Protein AF-0000000065808837 (afdb_homodimer)

Solvent-accessible surface area (backbone atoms only — not comparable to full-atom values): 42192 Å² total; per-residue (Å²): 141,78,83,76,73,86,73,75,76,75,74,74,76,75,72,71,75,68,71,75,75,70,71,65,64,77,61,82,58,84,58,69,84,48,57,58,63,58,54,53,49,51,38,55,46,37,32,40,35,32,52,49,54,31,52,49,29,46,52,57,53,54,72,67,50,57,92,78,36,42,52,27,46,42,32,34,63,43,32,52,20,70,35,46,73,77,45,43,63,57,41,56,72,68,62,52,52,26,42,27,26,67,46,57,69,50,49,49,46,48,48,73,70,64,57,79,58,50,36,34,30,78,48,58,58,35,68,55,37,52,63,71,32,57,90,71,59,51,28,39,37,40,36,40,52,67,55,44,52,52,46,16,53,49,15,63,74,66,73,42,79,45,42,28,32,41,28,35,29,51,39,34,26,58,68,56,28,29,39,70,90,41,71,66,30,45,52,41,53,46,52,42,66,66,34,72,46,45,41,71,42,23,41,30,39,42,63,34,59,100,40,60,69,60,49,52,56,27,47,53,50,38,53,52,52,52,51,49,48,35,58,76,52,68,53,61,69,91,58,42,40,42,34,44,12,38,38,66,41,32,75,67,32,64,87,43,23,59,46,24,26,42,38,34,39,43,49,50,22,57,35,93,91,49,72,89,29,63,59,25,63,28,37,36,37,33,25,27,40,65,38,70,39,54,58,71,36,32,19,24,51,68,48,66,24,66,38,87,43,75,37,34,34,35,25,28,41,45,9,27,55,45,46,43,49,41,53,30,25,66,64,30,61,32,35,44,90,50,36,80,28,44,25,42,10,38,28,35,61,52,38,32,39,29,49,43,64,89,51,82,88,77,46,66,63,37,61,32,36,67,31,34,74,38,84,91,38,71,46,53,62,71,58,52,20,62,38,56,70,48,62,54,67,63,38,44,21,39,30,34,60,50,35,55,78,37,81,42,116,135,78,76,67,78,78,75,75,73,76,72,76,76,74,71,72,74,66,71,75,74,68,71,64,68,76,61,82,58,85,57,71,82,50,54,60,62,58,55,53,49,51,38,55,44,36,30,42,36,32,53,50,54,32,51,47,28,47,52,57,52,53,73,68,48,57,91,80,35,42,52,27,46,42,33,35,64,44,31,52,20,70,36,46,72,77,46,43,63,57,43,58,73,69,62,54,52,25,40,26,27,68,46,60,69,51,49,49,46,48,46,72,70,65,56,79,58,51,36,32,33,79,46,58,56,35,67,54,38,50,64,71,32,59,91,70,60,52,28,39,38,42,36,38,51,67,56,44,52,53,45,16,53,48,16,63,74,65,73,42,78,44,43,28,31,42,27,35,29,49,37,36,25,56,70,56,27,31,39,70,89,40,72,67,30,45,51,43,52,46,50,41,66,65,34,71,45,46,42,70,42,25,42,30,39,42,63,34,61,99,40,60,69,61,49,52,56,26,47,52,49,37,53,52,51,52,52,49,48,34,60,77,54,68,54,60,69,93,58,40,41,42,33,44,13,40,38,67,40,33,74,67,32,64,87,46,23,60,46,24,25,42,36,35,38,41,50,50,22,57,34,93,90,50,74,89,30,63,58,25,62,30,37,36,38,31,26,28,40,68,39,68,40,54,58,70,37,30,19,23,51,68,50,67,26,65,37,87,42,75,36,34,34,35,26,27,41,44,8,26,55,45,46,43,49,41,54,30,26,65,64,29,63,33,35,44,89,51,35,78,28,44,26,43,10,39,28,35,61,52,37,31,39,30,48,42,63,88,51,82,88,78,48,67,63,38,62,30,36,66,31,33,72,38,84,91,38,73,47,51,62,70,56,53,19,63,38,56,69,47,62,54,69,63,39,44,21,38,30,34,60,49,35,54,77,37,81,42,115

Radius of gyration: 29.67 Å; Cα contacts (8 Å, |Δi|>4): 1874; chains: 2; bounding box: 97×84×114 Å

pLDDT: mean 91.16, std 19.79, range [18.98, 98.94]

Foldseek 3Di:
DDDDDPPPPPPPPPPVPPPPPPPPPPPVPPPDVPPLVVQQVVDQKEKEFEQVLLLVLVVVLVVLADPQAAEAEECELQLLLQHCLVNLVSCVVVVRQHYEYAALSSLVSNVVSVRDHAYEYPDADDLVRVLVNQVSLYEYEAAFLVVLVSQQVSCVVVVHAHEYEAEACLQPPPHGHFDQVDPVSLVGLLSSLQRPSYHYQEYEYEHPDLDQVSNVVSLVVSVVSVVVSCVVNVNDPVRYFYAYAEPSCVNPPVVRSGNYYYYRCSSQCRDPVCNVRHGRMWMKGWFAFKDWDAFQDFDEPPSQFGHHGTFIKTKRQAFVLLLQDQLQAPQHWKDFPQDTWHWHYGGDNGITMTTCRPPPDGDTGTMITPAADDVPDGDYQVRSCVSRVHHSSSRSSSNSVRHYYDYDD/DPPPDPVPPPPPPVVVCPPPPPPPPPQVPPDDVPPLVVQQVVDQKEKEFEQVLLLVLVVVLVVLADPQAAEAEECELQLLLQHCLVNLVSCVVVVRQHYEYAALSSLVSNVVSVRDHAYEYPDADDLVRVLVCQVSLYEYEAAFLVVLVSQQVSCVVVVHAHEYEAEACLQPPPHGHFDQVDPVSLVGLLSSLQRPSYHYQEYEYEHPDLDQVSNVVSLVVSVVSVVVSCVVNVNDPVRYFYAYAEPSCVNPPVVRSGNYYYYRCSSQCRDPVCNVRHGRMWMKGWFAFKDWDAFQDFDEPPSQFGHHGTFIKTKRQAFVLLLQDQLQAPQHWKDFPQDTWHWHYGGDNGITMTTCRPPPDGDTGTMITPAADDVPDGDYQVRSCVSRVHHSSSRSSSNSVRHYYDYDD

Sequence (818 aa):
MRLKKTLLSIAIAAATFTPAMHSIAAPLQLQATLDQESQIQSSNTWLEIDLGQFKQNIEQFKSHMNDQTKICAVMKADAYGNGIAGLMPTIIEQQIPCVAIASNAEAQVVRDSGFKGQLMRVRSAEIGEIEGALDLNVEELIGTLDQAKAIAALSKKANKTVKVHLALNDGGMGRNGIDMTTENGKKEALAIAKQSGVEIVGIMTHFPNYNAEEVRAKLGSFKESSAWLIKEANLKREDILLHVANSYTALNVPEAQLDMVRPGGVLYGDLPTNLEYPSIVSFKTRVASLHHLPKNSTVGYDSSFTTTKESVMANLPVGYSDGYPRKMGNTADVLINGQRAKVVGVTSMNTTMIDVSDIKGVKPGSEVVLFGNQKSQTINAAEIEKNADVIFPELYTIWGTSNPRVYVKMRLKKTLLSIAIAAATFTPAMHSIAAPLQLQATLDQESQIQSSNTWLEIDLGQFKQNIEQFKSHMNDQTKICAVMKADAYGNGIAGLMPTIIEQQIPCVAIASNAEAQVVRDSGFKGQLMRVRSAEIGEIEGALDLNVEELIGTLDQAKAIAALSKKANKTVKVHLALNDGGMGRNGIDMTTENGKKEALAIAKQSGVEIVGIMTHFPNYNAEEVRAKLGSFKESSAWLIKEANLKREDILLHVANSYTALNVPEAQLDMVRPGGVLYGDLPTNLEYPSIVSFKTRVASLHHLPKNSTVGYDSSFTTTKESVMANLPVGYSDGYPRKMGNTADVLINGQRAKVVGVTSMNTTMIDVSDIKGVKPGSEVVLFGNQKSQTINAAEIEKNADVIFPELYTIWGTSNPRVYVK

Nearest PDB structures (foldseek):
  7agz-assembly1_A  TM=9.822E-01  e=7.120E-72  Vibrio cholerae O1 biovar El Tor str. N16961
  4beq-assembly1_A-2  TM=9.962E-01  e=8.441E-71  Vibrio cholerae
  4beu-assembly1_A-2  TM=9.963E-01  e=1.453E-70  Vibrio cholerae
  4fs9-assembly1_A  TM=9.835E-01  e=2.710E-55  Pseudomonas putida
  4dza-assembly1_A-2  TM=9.858E-01  e=1.867E-54  Proteus mirabilis

InterPro domains:
  IPR000821 Alanine racemase [PR00992] (68-84)
  IPR000821 Alanine racemase [PR00992] (104-122)
  IPR000821 Alanine racemase [PR00992] (166-178)
  IPR000821 Alanine racemase [PR00992] (202-213)
  IPR000821 Alanine racemase [PR00992] (245-272)
  IPR000821 Alanine racemase [PR00992] (313-328)
  IPR000821 Alanine racemase [PR00992] (334-351)
  IPR000821 Alanine racemase [PTHR30511] (42-409)
  IPR000821 Alanine racemase [TIGR00492] (45-408)
  IPR001608 Alanine racemase, N-terminal [PF01168] (49-272)
  IPR009006 Alanine racemase/group IV decarboxylase, C-terminal [G3DSA:2.40.37.10] (45-403)
  IPR009006 Alanine racemase/group IV decarboxylase, C-terminal [SSF50621] (272-408)
  IPR011079 Alanine racemase, C-terminal [PF00842] (281-407)
  IPR011079 Alanine racemase, C-terminal [SM01005] (280-408)
  IPR020622 Alanine racemase, pyridoxal-phosphate attachment site [PS00395] (73-83)
  IPR029066 PLP-binding barrel [G3DSA:3.20.20.10] (51-268)
  IPR029066 PLP-binding barrel [SSF51419] (49-283)
  IPR043698 Racemase Bsr/Lyr [MF_02212] (1-409)
  IPR043698 Racemase Bsr/Lyr [NF009879] (1-409)
  IPR043698 Racemase Bsr/Lyr [cd06826] (44-408)

Secondary structure (DSSP, 8-state):
-----------------------------------HHHHHHT-SEEEEEEHHHHHHHHHHHHTTS-TT-EEEEE-HHHHHTT-HHHHHHHHHHTT--EEEESSHHHHHHHHHTT--SEEEE-S---HHHHHHTGGGTEEEEE-SHHHHHHHHHHHHHHT-PEEEEEEBGGG---SSPBPTTSHHHHHHHHHHHT-TTEEEEEEE----S--HHHHHHHHHHHHHHHHHHHHHTT--GGG-EEE-B-HHHHHH-GGG-TTEE---HHHHT--TT-TTS---EEEEEE--EEEEE-TT-EESGGG-EE-SS-EEEEEES--GGGT--GGGTTT-EEEETTEEEEE-S---SS-EEEE-TT-TT--TT-EEEEEEEETTEEE-HHHHHHHHTS-HHHHHHHHHHHS-EEEE-/-----------------------------------HHHHHHT-SEEEEEEHHHHHHHHHHHHTTS-TT-EEEEE-HHHHHTT-HHHHHHHHHHTT--EEEESSHHHHHHHHHTT--SEEEE-S---HHHHHHTGGGTEEEEE-SHHHHHHHHHHHHHHT-PEEEEEEBGGG---SSPBPTTSHHHHHHHHHHHT-TTEEEEEEE----S--HHHHHHHHHHHHHHHHHHHHHTT--GGG-EEE-B-HHHHHH-GGG-TTEE---HHHHT--TT-TTS---EEEEEE--EEEEE-TT-EESGGG-EE-SS-EEEEEES--GGGT--GGGTTT-EEEETTEEEEE-S---SS-EEEE-TT-TT--TT-EEEEEEEETTEEE-HHHHHHHHTS-HHHHHHHHHHHS-EEEE-

Structure (mmCIF, N/CA/C/O backbone):
data_AF-0000000065808837-model_v1
#
loop_
_entity.id
_entity.type
_entity.pdbx_description
1 polymer 'Broad specificity amino-acid racemase'
#
loop_
_atom_site.group_PDB
_atom_site.id
_atom_site.type_symbol
_atom_site.label_atom_id
_atom_site.label_alt_id
_atom_site.label_comp_id
_atom_site.label_asym_id
_atom_site.label_entity_id
_atom_site.label_seq_id
_atom_site.pdbx_PDB_ins_code
_atom_site.Cartn_x
_atom_site.Cartn_y
_atom_site.Cartn_z
_atom_site.occupancy
_atom_site.B_iso_or_equiv
_atom_site.auth_seq_id
_atom_site.auth_comp_id
_atom_site.auth_asym_id
_atom_site.auth_atom_id
_atom_site.pdbx_PDB_model_num
ATOM 1 N N . MET A 1 1 ? -18.859 -5.008 82.938 1 26.66 1 MET A N 1
ATOM 2 C CA . MET A 1 1 ? -19.672 -5.754 81.938 1 26.66 1 MET A CA 1
ATOM 3 C C . MET A 1 1 ? -19.156 -5.578 80.562 1 26.66 1 MET A C 1
ATOM 5 O O . MET A 1 1 ? -19.438 -4.574 79.875 1 26.66 1 MET A O 1
ATOM 9 N N . ARG A 1 2 ? -17.906 -6.016 80.312 1 18.98 2 ARG A N 1
ATOM 10 C CA . ARG A 1 2 ? -16.766 -5.738 79.438 1 18.98 2 ARG A CA 1
ATOM 11 C C . ARG A 1 2 ? -17.047 -6.117 78 1 18.98 2 ARG A C 1
ATOM 13 O O . ARG A 1 2 ? -18 -6.84 77.75 1 18.98 2 ARG A O 1
ATOM 20 N N . LEU A 1 3 ? -15.945 -6.457 77.312 1 19.78 3 LEU A N 1
ATOM 21 C CA . LEU A 1 3 ? -15.156 -6.109 76.125 1 19.78 3 LEU A CA 1
ATOM 22 C C . LEU A 1 3 ? -15.398 -7.098 75 1 19.78 3 LEU A C 1
ATOM 24 O O . LEU A 1 3 ? -14.828 -8.195 74.938 1 19.78 3 LEU A O 1
ATOM 28 N N . LYS A 1 4 ? -16.719 -7.504 74.938 1 21.78 4 LYS A N 1
ATOM 29 C CA . LYS A 1 4 ? -16.906 -8.547 73.875 1 21.78 4 LYS A CA 1
ATOM 30 C C . LYS A 1 4 ? -16.141 -8.234 72.625 1 21.78 4 LYS A C 1
ATOM 32 O O . LYS A 1 4 ? -15.805 -7.074 72.375 1 21.78 4 LYS A O 1
ATOM 37 N N . LYS A 1 5 ? -16.188 -9.102 71.688 1 21.8 5 LYS A N 1
ATOM 38 C CA . LYS A 1 5 ? -15.477 -9.977 70.75 1 21.8 5 LYS A CA 1
ATOM 39 C C . LYS A 1 5 ? -15.281 -9.305 69.375 1 21.8 5 LYS A C 1
ATOM 41 O O . LYS A 1 5 ? -14.492 -9.758 68.562 1 21.8 5 LYS A O 1
ATOM 46 N N . THR A 1 6 ? -16.109 -8.227 68.938 1 24.06 6 THR A N 1
ATOM 47 C CA . THR A 1 6 ? -16.531 -8.438 67.562 1 24.06 6 THR A CA 1
ATOM 48 C C . THR A 1 6 ? -15.375 -8.164 66.625 1 24.06 6 THR A C 1
ATOM 50 O O . THR A 1 6 ? -14.883 -7.035 66.562 1 24.06 6 THR A O 1
ATOM 53 N N . LEU A 1 7 ? -14.438 -9.125 66.438 1 24.12 7 LEU A N 1
ATOM 54 C CA . LEU A 1 7 ? -13.242 -9.07 65.625 1 24.12 7 LEU A CA 1
ATOM 55 C C . LEU A 1 7 ? -13.602 -8.852 64.188 1 24.12 7 LEU A C 1
ATOM 57 O O . LEU A 1 7 ? -14.297 -9.672 63.562 1 24.12 7 LEU A O 1
ATOM 61 N N . LEU A 1 8 ? -14 -7.625 63.812 1 24.2 8 LEU A N 1
ATOM 62 C CA . LEU A 1 8 ? -14.25 -7.184 62.438 1 24.2 8 LEU A CA 1
ATOM 63 C C . LEU A 1 8 ? -13.07 -7.516 61.531 1 24.2 8 LEU A C 1
ATOM 65 O O . LEU A 1 8 ? -11.953 -7.043 61.781 1 24.2 8 LEU A O 1
ATOM 69 N N . SER A 1 9 ? -12.953 -8.82 61.156 1 23.14 9 SER A N 1
ATOM 70 C CA . SER A 1 9 ? -11.922 -9.281 60.219 1 23.14 9 SER A CA 1
ATOM 71 C C . SER A 1 9 ? -11.945 -8.484 58.906 1 23.14 9 SER A C 1
ATOM 73 O O . SER A 1 9 ? -12.992 -8.383 58.281 1 23.14 9 SER A O 1
ATOM 75 N N . ILE A 1 10 ? -11.383 -7.328 58.906 1 22.58 10 ILE A N 1
ATOM 76 C CA . ILE A 1 10 ? -11.164 -6.469 57.75 1 22.58 10 ILE A CA 1
ATOM 77 C C . ILE A 1 10 ? -10.422 -7.246 56.688 1 22.58 10 ILE A C 1
ATOM 79 O O . ILE A 1 10 ? -9.289 -7.68 56.875 1 22.58 10 ILE A O 1
ATOM 83 N N . ALA A 1 11 ? -11.102 -8.266 56.062 1 22.89 11 ALA A N 1
ATOM 84 C CA . ALA A 1 11 ? -10.469 -8.93 54.938 1 22.89 11 ALA A CA 1
ATOM 85 C C . ALA A 1 11 ? -10 -7.922 53.906 1 22.89 11 ALA A C 1
ATOM 87 O O . ALA A 1 11 ? -10.797 -7.137 53.375 1 22.89 11 ALA A O 1
ATOM 88 N N . ILE A 1 12 ? -8.867 -7.398 54.125 1 22.48 12 ILE A N 1
ATOM 89 C CA . ILE A 1 12 ? -8.133 -6.555 53.188 1 22.48 12 ILE A CA 1
ATOM 90 C C . ILE A 1 12 ? -8.078 -7.223 51.812 1 22.48 12 ILE A C 1
ATOM 92 O O . ILE A 1 12 ? -7.582 -8.344 51.688 1 22.48 12 ILE A O 1
ATOM 96 N N . ALA A 1 13 ? -9.219 -7.012 51.031 1 24.61 13 ALA A N 1
ATOM 97 C CA . ALA A 1 13 ? -9.266 -7.375 49.625 1 24.61 13 ALA A CA 1
ATOM 98 C C . ALA A 1 13 ? -7.965 -7.016 48.906 1 24.61 13 ALA A C 1
ATOM 100 O O . ALA A 1 13 ? -7.574 -5.844 48.875 1 24.61 13 ALA A O 1
ATOM 101 N N . ALA A 1 14 ? -6.961 -7.859 49.031 1 23.33 14 ALA A N 1
ATOM 102 C CA . ALA A 1 14 ? -5.742 -7.781 48.219 1 23.33 14 ALA A CA 1
ATOM 103 C C . ALA A 1 14 ? -6.07 -7.586 46.75 1 23.33 14 ALA A C 1
ATOM 105 O O . ALA A 1 14 ? -6.566 -8.5 46.094 1 23.33 14 ALA A O 1
ATOM 106 N N . ALA A 1 15 ? -6.91 -6.492 46.438 1 25.58 15 ALA A N 1
ATOM 107 C CA . ALA A 1 15 ? -7.07 -6.211 45 1 25.58 15 ALA A CA 1
ATOM 108 C C . ALA A 1 15 ? -5.734 -6.312 44.281 1 25.58 15 ALA A C 1
ATOM 110 O O . ALA A 1 15 ? -4.812 -5.531 44.531 1 25.58 15 ALA A O 1
ATOM 111 N N . THR A 1 16 ? -5.324 -7.531 44.031 1 25.06 16 THR A N 1
ATOM 112 C CA . THR A 1 16 ? -4.168 -7.777 43.156 1 25.06 16 THR A CA 1
ATOM 113 C C . THR A 1 16 ? -4.262 -6.957 41.875 1 25.06 16 THR A C 1
ATOM 115 O O . THR A 1 16 ? -5.242 -7.062 41.156 1 25.06 16 THR A O 1
ATOM 118 N N . PHE A 1 17 ? -3.906 -5.68 41.969 1 27.02 17 PHE A N 1
ATOM 119 C CA . PHE A 1 17 ? -3.678 -4.844 40.781 1 27.02 17 PHE A CA 1
ATOM 120 C C . PHE A 1 17 ? -2.965 -5.629 39.688 1 27.02 17 PHE A C 1
ATOM 122 O O . PHE A 1 17 ? -1.796 -5.992 39.844 1 27.02 17 PHE A O 1
ATOM 129 N N . THR A 1 18 ? -3.727 -6.613 39.188 1 28.3 18 THR A N 1
ATOM 130 C CA . THR A 1 18 ? -3.09 -7.18 38 1 28.3 18 THR A CA 1
ATOM 131 C C . THR A 1 18 ? -2.648 -6.074 37.062 1 28.3 18 THR A C 1
ATOM 133 O O . THR A 1 18 ? -3.459 -5.238 36.656 1 28.3 18 THR A O 1
ATOM 136 N N . PRO A 1 19 ? -1.463 -5.648 37.156 1 24.73 19 PRO A N 1
ATOM 137 C CA . PRO A 1 19 ? -0.958 -4.668 36.188 1 24.73 19 PRO A CA 1
ATOM 138 C C . PRO A 1 19 ? -1.416 -4.949 34.781 1 24.73 19 PRO A C 1
ATOM 140 O O . PRO A 1 19 ? -1.574 -6.113 34.375 1 24.73 19 PRO A O 1
ATOM 143 N N . ALA A 1 20 ? -2.338 -4.09 34.375 1 27.25 20 ALA A N 1
ATOM 144 C CA . ALA A 1 20 ? -2.709 -3.998 32.969 1 27.25 20 ALA A CA 1
ATOM 145 C C . ALA A 1 20 ? -1.503 -4.25 32.062 1 27.25 20 ALA A C 1
ATOM 147 O O . ALA A 1 20 ? -0.557 -3.457 32.031 1 27.25 20 ALA A O 1
ATOM 148 N N . MET A 1 21 ? -1.205 -5.516 31.891 1 26.03 21 MET A N 1
ATOM 149 C CA . MET A 1 21 ? -0.226 -5.781 30.844 1 26.03 21 MET A CA 1
ATOM 150 C C . MET A 1 21 ? -0.562 -5 29.578 1 26.03 21 MET A C 1
ATOM 152 O O . MET A 1 21 ? -1.642 -5.168 29 1 26.03 21 MET A O 1
ATOM 156 N N . HIS A 1 22 ? -0.193 -3.742 29.594 1 26.17 22 HIS A N 1
ATOM 157 C CA . HIS A 1 22 ? -0.146 -2.883 28.406 1 26.17 22 HIS A CA 1
ATOM 158 C C . HIS A 1 22 ? 0.193 -3.686 27.156 1 26.17 22 HIS A C 1
ATOM 160 O O . HIS A 1 22 ? 1.233 -4.344 27.109 1 26.17 22 HIS A O 1
ATOM 166 N N . SER A 1 23 ? -0.859 -4.172 26.641 1 26.56 23 SER A N 1
ATOM 167 C CA . SER A 1 23 ? -0.721 -4.785 25.328 1 26.56 23 SER A CA 1
ATOM 168 C C . SER A 1 23 ? 0.137 -3.926 24.406 1 26.56 23 SER A C 1
ATOM 170 O O . SER A 1 23 ? -0.27 -2.83 24.016 1 26.56 23 SER A O 1
ATOM 172 N N . ILE A 1 24 ? 1.352 -3.85 24.609 1 24.42 24 ILE A N 1
ATOM 173 C CA . ILE A 1 24 ? 2.344 -3.225 23.734 1 24.42 24 ILE A CA 1
ATOM 174 C C . ILE A 1 24 ? 2.074 -3.611 22.281 1 24.42 24 ILE A C 1
ATOM 176 O O . ILE A 1 24 ? 1.915 -4.793 21.969 1 24.42 24 ILE A O 1
ATOM 180 N N . ALA A 1 25 ? 1.45 -2.717 21.609 1 26.31 25 ALA A N 1
ATOM 181 C CA . ALA A 1 25 ? 1.568 -2.727 20.156 1 26.31 25 ALA A CA 1
ATOM 182 C C . ALA A 1 25 ? 2.854 -3.422 19.703 1 26.31 25 ALA A C 1
ATOM 184 O O . ALA A 1 25 ? 3.924 -3.174 20.266 1 26.31 25 ALA A O 1
ATOM 185 N N . ALA A 1 26 ? 2.707 -4.574 19.172 1 28.78 26 ALA A N 1
ATOM 186 C CA . ALA A 1 26 ? 3.943 -5.207 18.719 1 28.78 26 ALA A CA 1
ATOM 187 C C . ALA A 1 26 ? 4.93 -4.168 18.188 1 28.78 26 ALA A C 1
ATOM 189 O O . ALA A 1 26 ? 4.617 -3.43 17.25 1 28.78 26 ALA A O 1
ATOM 190 N N . PRO A 1 27 ? 5.637 -3.416 19.156 1 26.22 27 PRO A N 1
ATOM 191 C CA . PRO A 1 27 ? 6.664 -2.541 18.578 1 26.22 27 PRO A CA 1
ATOM 192 C C . PRO A 1 27 ? 7.191 -3.047 17.25 1 26.22 27 PRO A C 1
ATOM 194 O O . PRO A 1 27 ? 7.266 -4.258 17.016 1 26.22 27 PRO A O 1
ATOM 197 N N . LEU A 1 28 ? 6.828 -2.449 16.109 1 29.7 28 LEU A N 1
ATOM 198 C CA . LEU A 1 28 ? 7.832 -2.586 15.062 1 29.7 28 LEU A CA 1
ATOM 199 C C . LEU A 1 28 ? 9.227 -2.766 15.664 1 29.7 28 LEU A C 1
ATOM 201 O O . LEU A 1 28 ? 9.82 -1.806 16.156 1 29.7 28 LEU A O 1
ATOM 205 N N . GLN A 1 29 ? 9.25 -3.582 16.719 1 28.36 29 GLN A N 1
ATOM 206 C CA . GLN A 1 29 ? 10.547 -3.857 17.328 1 28.36 29 GLN A CA 1
ATOM 207 C C . GLN A 1 29 ? 11.68 -3.594 16.344 1 28.36 29 GLN A C 1
ATOM 209 O O . GLN A 1 29 ? 11.641 -4.055 15.195 1 28.36 29 GLN A O 1
ATOM 214 N N . LEU A 1 30 ? 12.328 -2.5 16.516 1 31.33 30 LEU A N 1
ATOM 215 C CA . LEU A 1 30 ? 13.727 -2.346 16.156 1 31.33 30 LEU A CA 1
ATOM 216 C C . LEU A 1 30 ? 14.438 -3.697 16.125 1 31.33 30 LEU A C 1
ATOM 218 O O . LEU A 1 30 ? 14.812 -4.223 17.188 1 31.33 30 LEU A O 1
ATOM 222 N N . GLN A 1 31 ? 13.828 -4.715 15.758 1 32.31 31 GLN A N 1
ATOM 223 C CA . GLN A 1 31 ? 14.492 -6 15.555 1 32.31 31 GLN A CA 1
ATOM 224 C C . GLN A 1 31 ? 15.992 -5.824 15.367 1 32.31 31 GLN A C 1
ATOM 226 O O . GLN A 1 31 ? 16.438 -4.84 14.773 1 32.31 31 GLN A O 1
ATOM 231 N N . ALA A 1 32 ? 16.734 -6.73 15.961 1 34.28 32 ALA A N 1
ATOM 232 C CA . ALA A 1 32 ? 18.156 -7.027 15.828 1 34.28 32 ALA A CA 1
ATOM 233 C C . ALA A 1 32 ? 18.656 -6.699 14.422 1 34.28 32 ALA A C 1
ATOM 235 O O . ALA A 1 32 ? 17.906 -6.797 13.453 1 34.28 32 ALA A O 1
ATOM 236 N N . THR A 1 33 ? 19.453 -5.703 14.219 1 38.28 33 THR A N 1
ATOM 237 C CA . THR A 1 33 ? 20.359 -5.797 13.078 1 38.28 33 THR A CA 1
ATOM 238 C C . THR A 1 33 ? 20.328 -7.195 12.469 1 38.28 33 THR A C 1
ATOM 240 O O . THR A 1 33 ? 21.094 -8.07 12.875 1 38.28 33 THR A O 1
ATOM 243 N N . LEU A 1 34 ? 19.188 -7.805 12.477 1 45.94 34 LEU A N 1
ATOM 244 C CA . LEU A 1 34 ? 19.359 -8.969 11.609 1 45.94 34 LEU A CA 1
ATOM 245 C C . LEU A 1 34 ? 20.281 -8.633 10.438 1 45.94 34 LEU A C 1
ATOM 247 O O . LEU A 1 34 ? 20.281 -7.496 9.953 1 45.94 34 LEU A O 1
ATOM 251 N N . ASP A 1 35 ? 21.062 -9.344 10.219 1 65.44 35 ASP A N 1
ATOM 252 C CA . ASP A 1 35 ? 22.016 -9.219 9.125 1 65.44 35 ASP A CA 1
ATOM 253 C C . ASP A 1 35 ? 21.312 -8.82 7.828 1 65.44 35 ASP A C 1
ATOM 255 O O . ASP A 1 35 ? 20.469 -9.562 7.324 1 65.44 35 ASP A O 1
ATOM 259 N N . GLN A 1 36 ? 21.078 -7.547 7.703 1 75.88 36 GLN A N 1
ATOM 260 C CA . GLN A 1 36 ? 20.516 -6.957 6.492 1 75.88 36 GLN A CA 1
ATOM 261 C C . GLN A 1 36 ? 20.703 -7.883 5.293 1 75.88 36 GLN A C 1
ATOM 263 O O . GLN A 1 36 ? 19.797 -8.031 4.469 1 75.88 36 GLN A O 1
ATOM 268 N N . GLU A 1 37 ? 21.703 -8.555 5.359 1 72.62 37 GLU A N 1
ATOM 269 C CA . GLU A 1 37 ? 21.969 -9.453 4.238 1 72.62 37 GLU A CA 1
ATOM 270 C C . GLU A 1 37 ? 21.031 -10.648 4.246 1 72.62 37 GLU A C 1
ATOM 272 O O . GLU A 1 37 ? 20.547 -11.07 3.195 1 72.62 37 GLU A O 1
ATOM 277 N N . SER A 1 38 ? 20.797 -11.125 5.375 1 75.31 38 SER A N 1
ATOM 278 C CA . SER A 1 38 ? 19.906 -12.273 5.5 1 75.31 38 SER A CA 1
ATOM 279 C C . SER A 1 38 ? 18.469 -11.883 5.168 1 75.31 38 SER A C 1
ATOM 281 O O . SER A 1 38 ? 17.719 -12.672 4.574 1 75.31 38 SER A O 1
ATOM 283 N N . GLN A 1 39 ? 18.125 -10.688 5.457 1 78.06 39 GLN A N 1
ATOM 284 C CA . GLN A 1 39 ? 16.781 -10.203 5.152 1 78.06 39 GLN A CA 1
ATOM 285 C C . GLN A 1 39 ? 16.578 -10.07 3.646 1 78.06 39 GLN A C 1
ATOM 287 O O . GLN A 1 39 ? 15.539 -10.469 3.121 1 78.06 39 GLN A O 1
ATOM 292 N N . ILE A 1 40 ? 17.594 -9.633 3.076 1 79.12 40 ILE A N 1
ATOM 293 C CA . ILE A 1 40 ? 17.5 -9.461 1.629 1 79.12 40 ILE A CA 1
ATOM 294 C C . ILE A 1 40 ? 17.422 -10.828 0.952 1 79.12 40 ILE A C 1
ATOM 296 O O . ILE A 1 40 ? 16.625 -11.023 0.03 1 79.12 40 ILE A O 1
ATOM 300 N N . GLN A 1 41 ? 18.156 -11.758 1.449 1 77.25 41 GLN A N 1
ATOM 301 C CA . GLN A 1 41 ? 18.25 -13.07 0.825 1 77.25 41 GLN A CA 1
ATOM 302 C C . GLN A 1 41 ? 16.922 -13.82 0.948 1 77.25 41 GLN A C 1
ATOM 304 O O . GLN A 1 41 ? 16.547 -14.594 0.057 1 77.25 41 GLN A O 1
ATOM 309 N N . SER A 1 42 ? 16.234 -13.508 1.917 1 81.12 42 SER A N 1
ATOM 310 C CA . SER A 1 42 ? 15.016 -14.273 2.152 1 81.12 42 SER A CA 1
ATOM 311 C C . SER A 1 42 ? 13.781 -13.523 1.657 1 81.12 42 SER A C 1
ATOM 313 O O . SER A 1 42 ? 12.656 -14.016 1.776 1 81.12 42 SER A O 1
ATOM 315 N N . SER A 1 43 ? 14.055 -12.336 1.064 1 88.06 43 SER A N 1
ATOM 316 C CA . SER A 1 43 ? 12.922 -11.539 0.615 1 88.06 43 SER A CA 1
ATOM 317 C C . SER A 1 43 ? 12.82 -11.523 -0.907 1 88.06 43 SER A C 1
ATOM 319 O O . SER A 1 43 ? 13.828 -11.672 -1.601 1 88.06 43 SER A O 1
ATOM 321 N N . ASN A 1 44 ? 11.625 -11.398 -1.374 1 92.44 44 ASN A N 1
ATOM 322 C CA . ASN A 1 44 ? 11.414 -11.312 -2.816 1 92.44 44 ASN A CA 1
ATOM 323 C C . ASN A 1 44 ? 11.75 -9.93 -3.352 1 92.44 44 ASN A C 1
ATOM 325 O O . ASN A 1 44 ? 12.109 -9.773 -4.52 1 92.44 44 ASN A O 1
ATOM 329 N N . THR A 1 45 ? 11.562 -8.922 -2.547 1 95.56 45 THR A N 1
ATOM 330 C CA . THR A 1 45 ? 11.852 -7.527 -2.857 1 95.56 45 THR A CA 1
ATOM 331 C C . THR A 1 45 ? 12.398 -6.801 -1.633 1 95.56 45 THR A C 1
ATOM 333 O O . THR A 1 45 ? 12.273 -7.289 -0.506 1 95.56 45 THR A O 1
ATOM 336 N N . TRP A 1 46 ? 13.07 -5.668 -1.916 1 96.5 46 TRP A N 1
ATOM 337 C CA . TRP A 1 46 ? 13.539 -4.859 -0.797 1 96.5 46 TRP A CA 1
ATOM 338 C C . TRP A 1 46 ? 13.773 -3.416 -1.229 1 96.5 46 TRP A C 1
ATOM 340 O O . TRP A 1 46 ? 13.836 -3.121 -2.426 1 96.5 46 TRP A O 1
ATOM 350 N N . LEU A 1 47 ? 13.828 -2.539 -0.22 1 98.31 47 LEU A N 1
ATOM 351 C CA . LEU A 1 47 ? 14.195 -1.138 -0.396 1 98.31 47 LEU A CA 1
ATOM 352 C C . LEU A 1 47 ? 15.594 -0.868 0.155 1 98.31 47 LEU A C 1
ATOM 354 O O . LEU A 1 47 ? 15.961 -1.386 1.213 1 98.31 47 LEU A O 1
ATOM 358 N N . GLU A 1 48 ? 16.328 -0.171 -0.578 1 98.25 48 GLU A N 1
ATOM 359 C CA . GLU A 1 48 ? 17.578 0.37 -0.046 1 98.25 48 GLU A CA 1
ATOM 360 C C . GLU A 1 48 ? 17.453 1.861 0.252 1 98.25 48 GLU A C 1
ATOM 362 O O . GLU A 1 48 ? 17.141 2.654 -0.64 1 98.25 48 GLU A O 1
ATOM 367 N N . ILE A 1 49 ? 17.641 2.193 1.471 1 98.69 49 ILE A N 1
ATOM 368 C CA . ILE A 1 49 ? 17.562 3.58 1.917 1 98.69 49 ILE A CA 1
ATOM 369 C C . ILE A 1 49 ? 18.969 4.129 2.131 1 98.69 49 ILE A C 1
ATOM 371 O O . ILE A 1 49 ? 19.719 3.615 2.959 1 98.69 49 ILE A O 1
ATOM 375 N N . ASP A 1 50 ? 19.328 5.125 1.471 1 98.62 50 ASP A N 1
ATOM 376 C CA . ASP A 1 50 ? 20.672 5.707 1.496 1 98.62 50 ASP A CA 1
ATOM 377 C C . ASP A 1 50 ? 20.797 6.758 2.594 1 98.62 50 ASP A C 1
ATOM 379 O O . ASP A 1 50 ? 20.391 7.91 2.404 1 98.62 50 ASP A O 1
ATOM 383 N N . LEU A 1 51 ? 21.438 6.402 3.678 1 98.56 51 LEU A N 1
ATOM 384 C CA . LEU A 1 51 ? 21.578 7.281 4.832 1 98.56 51 LEU A CA 1
ATOM 385 C C . LEU A 1 51 ? 22.5 8.445 4.516 1 98.56 51 LEU A C 1
ATOM 387 O O . LEU A 1 51 ? 22.328 9.547 5.043 1 98.56 51 LEU A O 1
ATOM 391 N N . GLY A 1 52 ? 23.516 8.18 3.711 1 98.56 52 GLY A N 1
ATOM 392 C CA . GLY A 1 52 ? 24.391 9.25 3.291 1 98.56 52 GLY A CA 1
ATOM 393 C C . GLY A 1 52 ? 23.688 10.328 2.484 1 98.56 52 GLY A C 1
ATOM 394 O O . GLY A 1 52 ? 23.891 11.523 2.723 1 98.56 52 GLY A O 1
ATOM 395 N N . GLN A 1 53 ? 22.922 9.883 1.557 1 98.5 53 GLN A N 1
ATOM 396 C CA . GLN A 1 53 ? 22.172 10.828 0.739 1 98.5 53 GLN A CA 1
ATOM 397 C C . GLN A 1 53 ? 21.156 11.609 1.584 1 98.5 53 GLN A C 1
ATOM 399 O O . GLN A 1 53 ? 20.953 12.805 1.361 1 98.5 53 GLN A O 1
ATOM 404 N N . PHE A 1 54 ? 20.547 10.945 2.521 1 98.81 54 PHE A N 1
ATOM 405 C CA . PHE A 1 54 ? 19.625 11.602 3.445 1 98.81 54 PHE A CA 1
ATOM 406 C C . PHE A 1 54 ? 20.312 12.742 4.184 1 98.81 54 PHE A C 1
ATOM 408 O O . PHE A 1 54 ? 19.797 13.859 4.23 1 98.81 54 PHE A O 1
ATOM 415 N N . LYS A 1 55 ? 21.438 12.438 4.715 1 98.75 55 LYS A N 1
ATOM 416 C CA . LYS A 1 55 ? 22.25 13.43 5.41 1 98.75 55 LYS A CA 1
ATOM 417 C C . LYS A 1 55 ? 22.609 14.586 4.484 1 98.75 55 LYS A C 1
ATOM 419 O O . LYS A 1 55 ? 22.5 15.758 4.863 1 98.75 55 LYS A O 1
ATOM 424 N N . GLN A 1 56 ? 23 14.273 3.293 1 98.5 56 GLN A N 1
ATOM 425 C CA . GLN A 1 56 ? 23.391 15.297 2.33 1 98.5 56 GLN A CA 1
ATOM 426 C C . GLN A 1 56 ? 22.203 16.188 1.96 1 98.5 56 GLN A C 1
ATOM 428 O O . GLN A 1 56 ? 22.359 17.391 1.802 1 98.5 56 GLN A O 1
ATOM 433 N N . ASN A 1 57 ? 21.016 15.578 1.757 1 98.75 57 ASN A N 1
ATOM 434 C CA . ASN A 1 57 ? 19.812 16.359 1.483 1 98.75 57 ASN A CA 1
ATOM 435 C C . ASN A 1 57 ? 19.516 17.344 2.609 1 98.75 57 ASN A C 1
ATOM 437 O O . ASN A 1 57 ? 19.188 18.5 2.354 1 98.75 57 ASN A O 1
ATOM 441 N N . ILE A 1 58 ? 19.672 16.875 3.863 1 98.75 58 ILE A N 1
ATOM 442 C CA . ILE A 1 58 ? 19.422 17.734 5.023 1 98.75 58 ILE A CA 1
ATOM 443 C C . ILE A 1 58 ? 20.422 18.891 5.035 1 98.75 58 ILE A C 1
ATOM 445 O O . ILE A 1 58 ? 20.031 20.047 5.195 1 98.75 58 ILE A O 1
ATOM 449 N N . GLU A 1 59 ? 21.641 18.594 4.844 1 98.56 59 GLU A N 1
ATOM 450 C CA . GLU A 1 59 ? 22.688 19.609 4.898 1 98.56 59 GLU A CA 1
ATOM 451 C C . GLU A 1 59 ? 22.516 20.641 3.779 1 98.56 59 GLU A C 1
ATOM 453 O O . GLU A 1 59 ? 22.672 21.844 4.004 1 98.56 59 GLU A O 1
ATOM 458 N N . GLN A 1 60 ? 22.234 20.109 2.611 1 98.12 60 GLN A N 1
ATOM 459 C CA . GLN A 1 60 ? 21.984 21.031 1.501 1 98.12 60 GLN A CA 1
ATOM 460 C C . GLN A 1 60 ? 20.781 21.922 1.788 1 98.12 60 GLN A C 1
ATOM 462 O O . GLN A 1 60 ? 20.812 23.125 1.502 1 98.12 60 GLN A O 1
ATOM 467 N N . PHE A 1 61 ? 19.734 21.391 2.332 1 98.56 61 PHE A N 1
ATOM 468 C CA . PHE A 1 61 ? 18.547 22.156 2.68 1 98.56 61 PHE A CA 1
ATOM 469 C C . PHE A 1 61 ? 18.875 23.219 3.721 1 98.56 61 PHE A C 1
ATOM 471 O O . PHE A 1 61 ? 18.469 24.375 3.58 1 98.56 61 PHE A O 1
ATOM 478 N N . LYS A 1 62 ? 19.656 22.891 4.727 1 98.19 62 LYS A N 1
ATOM 479 C CA . LYS A 1 62 ? 20.062 23.812 5.785 1 98.19 62 LYS A CA 1
ATOM 480 C C . LYS A 1 62 ? 20.797 25.016 5.215 1 98.19 62 LYS A C 1
ATOM 482 O O . LYS A 1 62 ? 20.656 26.125 5.715 1 98.19 62 LYS A O 1
ATOM 487 N N . SER A 1 63 ? 21.516 24.75 4.207 1 97.62 63 SER A N 1
ATOM 488 C CA . SER A 1 63 ? 22.344 25.812 3.645 1 97.62 63 SER A CA 1
ATOM 489 C C . SER A 1 63 ? 21.484 26.906 3.025 1 97.62 63 SER A C 1
ATOM 491 O O . SER A 1 63 ? 21.953 28.016 2.793 1 97.62 63 SER A O 1
ATOM 493 N N . HIS A 1 64 ? 20.203 26.609 2.801 1 97.5 64 HIS A N 1
ATOM 494 C CA . HIS A 1 64 ? 19.297 27.578 2.186 1 97.5 64 HIS A CA 1
ATOM 495 C C . HIS A 1 64 ? 18.391 28.234 3.229 1 97.5 64 HIS A C 1
ATOM 497 O O . HIS A 1 64 ? 17.578 29.094 2.896 1 97.5 64 HIS A O 1
ATOM 503 N N . MET A 1 65 ? 18.516 27.828 4.426 1 97.81 65 MET A N 1
ATOM 504 C CA . MET A 1 65 ? 17.641 28.328 5.488 1 97.81 65 MET A CA 1
ATOM 505 C C . MET A 1 65 ? 18.297 29.516 6.203 1 97.81 65 MET A C 1
ATOM 507 O O . MET A 1 65 ? 19.516 29.562 6.348 1 97.81 65 MET A O 1
ATOM 511 N N . ASN A 1 66 ? 17.438 30.391 6.621 1 96.69 66 ASN A N 1
ATOM 512 C CA . ASN A 1 66 ? 17.906 31.438 7.527 1 96.69 66 ASN A CA 1
ATOM 513 C C . ASN A 1 66 ? 18.359 30.859 8.867 1 96.69 66 ASN A C 1
ATOM 515 O O . ASN A 1 66 ? 17.766 29.906 9.367 1 96.69 66 ASN A O 1
ATOM 519 N N . ASP A 1 67 ? 19.297 31.5 9.508 1 94.56 67 ASP A N 1
ATOM 520 C CA . ASP A 1 67 ? 19.922 31 10.734 1 94.56 67 ASP A CA 1
ATOM 521 C C . ASP A 1 67 ? 18.906 30.906 11.867 1 94.56 67 ASP A C 1
ATOM 523 O O . ASP A 1 67 ? 19.031 30.062 12.758 1 94.56 67 ASP A O 1
ATOM 527 N N . GLN A 1 68 ? 17.984 31.75 11.82 1 95.56 68 GLN A N 1
ATOM 528 C CA . GLN A 1 68 ? 17.031 31.812 12.938 1 95.56 68 GLN A CA 1
ATOM 529 C C . GLN A 1 68 ? 15.828 30.906 12.68 1 95.56 68 GLN A C 1
ATOM 531 O O . GLN A 1 68 ? 14.992 30.719 13.57 1 95.56 68 GLN A O 1
ATOM 536 N N . THR A 1 69 ? 15.734 30.359 11.477 1 98.44 69 THR A N 1
ATOM 537 C CA . THR A 1 69 ? 14.594 29.531 11.117 1 98.44 69 THR A CA 1
ATOM 538 C C . THR A 1 69 ? 14.82 28.094 11.555 1 98.44 69 THR A C 1
ATOM 540 O O . THR A 1 69 ? 15.805 27.469 11.164 1 98.44 69 THR A O 1
ATOM 543 N N . LYS A 1 70 ? 13.945 27.562 12.375 1 98.44 70 LYS A N 1
ATOM 544 C CA . LYS A 1 70 ? 14.008 26.172 12.812 1 98.44 70 LYS A CA 1
ATOM 545 C C . LYS A 1 70 ? 13.531 25.219 11.711 1 98.44 70 LYS A C 1
ATOM 547 O O . LYS A 1 70 ? 12.789 25.641 10.812 1 98.44 70 LYS A O 1
ATOM 552 N N . ILE A 1 71 ? 14.039 24.016 11.781 1 98.81 71 ILE A N 1
ATOM 553 C CA . ILE A 1 71 ? 13.586 22.969 10.852 1 98.81 71 ILE A CA 1
ATOM 554 C C . ILE A 1 71 ? 12.781 21.922 11.609 1 98.81 71 ILE A C 1
ATOM 556 O O . ILE A 1 71 ? 13.227 21.406 12.633 1 98.81 71 ILE A O 1
ATOM 560 N N . CYS A 1 72 ? 11.578 21.719 11.18 1 98.94 72 CYS A N 1
ATOM 561 C CA . CYS A 1 72 ? 10.766 20.578 11.617 1 98.94 72 CYS A CA 1
ATOM 562 C C . CYS A 1 72 ? 10.719 19.5 10.539 1 98.94 72 CYS A C 1
ATOM 564 O O . CYS A 1 72 ? 10.047 19.656 9.523 1 98.94 72 CYS A O 1
ATOM 566 N N . ALA A 1 73 ? 11.43 18.422 10.75 1 98.94 73 ALA A N 1
ATOM 567 C CA . ALA A 1 73 ? 11.484 17.328 9.766 1 98.94 73 ALA A CA 1
ATOM 568 C C . ALA A 1 73 ? 10.156 16.578 9.711 1 98.94 73 ALA A C 1
ATOM 570 O O . ALA A 1 73 ? 9.742 15.969 10.695 1 98.94 73 ALA A O 1
ATOM 571 N N . VAL A 1 74 ? 9.531 16.625 8.578 1 98.94 74 VAL A N 1
ATOM 572 C CA . VAL A 1 74 ? 8.258 15.938 8.43 1 98.94 74 VAL 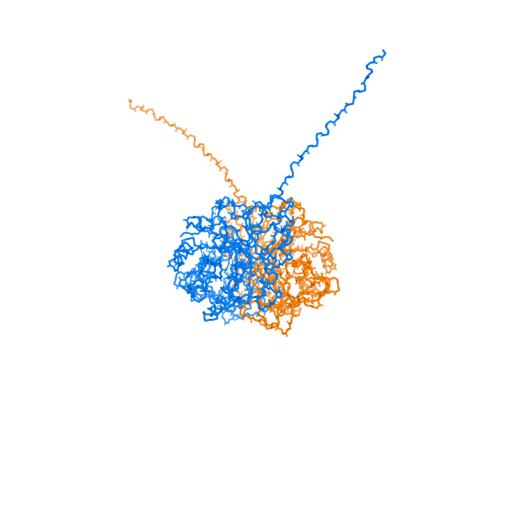A CA 1
ATOM 573 C C . VAL A 1 74 ? 8.508 14.461 8.102 1 98.94 74 VAL A C 1
ATOM 575 O O . VAL A 1 74 ? 9.023 14.141 7.031 1 98.94 74 VAL A O 1
ATOM 578 N N . MET A 1 75 ? 8.062 13.594 9.008 1 98.81 75 MET A N 1
ATOM 579 C CA . MET A 1 75 ? 8.32 12.164 8.859 1 98.81 75 MET A CA 1
ATOM 580 C C . MET A 1 75 ? 7.02 11.367 8.883 1 98.81 75 MET A C 1
ATOM 582 O O . MET A 1 75 ? 7.02 10.188 9.219 1 98.81 75 MET A O 1
ATOM 586 N N . LYS A 1 76 ? 5.934 12.047 8.562 1 98.38 76 LYS A N 1
ATOM 587 C CA . LYS A 1 76 ? 4.656 11.344 8.5 1 98.38 76 LYS A CA 1
ATOM 588 C C . LYS A 1 76 ? 4.703 10.203 7.496 1 98.38 76 LYS A C 1
ATOM 590 O O . LYS A 1 76 ? 5.602 10.148 6.652 1 98.38 76 LYS A O 1
ATOM 595 N N . ALA A 1 77 ? 3.73 9.195 7.613 1 98 77 ALA A N 1
ATOM 596 C CA . ALA A 1 77 ? 3.693 7.984 6.797 1 98 77 ALA A CA 1
ATOM 597 C C . ALA A 1 77 ? 4.996 7.199 6.922 1 98 77 ALA A C 1
ATOM 599 O O . ALA A 1 77 ? 5.559 6.754 5.918 1 98 77 ALA A O 1
ATOM 600 N N . ASP A 1 78 ? 5.52 7.141 8.156 1 98.19 78 ASP A N 1
ATOM 601 C CA . ASP A 1 78 ? 6.766 6.449 8.469 1 98.19 78 ASP A CA 1
ATOM 602 C C . ASP A 1 78 ? 7.914 6.969 7.609 1 98.19 78 ASP A C 1
ATOM 604 O O . ASP A 1 78 ? 8.602 6.191 6.941 1 98.19 78 ASP A O 1
ATOM 608 N N . ALA A 1 79 ? 8.094 8.242 7.641 1 98.69 79 ALA A N 1
ATOM 609 C CA . ALA A 1 79 ? 9.086 8.961 6.84 1 98.69 79 ALA A CA 1
ATOM 610 C C . ALA A 1 79 ? 8.875 8.695 5.352 1 98.69 79 ALA A C 1
ATOM 612 O O . ALA A 1 79 ? 9.812 8.32 4.645 1 98.69 79 ALA A O 1
ATOM 613 N N . TYR A 1 80 ? 7.637 8.883 4.949 1 98.31 80 TYR A N 1
ATOM 614 C CA . TYR A 1 80 ? 7.211 8.695 3.566 1 98.31 80 TYR A CA 1
ATOM 615 C C . TYR A 1 80 ? 7.582 7.301 3.068 1 98.31 80 TYR A C 1
ATOM 617 O O . TYR A 1 80 ? 7.934 7.129 1.899 1 98.31 80 TYR A O 1
ATOM 625 N N . GLY A 1 81 ? 7.613 6.352 3.963 1 98.06 81 GLY A N 1
ATOM 626 C CA . GLY A 1 81 ? 7.91 4.98 3.588 1 98.06 81 GLY A CA 1
ATOM 627 C C . GLY A 1 81 ? 9.367 4.605 3.793 1 98.06 81 GLY A C 1
ATOM 628 O O . GLY A 1 81 ? 9.734 3.434 3.695 1 98.06 81 GLY A O 1
ATOM 629 N N . ASN A 1 82 ? 10.234 5.57 4.164 1 98.69 82 ASN A N 1
ATOM 630 C CA . ASN A 1 82 ? 11.664 5.316 4.297 1 98.69 82 ASN A CA 1
ATOM 631 C C . ASN A 1 82 ? 12.016 4.809 5.691 1 98.69 82 ASN A C 1
ATOM 633 O O . ASN A 1 82 ? 13.117 4.309 5.918 1 98.69 82 ASN A O 1
ATOM 637 N N . GLY A 1 83 ? 11.125 4.91 6.652 1 98.5 83 GLY A N 1
ATOM 638 C CA . GLY A 1 83 ? 11.305 4.367 7.984 1 98.5 83 GLY A CA 1
ATOM 639 C C . GLY A 1 83 ? 11.805 5.387 8.984 1 98.5 83 GLY A C 1
ATOM 640 O O . GLY A 1 83 ? 12.953 5.84 8.898 1 98.5 83 GLY A O 1
ATOM 641 N N . ILE A 1 84 ? 10.961 5.73 9.953 1 98.75 84 ILE A N 1
ATOM 642 C CA . ILE A 1 84 ? 11.344 6.672 11 1 98.75 84 ILE A CA 1
ATOM 643 C C . ILE A 1 84 ? 12.484 6.078 11.828 1 98.75 84 ILE A C 1
ATOM 645 O O . ILE A 1 84 ? 13.5 6.734 12.055 1 98.75 84 ILE A O 1
ATOM 649 N N . ALA A 1 85 ? 12.367 4.883 12.211 1 97.94 85 ALA A N 1
ATOM 650 C CA . ALA A 1 85 ? 13.328 4.234 13.094 1 97.94 85 ALA A CA 1
ATOM 651 C C . ALA A 1 85 ? 14.734 4.301 12.523 1 97.94 85 ALA A C 1
ATOM 653 O O . ALA A 1 85 ? 15.695 4.598 13.242 1 97.94 85 ALA A O 1
ATOM 654 N N . GLY A 1 86 ? 14.844 4.027 11.266 1 97.94 86 GLY A N 1
ATOM 655 C CA . GLY A 1 86 ? 16.156 3.98 10.625 1 97.94 86 GLY A CA 1
ATOM 656 C C . GLY A 1 86 ? 16.719 5.355 10.336 1 97.94 86 GLY A C 1
ATOM 657 O O . GLY A 1 86 ? 17.938 5.52 10.227 1 97.94 86 GLY A O 1
ATOM 658 N N . LEU A 1 87 ? 15.898 6.391 10.273 1 98.75 87 LEU A N 1
ATOM 659 C CA . LEU A 1 87 ? 16.359 7.707 9.852 1 98.75 87 LEU A CA 1
ATOM 660 C C . LEU A 1 87 ? 16.578 8.617 11.055 1 98.75 87 LEU A C 1
ATOM 662 O O . LEU A 1 87 ? 17.266 9.633 10.953 1 98.75 87 LEU A O 1
ATOM 666 N N . MET A 1 88 ? 16.047 8.32 12.227 1 98.75 88 MET A N 1
ATOM 667 C CA . MET A 1 88 ? 16.078 9.188 13.406 1 98.75 88 MET A CA 1
ATOM 668 C C . MET A 1 88 ? 17.516 9.438 13.859 1 98.75 88 MET A C 1
ATOM 670 O O . MET A 1 88 ? 17.844 10.539 14.289 1 98.75 88 MET A O 1
ATOM 674 N N . PRO A 1 89 ? 18.406 8.391 13.781 1 98.44 89 PRO A N 1
ATOM 675 C CA . PRO A 1 89 ? 19.781 8.688 14.18 1 98.44 89 PRO A CA 1
ATOM 676 C C . PRO A 1 89 ? 20.391 9.859 13.406 1 98.44 89 PRO A C 1
ATOM 678 O O . PRO A 1 89 ? 21.078 10.695 13.984 1 98.44 89 PRO A O 1
ATOM 681 N N . THR A 1 90 ? 20.078 9.953 12.125 1 98.69 90 THR A N 1
ATOM 682 C CA . THR A 1 90 ? 20.578 11.062 11.32 1 98.69 90 THR A CA 1
ATOM 683 C C . THR A 1 90 ? 19.922 12.367 11.742 1 98.69 90 THR A C 1
ATOM 685 O O . THR A 1 90 ? 20.578 13.406 11.82 1 98.69 90 THR A O 1
ATOM 688 N N . ILE A 1 91 ? 18.672 12.32 12.031 1 98.81 91 ILE A N 1
ATOM 689 C CA . ILE A 1 91 ? 17.922 13.484 12.484 1 98.81 91 ILE A CA 1
ATOM 690 C C . ILE A 1 91 ? 18.547 14.023 13.773 1 98.81 91 ILE A C 1
ATOM 692 O O . ILE A 1 91 ? 18.766 15.234 13.898 1 98.81 91 ILE A O 1
ATOM 696 N N . ILE A 1 92 ? 18.812 13.141 14.672 1 98.62 92 ILE A N 1
ATOM 697 C CA . ILE A 1 92 ? 19.391 13.5 15.969 1 98.62 92 ILE A CA 1
ATOM 698 C C . ILE A 1 92 ? 20.812 14.039 15.773 1 98.62 92 ILE A C 1
ATOM 700 O O . ILE A 1 92 ? 21.172 15.07 16.344 1 98.62 92 ILE A O 1
ATOM 704 N N . GLU A 1 93 ? 21.547 13.352 14.93 1 98.25 93 GLU A N 1
ATOM 705 C CA . GLU A 1 93 ? 22.922 13.781 14.633 1 98.25 93 GLU A CA 1
ATOM 706 C C . GLU A 1 93 ? 22.938 15.18 14.039 1 98.25 93 GLU A C 1
ATOM 708 O O . GLU A 1 93 ? 23.844 15.977 14.336 1 98.25 93 GLU A O 1
ATOM 713 N N . GLN A 1 94 ? 21.984 15.484 13.242 1 98.19 94 GLN A N 1
ATOM 714 C CA . GLN A 1 94 ? 21.906 16.766 12.562 1 98.19 94 GLN A CA 1
ATOM 715 C C . GLN A 1 94 ? 21.297 17.844 13.461 1 98.19 94 GLN A C 1
ATOM 717 O O . GLN A 1 94 ? 21.109 18.984 13.039 1 98.19 94 GLN A O 1
ATOM 722 N N . GLN A 1 95 ? 20.875 17.484 14.648 1 97.94 95 GLN A N 1
ATOM 723 C CA . GLN A 1 95 ? 20.344 18.375 15.68 1 97.94 95 GLN A CA 1
ATOM 724 C C . GLN A 1 95 ? 19.078 19.078 15.195 1 97.94 95 GLN A C 1
ATOM 726 O O . GLN A 1 95 ? 18.906 20.281 15.422 1 97.94 95 GLN A O 1
ATOM 731 N N . ILE A 1 96 ? 18.312 18.406 14.469 1 98.62 96 ILE A N 1
ATOM 732 C CA . ILE A 1 96 ? 17 18.906 14.086 1 98.62 96 ILE A CA 1
ATOM 733 C C . ILE A 1 96 ? 16.109 18.984 15.32 1 98.62 96 ILE A C 1
ATOM 735 O O . ILE A 1 96 ? 15.906 17.984 16.016 1 98.62 96 ILE A O 1
ATOM 739 N N . PRO A 1 97 ? 15.539 20.078 15.578 1 98.5 97 PRO A N 1
ATOM 740 C CA . PRO A 1 97 ? 14.883 20.281 16.875 1 98.5 97 PRO A CA 1
ATOM 741 C C . PRO A 1 97 ? 13.438 19.781 16.891 1 98.5 97 PRO A C 1
ATOM 743 O O . PRO A 1 97 ? 12.828 19.672 17.953 1 98.5 97 PRO A O 1
ATOM 746 N N . CYS A 1 98 ? 12.867 19.547 15.727 1 98.81 98 CYS A N 1
ATOM 747 C CA . CYS A 1 98 ? 11.445 19.25 15.633 1 98.81 98 CYS A CA 1
ATOM 748 C C . CYS A 1 98 ? 11.195 18.156 14.594 1 98.81 98 CYS A C 1
ATOM 750 O O . CYS A 1 98 ? 11.805 18.156 13.531 1 98.81 98 CYS A O 1
ATOM 752 N N . VAL A 1 99 ? 10.297 17.188 14.945 1 98.94 99 VAL A N 1
ATOM 753 C CA . VAL A 1 99 ? 9.836 16.141 14.039 1 98.94 99 VAL A CA 1
ATOM 754 C C . VAL A 1 99 ? 8.312 16.172 13.945 1 98.94 99 VAL A C 1
ATOM 756 O O . VAL A 1 99 ? 7.625 16.359 14.945 1 98.94 99 VAL A O 1
ATOM 759 N N . ALA A 1 100 ? 7.852 16.047 12.75 1 98.88 100 ALA A N 1
ATOM 760 C CA . ALA A 1 100 ? 6.41 16.016 12.523 1 98.88 100 ALA A CA 1
ATOM 761 C C . ALA A 1 100 ? 5.949 14.625 12.086 1 98.88 100 ALA A C 1
ATOM 763 O O . ALA A 1 100 ? 6.602 13.977 11.266 1 98.88 100 ALA A O 1
ATOM 764 N N . ILE A 1 101 ? 4.832 14.156 12.648 1 98.56 101 ILE A N 1
ATOM 765 C CA . ILE A 1 101 ? 4.262 12.844 12.383 1 98.56 101 ILE A CA 1
ATOM 766 C C . ILE A 1 101 ? 2.764 12.969 12.133 1 98.56 101 ILE A C 1
ATOM 768 O O . ILE A 1 101 ? 2.223 14.078 12.102 1 98.56 101 ILE A O 1
ATOM 772 N N . ALA A 1 102 ? 2.109 11.766 11.836 1 97.44 102 ALA A N 1
ATOM 773 C CA . ALA A 1 102 ? 0.668 11.789 11.602 1 97.44 102 ALA A CA 1
ATOM 774 C C . ALA A 1 102 ? -0.056 10.828 12.539 1 97.44 102 ALA A C 1
ATOM 776 O O . ALA A 1 102 ? -1.265 10.953 12.75 1 97.44 102 ALA A O 1
ATOM 777 N N . SER A 1 103 ? 0.681 9.891 13.156 1 95 103 SER A N 1
ATOM 778 C CA . SER A 1 103 ? -0.008 8.852 13.914 1 95 103 SER A CA 1
ATOM 779 C C . SER A 1 103 ? 0.667 8.609 15.266 1 95 103 SER A C 1
ATOM 781 O O . SER A 1 103 ? 1.822 8.992 15.461 1 95 103 SER A O 1
ATOM 783 N N . ASN A 1 104 ? -0.076 8 16.188 1 94.31 104 ASN A N 1
ATOM 784 C CA . ASN A 1 104 ? 0.482 7.652 17.484 1 94.31 104 ASN A CA 1
ATOM 785 C C . ASN A 1 104 ? 1.619 6.641 17.359 1 94.31 104 ASN A C 1
ATOM 787 O O . ASN A 1 104 ? 2.6 6.707 18.109 1 94.31 104 ASN A O 1
ATOM 791 N N . ALA A 1 105 ? 1.47 5.766 16.453 1 93.56 105 ALA A N 1
ATOM 792 C CA . ALA A 1 105 ? 2.531 4.789 16.219 1 93.56 105 ALA A CA 1
ATOM 793 C C . ALA A 1 105 ? 3.832 5.473 15.812 1 93.56 105 ALA A C 1
ATOM 795 O O . ALA A 1 105 ? 4.91 5.121 16.297 1 93.56 105 ALA A O 1
ATOM 796 N N . GLU A 1 106 ? 3.736 6.426 14.977 1 97.31 106 GLU A N 1
ATOM 797 C CA . GLU A 1 106 ? 4.906 7.188 14.547 1 97.31 106 GLU A CA 1
ATOM 798 C C . GLU A 1 106 ? 5.504 7.98 15.703 1 97.31 106 GLU A C 1
ATOM 800 O O . GLU A 1 106 ? 6.727 8.047 15.852 1 97.31 106 GLU A O 1
ATOM 805 N N . ALA A 1 107 ? 4.625 8.547 16.469 1 97.88 107 ALA A N 1
ATOM 806 C CA . ALA A 1 107 ? 5.078 9.297 17.641 1 97.88 107 ALA A CA 1
ATOM 807 C C . ALA A 1 107 ? 5.895 8.406 18.578 1 97.88 107 ALA A C 1
ATOM 809 O O . ALA A 1 107 ? 6.953 8.812 19.062 1 97.88 107 ALA A O 1
ATOM 810 N N . GLN A 1 108 ? 5.414 7.25 18.781 1 97.44 108 GLN A N 1
ATOM 811 C CA . GLN A 1 108 ? 6.09 6.305 19.656 1 97.44 108 GLN A CA 1
ATOM 812 C C . GLN A 1 108 ? 7.477 5.953 19.125 1 97.44 108 GLN A C 1
ATOM 814 O O . GLN A 1 108 ? 8.453 5.922 19.875 1 97.44 108 GLN A O 1
ATOM 819 N N . VAL A 1 109 ? 7.539 5.707 17.844 1 98.12 109 VAL A N 1
ATOM 820 C CA . VAL A 1 109 ? 8.812 5.34 17.234 1 98.12 109 VAL A CA 1
ATOM 821 C C . VAL A 1 109 ? 9.812 6.484 17.391 1 98.12 109 VAL A C 1
ATOM 823 O O . VAL A 1 109 ? 10.992 6.254 17.672 1 98.12 109 VAL A O 1
ATOM 826 N N . VAL A 1 110 ? 9.375 7.703 17.203 1 98.75 110 VAL A N 1
ATOM 827 C CA . VAL A 1 110 ? 10.242 8.867 17.359 1 98.75 110 VAL A CA 1
ATOM 828 C C . VAL A 1 110 ? 10.766 8.938 18.797 1 98.75 110 VAL A C 1
ATOM 830 O O . VAL A 1 110 ? 11.969 9.102 19.016 1 98.75 110 VAL A O 1
ATOM 833 N N . ARG A 1 111 ? 9.891 8.789 19.766 1 98.75 111 ARG A N 1
ATOM 834 C CA . ARG A 1 111 ? 10.312 8.852 21.172 1 98.75 111 ARG A CA 1
ATOM 835 C C . ARG A 1 111 ? 11.211 7.676 21.531 1 98.75 111 ARG A C 1
ATOM 837 O O . ARG A 1 111 ? 12.188 7.832 22.266 1 98.75 111 ARG A O 1
ATOM 844 N N . ASP A 1 112 ? 10.93 6.504 20.984 1 98.19 112 ASP A N 1
ATOM 845 C CA . ASP A 1 112 ? 11.734 5.316 21.219 1 98.19 112 ASP A CA 1
ATOM 846 C C . ASP A 1 112 ? 13.164 5.504 20.719 1 98.19 112 ASP A C 1
ATOM 848 O O . ASP A 1 112 ? 14.086 4.836 21.172 1 98.19 112 ASP A O 1
ATOM 852 N N . SER A 1 113 ? 13.32 6.379 19.812 1 98.12 113 SER A N 1
ATOM 853 C CA . SER A 1 113 ? 14.641 6.617 19.25 1 98.12 113 SER A CA 1
ATOM 854 C C . SER A 1 113 ? 15.508 7.449 20.188 1 98.12 113 SER A C 1
ATOM 856 O O . SER A 1 113 ? 16.703 7.602 19.969 1 98.12 113 SER A O 1
ATOM 858 N N . GLY A 1 114 ? 14.891 8.047 21.188 1 98.12 114 GLY A N 1
ATOM 859 C CA . GLY A 1 114 ? 15.602 8.898 22.125 1 98.12 114 GLY A CA 1
ATOM 860 C C . GLY A 1 114 ? 15.422 10.375 21.844 1 98.12 114 GLY A C 1
ATOM 861 O O . GLY A 1 114 ? 15.961 11.219 22.562 1 98.12 114 GLY A O 1
ATOM 862 N N . PHE A 1 115 ? 14.68 10.672 20.859 1 98.62 115 PHE A N 1
ATOM 863 C CA . PHE A 1 115 ? 14.445 12.062 20.5 1 98.62 115 PHE A CA 1
ATOM 864 C C . PHE A 1 115 ? 13.609 12.766 21.562 1 98.62 115 PHE A C 1
ATOM 866 O O . PHE A 1 115 ? 12.508 12.32 21.891 1 98.62 115 PHE A O 1
ATOM 873 N N . LYS A 1 116 ? 14.062 13.891 22.016 1 97.25 116 LYS A N 1
ATOM 874 C CA . LYS A 1 116 ? 13.391 14.617 23.094 1 97.25 116 LYS A CA 1
ATOM 875 C C . LYS A 1 116 ? 12.836 15.953 22.594 1 97.25 116 LYS A C 1
ATOM 877 O O . LYS A 1 116 ? 12.18 16.672 23.344 1 97.25 116 LYS A O 1
ATOM 882 N N . GLY A 1 117 ? 13.102 16.25 21.359 1 98.06 117 GLY A N 1
ATOM 883 C CA . GLY A 1 117 ? 12.703 17.531 20.812 1 98.06 117 GLY A CA 1
ATOM 884 C C . GLY A 1 117 ? 11.203 17.656 20.609 1 98.06 117 GLY A C 1
ATOM 885 O O . GLY A 1 117 ? 10.43 16.859 21.141 1 98.06 117 GLY A O 1
ATOM 886 N N . GLN A 1 118 ? 10.883 18.703 19.938 1 98.5 118 GLN A N 1
ATOM 887 C CA . GLN A 1 118 ? 9.484 18.984 19.641 1 98.5 118 GLN A CA 1
ATOM 888 C C . GLN A 1 118 ? 8.891 17.938 18.703 1 98.5 118 GLN A C 1
ATOM 890 O O . GLN A 1 118 ? 9.523 17.547 17.719 1 98.5 118 GLN A O 1
ATOM 895 N N . LEU A 1 119 ? 7.715 17.422 19.094 1 98.69 119 LEU A N 1
ATOM 896 C CA . LEU A 1 119 ? 6.98 16.438 18.312 1 98.69 119 LEU A CA 1
ATOM 897 C C . LEU A 1 119 ? 5.578 16.938 17.984 1 98.69 119 LEU A C 1
ATOM 899 O O . LEU A 1 119 ? 4.789 17.234 18.875 1 98.69 119 LEU A O 1
ATOM 903 N N . MET A 1 120 ? 5.316 17 16.672 1 98.5 120 MET A N 1
ATOM 904 C CA . MET A 1 120 ? 4.078 17.641 16.234 1 98.5 120 MET A CA 1
ATOM 905 C C . MET A 1 120 ? 3.291 16.703 15.305 1 98.5 120 MET A C 1
ATOM 907 O O . MET A 1 120 ? 3.857 16.109 14.391 1 98.5 120 MET A O 1
ATOM 911 N N . ARG A 1 121 ? 2.006 16.594 15.562 1 98.19 121 ARG A N 1
ATOM 912 C CA . ARG A 1 121 ? 1.137 15.922 14.602 1 98.19 121 ARG A CA 1
ATOM 913 C C . ARG A 1 121 ? 0.609 16.906 13.562 1 98.19 121 ARG A C 1
ATOM 915 O O . ARG A 1 121 ? -0.05 17.891 13.914 1 98.19 121 ARG A O 1
ATOM 922 N N . VAL A 1 122 ? 0.851 16.641 12.305 1 98 122 VAL A N 1
ATOM 923 C CA . VAL A 1 122 ? 0.562 17.625 11.266 1 98 122 VAL A CA 1
ATOM 924 C C . VAL A 1 122 ? -0.698 17.219 10.508 1 98 122 VAL A C 1
ATOM 926 O O . VAL A 1 122 ? -0.763 17.359 9.281 1 98 122 VAL A O 1
ATOM 929 N N . ARG A 1 123 ? -1.607 16.672 11.109 1 95.81 123 ARG A N 1
ATOM 930 C CA . ARG A 1 123 ? -2.982 16.469 10.664 1 95.81 123 ARG A CA 1
ATOM 931 C C . ARG A 1 123 ? -3.951 16.5 11.836 1 95.81 123 ARG A C 1
ATOM 933 O O . ARG A 1 123 ? -3.543 16.344 12.992 1 95.81 123 ARG A O 1
ATOM 940 N N . SER A 1 124 ? -5.207 16.719 11.531 1 96.56 124 SER A N 1
ATOM 941 C CA . SER A 1 124 ? -6.238 16.672 12.562 1 96.56 124 SER A CA 1
ATOM 942 C C . SER A 1 124 ? -6.375 15.273 13.156 1 96.56 124 SER A C 1
ATOM 944 O O . SER A 1 124 ? -6.211 14.273 12.445 1 96.56 124 SER A O 1
ATOM 946 N N . ALA A 1 125 ? -6.637 15.273 14.453 1 95.31 125 ALA A N 1
ATOM 947 C CA . ALA A 1 125 ? -6.812 14.008 15.148 1 95.31 125 ALA A CA 1
ATOM 948 C C . ALA A 1 125 ? -8.117 13.984 15.938 1 95.31 125 ALA A C 1
ATOM 950 O O . ALA A 1 125 ? -8.531 15.008 16.5 1 95.31 125 ALA A O 1
ATOM 951 N N . GLU A 1 126 ? -8.68 12.859 15.938 1 93.06 126 GLU A N 1
ATOM 952 C CA . GLU A 1 126 ? -9.797 12.664 16.859 1 93.06 126 GLU A CA 1
ATOM 953 C C . GLU A 1 126 ? -9.32 12.664 18.312 1 93.06 126 GLU A C 1
ATOM 955 O O . GLU A 1 126 ? -8.164 12.344 18.594 1 93.06 126 GLU A O 1
ATOM 960 N N . ILE A 1 127 ? -10.227 12.984 19.203 1 93.94 127 ILE A N 1
ATOM 961 C CA . ILE A 1 127 ? -9.867 13.219 20.594 1 93.94 127 ILE A CA 1
ATOM 962 C C . ILE A 1 127 ? -9.312 11.938 21.203 1 93.94 127 ILE A C 1
ATOM 964 O O . ILE A 1 127 ? -8.414 11.984 22.047 1 93.94 127 ILE A O 1
ATOM 968 N N . GLY A 1 128 ? -9.828 10.805 20.812 1 91.94 128 GLY A N 1
ATOM 969 C CA . GLY A 1 128 ? -9.289 9.539 21.297 1 91.94 128 GLY A CA 1
ATOM 970 C C . GLY A 1 128 ? -7.84 9.328 20.906 1 91.94 128 GLY A C 1
ATOM 971 O O . GLY A 1 128 ? -7.055 8.789 21.688 1 91.94 128 GLY A O 1
ATOM 972 N N . GLU A 1 129 ? -7.52 9.711 19.734 1 92.56 129 GLU A N 1
ATOM 973 C CA . GLU A 1 129 ? -6.133 9.648 19.297 1 92.56 129 GLU A CA 1
ATOM 974 C C . GLU A 1 129 ? -5.238 10.555 20.141 1 92.56 129 GLU A C 1
ATOM 976 O O . GLU A 1 129 ? -4.133 10.164 20.516 1 92.56 129 GLU A O 1
ATOM 981 N N . ILE A 1 130 ? -5.734 11.734 20.391 1 95 130 ILE A N 1
ATOM 982 C CA . ILE A 1 130 ? -4.973 12.688 21.188 1 95 130 ILE A CA 1
ATOM 983 C C . ILE A 1 130 ? -4.77 12.125 22.594 1 95 130 ILE A C 1
ATOM 985 O O . ILE A 1 130 ? -3.662 12.172 23.141 1 95 130 ILE A O 1
ATOM 989 N N . GLU A 1 131 ? -5.801 11.609 23.141 1 94.25 131 GLU A N 1
ATOM 990 C CA . GLU A 1 131 ? -5.734 11.023 24.484 1 94.25 131 GLU A CA 1
ATOM 991 C C . GLU A 1 131 ? -4.707 9.891 24.531 1 94.25 131 GLU A C 1
ATOM 993 O O . GLU A 1 131 ? -3.953 9.781 25.5 1 94.25 131 GLU A O 1
ATOM 998 N N . GLY A 1 132 ? -4.641 9.156 23.484 1 91.94 132 GLY A N 1
ATOM 999 C CA . GLY A 1 132 ? -3.754 8.008 23.422 1 91.94 132 GLY A CA 1
ATOM 1000 C C . GLY A 1 132 ? -2.289 8.391 23.344 1 91.94 132 GLY A C 1
ATOM 1001 O O . GLY A 1 132 ? -1.41 7.555 23.562 1 91.94 132 GLY A O 1
ATOM 1002 N N . ALA A 1 133 ? -2.006 9.648 23.109 1 93.12 133 ALA A N 1
ATOM 1003 C CA . ALA A 1 133 ? -0.62 10.07 22.906 1 93.12 133 ALA A CA 1
ATOM 1004 C C . ALA A 1 133 ? -0.221 11.125 23.938 1 93.12 133 ALA A C 1
ATOM 1006 O O . ALA A 1 133 ? 0.803 11.797 23.781 1 93.12 133 ALA A O 1
ATOM 1007 N N . LEU A 1 134 ? -0.991 11.328 24.969 1 93.62 134 LEU A N 1
ATOM 1008 C CA . LEU A 1 134 ? -0.765 12.391 25.938 1 93.62 134 LEU A CA 1
ATOM 1009 C C . LEU A 1 134 ? 0.621 12.273 26.562 1 93.62 134 LEU A C 1
ATOM 1011 O O . LEU A 1 134 ? 1.296 13.281 26.797 1 93.62 134 LEU A O 1
ATOM 1015 N N . ASP A 1 135 ? 1.03 11.062 26.75 1 94.56 135 ASP A N 1
ATOM 1016 C CA . ASP A 1 135 ? 2.285 10.836 27.453 1 94.56 135 ASP A CA 1
ATOM 1017 C C . ASP A 1 135 ? 3.482 11.031 26.531 1 94.56 135 ASP A C 1
ATOM 1019 O O . ASP A 1 135 ? 4.625 11.117 26.984 1 94.56 135 ASP A O 1
ATOM 1023 N N . LEU A 1 136 ? 3.238 11.203 25.266 1 96.31 136 LEU A N 1
ATOM 1024 C CA . LEU A 1 136 ? 4.32 11.367 24.297 1 96.31 136 LEU A CA 1
ATOM 1025 C C . LEU A 1 136 ? 4.598 12.844 24.031 1 96.31 136 LEU A C 1
ATOM 1027 O O . LEU A 1 136 ? 5.5 13.18 23.281 1 96.31 136 LEU A O 1
ATOM 1031 N N . ASN A 1 137 ? 3.789 13.742 24.609 1 96.31 137 ASN A N 1
ATOM 1032 C CA . ASN A 1 137 ? 3.938 15.188 24.484 1 96.31 137 ASN A CA 1
ATOM 1033 C C . ASN A 1 137 ? 3.865 15.633 23.031 1 96.31 137 ASN A C 1
ATOM 1035 O O . ASN A 1 137 ? 4.73 16.359 22.562 1 96.31 137 ASN A O 1
ATOM 1039 N N . VAL A 1 138 ? 2.908 15.07 22.359 1 97.75 138 VAL A N 1
ATOM 1040 C CA . VAL A 1 138 ? 2.646 15.453 20.969 1 97.75 138 VAL A CA 1
ATOM 1041 C C . VAL A 1 138 ? 1.91 16.781 20.938 1 97.75 138 VAL A C 1
ATOM 1043 O O . VAL A 1 138 ? 0.938 16.984 21.672 1 97.75 138 VAL A O 1
ATOM 1046 N N . GLU A 1 139 ? 2.434 17.734 20.188 1 98.44 139 GLU A N 1
ATOM 1047 C CA . GLU A 1 139 ? 1.707 18.969 19.922 1 98.44 139 GLU A CA 1
ATOM 1048 C C . GLU A 1 139 ? 0.701 18.781 18.781 1 98.44 139 GLU A C 1
ATOM 1050 O O . GLU A 1 139 ? 1.02 18.172 17.766 1 98.44 139 GLU A O 1
ATOM 1055 N N . GLU A 1 140 ? -0.495 19.281 18.984 1 98.25 140 GLU A N 1
ATOM 1056 C CA . GLU A 1 140 ? -1.596 18.922 18.094 1 98.25 140 GLU A CA 1
ATOM 1057 C C . GLU A 1 140 ? -1.921 20.062 17.141 1 98.25 140 GLU A C 1
ATOM 1059 O O . GLU A 1 140 ? -1.718 21.234 17.469 1 98.25 140 GLU A O 1
ATOM 1064 N N . LEU A 1 141 ? -2.404 19.766 15.992 1 98.5 141 LEU A N 1
ATOM 1065 C CA . LEU A 1 141 ? -2.896 20.719 15 1 98.5 141 LEU A CA 1
ATOM 1066 C C . LEU A 1 141 ? -4.406 20.891 15.109 1 98.5 141 LEU A C 1
ATOM 1068 O O . LEU A 1 141 ? -5.156 19.922 15.008 1 98.5 141 LEU A O 1
ATOM 1072 N N . ILE A 1 142 ? -4.863 22.109 15.328 1 98.06 142 ILE A N 1
ATOM 1073 C CA . ILE A 1 142 ? -6.301 22.328 15.414 1 98.06 142 ILE A CA 1
ATOM 1074 C C . ILE A 1 142 ? -6.699 23.531 14.57 1 98.06 142 ILE A C 1
ATOM 1076 O O . ILE A 1 142 ? -5.852 24.344 14.203 1 98.06 142 ILE A O 1
ATOM 1080 N N . GLY A 1 143 ? -7.973 23.594 14.234 1 97.88 143 GLY A N 1
ATOM 1081 C CA . GLY A 1 143 ? -8.523 24.688 13.445 1 97.88 143 GLY A CA 1
ATOM 1082 C C . GLY A 1 143 ? -10.008 24.891 13.672 1 97.88 143 GLY A C 1
ATOM 1083 O O . GLY A 1 143 ? -10.703 25.438 12.812 1 97.88 143 GLY A O 1
ATOM 1084 N N . THR A 1 144 ? -10.531 24.359 14.852 1 97.75 144 THR A N 1
ATOM 1085 C CA . THR A 1 144 ? -11.93 24.562 15.211 1 97.75 144 THR A CA 1
ATOM 1086 C C . THR A 1 144 ? -12.078 24.75 16.719 1 97.75 144 THR A C 1
ATOM 1088 O O . THR A 1 144 ? -11.289 24.203 17.5 1 97.75 144 THR A O 1
ATOM 1091 N N . LEU A 1 145 ? -13.078 25.5 17.047 1 97.44 145 LEU A N 1
ATOM 1092 C CA . LEU A 1 145 ? -13.367 25.703 18.469 1 97.44 145 LEU A CA 1
ATOM 1093 C C . LEU A 1 145 ? -13.758 24.391 19.125 1 97.44 145 LEU A C 1
ATOM 1095 O O . LEU A 1 145 ? -13.43 24.156 20.297 1 97.44 145 LEU A O 1
ATOM 1099 N N . ASP A 1 146 ? -14.438 23.516 18.422 1 96.81 146 ASP A N 1
ATOM 1100 C CA . ASP A 1 146 ? -14.812 22.219 18.953 1 96.81 146 ASP A CA 1
ATOM 1101 C C . ASP A 1 146 ? -13.578 21.406 19.344 1 96.81 146 ASP A C 1
ATOM 1103 O O . ASP A 1 146 ? -13.57 20.75 20.391 1 96.81 146 ASP A O 1
ATOM 1107 N N . GLN A 1 147 ? -12.602 21.406 18.531 1 97.5 147 GLN A N 1
ATOM 1108 C CA . GLN A 1 147 ? -11.352 20.734 18.875 1 97.5 147 GLN A CA 1
ATOM 1109 C C . GLN A 1 147 ? -10.742 21.312 20.156 1 97.5 147 GLN A C 1
ATOM 1111 O O . GLN A 1 147 ? -10.305 20.562 21.031 1 97.5 147 GLN A O 1
ATOM 1116 N N . ALA A 1 148 ? -10.727 22.641 20.219 1 97.88 148 ALA A N 1
ATOM 1117 C CA . ALA A 1 148 ? -10.141 23.312 21.375 1 97.88 148 ALA A CA 1
ATOM 1118 C C . ALA A 1 148 ? -10.883 22.938 22.656 1 97.88 148 ALA A C 1
ATOM 1120 O O . ALA A 1 148 ? -10.25 22.641 23.688 1 97.88 148 ALA A O 1
ATOM 1121 N N . LYS A 1 149 ? -12.164 22.938 22.594 1 97.5 149 LYS A N 1
ATOM 1122 C CA . LYS A 1 149 ? -12.977 22.594 23.766 1 97.5 149 LYS A CA 1
ATOM 1123 C C . LYS A 1 149 ? -12.742 21.156 24.188 1 97.5 149 LYS A C 1
ATOM 1125 O O . LYS A 1 149 ? -12.641 20.859 25.375 1 97.5 149 LYS A O 1
ATOM 1130 N N . ALA A 1 150 ? -12.703 20.266 23.203 1 96.94 150 ALA A N 1
ATOM 1131 C CA . ALA A 1 150 ? -12.445 18.844 23.5 1 96.94 150 ALA A CA 1
ATOM 1132 C C . ALA A 1 150 ? -11.078 18.656 24.156 1 96.94 150 ALA A C 1
ATOM 1134 O O . ALA A 1 150 ? -10.945 17.906 25.125 1 96.94 150 ALA A O 1
ATOM 1135 N N . ILE A 1 151 ? -10.109 19.312 23.656 1 97.19 151 ILE A N 1
ATOM 1136 C CA . ILE A 1 151 ? -8.758 19.234 24.188 1 97.19 151 ILE A CA 1
ATOM 1137 C C . ILE A 1 151 ? -8.719 19.828 25.594 1 97.19 151 ILE A C 1
ATOM 1139 O O . ILE A 1 151 ? -8.062 19.281 26.484 1 97.19 151 ILE A O 1
ATOM 1143 N N . ALA A 1 152 ? -9.391 20.953 25.766 1 97.12 152 ALA A N 1
ATOM 1144 C CA . ALA A 1 152 ? -9.461 21.578 27.094 1 97.12 152 ALA A CA 1
ATOM 1145 C C . ALA A 1 152 ? -10.047 20.625 28.125 1 97.12 152 ALA A C 1
ATOM 1147 O O . ALA A 1 152 ? -9.539 20.516 29.234 1 97.12 152 ALA A O 1
ATOM 1148 N N . ALA A 1 153 ? -11.086 19.953 27.719 1 96.94 153 ALA A N 1
ATOM 1149 C CA . ALA A 1 153 ? -11.719 18.984 28.609 1 96.94 153 ALA A CA 1
ATOM 1150 C C . ALA A 1 153 ? -10.758 17.844 28.938 1 96.94 153 ALA A C 1
ATOM 1152 O O . ALA A 1 153 ? -10.68 17.406 30.094 1 96.94 153 ALA A O 1
ATOM 1153 N N . LEU A 1 154 ? -10.102 17.391 27.938 1 95.69 154 LEU A N 1
ATOM 1154 C CA . LEU A 1 154 ? -9.117 16.328 28.125 1 95.69 154 LEU A CA 1
ATOM 1155 C C . LEU A 1 154 ? -7.988 16.781 29.031 1 95.69 154 LEU A C 1
ATOM 1157 O O . LEU A 1 154 ? -7.535 16.031 29.891 1 95.69 154 LEU A O 1
ATOM 1161 N N . SER A 1 155 ? -7.523 17.953 28.797 1 94.94 155 SER A N 1
ATOM 1162 C CA . SER A 1 155 ? -6.457 18.531 29.609 1 94.94 155 SER A CA 1
ATOM 1163 C C . SER A 1 155 ? -6.848 18.594 31.078 1 94.94 155 SER A C 1
ATOM 1165 O O . SER A 1 155 ? -6.043 18.266 31.953 1 94.94 155 SER A O 1
ATOM 1167 N N . LYS A 1 156 ? -8.016 19.016 31.359 1 95 156 LYS A N 1
ATOM 1168 C CA . LYS A 1 156 ? -8.523 19.078 32.719 1 95 156 LYS A CA 1
ATOM 1169 C C . LYS A 1 156 ? -8.586 17.703 33.344 1 95 156 LYS A C 1
ATOM 1171 O O . LYS A 1 156 ? -8.148 17.5 34.5 1 95 156 LYS A O 1
ATOM 1176 N N . LYS A 1 157 ? -9.078 16.812 32.594 1 95.69 157 LYS A N 1
ATOM 1177 C CA . LYS A 1 157 ? -9.227 15.438 33.094 1 95.69 157 LYS A CA 1
ATOM 1178 C C . LYS A 1 157 ? -7.867 14.812 33.406 1 95.69 157 LYS A C 1
ATOM 1180 O O . LYS A 1 157 ? -7.711 14.102 34.375 1 95.69 157 LYS A O 1
ATOM 1185 N N . ALA A 1 158 ? -6.973 15.078 32.531 1 93.88 158 ALA A N 1
ATOM 1186 C CA . ALA A 1 158 ? -5.668 14.43 32.656 1 93.88 158 ALA A CA 1
ATOM 1187 C C . ALA A 1 158 ? -4.699 15.281 33.469 1 93.88 158 ALA A C 1
ATOM 1189 O O . ALA A 1 158 ? -3.6 14.836 33.812 1 93.88 158 ALA A O 1
ATOM 1190 N N . ASN A 1 159 ? -4.996 16.469 33.781 1 93.44 159 ASN A N 1
ATOM 1191 C CA . ASN A 1 159 ? -4.129 17.422 34.438 1 93.44 159 ASN A CA 1
ATOM 1192 C C . ASN A 1 159 ? -2.824 17.625 33.688 1 93.44 159 ASN A C 1
ATOM 1194 O O . ASN A 1 159 ? -1.739 17.531 34.25 1 93.44 159 ASN A O 1
ATOM 1198 N N . LYS A 1 160 ? -2.996 17.734 32.406 1 91.94 160 LYS A N 1
ATOM 1199 C CA . LYS A 1 160 ? -1.896 18 31.484 1 91.94 160 LYS A CA 1
ATOM 1200 C C . LYS A 1 160 ? -2.287 19.062 30.453 1 91.94 160 LYS A C 1
ATOM 1202 O O . LYS A 1 160 ? -3.422 19.078 29.969 1 91.94 160 LYS A O 1
ATOM 1207 N N . THR A 1 161 ? -1.381 19.922 30.234 1 90.38 161 THR A N 1
ATOM 1208 C CA . THR A 1 161 ? -1.638 20.922 29.203 1 90.38 161 THR A CA 1
ATOM 1209 C C . THR A 1 161 ? -1.256 20.375 27.828 1 90.38 161 THR A C 1
ATOM 1211 O O . THR A 1 161 ? -0.181 19.797 27.656 1 90.38 161 THR A O 1
ATOM 1214 N N . VAL A 1 162 ? -2.127 20.562 26.906 1 94.62 162 VAL A N 1
ATOM 1215 C CA . VAL A 1 162 ? -1.858 20.141 25.531 1 94.62 162 VAL A CA 1
ATOM 1216 C C . VAL A 1 162 ? -1.473 21.359 24.688 1 94.62 162 VAL A C 1
ATOM 1218 O O . VAL A 1 162 ? -2.199 22.359 24.656 1 94.62 162 VAL A O 1
ATOM 1221 N N . LYS A 1 163 ? -0.308 21.328 24.141 1 97.5 163 LYS A N 1
ATOM 1222 C CA . LYS A 1 163 ? 0.148 22.375 23.219 1 97.5 163 LYS A CA 1
ATOM 1223 C C . LYS A 1 163 ? -0.455 22.188 21.828 1 97.5 163 LYS A C 1
ATOM 1225 O O . LYS A 1 163 ? -0.604 21.062 21.359 1 97.5 163 LYS A O 1
ATOM 1230 N N . VAL A 1 164 ? -0.824 23.312 21.219 1 98.25 164 VAL A N 1
ATOM 1231 C CA . VAL A 1 164 ? -1.484 23.188 19.922 1 98.25 164 VAL A CA 1
ATOM 1232 C C . VAL A 1 164 ? -0.882 24.188 18.938 1 98.25 164 VAL A C 1
ATOM 1234 O O . VAL A 1 164 ? -0.332 25.219 19.359 1 98.25 164 VAL A O 1
ATOM 1237 N N . HIS A 1 165 ? -0.866 23.875 17.688 1 98.75 165 HIS A N 1
ATOM 1238 C CA . HIS A 1 165 ? -0.651 24.766 16.562 1 98.75 165 HIS A CA 1
ATOM 1239 C C . HIS A 1 165 ? -1.968 25.125 15.875 1 98.75 165 HIS A C 1
ATOM 1241 O O . HIS A 1 165 ? -2.676 24.234 15.391 1 98.75 165 HIS A O 1
ATOM 1247 N N . LEU A 1 166 ? -2.283 26.391 15.828 1 98.75 166 LEU A N 1
ATOM 1248 C CA . LEU A 1 166 ? -3.533 26.859 15.234 1 98.75 166 LEU A CA 1
ATOM 1249 C C . LEU A 1 166 ? -3.377 27.062 13.734 1 98.75 166 LEU A C 1
ATOM 1251 O O . LEU A 1 166 ? -2.502 27.812 13.297 1 98.75 166 LEU A O 1
ATOM 1255 N N . ALA A 1 167 ? -4.203 26.406 13 1 98.75 167 ALA A N 1
ATOM 1256 C CA . ALA A 1 167 ? -4.172 26.547 11.547 1 98.75 167 ALA A CA 1
ATOM 1257 C C . ALA A 1 167 ? -5.121 27.641 11.078 1 98.75 167 ALA A C 1
ATOM 1259 O O . ALA A 1 167 ? -6.285 27.672 11.484 1 98.75 167 ALA A O 1
ATOM 1260 N N . LEU A 1 168 ? -4.613 28.516 10.281 1 98.75 168 LEU A N 1
ATOM 1261 C CA . LEU A 1 168 ? -5.41 29.5 9.562 1 98.75 168 LEU A CA 1
ATOM 1262 C C . LEU A 1 168 ? -5.477 29.172 8.078 1 98.75 168 LEU A C 1
ATOM 1264 O O . LEU A 1 168 ? -4.5 28.672 7.504 1 98.75 168 LEU A O 1
ATOM 1268 N N . ASN A 1 169 ? -6.551 29.406 7.441 1 98.31 169 ASN A N 1
ATOM 1269 C CA . ASN A 1 169 ? -6.758 28.969 6.07 1 98.31 169 ASN A CA 1
ATOM 1270 C C . ASN A 1 169 ? -6.285 30 5.062 1 98.31 169 ASN A C 1
ATOM 1272 O O . ASN A 1 169 ? -6.738 30.016 3.916 1 98.31 169 ASN A O 1
ATOM 1276 N N . ASP A 1 170 ? -5.438 30.875 5.434 1 98.31 170 ASP A N 1
ATOM 1277 C CA . ASP A 1 170 ? -4.883 31.906 4.559 1 98.31 170 ASP A CA 1
ATOM 1278 C C . ASP A 1 170 ? -4.176 31.281 3.359 1 98.31 170 ASP A C 1
ATOM 1280 O O . ASP A 1 170 ? -4.172 31.859 2.268 1 98.31 170 ASP A O 1
ATOM 1284 N N . GLY A 1 171 ? -3.635 30.141 3.564 1 97.75 171 GLY A N 1
ATOM 1285 C CA . GLY A 1 171 ? -2.926 29.469 2.484 1 97.75 171 GLY A CA 1
ATOM 1286 C C . GLY A 1 171 ? -3.852 28.906 1.419 1 97.75 171 GLY A C 1
ATOM 1287 O O . GLY A 1 171 ? -3.432 28.688 0.282 1 97.75 171 GLY A O 1
ATOM 1288 N N . GLY A 1 172 ? -5.074 28.578 1.826 1 97.62 172 GLY A N 1
ATOM 1289 C CA . GLY A 1 172 ? -6.07 28.156 0.85 1 97.62 172 GLY A CA 1
ATOM 1290 C C . GLY A 1 172 ? -6.168 26.656 0.698 1 97.62 172 GLY A C 1
ATOM 1291 O O . GLY A 1 172 ? -6.762 26.156 -0.261 1 97.62 172 GLY A O 1
ATOM 1292 N N . MET A 1 173 ? -5.586 25.859 1.575 1 97.31 173 MET A N 1
ATOM 1293 C CA . MET A 1 173 ? -5.672 24.406 1.521 1 97.31 173 MET A CA 1
ATOM 1294 C C . MET A 1 173 ? -7.098 23.938 1.778 1 97.31 173 MET A C 1
ATOM 1296 O O . MET A 1 173 ? -7.523 22.906 1.245 1 97.31 173 MET A O 1
ATOM 1300 N N . GLY A 1 174 ? -7.812 24.641 2.693 1 96.94 174 GLY A N 1
ATOM 1301 C CA . GLY A 1 174 ? -9.211 24.359 2.973 1 96.94 174 GLY A CA 1
ATOM 1302 C C . GLY A 1 174 ? -9.414 23.031 3.686 1 96.94 174 GLY A C 1
ATOM 1303 O O . GLY A 1 174 ? -10.391 22.328 3.43 1 96.94 174 GLY A O 1
ATOM 1304 N N . ARG A 1 175 ? -8.539 22.625 4.602 1 95.94 175 ARG A N 1
ATOM 1305 C CA . ARG A 1 175 ? -8.711 21.297 5.176 1 95.94 175 ARG A CA 1
ATOM 1306 C C . ARG A 1 175 ? -8.586 21.344 6.695 1 95.94 175 ARG A C 1
ATOM 1308 O O . ARG A 1 175 ? -9.188 20.531 7.395 1 95.94 175 ARG A O 1
ATOM 1315 N N . ASN A 1 176 ? -7.828 22.297 7.242 1 94.62 176 ASN A N 1
ATOM 1316 C CA . ASN A 1 176 ? -7.582 22.297 8.68 1 94.62 176 ASN A CA 1
ATOM 1317 C C . ASN A 1 176 ? -7.871 23.672 9.289 1 94.62 176 ASN A C 1
ATOM 1319 O O . ASN A 1 176 ? -8.133 23.781 10.492 1 94.62 176 ASN A O 1
ATOM 1323 N N . GLY A 1 177 ? -7.816 24.688 8.555 1 96.06 177 GLY A N 1
ATOM 1324 C CA . GLY A 1 177 ? -7.652 26.031 9.102 1 96.06 177 GLY A CA 1
ATOM 1325 C C . GLY A 1 177 ? -8.961 26.797 9.203 1 96.06 177 GLY A C 1
ATOM 1326 O O . GLY A 1 177 ? -9.938 26.469 8.531 1 96.06 177 GLY A O 1
ATOM 1327 N N . ILE A 1 178 ? -8.898 27.844 9.984 1 97.81 178 ILE A N 1
ATOM 1328 C CA . ILE A 1 178 ? -10.016 28.766 10.164 1 97.81 178 ILE A CA 1
ATOM 1329 C C . ILE A 1 178 ? -9.992 29.828 9.055 1 97.81 178 ILE A C 1
ATOM 1331 O O . ILE A 1 178 ? -8.93 30.359 8.727 1 97.81 178 ILE A O 1
ATOM 1335 N N . ASP A 1 179 ? -11.156 30.078 8.539 1 97.06 179 ASP A N 1
ATOM 1336 C CA . ASP A 1 179 ? -11.25 31.141 7.547 1 97.06 179 ASP A CA 1
ATOM 1337 C C . ASP A 1 179 ? -11.211 32.5 8.211 1 97.06 179 ASP A C 1
ATOM 1339 O O . ASP A 1 179 ? -12.148 32.875 8.93 1 97.06 179 ASP A O 1
ATOM 1343 N N . MET A 1 180 ? -10.25 33.344 7.902 1 97.69 180 MET A N 1
ATOM 1344 C CA . MET A 1 180 ? -10.039 34.625 8.578 1 97.69 180 MET A CA 1
ATOM 1345 C C . MET A 1 180 ? -10.656 35.75 7.785 1 97.69 180 MET A C 1
ATOM 1347 O O . MET A 1 180 ? -10.57 36.906 8.188 1 97.69 180 MET A O 1
ATOM 1351 N N . THR A 1 181 ? -11.258 35.406 6.656 1 95.88 181 THR A N 1
ATOM 1352 C CA . THR A 1 181 ? -11.852 36.469 5.832 1 95.88 181 THR A CA 1
ATOM 1353 C C . THR A 1 181 ? -13.25 36.812 6.34 1 95.88 181 THR A C 1
ATOM 1355 O O . THR A 1 181 ? -13.812 37.844 5.934 1 95.88 181 THR A O 1
ATOM 1358 N N . THR A 1 182 ? -13.789 36.031 7.227 1 96.06 182 THR A N 1
ATOM 1359 C CA . THR A 1 182 ? -15.125 36.281 7.762 1 96.06 182 THR A CA 1
ATOM 1360 C C . THR A 1 182 ? -15.047 36.719 9.227 1 96.06 182 THR A C 1
ATOM 1362 O O . THR A 1 182 ? -14.125 36.344 9.945 1 96.06 182 THR A O 1
ATOM 1365 N N . GLU A 1 183 ? -16.094 37.438 9.656 1 97.25 183 GLU A N 1
ATOM 1366 C CA . GLU A 1 183 ? -16.188 37.812 11.062 1 97.25 183 GLU A CA 1
ATOM 1367 C C . GLU A 1 183 ? -16.328 36.594 11.969 1 97.25 183 GLU A C 1
ATOM 1369 O O . GLU A 1 183 ? -15.742 36.562 13.055 1 97.25 183 GLU A O 1
ATOM 1374 N N . ASN A 1 184 ? -17.078 35.688 11.531 1 96.62 184 ASN A N 1
ATOM 1375 C CA . ASN A 1 184 ? -17.266 34.469 12.305 1 96.62 184 ASN A CA 1
ATOM 1376 C C . ASN A 1 184 ? -15.945 33.719 12.484 1 96.62 184 ASN A C 1
ATOM 1378 O O . ASN A 1 184 ? -15.68 33.188 13.562 1 96.62 184 ASN A O 1
ATOM 1382 N N . GLY A 1 185 ? -15.18 33.656 11.453 1 97.5 185 GLY A N 1
ATOM 1383 C CA . GLY A 1 185 ? -13.875 33.031 11.547 1 97.5 185 GLY A CA 1
ATOM 1384 C C . GLY A 1 185 ? -12.945 33.719 12.531 1 97.5 185 GLY A C 1
ATOM 1385 O O . GLY A 1 185 ? -12.273 33.062 13.32 1 97.5 185 GLY A O 1
ATOM 1386 N N . LYS A 1 186 ? -12.938 35 12.484 1 98.12 186 LYS A N 1
ATOM 1387 C CA . LYS A 1 186 ? -12.109 35.75 13.406 1 98.12 186 LYS A CA 1
ATOM 1388 C C . LYS A 1 186 ? -12.531 35.531 14.852 1 98.12 186 LYS A C 1
ATOM 1390 O O . LYS A 1 186 ? -11.688 35.375 15.734 1 98.12 186 LYS A O 1
ATOM 1395 N N . LYS A 1 187 ? -13.805 35.531 15.055 1 98.19 187 LYS A N 1
ATOM 1396 C CA . LYS A 1 187 ? -14.328 35.281 16.391 1 98.19 187 LYS A CA 1
ATOM 1397 C C . LYS A 1 187 ? -13.945 33.906 16.891 1 98.19 187 LYS A C 1
ATOM 1399 O O . LYS A 1 187 ? -13.617 33.719 18.062 1 98.19 187 LYS A O 1
ATOM 1404 N N . GLU A 1 188 ? -14.039 32.969 16.031 1 98.06 188 GLU A N 1
ATOM 1405 C CA . GLU A 1 188 ? -13.688 31.594 16.375 1 98.06 188 GLU A CA 1
ATOM 1406 C C . GLU A 1 188 ? -12.203 31.484 16.734 1 98.06 188 GLU A C 1
ATOM 1408 O O . GLU A 1 188 ? -11.836 30.844 17.719 1 98.06 188 GLU A O 1
ATOM 1413 N N . ALA A 1 189 ? -11.391 32.062 15.898 1 98.44 189 ALA A N 1
ATOM 1414 C CA . ALA A 1 189 ? -9.953 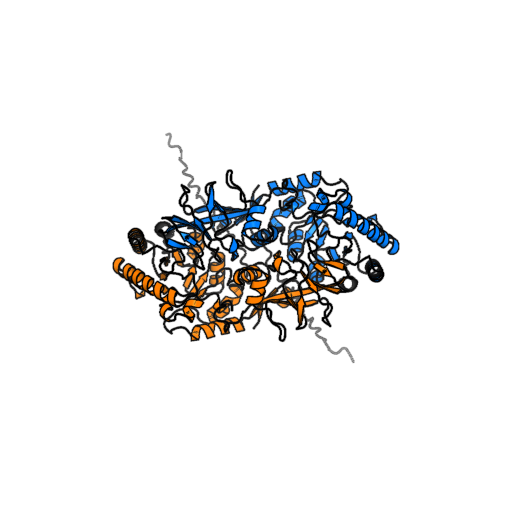32.062 16.156 1 98.44 189 ALA A CA 1
ATOM 1415 C C . ALA A 1 189 ? -9.633 32.656 17.516 1 98.44 189 ALA A C 1
ATOM 1417 O O . ALA A 1 189 ? -8.828 32.125 18.281 1 98.44 189 ALA A O 1
ATOM 1418 N N . LEU A 1 190 ? -10.281 33.75 17.797 1 98.31 190 LEU A N 1
ATOM 1419 C CA . LEU A 1 190 ? -10.078 34.438 19.078 1 98.31 190 LEU A CA 1
ATOM 1420 C C . LEU A 1 190 ? -10.539 33.562 20.234 1 98.31 190 LEU A C 1
ATOM 1422 O O . LEU A 1 190 ? -9.883 33.5 21.281 1 98.31 190 LEU A O 1
ATOM 1426 N N . ALA A 1 191 ? -11.664 32.938 20.062 1 98.06 191 ALA A N 1
ATOM 1427 C CA . ALA A 1 191 ? -12.195 32.062 21.094 1 98.06 191 ALA A CA 1
ATOM 1428 C C . ALA A 1 191 ? -11.227 30.906 21.391 1 98.06 191 ALA A C 1
ATOM 1430 O O . ALA A 1 191 ? -11.047 30.516 22.547 1 98.06 191 ALA A O 1
ATOM 1431 N N . ILE A 1 192 ? -10.625 30.328 20.375 1 97.88 192 ILE A N 1
ATOM 1432 C CA . ILE A 1 192 ? -9.656 29.25 20.547 1 97.88 192 ILE A CA 1
ATOM 1433 C C . ILE A 1 192 ? -8.445 29.766 21.312 1 97.88 192 ILE A C 1
ATOM 1435 O O . ILE A 1 192 ? -7.984 29.125 22.266 1 97.88 192 ILE A O 1
ATOM 1439 N N . ALA A 1 193 ? -7.965 30.922 20.922 1 96.75 193 ALA A N 1
ATOM 1440 C CA . ALA A 1 193 ? -6.758 31.5 21.516 1 96.75 193 ALA A CA 1
ATOM 1441 C C . ALA A 1 193 ? -6.965 31.797 23 1 96.75 193 ALA A C 1
ATOM 1443 O O . ALA A 1 193 ? -6.004 31.828 23.766 1 96.75 193 ALA A O 1
ATOM 1444 N N . LYS A 1 194 ? -8.18 31.969 23.406 1 94.44 194 LYS A N 1
ATOM 1445 C CA . LYS A 1 194 ? -8.492 32.344 24.781 1 94.44 194 LYS A CA 1
ATOM 1446 C C . LYS A 1 194 ? -8.992 31.141 25.578 1 94.44 194 LYS A C 1
ATOM 1448 O O . LYS A 1 194 ? -9.32 31.266 26.75 1 94.44 194 LYS A O 1
ATOM 1453 N N . GLN A 1 195 ? -9.086 30.047 24.938 1 92.56 195 GLN A N 1
ATOM 1454 C CA . GLN A 1 195 ? -9.625 28.844 25.578 1 92.56 195 GLN A CA 1
ATOM 1455 C C . GLN A 1 195 ? -8.672 28.328 26.656 1 92.56 195 GLN A C 1
ATOM 1457 O O . GLN A 1 195 ? -7.539 27.953 26.344 1 92.56 195 GLN A O 1
ATOM 1462 N N . SER A 1 196 ? -9.148 28.188 27.875 1 90.56 196 SER A N 1
ATOM 1463 C CA . SER A 1 196 ? -8.344 27.625 28.953 1 90.56 196 SER A CA 1
ATOM 1464 C C . SER A 1 196 ? -8.055 26.141 28.719 1 90.56 196 SER A C 1
ATOM 1466 O O . SER A 1 196 ? -8.93 25.406 28.266 1 90.56 196 SER A O 1
ATOM 1468 N N . GLY A 1 197 ? -6.844 25.75 29.016 1 90.12 197 GLY A N 1
ATOM 1469 C CA . GLY A 1 197 ? -6.465 24.344 28.859 1 90.12 197 GLY A CA 1
ATOM 1470 C C . GLY A 1 197 ? -5.789 24.078 27.516 1 90.12 197 GLY A C 1
ATOM 1471 O O . GLY A 1 197 ? -5.285 22.969 27.297 1 90.12 197 GLY A O 1
ATOM 1472 N N . VAL A 1 198 ? -5.855 25.016 26.703 1 93.25 198 VAL A N 1
ATOM 1473 C CA . VAL A 1 198 ? -5.188 24.938 25.422 1 93.25 198 VAL A CA 1
ATOM 1474 C C . VAL A 1 198 ? -4.062 25.969 25.344 1 93.25 198 VAL A C 1
ATOM 1476 O O . VAL A 1 198 ? -4.281 27.156 25.594 1 93.25 198 VAL A O 1
ATOM 1479 N N . GLU A 1 199 ? -2.875 25.5 25.094 1 96.12 199 GLU A N 1
ATOM 1480 C CA . GLU A 1 199 ? -1.744 26.406 24.953 1 96.12 199 GLU A CA 1
ATOM 1481 C C . GLU A 1 199 ? -1.325 26.531 23.484 1 96.12 199 GLU A C 1
ATOM 1483 O O . GLU A 1 199 ? -0.756 25.609 22.906 1 96.12 199 GLU A O 1
ATOM 1488 N N . ILE A 1 200 ? -1.529 27.625 22.906 1 97.81 200 ILE A N 1
ATOM 1489 C CA . ILE A 1 200 ? -1.11 27.844 21.531 1 97.81 200 ILE A CA 1
ATOM 1490 C C . ILE A 1 200 ? 0.392 28.109 21.484 1 97.81 200 ILE A C 1
ATOM 1492 O O . ILE A 1 200 ? 0.874 29.094 22.062 1 97.81 200 ILE A O 1
ATOM 1496 N N . VAL A 1 201 ? 1.076 27.281 20.766 1 98.38 201 VAL A N 1
ATOM 1497 C CA . VAL A 1 201 ? 2.523 27.438 20.703 1 98.38 201 VAL A CA 1
ATOM 1498 C C . VAL A 1 201 ? 2.941 27.734 19.25 1 98.38 201 VAL A C 1
ATOM 1500 O O . VAL A 1 201 ? 4.105 28.031 18.984 1 98.38 201 VAL A O 1
ATOM 1503 N N . GLY A 1 202 ? 2.012 27.672 18.375 1 98.75 202 GLY A N 1
ATOM 1504 C CA . GLY A 1 202 ? 2.275 27.969 16.969 1 98.75 202 GLY A CA 1
ATOM 1505 C C . GLY A 1 202 ? 1.032 28.375 16.203 1 98.75 202 GLY A C 1
ATOM 1506 O O . GLY A 1 202 ? -0.084 28.016 16.578 1 98.75 202 GLY A O 1
ATOM 1507 N N . ILE A 1 203 ? 1.176 29.156 15.188 1 98.88 203 ILE A N 1
ATOM 1508 C CA . ILE A 1 203 ? 0.178 29.484 14.18 1 98.88 203 ILE A CA 1
ATOM 1509 C C . ILE A 1 203 ? 0.709 29.141 12.789 1 98.88 203 ILE A C 1
ATOM 1511 O O . ILE A 1 203 ? 1.858 29.438 12.469 1 98.88 203 ILE A O 1
ATOM 1515 N N . MET A 1 204 ? -0.141 28.484 12.023 1 98.81 204 MET A N 1
ATOM 1516 C CA . MET A 1 204 ? 0.388 27.953 10.766 1 98.81 204 MET A CA 1
ATOM 1517 C C . MET A 1 204 ? -0.655 28.031 9.656 1 98.81 204 MET A C 1
ATOM 1519 O O . MET A 1 204 ? -1.826 28.312 9.922 1 98.81 204 MET A O 1
ATOM 1523 N N . THR A 1 205 ? -0.255 27.922 8.469 1 98.69 205 THR A N 1
ATOM 1524 C CA . THR A 1 205 ? -1.054 27.656 7.281 1 98.69 205 THR A CA 1
ATOM 1525 C C . THR A 1 205 ? -0.29 26.75 6.316 1 98.69 205 THR A C 1
ATOM 1527 O O . THR A 1 205 ? 0.752 26.188 6.668 1 98.69 205 THR A O 1
ATOM 1530 N N . HIS A 1 206 ? -0.874 26.359 5.234 1 98.38 206 HIS A N 1
ATOM 1531 C CA . HIS A 1 206 ? -0.278 25.5 4.219 1 98.38 206 HIS A CA 1
ATOM 1532 C C . HIS A 1 206 ? -0.746 25.891 2.82 1 98.38 206 HIS A C 1
ATOM 1534 O O . HIS A 1 206 ? -1.921 26.219 2.621 1 98.38 206 HIS A O 1
ATOM 1540 N N . PHE A 1 207 ? 0.209 25.906 1.896 1 98.25 207 PHE A N 1
ATOM 1541 C CA . PHE A 1 207 ? -0.083 26.359 0.539 1 98.25 207 PHE A CA 1
ATOM 1542 C C . PHE A 1 207 ? -0.321 25.156 -0.382 1 98.25 207 PHE A C 1
ATOM 1544 O O . PHE A 1 207 ? 0.481 24.234 -0.414 1 98.25 207 PHE A O 1
ATOM 1551 N N . PRO A 1 208 ? -1.349 25.156 -1.222 1 97.56 208 PRO A N 1
ATOM 1552 C CA . PRO A 1 208 ? -1.703 24 -2.043 1 97.56 208 PRO A CA 1
ATOM 1553 C C . PRO A 1 208 ? -0.977 23.984 -3.385 1 97.56 208 PRO A C 1
ATOM 1555 O O . PRO A 1 208 ? -0.998 22.969 -4.09 1 97.56 208 PRO A O 1
ATOM 1558 N N . ASN A 1 209 ? -0.32 25.125 -3.797 1 97.25 209 ASN A N 1
ATOM 1559 C CA . ASN A 1 209 ? 0.214 25.234 -5.152 1 97.25 209 ASN A CA 1
ATOM 1560 C C . ASN A 1 209 ? 1.685 25.641 -5.141 1 97.25 209 ASN A C 1
ATOM 1562 O O . ASN A 1 209 ? 2.115 26.422 -4.281 1 97.25 209 ASN A O 1
ATOM 1566 N N . TYR A 1 210 ? 2.389 25.156 -6.164 1 95.5 210 TYR A N 1
ATOM 1567 C CA . TYR A 1 210 ? 3.779 25.547 -6.367 1 95.5 210 TYR A CA 1
ATOM 1568 C C . TYR A 1 210 ? 3.871 26.781 -7.27 1 95.5 210 TYR A C 1
ATOM 1570 O O . TYR A 1 210 ? 4.285 26.672 -8.43 1 95.5 210 TYR A O 1
ATOM 1578 N N . ASN A 1 211 ? 3.52 27.844 -6.777 1 97.69 211 ASN A N 1
ATOM 1579 C CA . ASN A 1 211 ? 3.564 29.141 -7.43 1 97.69 211 ASN A CA 1
ATOM 1580 C C . ASN A 1 211 ? 4.055 30.234 -6.48 1 97.69 211 ASN A C 1
ATOM 1582 O O . ASN A 1 211 ? 3.316 30.672 -5.594 1 97.69 211 ASN A O 1
ATOM 1586 N N . ALA A 1 212 ? 5.23 30.672 -6.707 1 98 212 ALA A N 1
ATOM 1587 C CA . ALA A 1 212 ? 5.914 31.562 -5.77 1 98 212 ALA A CA 1
ATOM 1588 C C . ALA A 1 212 ? 5.129 32.844 -5.574 1 98 212 ALA A C 1
ATOM 1590 O O . ALA A 1 212 ? 5.039 33.375 -4.457 1 98 212 ALA A O 1
ATOM 1591 N N . GLU A 1 213 ? 4.609 33.375 -6.66 1 98.38 213 GLU A N 1
ATOM 1592 C CA . GLU A 1 213 ? 3.855 34.625 -6.562 1 98.38 213 GLU A CA 1
ATOM 1593 C C . GLU A 1 213 ? 2.58 34.438 -5.746 1 98.38 213 GLU A C 1
ATOM 1595 O O . GLU A 1 213 ? 2.234 35.281 -4.926 1 98.38 213 GLU A O 1
ATOM 1600 N N . GLU A 1 214 ? 1.926 33.375 -5.973 1 98.12 214 GLU A N 1
ATOM 1601 C CA . GLU A 1 214 ? 0.73 33.062 -5.199 1 98.12 214 GLU A CA 1
ATOM 1602 C C . GLU A 1 214 ? 1.063 32.875 -3.721 1 98.12 214 GLU A C 1
ATOM 1604 O O . GLU A 1 214 ? 0.335 33.344 -2.848 1 98.12 214 GLU A O 1
ATOM 1609 N N . VAL A 1 215 ? 2.156 32.219 -3.461 1 98.5 215 VAL A N 1
ATOM 1610 C CA . VAL A 1 215 ? 2.6 31.969 -2.092 1 98.5 215 VAL A CA 1
ATOM 1611 C C . VAL A 1 215 ? 2.881 33.312 -1.396 1 98.5 215 VAL A C 1
ATOM 1613 O O . VAL A 1 215 ? 2.475 33.5 -0.25 1 98.5 215 VAL A O 1
ATOM 1616 N N . ARG A 1 216 ? 3.484 34.25 -2.078 1 98.56 216 ARG A N 1
ATOM 1617 C CA . ARG A 1 216 ? 3.807 35.531 -1.502 1 98.56 216 ARG A CA 1
ATOM 1618 C C . ARG A 1 216 ? 2.539 36.312 -1.145 1 98.56 216 ARG A C 1
ATOM 1620 O O . ARG A 1 216 ? 2.459 36.938 -0.078 1 98.56 216 ARG A O 1
ATOM 1627 N N . ALA A 1 217 ? 1.647 36.281 -2.041 1 98.25 217 ALA A N 1
ATOM 1628 C CA . ALA A 1 217 ? 0.388 36.969 -1.787 1 98.25 217 ALA A CA 1
ATOM 1629 C C . ALA A 1 217 ? -0.323 36.375 -0.568 1 98.25 217 ALA A C 1
ATOM 1631 O O . ALA A 1 217 ? -0.784 37.125 0.302 1 98.25 217 ALA A O 1
ATOM 1632 N N . LYS A 1 218 ? -0.395 35.156 -0.446 1 98.5 218 LYS A N 1
ATOM 1633 C CA . LYS A 1 218 ? -1.077 34.469 0.647 1 98.5 218 LYS A CA 1
ATOM 1634 C C . LYS A 1 218 ? -0.296 34.594 1.952 1 98.5 218 LYS A C 1
ATOM 1636 O O . LYS A 1 218 ? -0.886 34.656 3.033 1 98.5 218 LYS A O 1
ATOM 1641 N N . LEU A 1 219 ? 1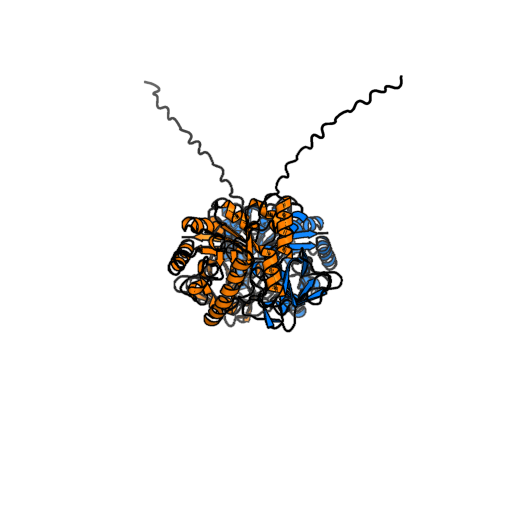.004 34.594 1.789 1 98.81 219 LEU A N 1
ATOM 1642 C CA . LEU A 1 219 ? 1.846 34.875 2.947 1 98.81 219 LEU A CA 1
ATOM 1643 C C . LEU A 1 219 ? 1.481 36.219 3.572 1 98.81 219 LEU A C 1
ATOM 1645 O O . LEU A 1 219 ? 1.442 36.344 4.797 1 98.81 219 LEU A O 1
ATOM 1649 N N . GLY A 1 220 ? 1.272 37.25 2.711 1 98.75 220 GLY A N 1
ATOM 1650 C CA . GLY A 1 220 ? 0.831 38.531 3.213 1 98.75 220 GLY A CA 1
ATOM 1651 C C . GLY A 1 220 ? -0.434 38.438 4.047 1 98.75 220 GLY A C 1
ATOM 1652 O O . GLY A 1 220 ? -0.506 39.031 5.133 1 98.75 220 GLY A O 1
ATOM 1653 N N . SER A 1 221 ? -1.375 37.719 3.541 1 98.38 221 SER A N 1
ATOM 1654 C CA . SER A 1 221 ? -2.629 37.531 4.258 1 98.38 221 SER A CA 1
ATOM 1655 C C . SER A 1 221 ? -2.395 36.812 5.59 1 98.38 221 SER A C 1
ATOM 1657 O O . SER A 1 221 ? -2.965 37.219 6.609 1 98.38 221 SER A O 1
ATOM 1659 N N . PHE A 1 222 ? -1.565 35.844 5.629 1 98.81 222 PHE A N 1
ATOM 1660 C CA . PHE A 1 222 ? -1.256 35.062 6.836 1 98.81 222 PHE A CA 1
ATOM 1661 C C . PHE A 1 222 ? -0.612 35.969 7.887 1 98.81 222 PHE A C 1
ATOM 1663 O O . PHE A 1 222 ? -0.963 35.906 9.062 1 98.81 222 PHE A O 1
ATOM 1670 N N . LYS A 1 223 ? 0.312 36.75 7.438 1 98.81 223 LYS A N 1
ATOM 1671 C CA . LYS A 1 223 ? 0.995 37.656 8.359 1 98.81 223 LYS A CA 1
ATOM 1672 C C . LYS A 1 223 ? 0.012 38.656 9 1 98.81 223 LYS A C 1
ATOM 1674 O O . LYS A 1 223 ? 0.087 38.906 10.203 1 98.81 223 LYS A O 1
ATOM 1679 N N . GLU A 1 224 ? -0.867 39.125 8.242 1 98.75 224 GLU A N 1
ATOM 1680 C CA . GLU A 1 224 ? -1.879 40.031 8.766 1 98.75 224 GLU A CA 1
ATOM 1681 C C . GLU A 1 224 ? -2.779 39.344 9.781 1 98.75 224 GLU A C 1
ATOM 1683 O O . GLU A 1 224 ? -3.016 39.875 10.867 1 98.75 224 GLU A O 1
ATOM 1688 N N . SER A 1 225 ? -3.268 38.188 9.43 1 98.75 225 SER A N 1
ATOM 1689 C CA . SER A 1 225 ? -4.18 37.438 10.289 1 98.75 225 SER A CA 1
ATOM 1690 C C . SER A 1 225 ? -3.502 37.031 11.586 1 98.75 225 SER A C 1
ATOM 1692 O O . SER A 1 225 ? -4.094 37.125 12.664 1 98.75 225 SER A O 1
ATOM 1694 N N . SER A 1 226 ? -2.311 36.469 11.477 1 98.81 226 SER A N 1
ATOM 1695 C CA . SER A 1 226 ? -1.603 36.031 12.672 1 98.81 226 SER A CA 1
ATOM 1696 C C . SER A 1 226 ? -1.267 37.188 13.594 1 98.81 226 SER A C 1
ATOM 1698 O O . SER A 1 226 ? -1.388 37.094 14.812 1 98.81 226 SER A O 1
ATOM 1700 N N . ALA A 1 227 ? -0.853 38.344 13.008 1 98.69 227 ALA A N 1
ATOM 1701 C CA . ALA A 1 227 ? -0.564 39.531 13.805 1 98.69 227 ALA A CA 1
ATOM 1702 C C . ALA A 1 227 ? -1.812 40 14.547 1 98.69 227 ALA A C 1
ATOM 1704 O O . ALA A 1 227 ? -1.745 40.375 15.719 1 98.69 227 ALA A O 1
ATOM 1705 N N . TRP A 1 228 ? -2.873 40.062 13.828 1 98.62 228 TRP A N 1
ATOM 1706 C CA . TRP A 1 228 ? -4.145 40.438 14.43 1 98.62 228 TRP A CA 1
ATOM 1707 C C . TRP A 1 228 ? -4.496 39.531 15.602 1 98.62 228 TRP A C 1
ATOM 1709 O O . TRP A 1 228 ? -4.871 40.031 16.672 1 98.62 228 TRP A O 1
ATOM 1719 N N . LEU A 1 229 ? -4.395 38.25 15.414 1 98.62 229 LEU A N 1
ATOM 1720 C CA . LEU A 1 229 ? -4.777 37.281 16.422 1 98.62 229 LEU A CA 1
ATOM 1721 C C . LEU A 1 229 ? -3.883 37.406 17.656 1 98.62 229 LEU A C 1
ATOM 1723 O O . LEU A 1 229 ? -4.371 37.375 18.797 1 98.62 229 LEU A O 1
ATOM 1727 N N . ILE A 1 230 ? -2.596 37.531 17.438 1 98.56 230 ILE A N 1
ATOM 1728 C CA . ILE A 1 230 ? -1.64 37.656 18.531 1 98.56 230 ILE A CA 1
ATOM 1729 C C . ILE A 1 230 ? -1.969 38.906 19.359 1 98.56 230 ILE A C 1
ATOM 1731 O O . ILE A 1 230 ? -1.98 38.844 20.594 1 98.56 230 ILE A O 1
ATOM 1735 N N . LYS A 1 231 ? -2.271 39.938 18.703 1 98.38 231 LYS A N 1
ATOM 1736 C CA . LYS A 1 231 ? -2.602 41.188 19.375 1 98.38 231 LYS A CA 1
ATOM 1737 C C . LYS A 1 231 ? -3.924 41.094 20.125 1 98.38 231 LYS A C 1
ATOM 1739 O O . LYS A 1 231 ? -3.982 41.344 21.328 1 98.38 231 LYS A O 1
ATOM 1744 N N . GLU A 1 232 ? -4.941 40.688 19.406 1 98 232 GLU A N 1
ATOM 1745 C CA . GLU A 1 232 ? -6.293 40.688 19.953 1 98 232 GLU A CA 1
ATOM 1746 C C . GLU A 1 232 ? -6.422 39.656 21.078 1 98 232 GLU A C 1
ATOM 1748 O O . GLU A 1 232 ? -7.215 39.844 22.016 1 98 232 GLU A O 1
ATOM 1753 N N . ALA A 1 233 ? -5.707 38.625 21.047 1 97.62 233 ALA A N 1
ATOM 1754 C CA . ALA A 1 233 ? -5.77 37.562 22.062 1 97.62 233 ALA A CA 1
ATOM 1755 C C . ALA A 1 233 ? -4.719 37.812 23.141 1 97.62 233 ALA A C 1
ATOM 1757 O O . ALA A 1 233 ? -4.629 37.031 24.109 1 97.62 233 ALA A O 1
ATOM 1758 N N . ASN A 1 234 ? -3.889 38.812 23.047 1 97 234 ASN A N 1
ATOM 1759 C CA . ASN A 1 234 ? -2.826 39.156 23.984 1 97 234 ASN A CA 1
ATOM 1760 C C . ASN A 1 234 ? -1.842 38 24.156 1 97 234 ASN A C 1
ATOM 1762 O O . ASN A 1 234 ? -1.529 37.625 25.297 1 97 234 ASN A O 1
ATOM 1766 N N . LEU A 1 235 ? -1.497 37.375 23.062 1 97.25 235 LEU A N 1
ATOM 1767 C CA . LEU A 1 235 ? -0.457 36.344 23.062 1 97.25 235 LEU A CA 1
ATOM 1768 C C . LEU A 1 235 ? 0.929 36.969 23.016 1 97.25 235 LEU A C 1
ATOM 1770 O O . LEU A 1 235 ? 1.092 38.094 22.5 1 97.25 235 LEU A O 1
ATOM 1774 N N . LYS A 1 236 ? 1.918 36.281 23.562 1 97.62 236 LYS A N 1
ATOM 1775 C CA . LYS A 1 236 ? 3.307 36.719 23.453 1 97.62 236 LYS A CA 1
ATOM 1776 C C . LYS A 1 236 ? 3.928 36.219 22.141 1 97.62 236 LYS A C 1
ATOM 1778 O O . LYS A 1 236 ? 4.121 35.031 21.969 1 97.62 236 LYS A O 1
ATOM 1783 N N . ARG A 1 237 ? 4.32 37.125 21.328 1 97.75 237 ARG A N 1
ATOM 1784 C CA . ARG A 1 237 ? 4.828 36.781 20 1 97.75 237 ARG A CA 1
ATOM 1785 C C . ARG A 1 237 ? 6.012 35.812 20.094 1 97.75 237 ARG A C 1
ATOM 1787 O O . ARG A 1 237 ? 6.156 34.906 19.266 1 97.75 237 ARG A O 1
ATOM 1794 N N . GLU A 1 238 ? 6.84 35.969 21.094 1 96.75 238 GLU A N 1
ATOM 1795 C CA . GLU A 1 238 ? 8.062 35.188 21.25 1 96.75 238 GLU A CA 1
ATOM 1796 C C . GLU A 1 238 ? 7.754 33.75 21.609 1 96.75 238 GLU A C 1
ATOM 1798 O O . GLU A 1 238 ? 8.602 32.875 21.453 1 96.75 238 GLU A O 1
ATOM 1803 N N . ASP A 1 239 ? 6.535 33.5 22.016 1 97.06 239 ASP A N 1
ATOM 1804 C CA . ASP A 1 239 ? 6.137 32.156 22.422 1 97.06 239 ASP A CA 1
ATOM 1805 C C . ASP A 1 239 ? 5.391 31.453 21.297 1 97.06 239 ASP A C 1
ATOM 1807 O O . ASP A 1 239 ? 5.016 30.281 21.438 1 97.06 239 ASP A O 1
ATOM 1811 N N . ILE A 1 240 ? 5.219 32.125 20.188 1 98.31 240 ILE A N 1
ATOM 1812 C CA . ILE A 1 240 ? 4.402 31.609 19.109 1 98.31 240 ILE A CA 1
ATOM 1813 C C . ILE A 1 240 ? 5.281 31.359 17.875 1 98.31 240 ILE A C 1
ATOM 1815 O O . ILE A 1 240 ? 5.887 32.281 17.344 1 98.31 240 ILE A O 1
ATOM 1819 N N . LEU A 1 241 ? 5.363 30.125 17.438 1 98.69 241 LEU A N 1
ATOM 1820 C CA . LEU A 1 241 ? 6.012 29.781 16.188 1 98.69 241 LEU A CA 1
ATOM 1821 C C . LEU A 1 241 ? 5.102 30.094 15 1 98.69 241 LEU A C 1
ATOM 1823 O O . LEU A 1 241 ? 3.986 29.578 14.922 1 98.69 241 LEU A O 1
ATOM 1827 N N . LEU A 1 242 ? 5.52 30.953 14.141 1 98.88 242 LEU A N 1
ATOM 1828 C CA . LEU A 1 242 ? 4.844 31.141 12.859 1 98.88 242 LEU A CA 1
ATOM 1829 C C . LEU A 1 242 ? 5.492 30.266 11.781 1 98.88 242 LEU A C 1
ATOM 1831 O O . LEU A 1 242 ? 6.684 30.406 11.508 1 98.88 242 LEU A O 1
ATOM 1835 N N . HIS A 1 243 ? 4.727 29.344 11.164 1 98.88 243 HIS A N 1
ATOM 1836 C CA . HIS A 1 243 ? 5.312 28.438 10.172 1 98.88 243 HIS A CA 1
ATOM 1837 C C . HIS A 1 243 ? 4.316 28.125 9.062 1 98.88 243 HIS A C 1
ATOM 1839 O O . HIS A 1 243 ? 3.162 27.781 9.336 1 98.88 243 HIS A O 1
ATOM 1845 N N . VAL A 1 244 ? 4.797 28.281 7.789 1 98.81 244 VAL A N 1
ATOM 1846 C CA . VAL A 1 244 ? 3.902 28.172 6.641 1 98.81 244 VAL A CA 1
ATOM 1847 C C . VAL A 1 244 ? 4.574 27.344 5.539 1 98.81 244 VAL A C 1
ATOM 1849 O O . VAL A 1 244 ? 3.922 26.938 4.578 1 98.81 244 VAL A O 1
ATOM 1852 N N . ALA A 1 245 ? 5.859 27.031 5.645 1 98.81 245 ALA A N 1
ATOM 1853 C CA . ALA A 1 245 ? 6.641 26.609 4.484 1 98.81 245 ALA A CA 1
ATOM 1854 C C . ALA A 1 245 ? 6.859 25.109 4.484 1 98.81 245 ALA A C 1
ATOM 1856 O O . ALA A 1 245 ? 7.469 24.562 5.406 1 98.81 245 ALA A O 1
ATOM 1857 N N . ASN A 1 246 ? 6.328 24.5 3.445 1 98.19 246 ASN A N 1
ATOM 1858 C CA . ASN A 1 246 ? 6.781 23.156 3.107 1 98.19 246 ASN A CA 1
ATOM 1859 C C . ASN A 1 246 ? 8.094 23.172 2.326 1 98.19 246 ASN A C 1
ATOM 1861 O O . ASN A 1 246 ? 8.742 24.219 2.238 1 98.19 246 ASN A O 1
ATOM 1865 N N . SER A 1 247 ? 8.508 22.047 1.778 1 98.44 247 SER A N 1
ATOM 1866 C CA . SER A 1 247 ? 9.781 21.969 1.061 1 98.44 247 SER A CA 1
ATOM 1867 C C . SER A 1 247 ? 9.867 23.016 -0.036 1 98.44 247 SER A C 1
ATOM 1869 O O . SER A 1 247 ? 10.828 23.781 -0.084 1 98.44 247 SER A O 1
ATOM 1871 N N . TYR A 1 248 ? 8.883 23.078 -0.911 1 98.12 248 TYR A N 1
ATOM 1872 C CA . TYR A 1 248 ? 8.891 24 -2.041 1 98.12 248 TYR A CA 1
ATOM 1873 C C . TYR A 1 248 ? 8.977 25.453 -1.566 1 98.12 248 TYR A C 1
ATOM 1875 O O . TYR A 1 248 ? 9.82 26.219 -2.037 1 98.12 248 TYR A O 1
ATOM 1883 N N . THR A 1 249 ? 8.117 25.797 -0.647 1 98.62 249 THR A N 1
ATOM 1884 C CA . THR A 1 249 ? 8.023 27.172 -0.173 1 98.62 249 THR A CA 1
ATOM 1885 C C . THR A 1 249 ? 9.32 27.594 0.522 1 98.62 249 THR A C 1
ATOM 1887 O O . THR A 1 249 ? 9.812 28.703 0.306 1 98.62 249 THR A O 1
ATOM 1890 N N . ALA A 1 250 ? 9.859 26.719 1.29 1 98.69 250 ALA A N 1
ATOM 1891 C CA . ALA A 1 250 ? 11.086 27.031 2.023 1 98.69 250 ALA A CA 1
ATOM 1892 C C . ALA A 1 250 ? 12.227 27.359 1.067 1 98.69 250 ALA A C 1
ATOM 1894 O O . ALA A 1 250 ? 13.031 28.25 1.338 1 98.69 250 ALA A O 1
ATOM 1895 N N . LEU A 1 251 ? 12.25 26.656 -0.017 1 98.19 251 LEU A N 1
ATOM 1896 C CA . LEU A 1 251 ? 13.375 26.797 -0.936 1 98.19 251 LEU A CA 1
ATOM 1897 C C . LEU A 1 251 ? 13.125 27.922 -1.939 1 98.19 251 LEU A C 1
ATOM 1899 O O . LEU A 1 251 ? 14.062 28.562 -2.402 1 98.19 251 LEU A O 1
ATOM 1903 N N . ASN A 1 252 ? 11.867 28.203 -2.26 1 97.88 252 ASN A N 1
ATOM 1904 C CA . ASN A 1 252 ? 11.57 29.062 -3.406 1 97.88 252 ASN A CA 1
ATOM 1905 C C . ASN A 1 252 ? 10.969 30.391 -2.973 1 97.88 252 ASN A C 1
ATOM 1907 O O . ASN A 1 252 ? 10.859 31.328 -3.777 1 97.88 252 ASN A O 1
ATOM 1911 N N . VAL A 1 253 ? 10.57 30.531 -1.749 1 98.38 253 VAL A N 1
ATOM 1912 C CA . VAL A 1 253 ? 10.031 31.766 -1.187 1 98.38 253 VAL A CA 1
ATOM 1913 C C . VAL A 1 253 ? 10.664 32.031 0.175 1 98.38 253 VAL A C 1
ATOM 1915 O O . VAL A 1 253 ? 10.008 31.922 1.21 1 98.38 253 VAL A O 1
ATOM 1918 N N . PRO A 1 254 ? 11.844 32.5 0.178 1 97.75 254 PRO A N 1
ATOM 1919 C CA . PRO A 1 254 ? 12.602 32.656 1.421 1 97.75 254 PRO A CA 1
ATOM 1920 C C . PRO A 1 254 ? 11.875 33.5 2.461 1 97.75 254 PRO A C 1
ATOM 1922 O O . PRO A 1 254 ? 12.023 33.281 3.664 1 97.75 254 PRO A O 1
ATOM 1925 N N . GLU A 1 255 ? 11.07 34.438 2.029 1 97.62 255 GLU A N 1
ATOM 1926 C CA . GLU A 1 255 ? 10.336 35.312 2.957 1 97.62 255 GLU A CA 1
ATOM 1927 C C . GLU A 1 255 ? 9.32 34.5 3.758 1 97.62 255 GLU A C 1
ATOM 1929 O O . GLU A 1 255 ? 8.82 34.969 4.785 1 97.62 255 GLU A O 1
ATOM 1934 N N . ALA A 1 256 ? 9.07 33.312 3.295 1 98.69 256 ALA A N 1
ATOM 1935 C CA . ALA A 1 256 ? 8.055 32.469 3.928 1 98.69 256 ALA A CA 1
ATOM 1936 C C . ALA A 1 256 ? 8.68 31.5 4.926 1 98.69 256 ALA A C 1
ATOM 1938 O O . ALA A 1 256 ? 7.977 30.734 5.574 1 98.69 256 ALA A O 1
ATOM 1939 N N . GLN A 1 257 ? 9.945 31.484 5.145 1 98.75 257 GLN A N 1
ATOM 1940 C CA . GLN A 1 257 ? 10.609 30.562 6.062 1 98.75 257 GLN A CA 1
ATOM 1941 C C . GLN A 1 257 ? 10.18 30.812 7.504 1 98.75 257 GLN A C 1
ATOM 1943 O O . GLN A 1 257 ? 10.023 29.875 8.281 1 98.75 257 GLN A O 1
ATOM 1948 N N . LEU A 1 258 ? 10.039 32.188 7.852 1 98.69 258 LEU A N 1
ATOM 1949 C CA . LEU A 1 258 ? 9.539 32.625 9.148 1 98.69 258 LEU A CA 1
ATOM 1950 C C . LEU A 1 258 ? 10.273 31.922 10.281 1 98.69 258 LEU A C 1
ATOM 1952 O O . LEU A 1 258 ? 11.5 31.844 10.281 1 98.69 258 LEU A O 1
ATOM 1956 N N . ASP A 1 259 ? 9.555 31.469 11.359 1 98.81 259 ASP A N 1
ATOM 1957 C CA . ASP A 1 259 ? 10.211 30.938 12.555 1 98.81 259 ASP A CA 1
ATOM 1958 C C . ASP A 1 259 ? 10.602 29.469 12.359 1 98.81 259 ASP A C 1
ATOM 1960 O O . ASP A 1 259 ? 11.523 28.984 13.016 1 98.81 259 ASP A O 1
ATOM 1964 N N . MET A 1 260 ? 9.93 28.781 11.469 1 98.81 260 MET A N 1
ATOM 1965 C CA . MET A 1 260 ? 10.148 27.344 11.281 1 98.81 260 MET A CA 1
ATOM 1966 C C . MET A 1 260 ? 9.656 26.906 9.914 1 98.81 260 MET A C 1
ATOM 1968 O O . MET A 1 260 ? 8.656 27.406 9.406 1 98.81 260 MET A O 1
ATOM 1972 N N . VAL A 1 261 ? 10.391 26.016 9.312 1 98.88 261 VAL A N 1
ATOM 1973 C CA . VAL A 1 261 ? 9.969 25.375 8.062 1 98.88 261 VAL A CA 1
ATOM 1974 C C . VAL A 1 261 ? 9.68 23.906 8.305 1 98.88 261 VAL A C 1
ATOM 1976 O O . VAL A 1 261 ? 10.18 23.312 9.266 1 98.88 261 VAL A O 1
ATOM 1979 N N . ARG A 1 262 ? 8.836 23.312 7.461 1 98.88 262 ARG A N 1
ATOM 1980 C CA . ARG A 1 262 ? 8.383 21.938 7.605 1 98.88 262 ARG A CA 1
ATOM 1981 C C . ARG A 1 262 ? 8.727 21.109 6.363 1 98.88 262 ARG A C 1
ATOM 1983 O O . ARG A 1 262 ? 7.828 20.641 5.66 1 98.88 262 ARG A O 1
ATOM 1990 N N . PRO A 1 263 ? 9.992 20.844 6.113 1 98.81 263 PRO A N 1
ATOM 1991 C CA . PRO A 1 263 ? 10.367 20.062 4.926 1 98.81 263 PRO A CA 1
ATOM 1992 C C . PRO A 1 263 ? 10.023 18.594 5.059 1 98.81 263 PRO A C 1
ATOM 1994 O O . PRO A 1 263 ? 10.289 17.984 6.098 1 98.81 263 PRO A O 1
ATOM 1997 N N . GLY A 1 264 ? 9.398 18 4.027 1 98.38 264 GLY A N 1
ATOM 1998 C CA . GLY A 1 264 ? 9.195 16.578 3.822 1 98.38 264 GLY A CA 1
ATOM 1999 C C . GLY A 1 264 ? 9.852 16.047 2.557 1 98.38 264 GLY A C 1
ATOM 2000 O O . GLY A 1 264 ? 10.969 15.531 2.594 1 98.38 264 GLY A O 1
ATOM 2001 N N . GLY A 1 265 ? 9.305 16.422 1.398 1 97.44 265 GLY A N 1
ATOM 2002 C CA . GLY A 1 265 ? 9.727 15.953 0.088 1 97.44 265 GLY A CA 1
ATOM 2003 C C . GLY A 1 265 ? 11.219 16.109 -0.156 1 97.44 265 GLY A C 1
ATOM 2004 O O . GLY A 1 265 ? 11.875 15.188 -0.637 1 97.44 265 GLY A O 1
ATOM 2005 N N . VAL A 1 266 ? 11.781 17.188 0.239 1 97.88 266 VAL A N 1
ATOM 2006 C CA . VAL A 1 266 ? 13.164 17.5 -0.081 1 97.88 266 VAL A CA 1
ATOM 2007 C C . VAL A 1 266 ? 14.102 16.578 0.697 1 97.88 266 VAL A C 1
ATOM 2009 O O . VAL A 1 266 ? 15.172 16.219 0.207 1 97.88 266 VAL A O 1
ATOM 2012 N N . LEU A 1 267 ? 13.688 16.156 1.865 1 98.62 267 LEU A N 1
ATOM 2013 C CA . LEU A 1 267 ? 14.523 15.305 2.695 1 98.62 267 LEU A CA 1
ATOM 2014 C C . LEU A 1 267 ? 14.695 13.93 2.057 1 98.62 267 LEU A C 1
ATOM 2016 O O . LEU A 1 267 ? 15.727 13.281 2.242 1 98.62 267 LEU A O 1
ATOM 2020 N N . TYR A 1 268 ? 13.68 13.516 1.27 1 98.56 268 TYR A N 1
ATOM 2021 C CA . TYR A 1 268 ? 13.648 12.164 0.725 1 98.56 268 TYR A CA 1
ATOM 2022 C C . TYR A 1 268 ? 13.93 12.172 -0.774 1 98.56 268 TYR A C 1
ATOM 2024 O O . TYR A 1 268 ? 13.859 11.133 -1.432 1 98.56 268 TYR A O 1
ATOM 2032 N N . GLY A 1 269 ? 14.234 13.328 -1.308 1 97.38 269 GLY A N 1
ATOM 2033 C CA . GLY A 1 269 ? 14.516 13.461 -2.727 1 97.38 269 GLY A CA 1
ATOM 2034 C C . GLY A 1 269 ? 13.273 13.414 -3.592 1 97.38 269 GLY A C 1
ATOM 2035 O O . GLY A 1 269 ? 13.289 12.844 -4.688 1 97.38 269 GLY A O 1
ATOM 2036 N N . ASP A 1 270 ? 12.164 13.906 -3.082 1 94.69 270 ASP A N 1
ATOM 2037 C CA . ASP A 1 270 ? 10.875 13.953 -3.76 1 94.69 270 ASP A CA 1
ATOM 2038 C C . ASP A 1 270 ? 10.375 15.391 -3.898 1 94.69 270 ASP A C 1
ATOM 2040 O O . ASP A 1 270 ? 9.359 15.766 -3.309 1 94.69 270 ASP A O 1
ATOM 2044 N N . LEU A 1 271 ? 11.086 16.172 -4.598 1 93.06 271 LEU A N 1
ATOM 2045 C CA . LEU A 1 271 ? 10.688 17.531 -4.926 1 93.06 271 LEU A CA 1
ATOM 2046 C C . LEU A 1 271 ? 10.906 17.812 -6.406 1 93.06 271 LEU A C 1
ATOM 2048 O O . LEU A 1 271 ? 11.992 18.234 -6.812 1 93.06 271 LEU A O 1
ATOM 2052 N N . PRO A 1 272 ? 9.875 17.703 -7.184 1 90.56 272 PRO A N 1
ATOM 2053 C CA . PRO A 1 272 ? 10.016 17.766 -8.641 1 90.56 272 PRO A CA 1
ATOM 2054 C C . PRO A 1 272 ? 10.508 19.125 -9.125 1 90.56 272 PRO A C 1
ATOM 2056 O O . PRO A 1 272 ? 11.031 19.234 -10.234 1 90.56 272 PRO A O 1
ATOM 2059 N N . THR A 1 273 ? 10.383 20.156 -8.367 1 92.31 273 THR A N 1
ATOM 2060 C CA . THR A 1 273 ? 10.773 21.5 -8.773 1 92.31 273 THR A CA 1
ATOM 2061 C C . THR A 1 273 ? 12.242 21.766 -8.453 1 92.31 273 THR A C 1
ATOM 2063 O O . THR A 1 273 ? 12.82 22.75 -8.922 1 92.31 273 THR A O 1
ATOM 2066 N N . ASN A 1 274 ? 12.836 20.984 -7.617 1 93.25 274 ASN A N 1
ATOM 2067 C CA . ASN A 1 274 ? 14.219 21.109 -7.16 1 93.25 274 ASN A CA 1
ATOM 2068 C C . ASN A 1 274 ? 14.969 19.781 -7.297 1 93.25 274 ASN A C 1
ATOM 2070 O O . ASN A 1 274 ? 15.242 19.109 -6.301 1 93.25 274 ASN A O 1
ATOM 2074 N N . LEU A 1 275 ? 15.461 19.469 -8.453 1 92.38 275 LEU A N 1
ATOM 2075 C CA . LEU A 1 275 ? 15.992 18.156 -8.805 1 92.38 275 LEU A CA 1
ATOM 2076 C C . LEU A 1 275 ? 17.375 17.953 -8.203 1 92.38 275 LEU A C 1
ATOM 2078 O O . LEU A 1 275 ? 17.938 16.859 -8.289 1 92.38 275 LEU A O 1
ATOM 2082 N N . GLU A 1 276 ? 17.891 18.969 -7.551 1 95.25 276 GLU A N 1
ATOM 2083 C CA . GLU A 1 276 ? 19.219 18.859 -6.941 1 95.25 276 GLU A CA 1
ATOM 2084 C C . GLU A 1 276 ? 19.156 18.047 -5.656 1 95.25 276 GLU A C 1
ATOM 2086 O O . GLU A 1 276 ? 20.203 17.766 -5.043 1 95.25 276 GLU A O 1
ATOM 2091 N N . TYR A 1 277 ? 18.047 17.594 -5.273 1 97.06 277 TYR A N 1
ATOM 2092 C CA . TYR A 1 277 ? 17.875 16.688 -4.145 1 97.06 277 TYR A CA 1
ATOM 2093 C C . TYR A 1 277 ? 17.531 15.281 -4.625 1 97.06 277 TYR A C 1
ATOM 2095 O O . TYR A 1 277 ? 16.375 14.984 -4.918 1 97.06 277 TYR A O 1
ATOM 2103 N N . PRO A 1 278 ? 18.453 14.383 -4.648 1 96.06 278 PRO A N 1
ATOM 2104 C CA . PRO A 1 278 ? 18.219 13.039 -5.16 1 96.06 278 PRO A CA 1
ATOM 2105 C C . PRO A 1 278 ? 17.391 12.18 -4.195 1 96.06 278 PRO A C 1
ATOM 2107 O O . PRO A 1 278 ? 17.438 12.398 -2.982 1 96.06 278 PRO A O 1
ATOM 2110 N N . SER A 1 279 ? 16.734 11.211 -4.754 1 97.94 279 SER A N 1
ATOM 2111 C CA . SER A 1 279 ? 15.984 10.258 -3.941 1 97.94 279 SER A CA 1
ATOM 2112 C C . SER A 1 279 ? 16.922 9.43 -3.064 1 97.94 279 SER A C 1
ATOM 2114 O O . SER A 1 279 ? 18.016 9.055 -3.494 1 97.94 279 SER A O 1
ATOM 2116 N N . ILE A 1 280 ? 16.422 9.117 -1.896 1 98.69 280 ILE A N 1
ATOM 2117 C CA . ILE A 1 280 ? 17.25 8.336 -0.984 1 98.69 280 ILE A CA 1
ATOM 2118 C C . ILE A 1 280 ? 16.859 6.867 -1.041 1 98.69 280 ILE A C 1
ATOM 2120 O O . ILE A 1 280 ? 17.484 6.02 -0.404 1 98.69 280 ILE A O 1
ATOM 2124 N N . VAL A 1 281 ? 15.82 6.496 -1.801 1 98.75 281 VAL A N 1
ATOM 2125 C CA . VAL A 1 281 ? 15.305 5.133 -1.796 1 98.75 281 VAL A CA 1
ATOM 2126 C C . VAL A 1 281 ? 15.523 4.492 -3.164 1 98.75 281 VAL A C 1
ATOM 2128 O O . VAL A 1 281 ? 15.406 5.16 -4.195 1 98.75 281 VAL A O 1
ATOM 2131 N N . SER A 1 282 ? 15.891 3.232 -3.205 1 98.56 282 SER A N 1
ATOM 2132 C CA . SER A 1 282 ? 15.859 2.344 -4.359 1 98.56 282 SER A CA 1
ATOM 2133 C C . SER A 1 282 ? 14.953 1.143 -4.109 1 98.56 282 SER A C 1
ATOM 2135 O O . SER A 1 282 ? 14.875 0.641 -2.986 1 98.56 282 SER A O 1
ATOM 2137 N N . PHE A 1 283 ? 14.234 0.759 -5.066 1 98.81 283 PHE A N 1
ATOM 2138 C CA . PHE A 1 283 ? 13.359 -0.406 -5.008 1 98.81 283 PHE A CA 1
ATOM 2139 C C . PHE A 1 283 ? 13.891 -1.527 -5.891 1 98.81 283 PHE A C 1
ATOM 2141 O O . PHE A 1 283 ? 14.055 -1.349 -7.102 1 98.81 283 PHE A O 1
ATOM 2148 N N . LYS A 1 284 ? 14.094 -2.75 -5.27 1 98.56 284 LYS A N 1
ATOM 2149 C CA . LYS A 1 284 ? 14.82 -3.799 -5.984 1 98.56 284 LYS A CA 1
ATOM 2150 C C . LYS A 1 284 ? 14.156 -5.16 -5.777 1 98.56 284 LYS A C 1
ATOM 2152 O O . LYS A 1 284 ? 13.391 -5.348 -4.832 1 98.56 284 LYS A O 1
ATOM 2157 N N . THR A 1 285 ? 14.414 -6.008 -6.703 1 97.81 285 THR A N 1
ATOM 2158 C CA . THR A 1 285 ? 14.055 -7.418 -6.664 1 97.81 285 THR A CA 1
ATOM 2159 C C . THR A 1 285 ? 15.117 -8.266 -7.359 1 97.81 285 THR A C 1
ATOM 2161 O O . THR A 1 285 ? 16.25 -7.832 -7.523 1 97.81 285 THR A O 1
ATOM 2164 N N . ARG A 1 286 ? 14.812 -9.547 -7.648 1 97 286 ARG A N 1
ATOM 2165 C CA . ARG A 1 286 ? 15.711 -10.453 -8.359 1 97 286 ARG A CA 1
ATOM 2166 C C . ARG A 1 286 ? 14.945 -11.328 -9.344 1 97 286 ARG A C 1
ATOM 2168 O O . ARG A 1 286 ? 13.734 -11.516 -9.203 1 97 286 ARG A O 1
ATOM 2175 N N . VAL A 1 287 ? 15.703 -11.805 -10.258 1 97.94 287 VAL A N 1
ATOM 2176 C CA . VAL A 1 287 ? 15.125 -12.773 -11.172 1 97.94 287 VAL A CA 1
ATOM 2177 C C . VAL A 1 287 ? 14.891 -14.094 -10.445 1 97.94 287 VAL A C 1
ATOM 2179 O O . VAL A 1 287 ? 15.812 -14.656 -9.852 1 97.94 287 VAL A O 1
ATOM 2182 N N . ALA A 1 288 ? 13.68 -14.539 -10.492 1 97.19 288 ALA A N 1
ATOM 2183 C CA . ALA A 1 288 ? 13.367 -15.828 -9.875 1 97.19 288 ALA A CA 1
ATOM 2184 C C . ALA A 1 288 ? 13.617 -16.969 -10.844 1 97.19 288 ALA A C 1
ATOM 2186 O O . ALA A 1 288 ? 14.094 -18.047 -10.445 1 97.19 288 ALA A O 1
ATOM 2187 N N . SER A 1 289 ? 13.289 -16.781 -12.109 1 97.81 289 SER A N 1
ATOM 2188 C CA . SER A 1 289 ? 13.453 -17.812 -13.133 1 97.81 289 SER A CA 1
ATOM 2189 C C . SER A 1 289 ? 13.438 -17.203 -14.531 1 97.81 289 SER A C 1
ATOM 2191 O O . SER A 1 289 ? 13.055 -16.047 -14.711 1 97.81 289 SER A O 1
ATOM 2193 N N . LEU A 1 290 ? 13.938 -17.938 -15.508 1 97.88 290 LEU A N 1
ATOM 2194 C CA . LEU A 1 290 ? 13.938 -17.547 -16.922 1 97.88 290 LEU A CA 1
ATOM 2195 C C . LEU A 1 290 ? 13.109 -18.516 -17.75 1 97.88 290 LEU A C 1
ATOM 2197 O O . LEU A 1 290 ? 13.219 -19.734 -17.578 1 97.88 290 LEU A O 1
ATOM 2201 N N . HIS A 1 291 ? 12.281 -17.969 -18.656 1 97.81 291 HIS A N 1
ATOM 2202 C CA . HIS A 1 291 ? 11.375 -18.781 -19.453 1 97.81 291 HIS A CA 1
ATOM 2203 C C . HIS A 1 291 ? 11.531 -18.484 -20.938 1 97.81 291 HIS A C 1
ATOM 2205 O O . HIS A 1 291 ? 11.625 -17.312 -21.344 1 97.81 291 HIS A O 1
ATOM 2211 N N . HIS A 1 292 ? 11.594 -19.531 -21.734 1 96.94 292 HIS A N 1
ATOM 2212 C CA . HIS A 1 292 ? 11.594 -19.391 -23.188 1 96.94 292 HIS A CA 1
ATOM 2213 C C . HIS A 1 292 ? 10.18 -19.438 -23.75 1 96.94 292 HIS A C 1
ATOM 2215 O O . HIS A 1 292 ? 9.438 -20.391 -23.484 1 96.94 292 HIS A O 1
ATOM 2221 N N . LEU A 1 293 ? 9.828 -18.406 -24.469 1 97.75 293 LEU A N 1
ATOM 2222 C CA . LEU A 1 293 ? 8.516 -18.344 -25.109 1 97.75 293 LEU A CA 1
ATOM 2223 C C . LEU A 1 293 ? 8.648 -18.234 -26.625 1 97.75 293 LEU A C 1
ATOM 2225 O O . LEU A 1 293 ? 9.391 -17.375 -27.125 1 97.75 293 LEU A O 1
ATOM 2229 N N . PRO A 1 294 ? 7.996 -19.109 -27.344 1 97.56 294 PRO A N 1
ATOM 2230 C CA . PRO A 1 294 ? 8.016 -18.984 -28.812 1 97.56 294 PRO A CA 1
ATOM 2231 C C . PRO A 1 294 ? 7.242 -17.766 -29.297 1 97.56 294 PRO A C 1
ATOM 2233 O O . PRO A 1 294 ? 6.613 -17.062 -28.5 1 97.56 294 PRO A O 1
ATOM 2236 N N . LYS A 1 295 ? 7.383 -17.516 -30.609 1 97.5 295 LYS A N 1
ATOM 2237 C CA . LYS A 1 295 ? 6.57 -16.484 -31.25 1 97.5 295 LYS A CA 1
ATOM 2238 C C . LYS A 1 295 ? 5.082 -16.75 -31.062 1 97.5 295 LYS A C 1
ATOM 2240 O O . LYS A 1 295 ? 4.656 -17.906 -31.047 1 97.5 295 LYS A O 1
ATOM 2245 N N . ASN A 1 296 ? 4.32 -15.664 -30.766 1 97.56 296 ASN A N 1
ATOM 2246 C CA . ASN A 1 296 ? 2.867 -15.672 -30.672 1 97.56 296 ASN A CA 1
ATOM 2247 C C . ASN A 1 296 ? 2.406 -16.203 -29.312 1 97.56 296 ASN A C 1
ATOM 2249 O O . ASN A 1 296 ? 1.278 -16.688 -29.188 1 97.56 296 ASN A O 1
ATOM 2253 N N . SER A 1 297 ? 3.238 -16.156 -28.344 1 97.75 297 SER A N 1
ATOM 2254 C CA . SER A 1 297 ? 2.867 -16.5 -26.969 1 97.75 297 SER A CA 1
ATOM 2255 C C . SER A 1 297 ? 2.34 -15.281 -26.219 1 97.75 297 SER A C 1
ATOM 2257 O O . SER A 1 297 ? 2.863 -14.172 -26.375 1 97.75 297 SER A O 1
ATOM 2259 N N . THR A 1 298 ? 1.301 -15.469 -25.406 1 98.31 298 THR A N 1
ATOM 2260 C CA . THR A 1 298 ? 0.755 -14.375 -24.625 1 98.31 298 THR A CA 1
ATOM 2261 C C . THR A 1 298 ? 1.404 -14.32 -23.234 1 98.31 298 THR A C 1
ATOM 2263 O O . THR A 1 298 ? 1.927 -15.328 -22.75 1 98.31 298 THR A O 1
ATOM 2266 N N . VAL A 1 299 ? 1.47 -13.148 -22.672 1 98.5 299 VAL A N 1
ATOM 2267 C CA . VAL A 1 299 ? 2.072 -12.938 -21.359 1 98.5 299 VAL A CA 1
ATOM 2268 C C . VAL A 1 299 ? 1.137 -12.102 -20.484 1 98.5 299 VAL A C 1
ATOM 2270 O O . VAL A 1 299 ? 0.683 -11.031 -20.906 1 98.5 299 VAL A O 1
ATOM 2273 N N . GLY A 1 300 ? 0.826 -12.633 -19.297 1 97.62 300 GLY A N 1
ATOM 2274 C CA . GLY A 1 300 ? 0.094 -11.875 -18.312 1 97.62 300 GLY A CA 1
ATOM 2275 C C . GLY A 1 300 ? -1.411 -11.945 -18.484 1 97.62 300 GLY A C 1
ATOM 2276 O O . GLY A 1 300 ? -1.896 -12.398 -19.531 1 97.62 300 GLY A O 1
ATOM 2277 N N . TYR A 1 301 ? -2.141 -11.461 -17.469 1 97.81 301 TYR A N 1
ATOM 2278 C CA . TYR A 1 301 ? -3.596 -11.383 -17.516 1 97.81 301 TYR A CA 1
ATOM 2279 C C . TYR A 1 301 ? -4.059 -10.578 -18.719 1 97.81 301 TYR A C 1
ATOM 2281 O O . TYR A 1 301 ? -3.34 -9.703 -19.203 1 97.81 301 TYR A O 1
ATOM 2289 N N . ASP A 1 302 ? -5.223 -10.938 -19.188 1 97.12 302 ASP A N 1
ATOM 2290 C CA . ASP A 1 302 ? -5.867 -10.312 -20.344 1 97.12 302 ASP A CA 1
ATOM 2291 C C . ASP A 1 302 ? -5.055 -10.531 -21.609 1 97.12 302 ASP A C 1
ATOM 2293 O O . ASP A 1 302 ? -5.344 -9.938 -22.656 1 97.12 302 ASP A O 1
ATOM 2297 N N . SER A 1 303 ? -4.055 -11.391 -21.469 1 98.25 303 SER A N 1
ATOM 2298 C CA . SER A 1 303 ? -3.186 -11.617 -22.625 1 98.25 303 SER A CA 1
ATOM 2299 C C . SER A 1 303 ? -2.764 -10.297 -23.266 1 98.25 303 SER A C 1
ATOM 2301 O O . SER A 1 303 ? -2.842 -10.141 -24.484 1 98.25 303 SER A O 1
ATOM 2303 N N . SER A 1 304 ? -2.33 -9.375 -22.422 1 98.12 304 SER A N 1
ATOM 2304 C CA . SER A 1 304 ? -2.164 -7.992 -22.844 1 98.12 304 SER A CA 1
ATOM 2305 C C . SER A 1 304 ? -0.883 -7.809 -23.656 1 98.12 304 SER A C 1
ATOM 2307 O O . SER A 1 304 ? -0.628 -6.727 -24.188 1 98.12 304 SER A O 1
ATOM 2309 N N . PHE A 1 305 ? -0.043 -8.789 -23.703 1 98.62 305 PHE A N 1
ATOM 2310 C CA . PHE A 1 305 ? 1.17 -8.789 -24.516 1 98.62 305 PHE A CA 1
ATOM 2311 C C . PHE A 1 305 ? 1.294 -10.086 -25.297 1 98.62 305 PHE A C 1
ATOM 2313 O O . PHE A 1 305 ? 0.978 -11.164 -24.797 1 98.62 305 PHE A O 1
ATOM 2320 N N . THR A 1 306 ? 1.783 -10.055 -26.516 1 98.75 306 THR A N 1
ATOM 2321 C CA . THR A 1 306 ? 2.062 -11.211 -27.359 1 98.75 306 THR A CA 1
ATOM 2322 C C . THR A 1 306 ? 3.465 -11.117 -27.969 1 98.75 306 THR A C 1
ATOM 2324 O O . THR A 1 306 ? 3.836 -10.086 -28.531 1 98.75 306 THR A O 1
ATOM 2327 N N . THR A 1 307 ? 4.215 -12.18 -27.797 1 98.38 307 THR A N 1
ATOM 2328 C CA . THR A 1 307 ? 5.566 -12.188 -28.359 1 98.38 307 THR A CA 1
ATOM 2329 C C . THR A 1 307 ? 5.523 -12.125 -29.891 1 98.38 307 THR A C 1
ATOM 2331 O O . THR A 1 307 ? 4.648 -12.727 -30.516 1 98.38 307 THR A O 1
ATOM 2334 N N . THR A 1 308 ? 6.508 -11.453 -30.453 1 98.12 308 THR A N 1
ATOM 2335 C CA . THR A 1 308 ? 6.582 -11.344 -31.906 1 98.12 308 THR A CA 1
ATOM 2336 C C . THR A 1 308 ? 7.734 -12.18 -32.469 1 98.12 308 THR A C 1
ATOM 2338 O O . THR A 1 308 ? 7.879 -12.328 -33.656 1 98.12 308 THR A O 1
ATOM 2341 N N . LYS A 1 309 ? 8.547 -12.703 -31.656 1 98 309 LYS A N 1
ATOM 2342 C CA . LYS A 1 309 ? 9.68 -13.586 -31.938 1 98 309 LYS A CA 1
ATOM 2343 C C . LYS A 1 309 ? 9.953 -14.516 -30.75 1 98 309 LYS A C 1
ATOM 2345 O O . LYS A 1 309 ? 9.336 -14.391 -29.703 1 98 309 LYS A O 1
ATOM 2350 N N . GLU A 1 310 ? 10.82 -15.461 -31 1 97.25 310 GLU A N 1
ATOM 2351 C CA . GLU A 1 310 ? 11.312 -16.25 -29.875 1 97.25 310 GLU A CA 1
ATOM 2352 C C . GLU A 1 310 ? 11.914 -15.344 -28.797 1 97.25 310 GLU A C 1
ATOM 2354 O O . GLU A 1 310 ? 12.742 -14.484 -29.094 1 97.25 310 GLU A O 1
ATOM 2359 N N . SER A 1 311 ? 11.445 -15.562 -27.562 1 98.06 311 SER A N 1
ATOM 2360 C CA . SER A 1 311 ? 11.805 -14.609 -26.516 1 98.06 311 SER A CA 1
ATOM 2361 C C . SER A 1 311 ? 12.234 -15.336 -25.234 1 98.06 311 SER A C 1
ATOM 2363 O O . SER A 1 311 ? 11.828 -16.469 -25 1 98.06 311 SER A O 1
ATOM 2365 N N . VAL A 1 312 ? 13.109 -14.648 -24.5 1 98.19 312 VAL A N 1
ATOM 2366 C CA . VAL A 1 312 ? 13.461 -15.062 -23.156 1 98.19 312 VAL A CA 1
ATOM 2367 C C . VAL A 1 312 ? 12.875 -14.078 -22.141 1 98.19 312 VAL A C 1
ATOM 2369 O O . VAL A 1 312 ? 13.195 -12.883 -22.172 1 98.19 312 VAL A O 1
ATOM 2372 N N . MET A 1 313 ? 12.039 -14.617 -21.297 1 98.38 313 MET A N 1
ATOM 2373 C CA . MET A 1 313 ? 11.359 -13.797 -20.297 1 98.38 313 MET A CA 1
ATOM 2374 C C . MET A 1 313 ? 11.898 -14.078 -18.906 1 98.38 313 MET A C 1
ATOM 2376 O O . MET A 1 313 ? 12.109 -15.234 -18.531 1 98.38 313 MET A O 1
ATOM 2380 N N . ALA A 1 314 ? 12.172 -12.992 -18.188 1 98.75 314 ALA A N 1
ATOM 2381 C CA . ALA A 1 314 ? 12.539 -13.125 -16.781 1 98.75 314 ALA A CA 1
ATOM 2382 C C . ALA A 1 314 ? 11.328 -12.914 -15.875 1 98.75 314 ALA A C 1
ATOM 2384 O O . ALA A 1 314 ? 10.547 -11.984 -16.078 1 98.75 314 ALA A O 1
ATOM 2385 N N . ASN A 1 315 ? 11.195 -13.828 -14.961 1 98.69 315 ASN A N 1
ATOM 2386 C CA . ASN A 1 315 ? 10.172 -13.789 -13.93 1 98.69 315 ASN A CA 1
ATOM 2387 C C . ASN A 1 315 ? 10.648 -13.047 -12.688 1 98.69 315 ASN A C 1
ATOM 2389 O O . ASN A 1 315 ? 11.633 -13.453 -12.055 1 98.69 315 ASN A O 1
ATOM 2393 N N . LEU A 1 316 ? 9.984 -11.961 -12.375 1 98.56 316 LEU A N 1
ATOM 2394 C CA . LEU A 1 316 ? 10.281 -11.203 -11.164 1 98.56 316 LEU A CA 1
ATOM 2395 C C . LEU A 1 316 ? 9.219 -11.438 -10.094 1 98.56 316 LEU A C 1
ATOM 2397 O O . LEU A 1 316 ? 8.023 -11.234 -10.352 1 98.56 316 LEU A O 1
ATOM 2401 N N . PRO A 1 317 ? 9.633 -11.867 -8.891 1 97.69 317 PRO A N 1
ATOM 2402 C CA . PRO A 1 317 ? 8.664 -12.117 -7.816 1 97.69 317 PRO A CA 1
ATOM 2403 C C . PRO A 1 317 ? 8.211 -10.836 -7.129 1 97.69 317 PRO A C 1
ATOM 2405 O O . PRO A 1 317 ? 8.344 -10.703 -5.91 1 97.69 317 PRO A O 1
ATOM 2408 N N . VAL A 1 318 ? 7.652 -9.898 -7.883 1 97.88 318 VAL A N 1
ATOM 2409 C CA . VAL A 1 318 ? 7.137 -8.617 -7.41 1 97.88 318 VAL A CA 1
ATOM 2410 C C . VAL A 1 318 ? 5.863 -8.258 -8.172 1 97.88 318 VAL A C 1
ATOM 2412 O O . VAL A 1 318 ? 5.75 -8.547 -9.367 1 97.88 318 VAL A O 1
ATOM 2415 N N . GLY A 1 319 ? 4.902 -7.695 -7.492 1 98.31 319 GLY A N 1
ATOM 2416 C CA . GLY A 1 319 ? 3.658 -7.262 -8.109 1 98.31 319 GLY A CA 1
ATOM 2417 C C . GLY A 1 319 ? 2.986 -6.125 -7.371 1 98.31 319 GLY A C 1
ATOM 2418 O O . GLY A 1 319 ? 3.637 -5.398 -6.613 1 98.31 319 GLY A O 1
ATOM 2419 N N . TYR A 1 320 ? 1.712 -5.973 -7.676 1 98.19 320 TYR A N 1
ATOM 2420 C CA . TYR A 1 320 ? 1.056 -4.777 -7.16 1 98.19 320 TYR A CA 1
ATOM 2421 C C . TYR A 1 320 ? 0.828 -4.887 -5.656 1 98.19 320 TYR A C 1
ATOM 2423 O O . TYR A 1 320 ? 0.657 -3.873 -4.973 1 98.19 320 TYR A O 1
ATOM 2431 N N . SER A 1 321 ? 0.833 -6.074 -5.031 1 97.62 321 SER A N 1
ATOM 2432 C CA . SER A 1 321 ? 0.727 -6.191 -3.582 1 97.62 321 SER A CA 1
ATOM 2433 C C . SER A 1 321 ? 2.008 -5.73 -2.895 1 97.62 321 SER A C 1
ATOM 2435 O O . SER A 1 321 ? 2.021 -5.5 -1.685 1 97.62 321 SER A O 1
ATOM 2437 N N . ASP A 1 322 ? 3.076 -5.605 -3.703 1 97.25 322 ASP A N 1
ATOM 2438 C CA . ASP A 1 322 ? 4.352 -5.102 -3.199 1 97.25 322 ASP A CA 1
ATOM 2439 C C . ASP A 1 322 ? 4.531 -3.623 -3.531 1 97.25 322 ASP A C 1
ATOM 2441 O O . ASP A 1 322 ? 5.59 -3.047 -3.271 1 97.25 322 ASP A O 1
ATOM 2445 N N . GLY A 1 323 ? 3.572 -3.1 -4.129 1 97.69 323 GLY A N 1
ATOM 2446 C CA . GLY A 1 323 ? 3.633 -1.684 -4.453 1 97.69 323 GLY A CA 1
ATOM 2447 C C . GLY A 1 323 ? 4.07 -1.413 -5.879 1 97.69 323 GLY A C 1
ATOM 2448 O O . GLY A 1 323 ? 4.379 -0.274 -6.234 1 97.69 323 GLY A O 1
ATOM 2449 N N . TYR A 1 324 ? 4.195 -2.42 -6.793 1 98.69 324 TYR A N 1
ATOM 2450 C CA . TYR A 1 324 ? 4.504 -2.244 -8.203 1 98.69 324 TYR A CA 1
ATOM 2451 C C . TYR A 1 324 ? 3.244 -2.373 -9.055 1 98.69 324 TYR A C 1
ATOM 2453 O O . TYR A 1 324 ? 2.873 -3.475 -9.469 1 98.69 324 TYR A O 1
ATOM 2461 N N . PRO A 1 325 ? 2.609 -1.281 -9.438 1 98.38 325 PRO A N 1
ATOM 2462 C CA . PRO A 1 325 ? 1.241 -1.234 -9.961 1 98.38 325 PRO A CA 1
ATOM 2463 C C . PRO A 1 325 ? 1.066 -2.064 -11.234 1 98.38 325 PRO A C 1
ATOM 2465 O O . PRO A 1 325 ? 2.02 -2.24 -11.992 1 98.38 325 PRO A O 1
ATOM 2468 N N . ARG A 1 326 ? -0.137 -2.477 -11.43 1 98.44 326 ARG A N 1
ATOM 2469 C CA . ARG A 1 326 ? -0.531 -3.254 -12.602 1 98.44 326 ARG A CA 1
ATOM 2470 C C . ARG A 1 326 ? -0.225 -2.496 -13.891 1 98.44 326 ARG A C 1
ATOM 2472 O O . ARG A 1 326 ? 0.207 -3.09 -14.875 1 98.44 326 ARG A O 1
ATOM 2479 N N . LYS A 1 327 ? -0.327 -1.18 -13.898 1 98.06 327 LYS A N 1
ATOM 2480 C CA . LYS A 1 327 ? -0.184 -0.299 -15.055 1 98.06 327 LYS A CA 1
ATOM 2481 C C . LYS A 1 327 ? 1.264 -0.25 -15.531 1 98.06 327 LYS A C 1
ATOM 2483 O O . LYS A 1 327 ? 1.543 0.223 -16.641 1 98.06 327 LYS A O 1
ATOM 2488 N N . MET A 1 328 ? 2.188 -0.702 -14.758 1 98.62 328 MET A N 1
ATOM 2489 C CA . MET A 1 328 ? 3.588 -0.721 -15.172 1 98.62 328 MET A CA 1
ATOM 2490 C C . MET A 1 328 ? 3.791 -1.679 -16.344 1 98.62 328 MET A C 1
ATOM 2492 O O . MET A 1 328 ? 4.758 -1.547 -17.094 1 98.62 328 MET A O 1
ATOM 2496 N N . GLY A 1 329 ? 2.871 -2.629 -16.484 1 98.5 329 GLY A N 1
ATOM 2497 C CA . GLY A 1 329 ? 2.943 -3.604 -17.562 1 98.5 329 GLY A CA 1
ATOM 2498 C C . GLY A 1 329 ? 2.848 -2.977 -18.938 1 98.5 329 GLY A C 1
ATOM 2499 O O . GLY A 1 329 ? 1.978 -2.139 -19.188 1 98.5 329 GLY A O 1
ATOM 2500 N N . ASN A 1 330 ? 3.707 -3.357 -19.781 1 98.5 330 ASN A N 1
ATOM 2501 C CA . ASN A 1 330 ? 3.734 -2.982 -21.188 1 98.5 330 ASN A CA 1
ATOM 2502 C C . ASN A 1 330 ? 4.148 -1.526 -21.375 1 98.5 330 ASN A C 1
ATOM 2504 O O . ASN A 1 330 ? 4.121 -1.005 -22.484 1 98.5 330 ASN A O 1
ATOM 2508 N N . THR A 1 331 ? 4.469 -0.756 -20.281 1 98.06 331 THR A N 1
ATOM 2509 C CA . THR A 1 331 ? 4.836 0.65 -20.422 1 98.06 331 THR A CA 1
ATOM 2510 C C . THR A 1 331 ? 6.188 0.92 -19.766 1 98.06 331 THR A C 1
ATOM 2512 O O . THR A 1 331 ? 6.961 1.753 -20.234 1 98.06 331 THR A O 1
ATOM 2515 N N . ALA A 1 332 ? 6.531 0.197 -18.797 1 98.75 332 ALA A N 1
ATOM 2516 C CA . ALA A 1 332 ? 7.676 0.522 -17.953 1 98.75 332 ALA A CA 1
ATOM 2517 C C . ALA A 1 332 ? 8.914 -0.265 -18.375 1 98.75 332 ALA A C 1
ATOM 2519 O O . ALA A 1 332 ? 8.805 -1.26 -19.094 1 98.75 332 ALA A O 1
ATOM 2520 N N . ASP A 1 333 ? 10.023 0.216 -17.969 1 98.75 333 ASP A N 1
ATOM 2521 C CA . ASP A 1 333 ? 11.305 -0.482 -18 1 98.75 333 ASP A CA 1
ATOM 2522 C C . ASP A 1 333 ? 11.797 -0.782 -16.578 1 98.75 333 ASP A C 1
ATOM 2524 O O . ASP A 1 333 ? 11.375 -0.14 -15.617 1 98.75 333 ASP A O 1
ATOM 2528 N N . VAL A 1 334 ? 12.633 -1.761 -16.516 1 98.94 334 VAL A N 1
ATOM 2529 C CA . VAL A 1 334 ? 13.453 -2.012 -15.328 1 98.94 334 VAL A CA 1
ATOM 2530 C C . VAL A 1 334 ? 14.93 -2.061 -15.719 1 98.94 334 VAL A C 1
ATOM 2532 O O . VAL A 1 334 ? 15.266 -2.021 -16.906 1 98.94 334 VAL A O 1
ATOM 2535 N N . LEU A 1 335 ? 15.789 -2.057 -14.656 1 98.94 335 LEU A N 1
ATOM 2536 C CA . LEU A 1 335 ? 17.219 -2.154 -14.938 1 98.94 335 LEU A CA 1
ATOM 2537 C C . LEU A 1 335 ? 17.75 -3.518 -14.531 1 98.94 335 LEU A C 1
ATOM 2539 O O . LEU A 1 335 ? 17.5 -3.98 -13.414 1 98.94 335 LEU A O 1
ATOM 2543 N N . ILE A 1 336 ? 18.5 -4.133 -15.414 1 98.88 336 ILE A N 1
ATOM 2544 C CA . ILE A 1 336 ? 19.156 -5.41 -15.164 1 98.88 336 ILE A CA 1
ATOM 2545 C C . ILE A 1 336 ? 20.469 -5.48 -15.945 1 98.88 336 ILE A C 1
ATOM 2547 O O . ILE A 1 336 ? 20.484 -5.203 -17.156 1 98.88 336 ILE A O 1
ATOM 2551 N N . ASN A 1 337 ? 21.516 -5.766 -15.258 1 98.31 337 ASN A N 1
ATOM 2552 C CA . ASN A 1 337 ? 22.859 -5.793 -15.836 1 98.31 337 ASN A CA 1
ATOM 2553 C C . ASN A 1 337 ? 23.219 -4.457 -16.484 1 98.31 337 ASN A C 1
ATOM 2555 O O . ASN A 1 337 ? 23.844 -4.418 -17.547 1 98.31 337 ASN A O 1
ATOM 2559 N N . GLY A 1 338 ? 22.734 -3.459 -15.914 1 98.19 338 GLY A N 1
ATOM 2560 C CA . GLY A 1 338 ? 23.078 -2.119 -16.375 1 98.19 338 GLY A CA 1
ATOM 2561 C C . GLY A 1 338 ? 22.312 -1.719 -17.625 1 98.19 338 GLY A C 1
ATOM 2562 O O . GLY A 1 338 ? 22.656 -0.723 -18.266 1 98.19 338 GLY A O 1
ATOM 2563 N N . GLN A 1 339 ? 21.312 -2.459 -18 1 98.56 339 GLN A N 1
ATOM 2564 C CA . GLN A 1 339 ? 20.516 -2.191 -19.203 1 98.56 339 GLN A CA 1
ATOM 2565 C C . GLN A 1 339 ? 19.031 -2.119 -18.875 1 98.56 339 GLN A C 1
ATOM 2567 O O . GLN A 1 339 ? 18.594 -2.584 -17.812 1 98.56 339 GLN A O 1
ATOM 2572 N N . ARG A 1 340 ? 18.297 -1.503 -19.766 1 98.69 340 ARG A N 1
ATOM 2573 C CA . ARG A 1 340 ? 16.859 -1.423 -19.609 1 98.69 340 ARG A CA 1
ATOM 2574 C C . ARG A 1 340 ? 16.172 -2.637 -20.234 1 98.69 340 ARG A C 1
ATOM 2576 O O . ARG A 1 340 ? 16.547 -3.08 -21.312 1 98.69 340 ARG A O 1
ATOM 2583 N N . ALA A 1 341 ? 15.289 -3.205 -19.531 1 98.88 341 ALA A N 1
ATOM 2584 C CA . ALA A 1 341 ? 14.422 -4.281 -20 1 98.88 341 ALA A CA 1
ATOM 2585 C C . ALA A 1 341 ? 12.953 -3.895 -19.891 1 98.88 341 ALA A C 1
ATOM 2587 O O . ALA A 1 341 ? 12.523 -3.355 -18.875 1 98.88 341 ALA A O 1
ATOM 2588 N N . LYS A 1 342 ? 12.156 -4.227 -20.906 1 98.81 342 LYS A N 1
ATOM 2589 C CA . LYS A 1 342 ? 10.742 -3.852 -20.938 1 98.81 342 LYS A CA 1
ATOM 2590 C C . LYS A 1 342 ? 9.906 -4.766 -20.047 1 98.81 342 LYS A C 1
ATOM 2592 O O . LYS A 1 342 ? 10.102 -5.984 -20.047 1 98.81 342 LYS A O 1
ATOM 2597 N N . VAL A 1 343 ? 9.055 -4.172 -19.266 1 98.94 343 VAL A N 1
ATOM 2598 C CA . VAL A 1 343 ? 8.008 -4.945 -18.609 1 98.94 343 VAL A CA 1
ATOM 2599 C C . VAL A 1 343 ? 6.949 -5.363 -19.625 1 98.94 343 VAL A C 1
ATOM 2601 O O . VAL A 1 343 ? 6.41 -4.527 -20.344 1 98.94 343 VAL A O 1
ATOM 2604 N N . VAL A 1 344 ? 6.609 -6.66 -19.672 1 98.75 344 VAL A N 1
ATOM 2605 C CA . VAL A 1 344 ? 5.668 -7.156 -20.672 1 98.75 344 VAL A CA 1
ATOM 2606 C C . VAL A 1 344 ? 4.52 -7.895 -19.984 1 98.75 344 VAL A C 1
ATOM 2608 O O . VAL A 1 344 ? 4.746 -8.656 -19.047 1 98.75 344 VAL A O 1
ATOM 2611 N N . GLY A 1 345 ? 3.277 -7.695 -20.516 1 98.69 345 GLY A N 1
ATOM 2612 C CA . GLY A 1 345 ? 2.105 -8.133 -19.781 1 98.69 345 GLY A CA 1
ATOM 2613 C C . GLY A 1 345 ? 1.821 -7.281 -18.562 1 98.69 345 GLY A C 1
ATOM 2614 O O . GLY A 1 345 ? 2.744 -6.754 -17.938 1 98.69 345 GLY A O 1
ATOM 2615 N N . VAL A 1 346 ? 0.579 -7.176 -18.172 1 98.5 346 VAL A N 1
ATOM 2616 C CA . VAL A 1 346 ? 0.254 -6.371 -17 1 98.5 346 VAL A CA 1
ATOM 2617 C C . VAL A 1 346 ? 0.817 -7.039 -15.75 1 98.5 346 VAL A C 1
ATOM 2619 O O . VAL A 1 346 ? 0.874 -8.266 -15.664 1 98.5 346 VAL A O 1
ATOM 2622 N N . THR A 1 347 ? 1.246 -6.219 -14.828 1 98.25 347 THR A N 1
ATOM 2623 C CA . THR A 1 347 ? 1.763 -6.719 -13.562 1 98.25 347 THR A CA 1
ATOM 2624 C C . THR A 1 347 ? 0.68 -7.477 -12.797 1 98.25 347 THR A C 1
ATOM 2626 O O . THR A 1 347 ? -0.465 -7.023 -12.727 1 98.25 347 THR A O 1
ATOM 2629 N N . SER A 1 348 ? 1.037 -8.656 -12.289 1 97.94 348 SER A N 1
ATOM 2630 C CA . SER A 1 348 ? 0.134 -9.43 -11.445 1 97.94 348 SER A CA 1
ATOM 2631 C C . SER A 1 348 ? 0.318 -9.086 -9.977 1 97.94 348 SER A C 1
ATOM 2633 O O . SER A 1 348 ? 0.985 -8.102 -9.641 1 97.94 348 SER A O 1
ATOM 2635 N N . MET A 1 349 ? -0.344 -9.82 -9.094 1 98.06 349 MET A N 1
ATOM 2636 C CA . MET A 1 349 ? -0.34 -9.523 -7.664 1 98.06 349 MET A CA 1
ATOM 2637 C C . MET A 1 349 ? 1.063 -9.664 -7.086 1 98.06 349 MET A C 1
ATOM 2639 O O . MET A 1 349 ? 1.494 -8.828 -6.285 1 98.06 349 MET A O 1
ATOM 2643 N N . ASN A 1 350 ? 1.798 -10.703 -7.625 1 97.69 350 ASN A N 1
ATOM 2644 C CA . ASN A 1 350 ? 3.105 -10.969 -7.035 1 97.69 350 ASN A CA 1
ATOM 2645 C C . ASN A 1 350 ? 4.145 -11.305 -8.102 1 97.69 350 ASN A C 1
ATOM 2647 O O . ASN A 1 350 ? 5.219 -11.82 -7.789 1 97.69 350 ASN A O 1
ATOM 2651 N N . THR A 1 351 ? 3.832 -11.07 -9.344 1 98.31 351 THR A N 1
ATOM 2652 C CA . THR A 1 351 ? 4.75 -11.445 -10.414 1 98.31 351 THR A CA 1
ATOM 2653 C C . THR A 1 351 ? 4.754 -10.391 -11.516 1 98.31 351 THR A C 1
ATOM 2655 O O . THR A 1 351 ? 3.699 -9.898 -11.914 1 98.31 351 THR A O 1
ATOM 2658 N N . THR A 1 352 ? 5.914 -10.055 -11.938 1 98.69 352 THR A N 1
ATOM 2659 C CA . THR A 1 352 ? 6.148 -9.195 -13.094 1 98.69 352 THR A CA 1
ATOM 2660 C C . THR A 1 352 ? 7.074 -9.883 -14.094 1 98.69 352 THR A C 1
ATOM 2662 O O . THR A 1 352 ? 8.062 -10.508 -13.711 1 98.69 352 THR A O 1
ATOM 2665 N N . MET A 1 353 ? 6.719 -9.781 -15.375 1 98.88 353 MET A N 1
ATOM 2666 C CA . MET A 1 353 ? 7.559 -10.359 -16.422 1 98.88 353 MET A CA 1
ATOM 2667 C C . MET A 1 353 ? 8.305 -9.266 -17.188 1 98.88 353 MET A C 1
ATOM 2669 O O . MET A 1 353 ? 7.738 -8.219 -17.484 1 98.88 353 MET A O 1
ATOM 2673 N N . ILE A 1 354 ? 9.562 -9.531 -17.469 1 98.94 354 ILE A N 1
ATOM 2674 C CA . ILE A 1 354 ? 10.328 -8.602 -18.297 1 98.94 354 ILE A CA 1
ATOM 2675 C C . ILE A 1 354 ? 10.984 -9.359 -19.453 1 98.94 354 ILE A C 1
ATOM 2677 O O . ILE A 1 354 ? 11.289 -10.547 -19.328 1 98.94 354 ILE A O 1
ATOM 2681 N N . ASP A 1 355 ? 11.172 -8.695 -20.562 1 98.88 355 ASP A N 1
ATOM 2682 C CA . ASP A 1 355 ? 11.82 -9.258 -21.734 1 98.88 355 ASP A CA 1
ATOM 2683 C C . ASP A 1 355 ? 13.328 -9.039 -21.688 1 98.88 355 ASP A C 1
ATOM 2685 O O . ASP A 1 355 ? 13.805 -7.906 -21.766 1 98.88 355 ASP A O 1
ATOM 2689 N N . VAL A 1 356 ? 14.055 -10.125 -21.625 1 98.81 356 VAL A N 1
ATOM 2690 C CA . VAL A 1 356 ? 15.508 -10 -21.531 1 98.81 356 VAL A CA 1
ATOM 2691 C C . VAL A 1 356 ? 16.156 -10.68 -22.734 1 98.81 356 VAL A C 1
ATOM 2693 O O . VAL A 1 356 ? 17.312 -11.086 -22.672 1 98.81 356 VAL A O 1
ATOM 2696 N N . SER A 1 357 ? 15.469 -10.859 -23.797 1 98.56 357 SER A N 1
ATOM 2697 C CA . SER A 1 357 ? 15.914 -11.578 -24.984 1 98.56 357 SER A CA 1
ATOM 2698 C C . SER A 1 357 ? 17.25 -11.039 -25.484 1 98.56 357 SER A C 1
ATOM 2700 O O . SER A 1 357 ? 18.078 -11.789 -26 1 98.56 357 SER A O 1
ATOM 2702 N N . ASP A 1 358 ? 17.453 -9.75 -25.328 1 97.94 358 ASP A N 1
ATOM 2703 C CA . ASP A 1 358 ? 18.625 -9.117 -25.938 1 97.94 358 ASP A CA 1
ATOM 2704 C C . ASP A 1 358 ? 19.625 -8.672 -24.859 1 97.94 358 ASP A C 1
ATOM 2706 O O . ASP A 1 358 ? 20.484 -7.836 -25.125 1 97.94 358 ASP A O 1
ATOM 2710 N N . ILE A 1 359 ? 19.453 -9.148 -23.703 1 98.31 359 ILE A N 1
ATOM 2711 C CA . ILE A 1 359 ? 20.359 -8.789 -22.609 1 98.31 359 ILE A CA 1
ATOM 2712 C C . ILE A 1 359 ? 21.188 -10 -22.203 1 98.31 359 ILE A C 1
ATOM 2714 O O . ILE A 1 359 ? 20.641 -11.023 -21.781 1 98.31 359 ILE A O 1
ATOM 2718 N N . LYS A 1 360 ? 22.469 -9.977 -22.25 1 97.31 360 LYS A N 1
ATOM 2719 C CA . LYS A 1 360 ? 23.375 -11.094 -21.984 1 97.31 360 LYS A CA 1
ATOM 2720 C C . LYS A 1 360 ? 23.625 -11.25 -20.484 1 97.31 360 LYS A C 1
ATOM 2722 O O . LYS A 1 360 ? 23.609 -10.266 -19.734 1 97.31 360 LYS A O 1
ATOM 2727 N N . GLY A 1 361 ? 23.766 -12.414 -20.078 1 97.75 361 GLY A N 1
ATOM 2728 C CA . GLY A 1 361 ? 24.266 -12.695 -18.75 1 97.75 361 GLY A CA 1
ATOM 2729 C C . GLY A 1 361 ? 23.188 -12.695 -17.672 1 97.75 361 GLY A C 1
ATOM 2730 O O . GLY A 1 361 ? 23.5 -12.734 -16.484 1 97.75 361 GLY A O 1
ATOM 2731 N N . VAL A 1 362 ? 21.953 -12.625 -18.078 1 98.38 362 VAL A N 1
ATOM 2732 C CA . VAL A 1 362 ? 20.859 -12.664 -17.094 1 98.38 362 VAL A CA 1
ATOM 2733 C C . VAL A 1 362 ? 20.703 -14.086 -16.562 1 98.38 362 VAL A C 1
ATOM 2735 O O . VAL A 1 362 ? 20.719 -15.055 -17.328 1 98.38 362 VAL A O 1
ATOM 2738 N N . LYS A 1 363 ? 20.656 -14.258 -15.25 1 97 363 LYS A N 1
ATOM 2739 C CA . LYS A 1 363 ? 20.469 -15.555 -14.602 1 97 363 LYS A CA 1
ATOM 2740 C C . LYS A 1 363 ? 19.547 -15.422 -13.391 1 97 363 LYS A C 1
ATOM 2742 O O . LYS A 1 363 ? 19.344 -14.328 -12.867 1 97 363 LYS A O 1
ATOM 2747 N N . PRO A 1 364 ? 18.938 -16.547 -12.984 1 96.38 364 PRO A N 1
ATOM 2748 C CA . PRO A 1 364 ? 18.25 -16.484 -11.688 1 96.38 364 PRO A CA 1
ATOM 2749 C C . PRO A 1 364 ? 19.125 -15.898 -10.586 1 96.38 364 PRO A C 1
ATOM 2751 O O . PRO A 1 364 ? 20.312 -16.188 -10.516 1 96.38 364 PRO A O 1
ATOM 2754 N N . GLY A 1 365 ? 18.531 -15.016 -9.836 1 95.25 365 GLY A N 1
ATOM 2755 C CA . GLY A 1 365 ? 19.281 -14.359 -8.781 1 95.25 365 GLY A CA 1
ATOM 2756 C C . GLY A 1 365 ? 19.797 -12.992 -9.18 1 95.25 365 GLY A C 1
ATOM 2757 O O . GLY A 1 365 ? 20.188 -12.188 -8.32 1 95.25 365 GLY A O 1
ATOM 2758 N N . SER A 1 366 ? 19.797 -12.695 -10.469 1 97.25 366 SER A N 1
ATOM 2759 C CA . SER A 1 366 ? 20.234 -11.383 -10.922 1 97.25 366 SER A CA 1
ATOM 2760 C C . SER A 1 366 ? 19.406 -10.273 -10.289 1 97.25 366 SER A C 1
ATOM 2762 O O . SER A 1 366 ? 18.172 -10.375 -10.219 1 97.25 366 SER A O 1
ATOM 2764 N N . GLU A 1 367 ? 20.109 -9.242 -9.836 1 97.31 367 GLU A N 1
ATOM 2765 C CA . GLU A 1 367 ? 19.438 -8.078 -9.258 1 97.31 367 GLU A CA 1
ATOM 2766 C C . GLU A 1 367 ? 18.703 -7.277 -10.32 1 97.31 367 GLU A C 1
ATOM 2768 O O . GLU A 1 367 ? 19.234 -7.066 -11.414 1 97.31 367 GLU A O 1
ATOM 2773 N N . VAL A 1 368 ? 17.578 -6.895 -10.008 1 98.81 368 VAL A N 1
ATOM 2774 C CA . VAL A 1 368 ? 16.766 -6.031 -10.867 1 98.81 368 VAL A CA 1
ATOM 2775 C C . VAL A 1 368 ? 16.359 -4.773 -10.109 1 98.81 368 VAL A C 1
ATOM 2777 O O . VAL A 1 368 ? 15.859 -4.855 -8.984 1 98.81 368 VAL A O 1
ATOM 2780 N N . VAL A 1 369 ? 16.578 -3.6 -10.688 1 98.88 369 VAL A N 1
ATOM 2781 C CA . VAL A 1 369 ? 16.188 -2.324 -10.086 1 98.88 369 VAL A CA 1
ATOM 2782 C C . VAL A 1 369 ? 14.883 -1.839 -10.695 1 98.88 369 VAL A C 1
ATOM 2784 O O . VAL A 1 369 ? 14.797 -1.603 -11.906 1 98.88 369 VAL A O 1
ATOM 2787 N N . LEU A 1 370 ? 13.898 -1.714 -9.859 1 98.94 370 LEU A N 1
ATOM 2788 C CA . LEU A 1 370 ? 12.586 -1.234 -10.273 1 98.94 370 LEU A CA 1
ATOM 2789 C C . LEU A 1 370 ? 12.523 0.289 -10.234 1 98.94 370 LEU A C 1
ATOM 2791 O O . LEU A 1 370 ? 11.789 0.906 -11 1 98.94 370 LEU A O 1
ATOM 2795 N N . PHE A 1 371 ? 13.234 0.89 -9.336 1 98.88 371 PHE A N 1
ATOM 2796 C CA . PHE A 1 371 ? 13.414 2.324 -9.148 1 98.88 371 PHE A CA 1
ATOM 2797 C C . PHE A 1 371 ? 14.805 2.629 -8.602 1 98.88 371 PHE A C 1
ATOM 2799 O O . PHE A 1 371 ? 15.234 2.016 -7.621 1 98.88 371 PHE A O 1
ATOM 2806 N N . GLY A 1 372 ? 15.461 3.502 -9.211 1 98.5 372 GLY A N 1
ATOM 2807 C CA . GLY A 1 372 ? 16.812 3.844 -8.797 1 98.5 372 GLY A CA 1
ATOM 2808 C C . GLY A 1 372 ? 17.828 3.732 -9.922 1 98.5 372 GLY A C 1
ATOM 2809 O O . GLY A 1 372 ? 17.516 4.008 -11.078 1 98.5 372 GLY A O 1
ATOM 2810 N N . ASN A 1 373 ? 19.094 3.365 -9.492 1 97.94 373 ASN A N 1
ATOM 2811 C CA . ASN A 1 373 ? 20.203 3.361 -10.438 1 97.94 373 ASN A CA 1
ATOM 2812 C C . ASN A 1 373 ? 20.859 1.98 -10.539 1 97.94 373 ASN A C 1
ATOM 2814 O O . ASN A 1 373 ? 20.844 1.216 -9.57 1 97.94 373 ASN A O 1
ATOM 2818 N N . GLN A 1 374 ? 21.312 1.705 -11.641 1 98.06 374 GLN A N 1
ATOM 2819 C CA . GLN A 1 374 ? 22.203 0.571 -11.898 1 98.06 374 GLN A CA 1
ATOM 2820 C C . GLN A 1 374 ? 23.203 0.893 -13 1 98.06 374 GLN A C 1
ATOM 2822 O O . GLN A 1 374 ? 22.812 1.107 -14.148 1 98.06 374 GLN A O 1
ATOM 2827 N N . LYS A 1 375 ? 24.453 0.959 -12.609 1 96.5 375 LYS A N 1
ATOM 2828 C CA . LYS A 1 375 ? 25.5 1.454 -13.5 1 96.5 375 LYS A CA 1
ATOM 2829 C C . LYS A 1 375 ? 25.141 2.832 -14.055 1 96.5 375 LYS A C 1
ATOM 2831 O O . LYS A 1 375 ? 24.859 3.758 -13.289 1 96.5 375 LYS A O 1
ATOM 2836 N N . SER A 1 376 ? 25 2.988 -15.359 1 97.19 376 SER A N 1
ATOM 2837 C CA . SER A 1 376 ? 24.797 4.316 -15.922 1 97.19 376 SER A CA 1
ATOM 2838 C C . SER A 1 376 ? 23.312 4.574 -16.203 1 97.19 376 SER A C 1
ATOM 2840 O O . SER A 1 376 ? 22.953 5.645 -16.672 1 97.19 376 SER A O 1
ATOM 2842 N N . GLN A 1 377 ? 22.5 3.621 -15.883 1 98.25 377 GLN A N 1
ATOM 2843 C CA . GLN A 1 377 ? 21.062 3.754 -16.156 1 98.25 377 GLN A CA 1
ATOM 2844 C C . GLN A 1 377 ? 20.297 4.145 -14.891 1 98.25 377 GLN A C 1
ATOM 2846 O O . GLN A 1 377 ? 20.734 3.842 -13.781 1 98.25 377 GLN A O 1
ATOM 2851 N N . THR A 1 378 ? 19.188 4.895 -15.117 1 98 378 THR A N 1
ATOM 2852 C CA . THR A 1 378 ? 18.359 5.348 -14 1 98 378 THR A CA 1
ATOM 2853 C C . THR A 1 378 ? 16.875 5.234 -14.328 1 98 378 THR A C 1
ATOM 2855 O O . THR A 1 378 ? 16.469 5.543 -15.445 1 98 378 THR A O 1
ATOM 2858 N N . ILE A 1 379 ? 16.125 4.664 -13.453 1 98.5 379 ILE A N 1
ATOM 2859 C CA . ILE A 1 379 ? 14.68 4.867 -13.414 1 98.5 379 ILE A CA 1
ATOM 2860 C C . ILE A 1 379 ? 14.336 5.938 -12.383 1 98.5 379 ILE A C 1
ATOM 2862 O O . ILE A 1 379 ? 14.453 5.703 -11.172 1 98.5 379 ILE A O 1
ATOM 2866 N N . ASN A 1 380 ? 13.867 7.109 -12.812 1 96.81 380 ASN A N 1
ATOM 2867 C CA . ASN A 1 380 ? 13.672 8.234 -11.898 1 96.81 380 ASN A CA 1
ATOM 2868 C C . ASN A 1 380 ? 12.203 8.445 -11.57 1 96.81 380 ASN A C 1
ATOM 2870 O O . ASN A 1 380 ? 11.344 7.703 -12.047 1 96.81 380 ASN A O 1
ATOM 2874 N N . ALA A 1 381 ? 11.938 9.414 -10.773 1 97 381 ALA A N 1
ATOM 2875 C CA . ALA A 1 381 ? 10.602 9.664 -10.25 1 97 381 ALA A CA 1
ATOM 2876 C C . ALA A 1 381 ? 9.641 10.047 -11.367 1 97 381 ALA A C 1
ATOM 2878 O O . ALA A 1 381 ? 8.508 9.562 -11.414 1 97 381 ALA A O 1
ATOM 2879 N N . ALA A 1 382 ? 10.047 10.898 -12.227 1 96.75 382 ALA A N 1
ATOM 2880 C CA . ALA A 1 382 ? 9.188 11.344 -13.32 1 96.75 382 ALA A CA 1
ATOM 2881 C C . ALA A 1 382 ? 8.742 10.164 -14.18 1 96.75 382 ALA A C 1
ATOM 2883 O O . ALA A 1 382 ? 7.578 10.094 -14.586 1 96.75 382 ALA A O 1
ATOM 2884 N N . GLU A 1 383 ? 9.641 9.258 -14.469 1 97.06 383 GLU A N 1
ATOM 2885 C CA . GLU A 1 383 ? 9.375 8.094 -15.312 1 97.06 383 GLU A CA 1
ATOM 2886 C C . GLU A 1 383 ? 8.375 7.148 -14.641 1 97.06 383 GLU A C 1
ATOM 2888 O O . GLU A 1 383 ? 7.414 6.711 -15.266 1 97.06 383 GLU A O 1
ATOM 2893 N N . ILE A 1 384 ? 8.602 6.848 -13.422 1 98 384 ILE A N 1
ATOM 2894 C CA . ILE A 1 384 ? 7.734 5.883 -12.75 1 98 384 ILE A CA 1
ATOM 2895 C C . ILE A 1 384 ? 6.352 6.496 -12.531 1 98 384 ILE A C 1
ATOM 2897 O O . ILE A 1 384 ? 5.34 5.793 -12.594 1 98 384 ILE A O 1
ATOM 2901 N N . GLU A 1 385 ? 6.27 7.809 -12.25 1 97.75 385 GLU A N 1
ATOM 2902 C CA . GLU A 1 385 ? 4.988 8.5 -12.141 1 97.75 385 GLU A CA 1
ATOM 2903 C C . GLU A 1 385 ? 4.188 8.391 -13.43 1 97.75 385 GLU A C 1
ATOM 2905 O O . GLU A 1 385 ? 2.988 8.109 -13.406 1 97.75 385 GLU A O 1
ATOM 2910 N N . LYS A 1 386 ? 4.871 8.617 -14.516 1 97.94 386 LYS A N 1
ATOM 2911 C CA . LYS A 1 386 ? 4.215 8.562 -15.812 1 97.94 386 LYS A CA 1
ATOM 2912 C C . LYS A 1 386 ? 3.643 7.172 -16.078 1 97.94 386 LYS A C 1
ATOM 2914 O O . LYS A 1 386 ? 2.479 7.039 -16.469 1 97.94 386 LYS A O 1
ATOM 2919 N N . ASN A 1 387 ? 4.402 6.145 -15.844 1 98.38 387 ASN A N 1
ATOM 2920 C CA . ASN A 1 387 ? 3.998 4.777 -16.141 1 98.38 387 ASN A CA 1
ATOM 2921 C C . ASN A 1 387 ? 2.902 4.293 -15.195 1 98.38 387 ASN A C 1
ATOM 2923 O O . ASN A 1 387 ? 1.992 3.574 -15.609 1 98.38 387 ASN A O 1
ATOM 2927 N N . ALA A 1 388 ? 2.986 4.707 -13.961 1 97.88 388 ALA A N 1
ATOM 2928 C CA . ALA A 1 388 ? 2.014 4.289 -12.961 1 97.88 388 ALA A CA 1
ATOM 2929 C C . ALA A 1 388 ? 0.763 5.164 -13.008 1 97.88 388 ALA A C 1
ATOM 2931 O O . ALA A 1 388 ? -0.296 4.77 -12.508 1 97.88 388 ALA A O 1
ATOM 2932 N N . ASP A 1 389 ? 0.911 6.371 -13.484 1 97.25 389 ASP A N 1
ATOM 2933 C CA . ASP A 1 389 ? -0.146 7.375 -13.562 1 97.25 389 ASP A CA 1
ATOM 2934 C C . ASP A 1 389 ? -0.578 7.832 -12.172 1 97.25 389 ASP A C 1
ATOM 2936 O O . ASP A 1 389 ? -1.772 7.895 -11.875 1 97.25 389 ASP A O 1
ATOM 2940 N N . VAL A 1 390 ? 0.341 8.016 -11.273 1 97.38 390 VAL A N 1
ATOM 2941 C CA . VAL A 1 390 ? 0.175 8.594 -9.945 1 97.38 390 VAL A CA 1
ATOM 2942 C C . VAL A 1 390 ? 1.414 9.414 -9.578 1 97.38 390 VAL A C 1
ATOM 2944 O O . VAL A 1 390 ? 2.438 9.336 -10.266 1 97.38 390 VAL A O 1
ATOM 2947 N N . ILE A 1 391 ? 1.338 10.234 -8.508 1 96.94 391 ILE A N 1
ATOM 2948 C CA . ILE A 1 391 ? 2.504 10.984 -8.055 1 96.94 391 ILE A CA 1
ATOM 2949 C C . ILE A 1 391 ? 3.439 10.062 -7.273 1 96.94 391 ILE A C 1
ATOM 2951 O O . ILE A 1 391 ? 3.006 9.047 -6.727 1 96.94 391 ILE A O 1
ATOM 2955 N N . PHE A 1 392 ? 4.707 10.383 -7.18 1 97.81 392 PHE A N 1
ATOM 2956 C CA . PHE A 1 392 ? 5.766 9.547 -6.633 1 97.81 392 PHE A CA 1
ATOM 2957 C C . PHE A 1 392 ? 5.492 9.203 -5.172 1 97.81 392 PHE A C 1
ATOM 2959 O O . PHE A 1 392 ? 5.652 8.055 -4.758 1 97.81 392 PHE A O 1
ATOM 2966 N N . PRO A 1 393 ? 4.969 10.086 -4.32 1 97.62 393 PRO A N 1
ATOM 2967 C CA . PRO A 1 393 ? 4.73 9.734 -2.916 1 97.62 393 PRO A CA 1
ATOM 2968 C C . PRO A 1 393 ? 3.664 8.656 -2.748 1 97.62 393 PRO A C 1
ATOM 2970 O O . PRO A 1 393 ? 3.691 7.906 -1.77 1 97.62 393 PRO A O 1
ATOM 2973 N N . GLU A 1 394 ? 2.725 8.547 -3.701 1 97.88 394 GLU A N 1
ATOM 2974 C CA . GLU A 1 394 ? 1.739 7.469 -3.639 1 97.88 394 GLU A CA 1
ATOM 2975 C C . GLU A 1 394 ? 2.4 6.105 -3.791 1 97.88 394 GLU A C 1
ATOM 2977 O O . GLU A 1 394 ? 1.835 5.086 -3.385 1 97.88 394 GLU A O 1
ATOM 2982 N N . LEU A 1 395 ? 3.562 6.121 -4.426 1 98.19 395 LEU A N 1
ATOM 2983 C CA . LEU A 1 395 ? 4.262 4.871 -4.688 1 98.19 395 LEU A CA 1
ATOM 2984 C C . LEU A 1 395 ? 5.18 4.508 -3.523 1 98.19 395 LEU A C 1
ATOM 2986 O O . LEU A 1 395 ? 5 3.463 -2.891 1 98.19 395 LEU A O 1
ATOM 2990 N N . TYR A 1 396 ? 6.066 5.434 -3.133 1 97.5 396 TYR A N 1
ATOM 2991 C CA . TYR A 1 396 ? 7.133 4.973 -2.25 1 97.5 396 TYR A CA 1
ATOM 2992 C C . TYR A 1 396 ? 6.672 4.949 -0.799 1 97.5 396 TYR A C 1
ATOM 2994 O O . TYR A 1 396 ? 7.289 4.297 0.046 1 97.5 396 TYR A O 1
ATOM 3002 N N . THR A 1 397 ? 5.531 5.605 -0.42 1 97.94 397 THR A N 1
ATOM 3003 C CA . THR A 1 397 ? 4.945 5.363 0.894 1 97.94 397 THR A CA 1
ATOM 3004 C C . THR A 1 397 ? 4.434 3.928 1.001 1 97.94 397 THR A C 1
ATOM 3006 O O . THR A 1 397 ? 4.605 3.277 2.035 1 97.94 397 THR A O 1
ATOM 3009 N N . ILE A 1 398 ? 3.902 3.441 -0.093 1 97.81 398 ILE A N 1
ATOM 3010 C CA . ILE A 1 398 ? 3.379 2.08 -0.13 1 97.81 398 ILE A CA 1
ATOM 3011 C C . ILE A 1 398 ? 4.535 1.084 -0.197 1 97.81 398 ILE A C 1
ATOM 3013 O O . ILE A 1 398 ? 4.473 0.012 0.411 1 97.81 398 ILE A O 1
ATOM 3017 N N . TRP A 1 399 ? 5.629 1.439 -0.956 1 98.25 399 TRP A N 1
ATOM 3018 C CA . TRP A 1 399 ? 6.809 0.579 -0.954 1 98.25 399 TRP A CA 1
ATOM 3019 C C . TRP A 1 399 ? 7.281 0.308 0.47 1 98.25 399 TRP A C 1
ATOM 3021 O O . TRP A 1 399 ? 7.617 -0.828 0.814 1 98.25 399 TRP A O 1
ATOM 3031 N N . GLY A 1 400 ? 7.262 1.334 1.265 1 96.94 400 GLY A N 1
ATOM 3032 C CA . GLY A 1 400 ? 7.785 1.243 2.619 1 96.94 400 GLY A CA 1
ATOM 3033 C C . GLY A 1 400 ? 6.965 0.33 3.514 1 96.94 400 GLY A C 1
ATOM 3034 O O . GLY A 1 400 ? 7.512 -0.32 4.406 1 96.94 400 GLY A O 1
ATOM 3035 N N . THR A 1 401 ? 5.688 0.293 3.275 1 94.06 401 THR A N 1
ATOM 3036 C CA . THR A 1 401 ? 4.812 -0.512 4.121 1 94.06 401 THR A CA 1
ATOM 3037 C C . THR A 1 401 ? 4.773 -1.959 3.635 1 94.06 401 THR A C 1
ATOM 3039 O O . THR A 1 401 ? 4.465 -2.869 4.406 1 94.06 401 THR A O 1
ATOM 3042 N N . SER A 1 402 ? 5.188 -2.191 2.398 1 95.31 402 SER A N 1
ATOM 3043 C CA . SER A 1 402 ? 4.957 -3.496 1.782 1 95.31 402 SER A CA 1
ATOM 3044 C C . SER A 1 402 ? 6.254 -4.297 1.694 1 95.31 402 SER A C 1
ATOM 3046 O O . SER A 1 402 ? 6.223 -5.508 1.46 1 95.31 402 SER A O 1
ATOM 3048 N N . ASN A 1 403 ? 7.418 -3.615 1.891 1 95.94 403 ASN A N 1
ATOM 3049 C CA . ASN A 1 403 ? 8.703 -4.27 1.653 1 95.94 403 ASN A CA 1
ATOM 3050 C C . ASN A 1 403 ? 9.688 -3.996 2.783 1 95.94 403 ASN A C 1
ATOM 3052 O O . ASN A 1 403 ? 9.625 -2.949 3.428 1 95.94 403 ASN A O 1
ATOM 3056 N N . PRO A 1 404 ? 10.602 -4.953 3.016 1 94.62 404 PRO A N 1
ATOM 3057 C CA . PRO A 1 404 ? 11.648 -4.676 4 1 94.62 404 PRO A CA 1
ATOM 3058 C C . PRO A 1 404 ? 12.625 -3.596 3.537 1 94.62 404 PRO A C 1
ATOM 3060 O O . PRO A 1 404 ? 12.836 -3.426 2.332 1 94.62 404 PRO A O 1
ATOM 3063 N N . ARG A 1 405 ? 13.172 -2.9 4.508 1 96.62 405 ARG A N 1
ATOM 3064 C CA . ARG A 1 405 ? 14.133 -1.833 4.254 1 96.62 405 ARG A CA 1
ATOM 3065 C C . ARG A 1 405 ? 15.539 -2.242 4.695 1 96.62 405 ARG A C 1
ATOM 3067 O O . ARG A 1 405 ? 15.703 -2.873 5.738 1 96.62 405 ARG A O 1
ATOM 3074 N N . VAL A 1 406 ? 16.422 -1.943 3.85 1 96.19 406 VAL A N 1
ATOM 3075 C CA . VAL A 1 406 ? 17.828 -2.035 4.195 1 96.19 406 VAL A CA 1
ATOM 3076 C C . VAL A 1 406 ? 18.469 -0.649 4.137 1 96.19 406 VAL A C 1
ATOM 3078 O O . VAL A 1 406 ? 18.297 0.076 3.152 1 96.19 406 VAL A O 1
ATOM 3081 N N . TYR A 1 407 ? 19.188 -0.308 5.199 1 97.25 407 TYR A N 1
ATOM 3082 C CA . TYR A 1 407 ? 19.828 1.004 5.254 1 97.25 407 TYR A CA 1
ATOM 3083 C C . TYR A 1 407 ? 21.281 0.917 4.848 1 97.25 407 TYR A C 1
ATOM 3085 O O . TYR A 1 407 ? 22.031 0.079 5.363 1 97.25 407 TYR A O 1
ATOM 3093 N N . VAL A 1 408 ? 21.609 1.725 3.926 1 95.56 408 VAL A N 1
ATOM 3094 C CA . VAL A 1 408 ? 22.969 1.693 3.396 1 95.56 408 VAL A CA 1
ATOM 3095 C C . VAL A 1 408 ? 23.625 3.066 3.559 1 95.56 408 VAL A C 1
ATOM 3097 O O . VAL A 1 408 ? 22.922 4.066 3.764 1 95.56 408 VAL A O 1
ATOM 3100 N N . LYS A 1 409 ? 25.016 3.158 3.531 1 91.44 409 LYS A N 1
ATOM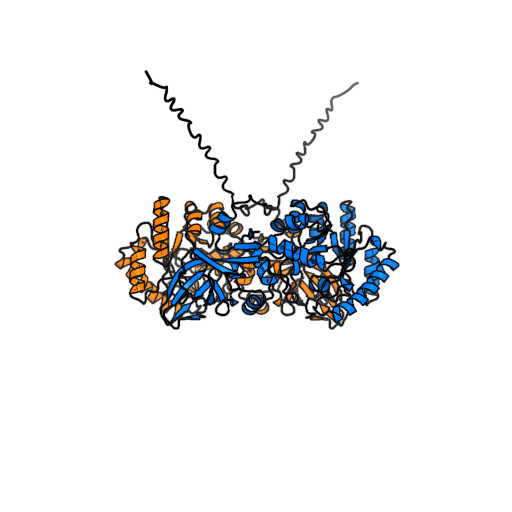 3101 C CA . LYS A 1 409 ? 25.75 4.406 3.674 1 91.44 409 LYS A CA 1
ATOM 3102 C C . LYS A 1 409 ? 26.406 4.809 2.359 1 91.44 409 LYS A C 1
ATOM 3104 O O . LYS A 1 409 ? 26.797 3.949 1.563 1 91.44 409 LYS A O 1
ATOM 3109 N N . MET B 1 1 ? 68.5 -37.594 22.703 1 24.92 1 MET B N 1
ATOM 3110 C CA . MET B 1 1 ? 68.375 -36.719 23.875 1 24.92 1 MET B CA 1
ATOM 3111 C C . MET B 1 1 ? 67.312 -35.656 23.672 1 24.92 1 MET B C 1
ATOM 3113 O O . MET B 1 1 ? 66.875 -35 24.625 1 24.92 1 MET B O 1
ATOM 3117 N N . ARG B 1 2 ? 67.188 -35.219 22.531 1 21.97 2 ARG B N 1
ATOM 3118 C CA . ARG B 1 2 ? 66.375 -34.125 21.953 1 21.97 2 ARG B CA 1
ATOM 3119 C C . ARG B 1 2 ? 64.875 -34.312 22.156 1 21.97 2 ARG B C 1
ATOM 3121 O O . ARG B 1 2 ? 64.062 -33.625 21.562 1 21.97 2 ARG B O 1
ATOM 3128 N N . LEU B 1 3 ? 64.5 -35.25 23.031 1 20.59 3 LEU B N 1
ATOM 3129 C CA . LEU B 1 3 ? 63.125 -35.781 22.984 1 20.59 3 LEU B CA 1
ATOM 3130 C C . LEU B 1 3 ? 62.125 -34.75 23.469 1 20.59 3 LEU B C 1
ATOM 3132 O O . LEU B 1 3 ? 61.969 -34.531 24.672 1 20.59 3 LEU B O 1
ATOM 3136 N N . LYS B 1 4 ? 62.438 -33.469 23.016 1 24.89 4 LYS B N 1
ATOM 3137 C CA . LYS B 1 4 ? 61.562 -32.438 23.531 1 24.89 4 LYS B CA 1
ATOM 3138 C C . LYS B 1 4 ? 60.094 -32.812 23.359 1 24.89 4 LYS B C 1
ATOM 3140 O O . LYS B 1 4 ? 59.719 -33.438 22.375 1 24.89 4 LYS B O 1
ATOM 3145 N N . LYS B 1 5 ? 59.344 -32.625 24.469 1 23.95 5 LYS B N 1
ATOM 3146 C CA . LYS B 1 5 ? 58.031 -32.875 25.031 1 23.95 5 LYS B CA 1
ATOM 3147 C C . LYS B 1 5 ? 56.938 -32.25 24.172 1 23.95 5 LYS B C 1
ATOM 3149 O O . LYS B 1 5 ? 56.875 -31.031 24 1 23.95 5 LYS B O 1
ATOM 3154 N N . THR B 1 6 ? 56.688 -32.75 22.984 1 23.3 6 THR B N 1
ATOM 3155 C CA . THR B 1 6 ? 55.719 -32.188 22.031 1 23.3 6 THR B CA 1
ATOM 3156 C C . THR B 1 6 ? 54.344 -32.156 22.641 1 23.3 6 THR B C 1
ATOM 3158 O O . THR B 1 6 ? 53.75 -33.219 22.922 1 23.3 6 THR B O 1
ATOM 3161 N N . LEU B 1 7 ? 54.188 -31.438 23.859 1 23.47 7 LEU B N 1
ATOM 3162 C CA . LEU B 1 7 ? 52.938 -31.312 24.562 1 23.47 7 LEU B CA 1
ATOM 3163 C C . LEU B 1 7 ? 51.812 -30.906 23.609 1 23.47 7 LEU B C 1
ATOM 3165 O O . LEU B 1 7 ? 51.875 -29.859 22.969 1 23.47 7 LEU B O 1
ATOM 3169 N N . LEU B 1 8 ? 51.25 -31.828 22.891 1 23.39 8 LEU B N 1
ATOM 3170 C CA . LEU B 1 8 ? 50.094 -31.781 22 1 23.39 8 LEU B CA 1
ATOM 3171 C C . LEU B 1 8 ? 48.875 -31.234 22.719 1 23.39 8 LEU B C 1
ATOM 3173 O O . LEU B 1 8 ? 48.344 -31.859 23.656 1 23.39 8 LEU B O 1
ATOM 3177 N N . SER B 1 9 ? 49.031 -29.984 23.328 1 23.41 9 SER B N 1
ATOM 3178 C CA . SER B 1 9 ? 47.844 -29.438 24 1 23.41 9 SER B CA 1
ATOM 3179 C C . SER B 1 9 ? 46.625 -29.422 23.078 1 23.41 9 SER B C 1
ATOM 3181 O O . SER B 1 9 ? 46.719 -28.922 21.953 1 23.41 9 SER B O 1
ATOM 3183 N N . ILE B 1 10 ? 45.844 -30.484 23.062 1 22.05 10 ILE B N 1
ATOM 3184 C CA . ILE B 1 10 ? 44.562 -30.672 22.406 1 22.05 10 ILE B CA 1
ATOM 3185 C C . ILE B 1 10 ? 43.594 -29.562 22.859 1 22.05 10 ILE B C 1
ATOM 3187 O O . ILE B 1 10 ? 43.25 -29.484 24.031 1 22.05 10 ILE B O 1
ATOM 3191 N N . ALA B 1 11 ? 43.938 -28.297 22.641 1 23.62 11 ALA B N 1
ATOM 3192 C CA . ALA B 1 11 ? 42.938 -27.297 22.969 1 23.62 11 ALA B CA 1
ATOM 3193 C C . ALA B 1 11 ? 41.594 -27.625 22.328 1 23.62 11 ALA B C 1
ATOM 3195 O O . ALA B 1 11 ? 41.531 -27.797 21.109 1 23.62 11 ALA B O 1
ATOM 3196 N N . ILE B 1 12 ? 40.844 -28.359 23.031 1 23.86 12 ILE B N 1
ATOM 3197 C CA . ILE B 1 12 ? 39.438 -28.656 22.75 1 23.86 12 ILE B CA 1
ATOM 3198 C C . ILE B 1 12 ? 38.688 -27.359 22.406 1 23.86 12 ILE B C 1
ATOM 3200 O O . ILE B 1 12 ? 38.719 -26.406 23.172 1 23.86 12 ILE B O 1
ATOM 3204 N N . ALA B 1 13 ? 38.656 -27.047 21.078 1 24.69 13 ALA B N 1
ATOM 3205 C CA . ALA B 1 13 ? 37.875 -26 20.438 1 24.69 13 ALA B CA 1
ATOM 3206 C C . ALA B 1 13 ? 36.438 -26 20.984 1 24.69 13 ALA B C 1
ATOM 3208 O O . ALA B 1 13 ? 35.688 -26.953 20.766 1 24.69 13 ALA B O 1
ATOM 3209 N N . ALA B 1 14 ? 36.281 -25.672 22.25 1 24.25 14 ALA B N 1
ATOM 3210 C CA . ALA B 1 14 ? 34.906 -25.438 22.703 1 24.25 14 ALA B CA 1
ATOM 3211 C C . ALA B 1 14 ? 34.156 -24.516 21.734 1 24.25 14 ALA B C 1
ATOM 3213 O O . ALA B 1 14 ? 34.438 -23.328 21.656 1 24.25 14 ALA B O 1
ATOM 3214 N N . ALA B 1 15 ? 34.125 -24.953 20.406 1 25.69 15 ALA B N 1
ATOM 3215 C CA . ALA B 1 15 ? 33.219 -24.203 19.531 1 25.69 15 ALA B CA 1
ATOM 3216 C C . ALA B 1 15 ? 31.906 -23.906 20.219 1 25.69 15 ALA B C 1
ATOM 3218 O O . ALA B 1 15 ? 31.156 -24.812 20.562 1 25.69 15 ALA B O 1
ATOM 3219 N N . THR B 1 16 ? 31.953 -22.922 21.125 1 25.11 16 THR B N 1
ATOM 3220 C CA . THR B 1 16 ? 30.719 -22.359 21.672 1 25.11 16 THR B CA 1
ATOM 3221 C C . THR B 1 16 ? 29.703 -22.141 20.547 1 25.11 16 THR B C 1
ATOM 3223 O O . THR B 1 16 ? 29.984 -21.422 19.594 1 25.11 16 THR B O 1
ATOM 3226 N N . PHE B 1 17 ? 29.016 -23.234 20.156 1 26.81 17 PHE B N 1
ATOM 3227 C CA . PHE B 1 17 ? 27.812 -23.125 19.344 1 26.81 17 PHE B CA 1
ATOM 3228 C C . PHE B 1 17 ? 26.953 -21.953 19.797 1 26.81 17 PHE B C 1
ATOM 3230 O O . PHE B 1 17 ? 26.359 -22 20.891 1 26.81 17 PHE B O 1
ATOM 3237 N N . THR B 1 18 ? 27.562 -20.75 19.719 1 28.72 18 THR B N 1
ATOM 3238 C CA . THR B 1 18 ? 26.594 -19.703 19.938 1 28.72 18 THR B CA 1
ATOM 3239 C C . THR B 1 18 ? 25.328 -19.953 19.109 1 28.72 18 THR B C 1
ATOM 3241 O O . THR B 1 18 ? 25.406 -20.094 17.891 1 28.72 18 THR B O 1
ATOM 3244 N N . PRO B 1 19 ? 24.391 -20.625 19.688 1 25.2 19 PRO B N 1
ATOM 3245 C CA . PRO B 1 19 ? 23.125 -20.766 18.969 1 25.2 19 PRO B CA 1
ATOM 3246 C C . PRO B 1 19 ? 22.719 -19.484 18.234 1 25.2 19 PRO B C 1
ATOM 3248 O O . PRO B 1 19 ? 23 -18.375 18.719 1 25.2 19 PRO B O 1
ATOM 3251 N N . ALA B 1 20 ? 22.906 -19.625 16.953 1 28.44 20 ALA B N 1
ATOM 3252 C CA . ALA B 1 20 ? 22.297 -18.641 16.062 1 28.44 20 ALA B CA 1
ATOM 3253 C C . ALA B 1 20 ? 20.953 -18.156 16.609 1 28.44 20 ALA B C 1
ATOM 3255 O O . ALA B 1 20 ? 20 -18.922 16.703 1 28.44 20 ALA B O 1
ATOM 3256 N N . MET B 1 21 ? 21.062 -17.281 17.578 1 26.67 21 MET B N 1
ATOM 3257 C CA . MET B 1 21 ? 19.797 -16.609 17.891 1 26.67 21 MET B CA 1
ATOM 3258 C C . MET B 1 21 ? 19.062 -16.219 16.609 1 26.67 21 MET B C 1
ATOM 3260 O O . MET B 1 21 ? 19.578 -15.461 15.797 1 26.67 21 MET B O 1
ATOM 3264 N N . HIS B 1 22 ? 18.375 -17.188 16.062 1 25.39 22 HIS B N 1
ATOM 3265 C CA . HIS B 1 22 ? 17.359 -16.984 15.023 1 25.39 22 HIS B CA 1
ATOM 3266 C C . HIS B 1 22 ? 16.641 -15.656 15.219 1 25.39 22 HIS B C 1
ATOM 3268 O O . HIS B 1 22 ? 16.031 -15.422 16.266 1 25.39 22 HIS B O 1
ATOM 3274 N N . SER B 1 23 ? 17.312 -14.719 14.688 1 26.86 23 SER B N 1
ATOM 3275 C CA . SER B 1 23 ? 16.609 -13.445 14.586 1 26.86 23 SER B CA 1
ATOM 3276 C C . SER B 1 23 ? 15.164 -13.641 14.133 1 26.86 23 SER B C 1
ATOM 3278 O O . SER B 1 23 ? 14.914 -14.031 12.984 1 26.86 23 SER B O 1
ATOM 3280 N N . ILE B 1 24 ? 14.359 -14.125 14.938 1 26.11 24 ILE B N 1
ATOM 3281 C CA . ILE B 1 24 ? 12.922 -14.281 14.734 1 26.11 24 ILE B CA 1
ATOM 3282 C C . ILE B 1 24 ? 12.344 -13.023 14.102 1 26.11 24 ILE B C 1
ATOM 3284 O O . ILE B 1 24 ? 12.586 -11.914 14.586 1 26.11 24 ILE B O 1
ATOM 3288 N N . ALA B 1 25 ? 12.133 -13.086 12.781 1 25.88 25 ALA B N 1
ATOM 3289 C CA . ALA B 1 25 ? 11.133 -12.211 12.172 1 25.88 25 ALA B CA 1
ATOM 3290 C C . ALA B 1 25 ? 10.07 -11.797 13.188 1 25.88 25 ALA B C 1
ATOM 3292 O O . ALA B 1 25 ? 9.469 -12.648 13.844 1 25.88 25 ALA B O 1
ATOM 3293 N N . ALA B 1 26 ? 10.227 -10.641 13.734 1 28.42 26 ALA B N 1
ATOM 3294 C CA . ALA B 1 26 ? 9.195 -10.227 14.68 1 28.42 26 ALA B CA 1
ATOM 3295 C C . ALA B 1 26 ? 7.812 -10.664 14.219 1 28.42 26 ALA B C 1
ATOM 3297 O O . ALA B 1 26 ? 7.363 -10.289 13.133 1 28.42 26 ALA B O 1
ATOM 3298 N N . PRO B 1 27 ? 7.527 -12.055 14.43 1 25.72 27 PRO B N 1
ATOM 3299 C CA . PRO B 1 27 ? 6.141 -12.391 14.102 1 25.72 27 PRO B CA 1
ATOM 3300 C C . PRO B 1 27 ? 5.188 -11.211 14.297 1 25.72 27 PRO B C 1
ATOM 3302 O O . PRO B 1 27 ? 5.359 -10.43 15.234 1 25.72 27 PRO B O 1
ATOM 3305 N N . LEU B 1 28 ? 4.762 -10.531 13.273 1 29.2 28 LEU B N 1
ATOM 3306 C CA . LEU B 1 28 ? 3.488 -9.875 13.562 1 29.2 28 LEU B CA 1
ATOM 3307 C C . LEU B 1 28 ? 2.691 -10.664 14.594 1 29.2 28 LEU B C 1
ATOM 3309 O O . LEU B 1 28 ? 2.154 -11.727 14.289 1 29.2 28 LEU B O 1
ATOM 3313 N N . GLN B 1 29 ? 3.402 -11.164 15.625 1 27.81 29 GLN B N 1
ATOM 3314 C CA . GLN B 1 29 ? 2.717 -11.883 16.703 1 27.81 29 GLN B CA 1
ATOM 3315 C C . GLN B 1 29 ? 1.22 -11.586 16.688 1 27.81 29 GLN B C 1
ATOM 3317 O O . GLN B 1 29 ? 0.808 -10.438 16.547 1 27.81 29 GLN B O 1
ATOM 3322 N N . LEU B 1 30 ? 0.461 -12.539 16.453 1 31.81 30 LEU B N 1
ATOM 3323 C CA . LEU B 1 30 ? -0.899 -12.766 16.922 1 31.81 30 LEU B CA 1
ATOM 3324 C C . LEU B 1 30 ? -1.115 -12.109 18.281 1 31.81 30 LEU B C 1
ATOM 3326 O O . LEU B 1 30 ? -0.837 -12.711 19.312 1 31.81 30 LEU B O 1
ATOM 3330 N N . GLN B 1 31 ? -0.344 -11.156 18.625 1 31.02 31 GLN B N 1
ATOM 3331 C CA . GLN B 1 31 ? -0.493 -10.461 19.906 1 31.02 31 GLN B CA 1
ATOM 3332 C C . GLN B 1 31 ? -1.909 -10.609 20.453 1 31.02 31 GLN B C 1
ATOM 3334 O O . GLN B 1 31 ? -2.85 -10.859 19.688 1 31.02 31 GLN B O 1
ATOM 3339 N N . ALA B 1 32 ? -2.033 -10.219 21.75 1 33.78 32 ALA B N 1
ATOM 3340 C CA . ALA B 1 32 ? -3.166 -10.109 22.672 1 33.78 32 ALA B CA 1
ATOM 3341 C C . ALA B 1 32 ? -4.406 -9.586 21.953 1 33.78 32 ALA B C 1
ATOM 3343 O O . ALA B 1 32 ? -4.301 -8.766 21.031 1 33.78 32 ALA B O 1
ATOM 3344 N N . THR B 1 33 ? -5.359 -10.336 21.594 1 37.62 33 THR B N 1
ATOM 3345 C CA . THR B 1 33 ? -6.684 -9.719 21.578 1 37.62 33 THR B CA 1
ATOM 3346 C C . THR B 1 33 ? -6.629 -8.305 22.141 1 37.62 33 THR B C 1
ATOM 3348 O O . THR B 1 33 ? -6.777 -8.109 23.359 1 37.62 33 THR B O 1
ATOM 3351 N N . LEU B 1 34 ? -5.547 -7.629 21.938 1 45.31 34 LEU B N 1
ATOM 3352 C CA . LEU B 1 34 ? -5.867 -6.266 22.359 1 45.31 34 LEU B CA 1
ATOM 3353 C C . LEU B 1 34 ? -7.324 -5.938 22.062 1 45.31 34 LEU B C 1
ATOM 3355 O O . LEU B 1 34 ? -7.891 -6.438 21.078 1 45.31 34 LEU B O 1
ATOM 3359 N N . ASP B 1 35 ? -7.902 -5.457 22.875 1 65.25 35 ASP B N 1
ATOM 3360 C CA . ASP B 1 35 ? -9.297 -5.043 22.797 1 65.25 35 ASP B CA 1
ATOM 3361 C C . ASP B 1 35 ? -9.57 -4.301 21.484 1 65.25 35 ASP B C 1
ATOM 3363 O O . ASP B 1 35 ? -9 -3.236 21.234 1 65.25 35 ASP B O 1
ATOM 3367 N N . GLN B 1 36 ? -9.742 -5.074 20.453 1 75.56 36 GLN B N 1
ATOM 3368 C CA . GLN B 1 36 ? -10.125 -4.547 19.141 1 75.56 36 GLN B CA 1
ATOM 3369 C C . GLN B 1 36 ? -10.719 -3.148 19.266 1 75.56 36 GLN B C 1
ATOM 3371 O O . GLN B 1 36 ? -10.445 -2.275 18.438 1 75.56 36 GLN B O 1
ATOM 3376 N N . GLU B 1 37 ? -11.297 -2.969 20.312 1 72 37 GLU B N 1
ATOM 3377 C CA . GLU B 1 37 ? -11.914 -1.66 20.5 1 72 37 GLU B CA 1
ATOM 3378 C C . GLU B 1 37 ? -10.859 -0.585 20.766 1 72 37 GLU B C 1
ATOM 3380 O O . GLU B 1 37 ? -10.969 0.532 20.25 1 72 37 GLU B O 1
ATOM 3385 N N . SER B 1 38 ? -9.93 -0.941 21.516 1 75.12 38 SER B N 1
ATOM 3386 C CA . SER B 1 38 ? -8.867 0.009 21.828 1 75.12 38 SER B CA 1
ATOM 3387 C C . SER B 1 38 ? -8.016 0.315 20.609 1 75.12 38 SER B C 1
ATOM 3389 O O . SER B 1 38 ? -7.574 1.45 20.406 1 75.12 38 SER B O 1
ATOM 3391 N N . GLN B 1 39 ? -7.891 -0.645 19.766 1 77.94 39 GLN B N 1
ATOM 3392 C CA . GLN B 1 39 ? -7.125 -0.453 18.531 1 77.94 39 GLN B CA 1
ATOM 3393 C C . GLN B 1 39 ? -7.844 0.5 17.594 1 77.94 39 GLN B C 1
ATOM 3395 O O . GLN B 1 39 ? -7.223 1.387 17 1 77.94 39 GLN B O 1
ATOM 3400 N N . ILE B 1 40 ? -9.078 0.316 17.578 1 79.5 40 ILE B N 1
ATOM 3401 C CA . ILE B 1 40 ? -9.875 1.169 16.703 1 79.5 40 ILE B CA 1
ATOM 3402 C C . ILE B 1 40 ? -9.852 2.604 17.219 1 79.5 40 ILE B C 1
ATOM 3404 O O . ILE B 1 40 ? -9.703 3.551 16.453 1 79.5 40 ILE B O 1
ATOM 3408 N N . GLN B 1 41 ? -9.906 2.75 18.5 1 77.31 41 GLN B N 1
ATOM 3409 C CA . GLN B 1 41 ? -9.992 4.074 19.109 1 77.31 41 GLN B CA 1
ATOM 3410 C C . GLN B 1 41 ? -8.695 4.852 18.906 1 77.31 41 GLN B C 1
ATOM 3412 O O . GLN B 1 41 ? -8.711 6.074 18.766 1 77.31 41 GLN B O 1
ATOM 3417 N N . SER B 1 42 ? -7.688 4.164 18.797 1 81.25 42 SER B N 1
ATOM 3418 C CA . SER B 1 42 ? -6.402 4.855 18.734 1 81.25 42 SER B CA 1
ATOM 3419 C C . SER B 1 42 ? -5.91 4.961 17.297 1 81.25 42 SER B C 1
ATOM 3421 O O . SER B 1 42 ? -4.844 5.523 17.031 1 81.25 42 SER B O 1
ATOM 3423 N N . SER B 1 43 ? -6.754 4.441 16.375 1 88.06 43 SER B N 1
ATOM 3424 C CA . SER B 1 43 ? -6.324 4.449 14.977 1 88.06 43 SER B CA 1
ATOM 3425 C C . SER B 1 43 ? -7.113 5.473 14.164 1 88.06 43 SER B C 1
ATOM 3427 O O . SER B 1 43 ? -8.258 5.785 14.492 1 88.06 43 SER B O 1
ATOM 3429 N N . ASN B 1 44 ? -6.461 5.996 13.18 1 92.5 44 ASN B N 1
ATOM 3430 C CA . ASN B 1 44 ? -7.133 6.941 12.289 1 92.5 44 ASN B CA 1
ATOM 3431 C C . ASN B 1 44 ? -8.047 6.227 11.305 1 92.5 44 ASN B C 1
ATOM 3433 O O . ASN B 1 44 ? -9.023 6.805 10.828 1 92.5 44 ASN B O 1
ATOM 3437 N N . THR B 1 45 ? -7.707 5.023 10.93 1 95.69 45 THR B N 1
ATOM 3438 C CA . THR B 1 45 ? -8.461 4.168 10.016 1 95.69 45 THR B CA 1
ATOM 3439 C C . THR B 1 45 ? -8.383 2.709 10.453 1 95.69 45 THR B C 1
ATOM 3441 O O . THR B 1 45 ? -7.527 2.34 11.258 1 95.69 45 THR B O 1
ATOM 3444 N N . TRP B 1 46 ? -9.359 1.93 9.945 1 96.5 46 TRP B N 1
ATOM 3445 C CA . TRP B 1 46 ? -9.305 0.5 10.234 1 96.5 46 TRP B CA 1
ATOM 3446 C C . TRP B 1 46 ? -10.094 -0.296 9.203 1 96.5 46 TRP B C 1
ATOM 3448 O O . TRP B 1 46 ? -10.891 0.27 8.453 1 96.5 46 TRP B O 1
ATOM 3458 N N . LEU B 1 47 ? -9.789 -1.6 9.148 1 98.31 47 LEU B N 1
ATOM 3459 C CA . LEU B 1 47 ? -10.523 -2.568 8.344 1 98.31 47 LEU B CA 1
ATOM 3460 C C . LEU B 1 47 ? -11.375 -3.473 9.227 1 98.31 47 LEU B C 1
ATOM 3462 O O . LEU B 1 47 ? -10.93 -3.898 10.297 1 98.31 47 LEU B O 1
ATOM 3466 N N . GLU B 1 48 ? -12.539 -3.66 8.828 1 98.25 48 GLU B N 1
ATOM 3467 C CA . GLU B 1 48 ? -13.359 -4.707 9.438 1 98.25 48 GLU B CA 1
ATOM 3468 C C . GLU B 1 48 ? -13.461 -5.926 8.531 1 98.25 48 GLU B C 1
ATOM 3470 O O . GLU B 1 48 ? -13.922 -5.82 7.391 1 98.25 48 GLU B O 1
ATOM 3475 N N . ILE B 1 49 ? -13 -7.016 9.008 1 98.69 49 ILE B N 1
ATOM 3476 C CA . ILE B 1 49 ? -13.031 -8.273 8.266 1 98.69 49 ILE B CA 1
ATOM 3477 C C . ILE B 1 49 ? -14.156 -9.156 8.805 1 98.69 49 ILE B C 1
ATOM 3479 O O . ILE B 1 49 ? -14.156 -9.531 9.984 1 98.69 49 ILE B O 1
ATOM 3483 N N . ASP B 1 50 ? -15.062 -9.523 8.023 1 98.62 50 ASP B N 1
ATOM 3484 C CA . ASP B 1 50 ? -16.25 -10.281 8.414 1 98.62 50 ASP B CA 1
ATOM 3485 C C . ASP B 1 50 ? -15.992 -11.781 8.328 1 98.62 50 ASP B C 1
ATOM 3487 O O . ASP B 1 50 ? -16.078 -12.375 7.25 1 98.62 50 ASP B O 1
ATOM 3491 N N . LEU B 1 51 ? -15.789 -12.406 9.461 1 98.56 51 LEU B N 1
ATOM 3492 C CA . LEU B 1 51 ? -15.469 -13.82 9.531 1 98.56 51 LEU B CA 1
ATOM 3493 C C . LEU B 1 51 ? -16.672 -14.672 9.125 1 98.56 51 LEU B C 1
ATOM 3495 O O . LEU B 1 51 ? -16.5 -15.758 8.562 1 98.56 51 LEU B O 1
ATOM 3499 N N . GLY B 1 52 ? -17.859 -14.203 9.484 1 98.56 52 GLY B N 1
ATOM 3500 C CA . GLY B 1 52 ? -19.062 -14.906 9.062 1 98.56 52 GLY B CA 1
ATOM 3501 C C . GLY B 1 52 ? -19.234 -14.961 7.559 1 98.56 52 GLY B C 1
ATOM 3502 O O . GLY B 1 52 ? -19.547 -16.016 6.996 1 98.56 52 GLY B O 1
ATOM 3503 N N . GLN B 1 53 ? -19.047 -13.844 6.953 1 98.5 53 GLN B N 1
ATOM 3504 C CA . GLN B 1 53 ? -19.156 -13.781 5.5 1 98.5 53 GLN B CA 1
ATOM 3505 C C . GLN B 1 53 ? -18.078 -14.641 4.836 1 98.5 53 GLN B C 1
ATOM 3507 O O . GLN B 1 53 ? -18.328 -15.289 3.816 1 98.5 53 GLN B O 1
ATOM 3512 N N . PHE B 1 54 ? -16.875 -14.633 5.379 1 98.81 54 PHE B N 1
ATOM 3513 C CA . PHE B 1 54 ? -15.797 -15.477 4.883 1 98.81 54 PHE B CA 1
ATOM 3514 C C . PHE B 1 54 ? -16.203 -16.938 4.883 1 98.81 54 PHE B C 1
ATOM 3516 O O . PHE B 1 54 ? -16.062 -17.641 3.877 1 98.81 54 PHE B O 1
ATOM 3523 N N . LYS B 1 55 ? -16.734 -17.359 5.988 1 98.75 55 LYS B N 1
ATOM 3524 C CA . LYS B 1 55 ? -17.219 -18.734 6.129 1 98.75 55 LYS B CA 1
ATOM 3525 C C . LYS B 1 55 ? -18.312 -19.031 5.113 1 98.75 55 LYS B C 1
ATOM 3527 O O . LYS B 1 55 ? -18.297 -20.078 4.465 1 98.75 55 LYS B O 1
ATOM 3532 N N . GLN B 1 56 ? -19.219 -18.109 4.953 1 98.5 56 GLN B N 1
ATOM 3533 C CA . GLN B 1 56 ? -20.312 -18.297 4.02 1 98.5 56 GLN B CA 1
ATOM 3534 C C . GLN B 1 56 ? -19.812 -18.391 2.582 1 98.5 56 GLN B C 1
ATOM 3536 O O . GLN B 1 56 ? -20.328 -19.172 1.786 1 98.5 56 GLN B O 1
ATOM 3541 N N . ASN B 1 57 ? -18.859 -17.516 2.209 1 98.75 57 ASN B N 1
ATOM 3542 C CA . ASN B 1 57 ? -18.25 -17.594 0.878 1 98.75 57 ASN B CA 1
ATOM 3543 C C . ASN B 1 57 ? -17.641 -18.953 0.612 1 98.75 57 ASN B C 1
ATOM 3545 O O . ASN B 1 57 ? -17.797 -19.516 -0.47 1 98.75 57 ASN B O 1
ATOM 3549 N N . ILE B 1 58 ? -16.922 -19.5 1.622 1 98.75 58 ILE B N 1
ATOM 3550 C CA . ILE B 1 58 ? -16.297 -20.797 1.497 1 98.75 58 ILE B CA 1
ATOM 3551 C C . ILE B 1 58 ? -17.359 -21.875 1.299 1 98.75 58 ILE B C 1
ATOM 3553 O O . ILE B 1 58 ? -17.25 -22.703 0.388 1 98.75 58 ILE B O 1
ATOM 3557 N N . GLU B 1 59 ? -18.359 -21.844 2.09 1 98.5 59 GLU B N 1
ATOM 3558 C CA . GLU B 1 59 ? -19.406 -22.859 2.033 1 98.5 59 GLU B CA 1
ATOM 3559 C C . GLU B 1 59 ? -20.156 -22.797 0.71 1 98.5 59 GLU B C 1
ATOM 3561 O O . GLU B 1 59 ? -20.453 -23.844 0.109 1 98.5 59 GLU B O 1
ATOM 3566 N N . GLN B 1 60 ? -20.469 -21.594 0.315 1 98.12 60 GLN B N 1
ATOM 3567 C CA . GLN B 1 60 ? -21.125 -21.438 -0.979 1 98.12 60 GLN B CA 1
ATOM 3568 C C . GLN B 1 60 ? -20.234 -21.953 -2.109 1 98.12 60 GLN B C 1
ATOM 3570 O O . GLN B 1 60 ? -20.719 -22.625 -3.029 1 98.12 60 GLN B O 1
ATOM 3575 N N . PHE B 1 61 ? -18.969 -21.672 -2.08 1 98.56 61 PHE B N 1
ATOM 3576 C CA . PHE B 1 61 ? -18.031 -22.156 -3.09 1 98.56 61 PHE B CA 1
ATOM 3577 C C . PHE B 1 61 ? -17.969 -23.672 -3.102 1 98.56 61 PHE B C 1
ATOM 3579 O O . PHE B 1 61 ? -18.016 -24.297 -4.164 1 98.56 61 PHE B O 1
ATOM 3586 N N . LYS B 1 62 ? -17.938 -24.297 -1.947 1 98.19 62 LYS B N 1
ATOM 3587 C CA . LYS B 1 62 ? -17.891 -25.75 -1.795 1 98.19 62 LYS B CA 1
ATOM 3588 C C . LYS B 1 62 ? -19.094 -26.406 -2.467 1 98.19 62 LYS B C 1
ATOM 3590 O O . LYS B 1 62 ? -18.969 -27.5 -3.041 1 98.19 62 LYS B O 1
ATOM 3595 N N . SER B 1 63 ? -20.156 -25.734 -2.385 1 97.62 63 SER B N 1
ATOM 3596 C CA . SER B 1 63 ? -21.391 -26.328 -2.898 1 97.62 63 SER B CA 1
ATOM 3597 C C . SER B 1 63 ? -21.328 -26.469 -4.414 1 97.62 63 SER B C 1
ATOM 3599 O O . SER B 1 63 ? -22.125 -27.219 -4.996 1 97.62 63 SER B O 1
ATOM 3601 N N . HIS B 1 64 ? -20.375 -25.797 -5.051 1 97.5 64 HIS B N 1
ATOM 3602 C CA . HIS B 1 64 ? -20.266 -25.859 -6.504 1 97.5 64 HIS B CA 1
ATOM 3603 C C . HIS B 1 64 ? -19.125 -26.781 -6.926 1 97.5 64 HIS B C 1
ATOM 3605 O O . HIS B 1 64 ? -18.875 -26.953 -8.125 1 97.5 64 HIS B O 1
ATOM 3611 N N . MET B 1 65 ? -18.438 -27.312 -5.996 1 97.81 65 MET B N 1
ATOM 3612 C CA . MET B 1 65 ? -17.281 -28.156 -6.293 1 97.81 65 MET B CA 1
ATOM 3613 C C . MET B 1 65 ? -17.688 -29.625 -6.359 1 97.81 65 MET B C 1
ATOM 3615 O O . MET B 1 65 ? -18.578 -30.062 -5.633 1 97.81 65 MET B O 1
ATOM 3619 N N . ASN B 1 66 ? -17 -30.312 -7.223 1 96.69 66 ASN B N 1
ATOM 3620 C CA . ASN B 1 66 ? -17.109 -31.766 -7.199 1 96.69 66 ASN B CA 1
ATOM 3621 C C . ASN B 1 66 ? -16.578 -32.344 -5.902 1 96.69 66 ASN B C 1
ATOM 3623 O O . ASN B 1 66 ? -15.586 -31.859 -5.355 1 96.69 66 ASN B O 1
ATOM 3627 N N . ASP B 1 67 ? -17.109 -33.469 -5.477 1 94.5 67 ASP B N 1
ATOM 3628 C CA . ASP B 1 67 ? -16.781 -34.062 -4.191 1 94.5 67 ASP B CA 1
ATOM 3629 C C . ASP B 1 67 ? -15.312 -34.5 -4.145 1 94.5 67 ASP B C 1
ATOM 3631 O O . ASP B 1 67 ? -14.703 -34.531 -3.074 1 94.5 67 ASP B O 1
ATOM 3635 N N . GLN B 1 68 ? -14.82 -34.844 -5.246 1 95.56 68 GLN B N 1
ATOM 3636 C CA . GLN B 1 68 ? -13.469 -35.406 -5.266 1 95.56 68 GLN B CA 1
ATOM 3637 C C . GLN B 1 68 ? -12.43 -34.281 -5.465 1 95.56 68 GLN B C 1
ATOM 3639 O O . GLN B 1 68 ? -11.227 -34.531 -5.383 1 95.56 68 GLN B O 1
ATOM 3644 N N . THR B 1 69 ? -12.906 -33.062 -5.77 1 98.44 69 THR B N 1
ATOM 3645 C CA . THR B 1 69 ? -12 -31.969 -6.039 1 98.44 69 THR B CA 1
ATOM 3646 C C . THR B 1 69 ? -11.57 -31.281 -4.738 1 98.44 69 THR B C 1
ATOM 3648 O O . THR B 1 69 ? -12.414 -30.844 -3.953 1 98.44 69 THR B O 1
ATOM 3651 N N . LYS B 1 70 ? -10.281 -31.234 -4.48 1 98.44 70 LYS B N 1
ATOM 3652 C CA . LYS B 1 70 ? -9.742 -30.562 -3.311 1 98.44 70 LYS B CA 1
ATOM 3653 C C . LYS B 1 70 ? -9.75 -29.047 -3.5 1 98.44 70 LYS B C 1
ATOM 3655 O O . LYS B 1 70 ? -9.781 -28.547 -4.633 1 98.44 70 LYS B O 1
ATOM 3660 N N . ILE B 1 71 ? -9.805 -28.359 -2.377 1 98.81 71 ILE B N 1
ATOM 3661 C CA . ILE B 1 71 ? -9.711 -26.891 -2.402 1 98.81 71 ILE B CA 1
ATOM 3662 C C . ILE B 1 71 ? -8.383 -26.453 -1.793 1 98.81 71 ILE B C 1
ATOM 3664 O O . ILE B 1 71 ? -8.031 -26.875 -0.688 1 98.81 71 ILE B O 1
ATOM 3668 N N . CYS B 1 72 ? -7.633 -25.719 -2.547 1 98.94 72 CYS B N 1
ATOM 3669 C CA . CYS B 1 72 ? -6.465 -25 -2.049 1 98.94 72 CYS B CA 1
ATOM 3670 C C . CYS B 1 72 ? -6.77 -23.516 -1.889 1 98.94 72 CYS B C 1
ATOM 3672 O O . CYS B 1 72 ? -6.867 -22.797 -2.877 1 98.94 72 CYS B O 1
ATOM 3674 N N . ALA B 1 73 ? -6.934 -23.062 -0.663 1 98.94 73 ALA B N 1
ATOM 3675 C CA . ALA B 1 73 ? -7.262 -21.672 -0.406 1 98.94 73 ALA B CA 1
ATOM 3676 C C . ALA B 1 73 ? -6.062 -20.766 -0.68 1 98.94 73 ALA B C 1
ATOM 3678 O O . ALA B 1 73 ? -5.027 -20.875 -0.019 1 98.94 73 ALA B O 1
ATOM 3679 N N . VAL B 1 74 ? -6.223 -19.891 -1.621 1 98.94 74 VAL B N 1
ATOM 3680 C CA . VAL B 1 74 ? -5.137 -18.984 -1.958 1 98.94 74 VAL B CA 1
ATOM 3681 C C . VAL B 1 74 ? -5.148 -17.781 -1.002 1 98.94 74 VAL B C 1
ATOM 3683 O O . VAL B 1 74 ? -6.078 -16.984 -1.018 1 98.94 74 VAL B O 1
ATOM 3686 N N . MET B 1 75 ? -4.062 -17.656 -0.232 1 98.81 75 MET B N 1
ATOM 3687 C CA . MET B 1 75 ? -3.994 -16.625 0.791 1 98.81 75 MET B CA 1
ATOM 3688 C C . MET B 1 75 ? -2.76 -15.742 0.596 1 98.81 75 MET B C 1
ATOM 3690 O O . MET B 1 75 ? -2.275 -15.125 1.545 1 98.81 75 MET B O 1
ATOM 3694 N N . LYS B 1 76 ? -2.252 -15.742 -0.629 1 98.38 76 LYS B N 1
ATOM 3695 C CA . LYS B 1 76 ? -1.107 -14.883 -0.918 1 98.38 76 LYS B CA 1
ATOM 3696 C C . LYS B 1 76 ? -1.431 -13.422 -0.634 1 98.38 76 LYS B C 1
ATOM 3698 O O . LYS B 1 76 ? -2.6 -13.047 -0.505 1 98.38 76 LYS B O 1
ATOM 3703 N N . ALA B 1 77 ? -0.34 -12.547 -0.461 1 98 77 ALA B N 1
ATOM 3704 C CA . ALA B 1 77 ? -0.467 -11.141 -0.08 1 98 77 ALA B CA 1
ATOM 3705 C C . ALA B 1 77 ? -1.225 -10.992 1.236 1 98 77 ALA B C 1
ATOM 3707 O O . ALA B 1 77 ? -2.119 -10.156 1.354 1 98 77 ALA B O 1
ATOM 3708 N N . ASP B 1 78 ? -0.925 -11.898 2.178 1 98.19 78 ASP B N 1
ATOM 3709 C CA . ASP B 1 78 ? -1.553 -11.93 3.496 1 98.19 78 ASP B CA 1
ATOM 3710 C C . ASP B 1 78 ? -3.072 -12.023 3.377 1 98.19 78 ASP B C 1
ATOM 3712 O O . ASP B 1 78 ? -3.795 -11.203 3.951 1 98.19 78 ASP B O 1
ATOM 3716 N N . ALA B 1 79 ? -3.514 -12.984 2.648 1 98.69 79 ALA B N 1
ATOM 3717 C CA . ALA B 1 79 ? -4.926 -13.211 2.342 1 98.69 79 ALA B CA 1
ATOM 3718 C C . ALA B 1 79 ? -5.535 -11.984 1.661 1 98.69 79 ALA B C 1
ATOM 3720 O O . ALA B 1 79 ? -6.578 -11.484 2.094 1 98.69 79 ALA B O 1
ATOM 3721 N N . TYR B 1 80 ? -4.844 -11.539 0.644 1 98.31 80 TYR B N 1
ATOM 3722 C CA . TYR B 1 80 ? -5.238 -10.383 -0.153 1 98.31 80 TYR B CA 1
ATOM 3723 C C . TYR B 1 80 ? -5.469 -9.164 0.731 1 98.31 80 TYR B C 1
ATOM 3725 O O . TYR B 1 80 ? -6.359 -8.352 0.465 1 98.31 80 TYR B O 1
ATOM 3733 N N . GLY B 1 81 ? -4.742 -9.086 1.817 1 98.06 81 GLY B N 1
ATOM 3734 C CA . GLY B 1 81 ? -4.844 -7.941 2.705 1 98.06 81 GLY B CA 1
ATOM 3735 C C . GLY B 1 81 ? -5.777 -8.18 3.879 1 98.06 81 GLY B C 1
ATOM 3736 O O . GLY B 1 81 ? -5.824 -7.375 4.812 1 98.06 81 GLY B O 1
ATOM 3737 N N . ASN B 1 82 ? -6.488 -9.32 3.914 1 98.69 82 ASN B N 1
ATOM 3738 C CA . ASN B 1 82 ? -7.473 -9.586 4.957 1 98.69 82 ASN B CA 1
ATOM 3739 C C . ASN B 1 82 ? -6.836 -10.242 6.18 1 98.69 82 ASN B C 1
ATOM 3741 O O . ASN B 1 82 ? -7.449 -10.305 7.246 1 98.69 82 ASN B O 1
ATOM 3745 N N . GLY B 1 83 ? -5.633 -10.727 6.078 1 98.5 83 GLY B N 1
ATOM 3746 C CA . GLY B 1 83 ? -4.883 -11.273 7.199 1 98.5 83 GLY B CA 1
ATOM 3747 C C . GLY B 1 83 ? -4.969 -12.781 7.297 1 98.5 83 GLY B C 1
ATOM 3748 O O . GLY B 1 83 ? -6.031 -13.328 7.602 1 98.5 83 GLY B O 1
ATOM 3749 N N . ILE B 1 84 ? -3.834 -13.453 7.07 1 98.75 84 ILE B N 1
ATOM 3750 C CA . ILE B 1 84 ? -3.781 -14.906 7.184 1 98.75 84 ILE B CA 1
ATOM 3751 C C . ILE B 1 84 ? -4.059 -15.328 8.625 1 98.75 84 ILE B C 1
ATOM 3753 O O . ILE B 1 84 ? -4.898 -16.188 8.875 1 98.75 84 ILE B O 1
ATOM 3757 N N . ALA B 1 85 ? -3.453 -14.695 9.539 1 97.94 85 ALA B N 1
ATOM 3758 C CA . ALA B 1 85 ? -3.543 -15.062 10.953 1 97.94 85 ALA B CA 1
ATOM 3759 C C . ALA B 1 85 ? -4.996 -15.086 11.422 1 97.94 85 ALA B C 1
ATOM 3761 O O . ALA B 1 85 ? -5.418 -16.016 12.117 1 97.94 85 ALA B O 1
ATOM 3762 N N . GLY B 1 86 ? -5.727 -14.086 11.047 1 97.94 86 GLY B N 1
ATOM 3763 C CA . GLY B 1 86 ? -7.102 -13.961 11.5 1 97.94 86 GLY B CA 1
ATOM 3764 C C . GLY B 1 86 ? -8.055 -14.883 10.773 1 97.94 86 GLY B C 1
ATOM 3765 O O . GLY B 1 86 ? -9.109 -15.242 11.305 1 97.94 86 GLY B O 1
ATOM 3766 N N . LEU B 1 87 ? -7.711 -15.359 9.586 1 98.75 87 LEU B N 1
ATOM 3767 C CA . LEU B 1 87 ? -8.641 -16.125 8.758 1 98.75 87 LEU B CA 1
ATOM 3768 C C . LEU B 1 87 ? -8.359 -17.625 8.867 1 98.75 87 LEU B C 1
ATOM 3770 O O . LEU B 1 87 ? -9.211 -18.453 8.547 1 98.75 87 LEU B O 1
ATOM 3774 N N . MET B 1 88 ? -7.203 -18.062 9.352 1 98.75 88 MET B N 1
ATOM 3775 C CA . MET B 1 88 ? -6.773 -19.453 9.375 1 98.75 88 MET B CA 1
ATOM 3776 C C . MET B 1 88 ? -7.703 -20.297 10.242 1 98.75 88 MET B C 1
ATOM 3778 O O . MET B 1 88 ? -8.008 -21.438 9.906 1 98.75 88 MET B O 1
ATOM 3782 N N . PRO B 1 89 ? -8.195 -19.719 11.406 1 98.44 89 PRO B N 1
ATOM 3783 C CA . PRO B 1 89 ? -9.125 -20.531 12.188 1 98.44 89 PRO B CA 1
ATOM 3784 C C . PRO B 1 89 ? -10.328 -21 11.367 1 98.44 89 PRO B C 1
ATOM 3786 O O . PRO B 1 89 ? -10.75 -22.156 11.492 1 98.44 89 PRO B O 1
ATOM 3789 N N . THR B 1 90 ? -10.836 -20.156 10.5 1 98.69 90 THR B N 1
ATOM 3790 C CA . THR B 1 90 ? -11.961 -20.531 9.656 1 98.69 90 THR B CA 1
ATOM 3791 C C . THR B 1 90 ? -11.531 -21.578 8.625 1 98.69 90 THR B C 1
ATOM 3793 O O . THR B 1 90 ? -12.266 -22.531 8.352 1 98.69 90 THR B O 1
ATOM 3796 N N . ILE B 1 91 ? -10.367 -21.422 8.094 1 98.81 91 ILE B N 1
ATOM 3797 C CA . ILE B 1 91 ? -9.82 -22.359 7.121 1 98.81 91 ILE B CA 1
ATOM 3798 C C . ILE B 1 91 ? -9.719 -23.75 7.75 1 98.81 91 ILE B C 1
ATOM 3800 O O . ILE B 1 91 ? -10.125 -24.734 7.145 1 98.81 91 ILE B O 1
ATOM 3804 N N . ILE B 1 92 ? -9.203 -23.781 8.945 1 98.62 92 ILE B N 1
ATOM 3805 C CA . ILE B 1 92 ? -9.008 -25.047 9.664 1 98.62 92 ILE B CA 1
ATOM 3806 C C . ILE B 1 92 ? -10.367 -25.641 10.008 1 98.62 92 ILE B C 1
ATOM 3808 O O . ILE B 1 92 ? -10.594 -26.844 9.805 1 98.62 92 ILE B O 1
ATOM 3812 N N . GLU B 1 93 ? -11.266 -24.781 10.477 1 98.25 93 GLU B N 1
ATOM 3813 C CA . GLU B 1 93 ? -12.609 -25.234 10.82 1 98.25 93 GLU B CA 1
ATOM 3814 C C . GLU B 1 93 ? -13.32 -25.844 9.617 1 98.25 93 GLU B C 1
ATOM 3816 O O . GLU B 1 93 ? -14.047 -26.828 9.75 1 98.25 93 GLU B O 1
ATOM 3821 N N . GLN B 1 94 ? -13.094 -25.297 8.477 1 98.19 94 GLN B N 1
ATOM 3822 C CA . GLN B 1 94 ? -13.734 -25.734 7.242 1 98.19 94 GLN B CA 1
ATOM 3823 C C . GLN B 1 94 ? -13.008 -26.922 6.633 1 98.19 94 GLN B C 1
ATOM 3825 O O . GLN B 1 94 ? -13.391 -27.406 5.566 1 98.19 94 GLN B O 1
ATOM 3830 N N . GLN B 1 95 ? -11.914 -27.359 7.219 1 97.94 95 GLN B N 1
ATOM 3831 C CA . GLN B 1 95 ? -11.148 -28.531 6.836 1 97.94 95 GLN B CA 1
ATOM 3832 C C . GLN B 1 95 ? -10.594 -28.406 5.418 1 97.94 95 GLN B C 1
ATOM 3834 O O . GLN B 1 95 ? -10.633 -29.359 4.637 1 97.94 95 GLN B O 1
ATOM 3839 N N . ILE B 1 96 ? -10.242 -27.25 5.07 1 98.62 96 ILE B N 1
ATOM 3840 C CA . ILE B 1 96 ? -9.547 -27.031 3.807 1 98.62 96 ILE B CA 1
ATOM 3841 C C . ILE B 1 96 ? -8.164 -27.672 3.854 1 98.62 96 ILE B C 1
ATOM 3843 O O . ILE B 1 96 ? -7.363 -27.375 4.746 1 98.62 96 ILE B O 1
ATOM 3847 N N . PRO B 1 97 ? -7.848 -28.469 2.932 1 98.5 97 PRO B N 1
ATOM 3848 C CA . PRO B 1 97 ? -6.652 -29.297 3.074 1 98.5 97 PRO B CA 1
ATOM 3849 C C . PRO B 1 97 ? -5.387 -28.594 2.586 1 98.5 97 PRO B C 1
ATOM 3851 O O . PRO B 1 97 ? -4.277 -29.078 2.836 1 98.5 97 PRO B O 1
ATOM 3854 N N . CYS B 1 98 ? -5.523 -27.531 1.852 1 98.81 98 CYS B N 1
ATOM 3855 C CA . CYS B 1 98 ? -4.383 -26.891 1.203 1 98.81 98 CYS B CA 1
ATOM 3856 C C . CYS B 1 98 ? -4.496 -25.375 1.268 1 98.81 98 CYS B C 1
ATOM 3858 O O . CYS B 1 98 ? -5.582 -24.812 1.089 1 98.81 98 CYS B O 1
ATOM 3860 N N . VAL B 1 99 ? -3.363 -24.688 1.577 1 98.94 99 VAL B N 1
ATOM 3861 C CA . VAL B 1 99 ? -3.252 -23.234 1.564 1 98.94 99 VAL B CA 1
ATOM 3862 C C . VAL B 1 99 ? -2.119 -22.812 0.635 1 98.94 99 VAL B C 1
ATOM 3864 O O . VAL B 1 99 ? -1.055 -23.438 0.618 1 98.94 99 VAL B O 1
ATOM 3867 N N . ALA B 1 100 ? -2.391 -21.812 -0.129 1 98.88 100 ALA B N 1
ATOM 3868 C CA . ALA B 1 100 ? -1.376 -21.281 -1.037 1 98.88 100 ALA B CA 1
ATOM 3869 C C . ALA B 1 100 ? -0.914 -19.906 -0.594 1 98.88 100 ALA B C 1
ATOM 3871 O O . ALA B 1 100 ? -1.729 -19.062 -0.199 1 98.88 100 ALA B O 1
ATOM 3872 N N . ILE B 1 101 ? 0.394 -19.656 -0.637 1 98.56 101 ILE B N 1
ATOM 3873 C CA . ILE B 1 101 ? 1.019 -18.406 -0.219 1 98.56 101 ILE B CA 1
ATOM 3874 C C . ILE B 1 101 ? 2.025 -17.953 -1.275 1 98.56 101 ILE B C 1
ATOM 3876 O O . ILE B 1 101 ? 2.158 -18.594 -2.324 1 98.56 101 ILE B O 1
ATOM 3880 N N . ALA B 1 102 ? 2.68 -16.75 -0.999 1 97.44 102 ALA B N 1
ATOM 3881 C CA . ALA B 1 102 ? 3.676 -16.25 -1.944 1 97.44 102 ALA B CA 1
ATOM 3882 C C . ALA B 1 102 ? 5.016 -16.016 -1.256 1 97.44 102 ALA B C 1
ATOM 3884 O O . ALA B 1 102 ? 6.055 -15.945 -1.916 1 97.44 102 ALA B O 1
ATOM 3885 N N . SER B 1 103 ? 5.02 -15.938 0.088 1 94.94 103 SER B N 1
ATOM 3886 C CA . SER B 1 103 ? 6.25 -15.539 0.76 1 94.94 103 SER B CA 1
ATOM 3887 C C . SER B 1 103 ? 6.539 -16.422 1.964 1 94.94 103 SER B C 1
ATOM 3889 O O . SER B 1 103 ? 5.648 -17.125 2.459 1 94.94 103 SER B O 1
ATOM 3891 N N . ASN B 1 104 ? 7.793 -16.422 2.406 1 94.19 104 ASN B N 1
ATOM 3892 C CA . ASN B 1 104 ? 8.18 -17.172 3.596 1 94.19 104 ASN B CA 1
ATOM 3893 C C . ASN B 1 104 ? 7.465 -16.656 4.84 1 94.19 104 ASN B C 1
ATOM 3895 O O . ASN B 1 104 ? 7.094 -17.453 5.719 1 94.19 104 ASN B O 1
ATOM 3899 N N . ALA B 1 105 ? 7.289 -15.391 4.887 1 93.5 105 ALA B N 1
ATOM 3900 C CA . ALA B 1 105 ? 6.578 -14.82 6.027 1 93.5 105 ALA B CA 1
ATOM 3901 C C . ALA B 1 105 ? 5.152 -15.359 6.105 1 93.5 105 ALA B C 1
ATOM 3903 O O . ALA B 1 105 ? 4.668 -15.703 7.188 1 93.5 105 ALA B O 1
ATOM 3904 N N . GLU B 1 106 ? 4.516 -15.461 5.008 1 97.25 106 GLU B N 1
ATOM 3905 C CA . GLU B 1 106 ? 3.162 -16 4.957 1 97.25 106 GLU B CA 1
ATOM 3906 C C . GLU B 1 106 ? 3.148 -17.484 5.34 1 97.25 106 GLU B C 1
ATOM 3908 O O . GLU B 1 106 ? 2.256 -17.938 6.062 1 97.25 106 GLU B O 1
ATOM 3913 N N . ALA B 1 107 ? 4.133 -18.172 4.836 1 97.81 107 ALA B N 1
ATOM 3914 C CA . ALA B 1 107 ? 4.246 -19.594 5.172 1 97.81 107 ALA B CA 1
ATOM 3915 C C . ALA B 1 107 ? 4.355 -19.781 6.684 1 97.81 107 ALA B C 1
ATOM 3917 O O . ALA B 1 107 ? 3.693 -20.656 7.25 1 97.81 107 ALA B O 1
ATOM 3918 N N . GLN B 1 108 ? 5.133 -18.969 7.281 1 97.44 108 GLN B N 1
ATOM 3919 C CA . GLN B 1 108 ? 5.332 -19.062 8.727 1 97.44 108 GLN B CA 1
ATOM 3920 C C . GLN B 1 108 ? 4.031 -18.812 9.477 1 97.44 108 GLN B C 1
ATOM 3922 O O . GLN B 1 108 ? 3.699 -19.531 10.422 1 97.44 108 GLN B O 1
ATOM 3927 N N . VAL B 1 109 ? 3.316 -17.812 9.047 1 98.19 109 VAL B N 1
ATOM 3928 C CA . VAL B 1 109 ? 2.062 -17.469 9.711 1 98.19 109 VAL B CA 1
ATOM 3929 C C . VAL B 1 109 ? 1.08 -18.625 9.594 1 98.19 109 VAL B C 1
ATOM 3931 O O . VAL B 1 109 ? 0.367 -18.953 10.547 1 98.19 109 VAL B O 1
ATOM 3934 N N . VAL B 1 110 ? 1.021 -19.25 8.445 1 98.75 110 VAL B N 1
ATOM 3935 C CA . VAL B 1 110 ? 0.132 -20.391 8.234 1 98.75 110 VAL B CA 1
ATOM 3936 C C . VAL B 1 110 ? 0.506 -21.531 9.188 1 98.75 110 VAL B C 1
ATOM 3938 O O . VAL B 1 110 ? -0.358 -22.078 9.867 1 98.75 110 VAL B O 1
ATOM 3941 N N . ARG B 1 111 ? 1.788 -21.844 9.281 1 98.75 111 ARG B N 1
ATOM 3942 C CA . ARG B 1 111 ? 2.229 -22.922 10.164 1 98.75 111 ARG B CA 1
ATOM 3943 C C . ARG B 1 111 ? 2.016 -22.547 11.633 1 98.75 111 ARG B C 1
ATOM 3945 O O . ARG B 1 111 ? 1.624 -23.391 12.438 1 98.75 111 ARG B O 1
ATOM 3952 N N . ASP B 1 112 ? 2.213 -21.297 11.969 1 98.19 112 ASP B N 1
ATOM 3953 C CA . ASP B 1 112 ? 2.016 -20.812 13.336 1 98.19 112 ASP B CA 1
ATOM 3954 C C . ASP B 1 112 ? 0.558 -20.969 13.766 1 98.19 112 ASP B C 1
ATOM 3956 O O . ASP B 1 112 ? 0.26 -21.031 14.961 1 98.19 112 ASP B O 1
ATOM 3960 N N . SER B 1 113 ? -0.287 -21.031 12.836 1 98.12 113 SER B N 1
ATOM 3961 C CA . SER B 1 113 ? -1.708 -21.156 13.141 1 98.12 113 SER B CA 1
ATOM 3962 C C . SER B 1 113 ? -2.064 -22.594 13.547 1 98.12 113 SER B C 1
ATOM 3964 O O . SER B 1 113 ? -3.174 -22.844 14.016 1 98.12 113 SER B O 1
ATOM 3966 N N . GLY B 1 114 ? -1.155 -23.516 13.305 1 98.12 114 GLY B N 1
ATOM 3967 C CA . GLY B 1 114 ? -1.395 -24.906 13.602 1 98.12 114 GLY B CA 1
ATOM 3968 C C . GLY B 1 114 ? -1.784 -25.719 12.383 1 98.12 114 GLY B C 1
ATOM 3969 O O . GLY B 1 114 ? -2.008 -26.938 12.484 1 98.12 114 GLY B O 1
ATOM 3970 N N . PHE B 1 115 ? -1.833 -25.094 11.281 1 98.62 115 PHE B N 1
ATOM 3971 C CA . PHE B 1 115 ? -2.201 -25.781 10.047 1 98.62 115 PHE B CA 1
ATOM 3972 C C . PHE B 1 115 ? -1.121 -26.781 9.633 1 98.62 115 PHE B C 1
ATOM 3974 O O . PHE B 1 115 ? 0.043 -26.406 9.477 1 98.62 115 PHE B O 1
ATOM 3981 N N . LYS B 1 116 ? -1.5 -27.984 9.367 1 97.25 116 LYS B N 1
ATOM 3982 C CA . LYS B 1 116 ? -0.544 -29.047 9.039 1 97.25 116 LYS B CA 1
ATOM 3983 C C . LYS B 1 116 ? -0.728 -29.516 7.598 1 97.25 116 LYS B C 1
ATOM 3985 O O . LYS B 1 116 ? 0.034 -30.359 7.117 1 97.25 116 LYS B O 1
ATOM 3990 N N . GLY B 1 117 ? -1.707 -28.984 6.941 1 98.06 117 GLY B N 1
ATOM 3991 C CA . GLY B 1 117 ? -2.023 -29.422 5.598 1 98.06 117 GLY B CA 1
ATOM 3992 C C . GLY B 1 117 ? -0.991 -29.016 4.566 1 98.06 117 GLY B C 1
ATOM 3993 O O . GLY B 1 117 ? 0.117 -28.609 4.926 1 98.06 117 GLY B O 1
ATOM 3994 N N . GLN B 1 118 ? -1.385 -29.203 3.355 1 98.5 118 GLN B N 1
ATOM 3995 C CA . GLN B 1 118 ? -0.524 -28.859 2.229 1 98.5 118 GLN B CA 1
ATOM 3996 C C . GLN B 1 118 ? -0.32 -27.359 2.133 1 98.5 118 GLN B C 1
ATOM 3998 O O . GLN B 1 118 ? -1.269 -26.578 2.285 1 98.5 118 GLN B O 1
ATOM 4003 N N . LEU B 1 119 ? 0.949 -26.953 2.004 1 98.69 119 LEU B N 1
ATOM 4004 C CA . LEU B 1 119 ? 1.336 -25.547 1.862 1 98.69 119 LEU B CA 1
ATOM 4005 C C . LEU B 1 119 ? 2.121 -25.328 0.573 1 98.69 119 LEU B C 1
ATOM 4007 O O . LEU B 1 119 ? 3.18 -25.938 0.376 1 98.69 119 LEU B O 1
ATOM 4011 N N . MET B 1 120 ? 1.564 -24.453 -0.271 1 98.56 120 MET B N 1
ATOM 4012 C CA . MET B 1 120 ? 2.131 -24.297 -1.607 1 98.56 120 MET B CA 1
ATOM 4013 C C . MET B 1 120 ? 2.459 -22.844 -1.895 1 98.56 120 MET B C 1
ATOM 4015 O O . MET B 1 120 ? 1.646 -21.953 -1.63 1 98.56 120 MET B O 1
ATOM 4019 N N . ARG B 1 121 ? 3.646 -22.609 -2.408 1 98.19 121 ARG B N 1
ATOM 4020 C CA . ARG B 1 121 ? 3.951 -21.281 -2.936 1 98.19 121 ARG B CA 1
ATOM 4021 C C . ARG B 1 121 ? 3.533 -21.156 -4.398 1 98.19 121 ARG B C 1
ATOM 4023 O O . ARG B 1 121 ? 3.994 -21.922 -5.246 1 98.19 121 ARG B O 1
ATOM 4030 N N . VAL B 1 122 ? 2.705 -20.203 -4.711 1 98 122 VAL B N 1
ATOM 4031 C CA . VAL B 1 122 ? 2.10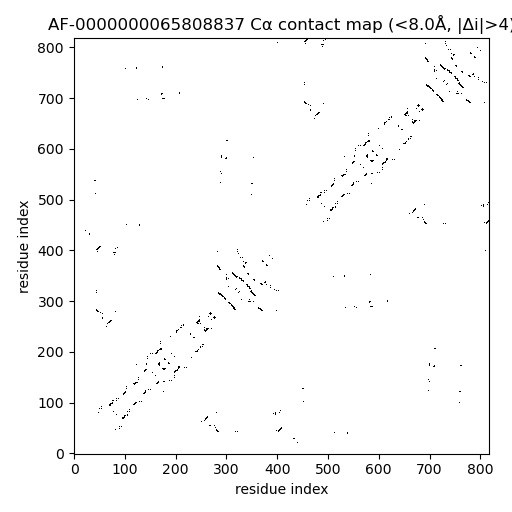2 -20.141 -6.039 1 98 122 VAL B CA 1
ATOM 4032 C C . VAL B 1 122 ? 2.762 -19.031 -6.852 1 98 122 VAL B C 1
ATOM 4034 O O . VAL B 1 122 ? 2.086 -18.297 -7.586 1 98 122 VAL B O 1
ATOM 4037 N N . ARG B 1 123 ? 3.957 -18.797 -6.688 1 95.62 123 ARG B N 1
ATOM 4038 C CA . ARG B 1 123 ? 4.836 -18 -7.539 1 95.62 123 ARG B CA 1
ATOM 4039 C C . ARG B 1 123 ? 6.254 -18.562 -7.543 1 95.62 123 ARG B C 1
ATOM 4041 O O . ARG B 1 123 ? 6.625 -19.328 -6.648 1 95.62 123 ARG B O 1
ATOM 4048 N N . SER B 1 124 ? 7.008 -18.188 -8.547 1 96.56 124 SER B N 1
ATOM 4049 C CA . SER B 1 124 ? 8.414 -18.594 -8.602 1 96.56 124 SER B CA 1
ATOM 4050 C C . SER B 1 124 ? 9.203 -17.969 -7.461 1 96.56 124 SER B C 1
ATOM 4052 O O . SER B 1 124 ? 8.93 -16.828 -7.055 1 96.56 124 SER B O 1
ATOM 4054 N N . ALA B 1 125 ? 10.133 -18.766 -6.98 1 95.44 125 ALA B N 1
ATOM 4055 C CA . ALA B 1 125 ? 10.984 -18.297 -5.891 1 95.44 125 ALA B CA 1
ATOM 4056 C C . ALA B 1 125 ? 12.461 -18.469 -6.234 1 95.44 125 ALA B C 1
ATOM 4058 O O . ALA B 1 125 ? 12.844 -19.438 -6.871 1 95.44 125 ALA B O 1
ATOM 4059 N N . GLU B 1 126 ? 13.188 -17.531 -5.797 1 93.12 126 GLU B N 1
ATOM 4060 C CA . GLU B 1 126 ? 14.633 -17.719 -5.844 1 93.12 126 GLU B CA 1
ATOM 4061 C C . GLU B 1 126 ? 15.078 -18.797 -4.863 1 93.12 126 GLU B C 1
ATOM 4063 O O . GLU B 1 126 ? 14.406 -19.047 -3.865 1 93.12 126 GLU B O 1
ATOM 4068 N N . ILE B 1 127 ? 16.219 -19.391 -5.152 1 93.88 127 ILE B N 1
ATOM 4069 C CA . ILE B 1 127 ? 16.656 -20.562 -4.418 1 93.88 127 ILE B CA 1
ATOM 4070 C C . ILE B 1 127 ? 16.891 -20.203 -2.953 1 93.88 127 ILE B C 1
ATOM 4072 O O . ILE B 1 127 ? 16.656 -21.016 -2.059 1 93.88 127 ILE B O 1
ATOM 4076 N N . GLY B 1 128 ? 17.359 -19.016 -2.686 1 91.88 128 GLY B N 1
ATOM 4077 C CA . GLY B 1 128 ? 17.516 -18.578 -1.309 1 91.88 128 GLY B CA 1
ATOM 4078 C C . GLY B 1 128 ? 16.219 -18.531 -0.541 1 91.88 128 GLY B C 1
ATOM 4079 O O . GLY B 1 128 ? 16.172 -18.875 0.646 1 91.88 128 GLY B O 1
ATOM 4080 N N . GLU B 1 129 ? 15.203 -18.109 -1.177 1 92.5 129 GLU B N 1
ATOM 4081 C CA . GLU B 1 129 ? 13.867 -18.141 -0.574 1 92.5 129 GLU B CA 1
ATOM 4082 C C . GLU B 1 129 ? 13.43 -19.562 -0.253 1 92.5 129 GLU B C 1
ATOM 4084 O O . GLU B 1 129 ? 12.883 -19.812 0.819 1 92.5 129 GLU B O 1
ATOM 4089 N N . ILE B 1 130 ? 13.68 -20.422 -1.195 1 95 130 ILE B N 1
ATOM 4090 C CA . ILE B 1 130 ? 13.297 -21.812 -1.005 1 95 130 ILE B CA 1
ATOM 4091 C C . ILE B 1 130 ? 14.07 -22.406 0.171 1 95 130 ILE B C 1
ATOM 4093 O O . ILE B 1 130 ? 13.492 -23.062 1.034 1 95 130 ILE B O 1
ATOM 4097 N N . GLU B 1 131 ? 15.32 -22.156 0.197 1 94.25 131 GLU B N 1
ATOM 4098 C CA . GLU B 1 131 ? 16.172 -22.641 1.282 1 94.25 131 GLU B CA 1
ATOM 4099 C C . GLU B 1 131 ? 15.68 -22.125 2.635 1 94.25 131 GLU B C 1
ATOM 4101 O O . GLU B 1 131 ? 15.664 -22.875 3.613 1 94.25 131 GLU B O 1
ATOM 4106 N N . GLY B 1 132 ? 15.211 -20.938 2.637 1 92 132 GLY B N 1
ATOM 4107 C CA . GLY B 1 132 ? 14.773 -20.312 3.875 1 92 132 GLY B CA 1
ATOM 4108 C C . GLY B 1 132 ? 13.477 -20.891 4.41 1 92 132 GLY B C 1
ATOM 4109 O O . GLY B 1 132 ? 13.125 -20.672 5.566 1 92 132 GLY B O 1
ATOM 4110 N N . ALA B 1 133 ? 12.805 -21.688 3.619 1 93.19 133 ALA B N 1
ATOM 4111 C CA . ALA B 1 133 ? 11.508 -22.203 4.031 1 93.19 133 ALA B CA 1
ATOM 4112 C C . ALA B 1 133 ? 11.5 -23.719 4.059 1 93.19 133 ALA B C 1
ATOM 4114 O O . ALA B 1 133 ? 10.445 -24.344 4.125 1 93.19 133 ALA B O 1
ATOM 4115 N N . LEU B 1 134 ? 12.641 -24.359 3.992 1 93.69 134 LEU B N 1
ATOM 4116 C CA . LEU B 1 134 ? 12.75 -25.812 3.896 1 93.69 134 LEU B CA 1
ATOM 4117 C C . LEU B 1 134 ? 12.039 -26.484 5.07 1 93.69 134 LEU B C 1
ATOM 4119 O O . LEU B 1 134 ? 11.383 -27.516 4.895 1 93.69 134 LEU B O 1
ATOM 4123 N N . ASP B 1 135 ? 12.133 -25.844 6.199 1 94.56 135 ASP B N 1
ATOM 4124 C CA . ASP B 1 135 ? 11.602 -26.469 7.41 1 94.56 135 ASP B CA 1
ATOM 4125 C C . ASP B 1 135 ? 10.086 -26.297 7.504 1 94.56 135 ASP B C 1
ATOM 4127 O O . ASP B 1 135 ? 9.438 -26.938 8.328 1 94.56 135 ASP B O 1
ATOM 4131 N N . LEU B 1 136 ? 9.516 -25.516 6.629 1 96.31 136 LEU B N 1
ATOM 4132 C CA . LEU B 1 136 ? 8.078 -25.266 6.656 1 96.31 136 LEU B CA 1
ATOM 4133 C C . LEU B 1 136 ? 7.344 -26.203 5.707 1 96.31 136 LEU B C 1
ATOM 4135 O O . LEU B 1 136 ? 6.117 -26.172 5.613 1 96.31 136 LEU B O 1
ATOM 4139 N N . ASN B 1 137 ? 8.078 -27.016 4.941 1 96.31 137 ASN B N 1
ATOM 4140 C CA . ASN B 1 137 ? 7.531 -28 4.004 1 96.31 137 ASN B CA 1
ATOM 4141 C C . ASN B 1 137 ? 6.652 -27.328 2.949 1 96.31 137 ASN B C 1
ATOM 4143 O O . ASN B 1 137 ? 5.523 -27.766 2.713 1 96.31 137 ASN B O 1
ATOM 4147 N N . VAL B 1 138 ? 7.168 -26.25 2.449 1 97.75 138 VAL B N 1
ATOM 4148 C CA . VAL B 1 138 ? 6.496 -25.547 1.367 1 97.75 138 VAL B CA 1
ATOM 4149 C C . VAL B 1 138 ? 6.719 -26.281 0.048 1 97.75 138 VAL B C 1
ATOM 4151 O O . VAL B 1 138 ? 7.844 -26.672 -0.272 1 97.75 138 VAL B O 1
ATOM 4154 N N . GLU B 1 139 ? 5.648 -26.594 -0.657 1 98.44 139 GLU B N 1
ATOM 4155 C CA . GLU B 1 139 ? 5.754 -27.094 -2.021 1 98.44 139 GLU B CA 1
ATOM 4156 C C . GLU B 1 139 ? 5.949 -25.953 -3.02 1 98.44 139 GLU B C 1
ATOM 4158 O O . GLU B 1 139 ? 5.27 -24.938 -2.947 1 98.44 139 GLU B O 1
ATOM 4163 N N . GLU B 1 140 ? 6.883 -26.141 -3.926 1 98.25 140 GLU B N 1
ATOM 4164 C CA . GLU B 1 140 ? 7.332 -25.031 -4.754 1 98.25 140 GLU B CA 1
ATOM 4165 C C . GLU B 1 140 ? 6.762 -25.125 -6.164 1 98.25 140 GLU B C 1
ATOM 4167 O O . GLU B 1 140 ? 6.508 -26.219 -6.668 1 98.25 140 GLU B O 1
ATOM 4172 N N . LEU B 1 141 ? 6.566 -24.031 -6.797 1 98.56 141 LEU B N 1
ATOM 4173 C CA . LEU B 1 141 ? 6.152 -23.922 -8.188 1 98.56 141 LEU B CA 1
ATOM 4174 C C . LEU B 1 141 ? 7.359 -23.734 -9.102 1 98.56 141 LEU B C 1
ATOM 4176 O O . LEU B 1 141 ? 8.133 -22.797 -8.93 1 98.56 141 LEU B O 1
ATOM 4180 N N . ILE B 1 142 ? 7.527 -24.625 -10.062 1 98.12 142 ILE B N 1
ATOM 4181 C CA . ILE B 1 142 ? 8.656 -24.469 -10.977 1 98.12 142 ILE B CA 1
ATOM 4182 C C . ILE B 1 142 ? 8.188 -24.672 -12.414 1 98.12 142 ILE B C 1
ATOM 4184 O O . ILE B 1 142 ? 7.105 -25.203 -12.656 1 98.12 142 ILE B O 1
ATOM 4188 N N . GLY B 1 143 ? 8.984 -24.172 -13.352 1 97.94 143 GLY B N 1
ATOM 4189 C CA . GLY B 1 143 ? 8.695 -24.281 -14.766 1 97.94 143 GLY B CA 1
ATOM 4190 C C . GLY B 1 143 ? 9.938 -24.219 -15.641 1 97.94 143 GLY B C 1
ATOM 4191 O O . GLY B 1 143 ? 9.859 -23.859 -16.812 1 97.94 143 GLY B O 1
ATOM 4192 N N . THR B 1 144 ? 11.148 -24.484 -14.992 1 97.81 144 THR B N 1
ATOM 4193 C CA . THR B 1 144 ? 12.398 -24.516 -15.75 1 97.81 144 THR B CA 1
ATOM 4194 C C . THR B 1 144 ? 13.32 -25.609 -15.211 1 97.81 144 THR B C 1
ATOM 4196 O O . THR B 1 144 ? 13.281 -25.938 -14.023 1 97.81 144 THR B O 1
ATOM 4199 N N . LEU B 1 145 ? 14.102 -26.109 -16.109 1 97.5 145 LEU B N 1
ATOM 4200 C CA . LEU B 1 145 ? 15.086 -27.109 -15.711 1 97.5 145 LEU B CA 1
ATOM 4201 C C . LEU B 1 145 ? 16.094 -26.531 -14.734 1 97.5 145 LEU B C 1
ATOM 4203 O O . LEU B 1 145 ? 16.547 -27.219 -13.82 1 97.5 145 LEU B O 1
ATOM 4207 N N . ASP B 1 146 ? 16.453 -25.266 -14.898 1 96.88 146 ASP B N 1
ATOM 4208 C CA . ASP B 1 146 ? 17.375 -24.609 -13.984 1 96.88 146 ASP B CA 1
ATOM 4209 C C . ASP B 1 146 ? 16.828 -24.594 -12.555 1 96.88 146 ASP B C 1
ATOM 4211 O O . ASP B 1 146 ? 17.578 -24.828 -11.602 1 96.88 146 ASP B O 1
ATOM 4215 N N . GLN B 1 147 ? 15.594 -24.312 -12.398 1 97.5 147 GLN B N 1
ATOM 4216 C CA . GLN B 1 147 ? 14.977 -24.375 -11.078 1 97.5 147 GLN B CA 1
ATOM 4217 C C . GLN B 1 147 ? 15.07 -25.766 -10.484 1 97.5 147 GLN B C 1
ATOM 4219 O O . GLN B 1 147 ? 15.414 -25.938 -9.312 1 97.5 147 GLN B O 1
ATOM 4224 N N . ALA B 1 148 ? 14.773 -26.75 -11.32 1 97.88 148 ALA B N 1
ATOM 4225 C CA . ALA B 1 148 ? 14.797 -28.141 -10.867 1 97.88 148 ALA B CA 1
ATOM 4226 C C . ALA B 1 148 ? 16.203 -28.547 -10.406 1 97.88 148 ALA B C 1
ATOM 4228 O O . ALA B 1 148 ? 16.359 -29.172 -9.359 1 97.88 148 ALA B O 1
ATOM 4229 N N . LYS B 1 149 ? 17.172 -28.188 -11.172 1 97.56 149 LYS B N 1
ATOM 4230 C CA . LYS B 1 149 ? 18.562 -28.5 -10.828 1 97.56 149 LYS B CA 1
ATOM 4231 C C . LYS B 1 149 ? 18.969 -27.828 -9.531 1 97.56 149 LYS B C 1
ATOM 4233 O O . LYS B 1 149 ? 19.641 -28.422 -8.688 1 97.56 149 LYS B O 1
ATOM 4238 N N . ALA B 1 150 ? 18.609 -26.562 -9.398 1 97 150 ALA B N 1
ATOM 4239 C CA . ALA B 1 150 ? 18.922 -25.828 -8.18 1 97 150 ALA B CA 1
ATOM 4240 C C . ALA B 1 150 ? 18.266 -26.469 -6.961 1 97 150 ALA B C 1
ATOM 4242 O O . ALA B 1 150 ? 18.891 -26.609 -5.91 1 97 150 ALA B O 1
ATOM 4243 N N . ILE B 1 151 ? 17.062 -26.844 -7.086 1 97.25 151 ILE B N 1
ATOM 4244 C CA . ILE B 1 151 ? 16.328 -27.484 -6.004 1 97.25 151 ILE B CA 1
ATOM 4245 C C . ILE B 1 151 ? 16.938 -28.844 -5.684 1 97.25 151 ILE B C 1
ATOM 4247 O O . ILE B 1 151 ? 17.062 -29.203 -4.512 1 97.25 151 ILE B O 1
ATOM 4251 N N . ALA B 1 152 ? 17.281 -29.578 -6.727 1 97.12 152 ALA B N 1
ATOM 4252 C CA . ALA B 1 152 ? 17.938 -30.875 -6.531 1 97.12 152 ALA B CA 1
ATOM 4253 C C . ALA B 1 152 ? 19.219 -30.719 -5.719 1 97.12 152 ALA B C 1
ATOM 4255 O O . ALA B 1 152 ? 19.484 -31.516 -4.812 1 97.12 152 ALA B O 1
ATOM 4256 N N . ALA B 1 153 ? 19.969 -29.75 -6.066 1 96.94 153 ALA B N 1
ATOM 4257 C CA . ALA B 1 153 ? 21.203 -29.484 -5.336 1 96.94 153 ALA B CA 1
ATOM 4258 C C . ALA B 1 153 ? 20.922 -29.141 -3.877 1 96.94 153 ALA B C 1
ATOM 4260 O O . ALA B 1 153 ? 21.625 -29.609 -2.977 1 96.94 153 ALA B O 1
ATOM 4261 N N . LEU B 1 154 ? 19.953 -28.312 -3.707 1 95.62 154 LEU B N 1
ATOM 4262 C CA . LEU B 1 154 ? 19.562 -27.938 -2.357 1 95.62 154 LEU B CA 1
ATOM 4263 C C . LEU B 1 154 ? 19.062 -29.141 -1.573 1 95.62 154 LEU B C 1
ATOM 4265 O O . LEU B 1 154 ? 19.391 -29.297 -0.394 1 95.62 154 LEU B O 1
ATOM 4269 N N . SER B 1 155 ? 18.281 -29.938 -2.188 1 94.94 155 SER B N 1
ATOM 4270 C CA . SER B 1 155 ? 17.75 -31.156 -1.572 1 94.94 155 SER B CA 1
ATOM 4271 C C . SER B 1 155 ? 18.875 -32.062 -1.111 1 94.94 155 SER B C 1
ATOM 4273 O O . SER B 1 155 ? 18.828 -32.625 -0.011 1 94.94 155 SER B O 1
ATOM 4275 N N . LYS B 1 156 ? 19.844 -32.25 -1.921 1 95 156 LYS B N 1
ATOM 4276 C CA . LYS B 1 156 ? 21 -33.094 -1.579 1 95 156 LYS B CA 1
ATOM 4277 C C . LYS B 1 156 ? 21.75 -32.5 -0.383 1 95 156 LYS B C 1
ATOM 4279 O O . LYS B 1 156 ? 22.094 -33.219 0.55 1 95 156 LYS B O 1
ATOM 4284 N N . LYS B 1 157 ? 21.953 -31.25 -0.443 1 95.69 157 LYS B N 1
ATOM 4285 C CA . LYS B 1 157 ? 22.688 -30.562 0.618 1 95.69 157 LYS B CA 1
ATOM 4286 C C . LYS B 1 157 ? 21.953 -30.656 1.949 1 95.69 157 LYS B C 1
ATOM 4288 O O . LYS B 1 157 ? 22.562 -30.859 2.994 1 95.69 157 LYS B O 1
ATOM 4293 N N . ALA B 1 158 ? 20.688 -30.5 1.852 1 93.81 158 ALA B N 1
ATOM 4294 C CA . ALA B 1 158 ? 19.891 -30.453 3.07 1 93.81 158 ALA B CA 1
ATOM 4295 C C . ALA B 1 158 ? 19.375 -31.828 3.457 1 93.81 158 ALA B C 1
ATOM 4297 O O . ALA B 1 158 ? 18.812 -32 4.539 1 93.81 158 ALA B O 1
ATOM 4298 N N . ASN B 1 159 ? 19.484 -32.812 2.674 1 93.44 159 ASN B N 1
ATOM 4299 C CA . ASN B 1 159 ? 18.938 -34.156 2.855 1 93.44 159 ASN B CA 1
ATOM 4300 C C . ASN B 1 159 ? 17.422 -34.125 3.076 1 93.44 159 ASN B C 1
ATOM 4302 O O . ASN B 1 159 ? 16.922 -34.688 4.039 1 93.44 159 ASN B O 1
ATOM 4306 N N . LYS B 1 160 ? 16.812 -33.281 2.289 1 91.88 160 LYS B N 1
ATOM 4307 C CA . LYS B 1 160 ? 15.359 -33.156 2.281 1 91.88 160 LYS B CA 1
ATOM 4308 C C . LYS B 1 160 ? 14.82 -33.125 0.854 1 91.88 160 LYS B C 1
ATOM 4310 O O . LYS B 1 160 ? 15.43 -32.531 -0.036 1 91.88 160 LYS B O 1
ATOM 4315 N N . THR B 1 161 ? 13.766 -33.812 0.683 1 90.25 161 THR B N 1
ATOM 4316 C CA . THR B 1 161 ? 13.133 -33.781 -0.63 1 90.25 161 THR B CA 1
ATOM 4317 C C . THR B 1 161 ? 12.195 -32.562 -0.732 1 90.25 161 THR B C 1
ATOM 4319 O O . THR B 1 161 ? 11.398 -32.312 0.175 1 90.25 161 THR B O 1
ATOM 4322 N N . VAL B 1 162 ? 12.312 -31.875 -1.786 1 94.56 162 VAL B N 1
ATOM 4323 C CA . VAL B 1 162 ? 11.43 -30.75 -2.033 1 94.56 162 VAL B CA 1
ATOM 4324 C C . VAL B 1 162 ? 10.352 -31.141 -3.033 1 94.56 162 VAL B C 1
ATOM 4326 O O . VAL B 1 162 ? 10.648 -31.641 -4.121 1 94.56 162 VAL B O 1
ATOM 4329 N N . LYS B 1 163 ? 9.125 -31.047 -2.627 1 97.44 163 LYS B N 1
ATOM 4330 C CA . LYS B 1 163 ? 7.988 -31.281 -3.51 1 97.44 163 LYS B CA 1
ATOM 4331 C C . LYS B 1 163 ? 7.727 -30.078 -4.414 1 97.44 163 LYS B C 1
ATOM 4333 O O . LYS B 1 163 ? 7.855 -28.938 -3.984 1 97.44 163 LYS B O 1
ATOM 4338 N N . VAL B 1 164 ? 7.391 -30.391 -5.672 1 98.25 164 VAL B N 1
ATOM 4339 C CA . VAL B 1 164 ? 7.207 -29.281 -6.602 1 98.25 164 VAL B CA 1
ATOM 4340 C C . VAL B 1 164 ? 5.926 -29.484 -7.41 1 98.25 164 VAL B C 1
ATOM 4342 O O . VAL B 1 164 ? 5.465 -30.625 -7.57 1 98.25 164 VAL B O 1
ATOM 4345 N N . HIS B 1 165 ? 5.297 -28.438 -7.809 1 98.75 165 HIS B N 1
ATOM 4346 C CA . HIS B 1 165 ? 4.262 -28.375 -8.836 1 98.75 165 HIS B CA 1
ATOM 4347 C C . HIS B 1 165 ? 4.82 -27.844 -10.148 1 98.75 165 HIS B C 1
ATOM 4349 O O . HIS B 1 165 ? 5.324 -26.719 -10.203 1 98.75 165 HIS B O 1
ATOM 4355 N N . LEU B 1 166 ? 4.719 -28.625 -11.195 1 98.75 166 LEU B N 1
ATOM 4356 C CA . LEU B 1 166 ? 5.25 -28.25 -12.5 1 98.75 166 LEU B CA 1
ATOM 4357 C C . LEU B 1 166 ? 4.223 -27.438 -13.289 1 98.75 166 LEU B C 1
ATOM 4359 O O . LEU B 1 166 ? 3.098 -27.891 -13.5 1 98.75 166 LEU B O 1
ATOM 4363 N N . ALA B 1 167 ? 4.625 -26.297 -13.68 1 98.75 167 ALA B N 1
ATOM 4364 C CA . ALA B 1 167 ? 3.746 -25.438 -14.469 1 98.75 167 ALA B CA 1
ATOM 4365 C C . ALA B 1 167 ? 3.951 -25.656 -15.961 1 98.75 167 ALA B C 1
ATOM 4367 O O . ALA B 1 167 ? 5.086 -25.656 -16.453 1 98.75 167 ALA B O 1
ATOM 4368 N N . LEU B 1 168 ? 2.881 -25.875 -16.641 1 98.75 168 LEU B N 1
ATOM 4369 C CA . LEU B 1 168 ? 2.85 -25.906 -18.109 1 98.75 168 LEU B CA 1
ATOM 4370 C C . LEU B 1 168 ? 2.145 -24.672 -18.656 1 98.75 168 LEU B C 1
ATOM 4372 O O . LEU B 1 168 ? 1.185 -24.172 -18.047 1 98.75 168 LEU B O 1
ATOM 4376 N N . ASN B 1 169 ? 2.555 -24.156 -19.734 1 98.31 169 ASN B N 1
ATOM 4377 C CA . ASN B 1 169 ? 2.051 -22.875 -20.234 1 98.31 169 ASN B CA 1
ATOM 4378 C C . ASN B 1 169 ? 0.849 -23.062 -21.156 1 98.31 169 ASN B C 1
ATOM 4380 O O . ASN B 1 169 ? 0.552 -22.203 -21.984 1 98.31 169 ASN B O 1
ATOM 4384 N N . ASP B 1 170 ? 0.183 -24.141 -21.078 1 98.31 170 ASP B N 1
ATOM 4385 C CA . ASP B 1 170 ? -1.008 -24.422 -21.859 1 98.31 170 ASP B CA 1
ATOM 4386 C C . ASP B 1 170 ? -2.088 -23.375 -21.641 1 98.31 170 ASP B C 1
ATOM 4388 O O . ASP B 1 170 ? -2.855 -23.062 -22.547 1 98.31 170 ASP B O 1
ATOM 4392 N N . GLY B 1 171 ? -2.105 -22.828 -20.469 1 97.81 171 GLY B N 1
ATOM 4393 C CA . GLY B 1 171 ? -3.105 -21.828 -20.156 1 97.81 171 GLY B CA 1
ATOM 4394 C C . GLY B 1 171 ? -2.844 -20.5 -20.828 1 97.81 171 GLY B C 1
ATOM 4395 O O . GLY B 1 171 ? -3.758 -19.688 -21 1 97.81 171 GLY B O 1
ATOM 4396 N N . GLY B 1 172 ? -1.57 -20.219 -21.125 1 97.69 172 GLY B N 1
ATOM 4397 C CA . GLY B 1 172 ? -1.238 -19.031 -21.891 1 97.69 172 GLY B CA 1
ATOM 4398 C C . GLY B 1 172 ? -0.871 -17.844 -21.016 1 97.69 172 GLY B C 1
ATOM 4399 O O . GLY B 1 172 ? -0.829 -16.703 -21.5 1 97.69 172 GLY B O 1
ATOM 4400 N N . MET B 1 173 ? -0.63 -18.016 -19.734 1 97.31 173 MET B N 1
ATOM 4401 C CA . MET B 1 173 ? -0.227 -16.938 -18.859 1 97.31 173 MET B CA 1
ATOM 4402 C C . MET B 1 173 ? 1.157 -16.406 -19.219 1 97.31 173 MET B C 1
ATOM 4404 O O . MET B 1 173 ? 1.446 -15.227 -19.047 1 97.31 173 MET B O 1
ATOM 4408 N N . GLY B 1 174 ? 2.064 -17.344 -19.641 1 97 174 GLY B N 1
ATOM 4409 C CA . GLY B 1 174 ? 3.391 -16.969 -20.109 1 97 174 GLY B CA 1
ATOM 4410 C C . GLY B 1 174 ? 4.289 -16.453 -19 1 97 174 GLY B C 1
ATOM 4411 O O . GLY B 1 174 ? 5.09 -15.539 -19.219 1 97 174 GLY B O 1
ATOM 4412 N N . ARG B 1 175 ? 4.219 -16.984 -17.781 1 96 175 ARG B N 1
ATOM 4413 C CA . ARG B 1 175 ? 5.012 -16.375 -16.719 1 96 175 ARG B CA 1
ATOM 4414 C C . ARG B 1 175 ? 5.77 -17.438 -15.922 1 96 175 ARG B C 1
ATOM 4416 O O . ARG B 1 175 ? 6.84 -17.172 -15.383 1 96 175 ARG B O 1
ATOM 4423 N N . ASN B 1 176 ? 5.242 -18.656 -15.852 1 94.88 176 ASN B N 1
ATOM 4424 C CA . ASN B 1 176 ? 5.863 -19.672 -15.016 1 94.88 176 ASN B CA 1
ATOM 4425 C C . ASN B 1 176 ? 6.094 -20.984 -15.781 1 94.88 176 ASN B C 1
ATOM 4427 O O . ASN B 1 176 ? 6.957 -21.781 -15.414 1 94.88 176 ASN B O 1
ATOM 4431 N N . GLY B 1 177 ? 5.371 -21.234 -16.781 1 96.19 177 GLY B N 1
ATOM 4432 C CA . GLY B 1 177 ? 5.215 -22.578 -17.297 1 96.19 177 GLY B CA 1
ATOM 4433 C C . GLY B 1 177 ? 6.109 -22.859 -18.5 1 96.19 177 GLY B C 1
ATOM 4434 O O . GLY B 1 177 ? 6.586 -21.938 -19.156 1 96.19 177 GLY B O 1
ATOM 4435 N N . ILE B 1 178 ? 6.238 -24.141 -18.781 1 97.88 178 ILE B N 1
ATOM 4436 C CA . ILE B 1 178 ? 6.98 -24.641 -19.938 1 97.88 178 ILE B CA 1
ATOM 4437 C C . ILE B 1 178 ? 6.074 -24.656 -21.156 1 97.88 178 ILE B C 1
ATOM 4439 O O . ILE B 1 178 ? 4.918 -25.062 -21.078 1 97.88 178 ILE B O 1
ATOM 4443 N N . ASP B 1 179 ? 6.633 -24.188 -22.234 1 97.12 179 ASP B N 1
ATOM 4444 C CA . ASP B 1 179 ? 5.875 -24.266 -23.484 1 97.12 179 ASP B CA 1
ATOM 4445 C C . ASP B 1 179 ? 5.883 -25.688 -24.047 1 97.12 179 ASP B C 1
ATOM 4447 O O . ASP B 1 179 ? 6.93 -26.188 -24.469 1 97.12 179 ASP B O 1
ATOM 4451 N N . MET B 1 180 ? 4.75 -26.312 -24.188 1 97.69 180 MET B N 1
ATOM 4452 C CA . MET B 1 180 ? 4.645 -27.719 -24.594 1 97.69 180 MET B CA 1
ATOM 4453 C C . MET B 1 180 ? 4.402 -27.844 -26.094 1 97.69 180 MET B C 1
ATOM 4455 O O . MET B 1 180 ? 4.273 -28.953 -26.609 1 97.69 180 MET B O 1
ATOM 4459 N N . THR B 1 181 ? 4.32 -26.703 -26.75 1 95.88 181 THR B N 1
ATOM 4460 C CA . THR B 1 181 ? 4.059 -26.734 -28.188 1 95.88 181 THR B CA 1
ATOM 4461 C C . THR B 1 181 ? 5.348 -26.984 -28.969 1 95.88 181 THR B C 1
ATOM 4463 O O . THR B 1 181 ? 5.312 -27.297 -30.156 1 95.88 181 THR B O 1
ATOM 4466 N N . THR B 1 182 ? 6.465 -26.891 -28.328 1 96.12 182 THR B N 1
ATOM 4467 C CA . THR B 1 182 ? 7.758 -27.078 -28.969 1 96.12 182 THR B CA 1
ATOM 4468 C C . THR B 1 182 ? 8.414 -28.375 -28.5 1 96.12 182 THR B C 1
ATOM 4470 O O . THR B 1 182 ? 8.203 -28.812 -27.375 1 96.12 182 THR B O 1
ATOM 4473 N N . GLU B 1 183 ? 9.289 -28.906 -29.344 1 97.25 183 GLU B N 1
ATOM 4474 C CA . GLU B 1 183 ? 10.055 -30.094 -28.969 1 97.25 183 GLU B CA 1
ATOM 4475 C C . GLU B 1 183 ? 10.992 -29.797 -27.797 1 97.25 183 GLU B C 1
ATOM 4477 O O . GLU B 1 183 ? 11.156 -30.625 -26.906 1 97.25 183 GLU B O 1
ATOM 4482 N N . ASN B 1 184 ? 11.555 -28.672 -27.859 1 96.75 184 ASN B N 1
ATOM 4483 C CA . ASN B 1 184 ? 12.445 -28.266 -26.766 1 96.75 184 ASN B CA 1
ATOM 4484 C C . ASN B 1 184 ? 11.703 -28.188 -25.438 1 96.75 184 ASN B C 1
ATOM 4486 O O . ASN B 1 184 ? 12.242 -28.578 -24.406 1 96.75 184 ASN B O 1
ATOM 4490 N N . GLY B 1 185 ? 10.531 -27.656 -25.469 1 97.56 185 GLY B N 1
ATOM 4491 C CA . GLY B 1 185 ? 9.727 -27.594 -24.25 1 97.56 185 GLY B CA 1
ATOM 4492 C C . GLY B 1 185 ? 9.375 -28.969 -23.703 1 97.56 185 GLY B C 1
ATOM 4493 O O . GLY B 1 185 ? 9.461 -29.188 -22.484 1 97.56 185 GLY B O 1
ATOM 4494 N N . LYS B 1 186 ? 9.031 -29.844 -24.562 1 98.12 186 LYS B N 1
ATOM 4495 C CA . LYS B 1 186 ? 8.703 -31.203 -24.141 1 98.12 186 LYS B CA 1
ATOM 4496 C C . LYS B 1 186 ? 9.914 -31.891 -23.531 1 98.12 186 LYS B C 1
ATOM 4498 O O . LYS B 1 186 ? 9.797 -32.562 -22.5 1 98.12 186 LYS B O 1
ATOM 4503 N N . LYS B 1 187 ? 11.023 -31.703 -24.156 1 98.19 187 LYS B N 1
ATOM 4504 C CA . LYS B 1 187 ? 12.258 -32.281 -23.625 1 98.19 187 LYS B CA 1
ATOM 4505 C C . LYS B 1 187 ? 12.594 -31.719 -22.25 1 98.19 187 LYS B C 1
ATOM 4507 O O . LYS B 1 187 ? 13.031 -32.469 -21.359 1 98.19 187 LYS B O 1
ATOM 4512 N N . GLU B 1 188 ? 12.406 -30.469 -22.109 1 98.12 188 GLU B N 1
ATOM 4513 C CA . GLU B 1 188 ? 12.672 -29.828 -20.828 1 98.12 188 GLU B CA 1
ATOM 4514 C C . GLU B 1 188 ? 11.734 -30.344 -19.734 1 98.12 188 GLU B C 1
ATOM 4516 O O . GLU B 1 188 ? 12.172 -30.641 -18.625 1 98.12 188 GLU B O 1
ATOM 4521 N N . ALA B 1 189 ? 10.484 -30.406 -20.062 1 98.44 189 ALA B N 1
ATOM 4522 C CA . ALA B 1 189 ? 9.508 -30.938 -19.125 1 98.44 189 ALA B CA 1
ATOM 4523 C C . ALA B 1 189 ? 9.875 -32.344 -18.672 1 98.44 189 ALA B C 1
ATOM 4525 O O . ALA B 1 189 ? 9.805 -32.656 -17.484 1 98.44 189 ALA B O 1
ATOM 4526 N N . LEU B 1 190 ? 10.266 -33.156 -19.609 1 98.31 190 LEU B N 1
ATOM 4527 C CA . LEU B 1 190 ? 10.664 -34.5 -19.312 1 98.31 190 LEU B CA 1
ATOM 4528 C C . LEU B 1 190 ? 11.906 -34.531 -18.438 1 98.31 190 LEU B C 1
ATOM 4530 O O . LEU B 1 190 ? 11.992 -35.344 -17.5 1 98.31 190 LEU B O 1
ATOM 4534 N N . ALA B 1 191 ? 12.836 -33.719 -18.75 1 98.06 191 ALA B N 1
ATOM 4535 C CA . ALA B 1 191 ? 14.055 -33.625 -17.953 1 98.06 191 ALA B CA 1
ATOM 4536 C C . ALA B 1 191 ? 13.758 -33.281 -16.516 1 98.06 191 ALA B C 1
ATOM 4538 O O . ALA B 1 191 ? 14.367 -33.812 -15.578 1 98.06 191 ALA B O 1
ATOM 4539 N N . ILE B 1 192 ? 12.852 -32.312 -16.281 1 97.88 192 ILE B N 1
ATOM 4540 C CA . ILE B 1 192 ? 12.445 -31.922 -14.938 1 97.88 192 ILE B CA 1
ATOM 4541 C C . ILE B 1 192 ? 11.805 -33.094 -14.211 1 97.88 192 ILE B C 1
ATOM 4543 O O . ILE B 1 192 ? 12.141 -33.375 -13.062 1 97.88 192 ILE B O 1
ATOM 4547 N N . ALA B 1 193 ? 10.93 -33.781 -14.898 1 96.75 193 ALA B N 1
ATOM 4548 C CA . ALA B 1 193 ? 10.172 -34.875 -14.305 1 96.75 193 ALA B CA 1
ATOM 4549 C C . ALA B 1 193 ? 11.094 -36.031 -13.891 1 96.75 193 ALA B C 1
ATOM 4551 O O . ALA B 1 193 ? 10.766 -36.781 -12.984 1 96.75 193 ALA B O 1
ATOM 4552 N N . LYS B 1 194 ? 12.234 -36.125 -14.484 1 94.38 194 LYS B N 1
ATOM 4553 C CA . LYS B 1 194 ? 13.164 -37.219 -14.227 1 94.38 194 LYS B CA 1
ATOM 4554 C C . LYS B 1 194 ? 14.312 -36.75 -13.32 1 94.38 194 LYS B C 1
ATOM 4556 O O . LYS B 1 194 ? 15.203 -37.531 -13.008 1 94.38 194 LYS B O 1
ATOM 4561 N N . GLN B 1 195 ? 14.297 -35.531 -12.969 1 92.56 195 GLN B N 1
ATOM 4562 C CA . GLN B 1 195 ? 15.383 -34.969 -12.172 1 92.56 195 GLN B CA 1
ATOM 4563 C C . GLN B 1 195 ? 15.375 -35.562 -10.758 1 92.56 195 GLN B C 1
ATOM 4565 O O . GLN B 1 195 ? 14.406 -35.375 -10.008 1 92.56 195 GLN B O 1
ATOM 4570 N N . SER B 1 196 ? 16.469 -36.156 -10.328 1 90.56 196 SER B N 1
ATOM 4571 C CA . SER B 1 196 ? 16.594 -36.656 -8.977 1 90.56 196 SER B CA 1
ATOM 4572 C C . SER B 1 196 ? 16.594 -35.531 -7.949 1 90.56 196 SER B C 1
ATOM 4574 O O . SER B 1 196 ? 17.219 -34.5 -8.172 1 90.56 196 SER B O 1
ATOM 4576 N N . GLY B 1 197 ? 15.922 -35.75 -6.852 1 90.06 197 GLY B N 1
ATOM 4577 C CA . GLY B 1 197 ? 15.875 -34.75 -5.797 1 90.06 197 GLY B CA 1
ATOM 4578 C C . GLY B 1 197 ? 14.664 -33.844 -5.887 1 90.06 197 GLY B C 1
ATOM 4579 O O . GLY B 1 197 ? 14.414 -33.031 -4.984 1 90.06 197 GLY B O 1
ATOM 4580 N N . VAL B 1 198 ? 14.016 -33.969 -6.945 1 93.19 198 VAL B N 1
ATOM 4581 C CA . VAL B 1 198 ? 12.781 -33.219 -7.148 1 93.19 198 VAL B CA 1
ATOM 4582 C C . VAL B 1 198 ? 11.602 -34.188 -7.227 1 93.19 198 VAL B C 1
ATOM 4584 O O . VAL B 1 198 ? 11.625 -35.156 -8 1 93.19 198 VAL B O 1
ATOM 4587 N N . GLU B 1 199 ? 10.641 -33.969 -6.379 1 96.12 199 GLU B N 1
ATOM 4588 C CA . GLU B 1 199 ? 9.445 -34.812 -6.414 1 96.12 199 GLU B CA 1
ATOM 4589 C C . GLU B 1 199 ? 8.258 -34.031 -6.977 1 96.12 199 GLU B C 1
ATOM 4591 O O . GLU B 1 199 ? 7.719 -33.156 -6.316 1 96.12 199 GLU B O 1
ATOM 4596 N N . ILE B 1 200 ? 7.812 -34.375 -8.109 1 97.75 200 ILE B N 1
ATOM 4597 C CA . ILE B 1 200 ? 6.645 -33.719 -8.695 1 97.75 200 ILE B CA 1
ATOM 4598 C C . ILE B 1 200 ? 5.375 -34.25 -8.047 1 97.75 200 ILE B C 1
ATOM 4600 O O . ILE B 1 200 ? 5.082 -35.438 -8.133 1 97.75 200 ILE B O 1
ATOM 4604 N N . VAL B 1 201 ? 4.641 -33.375 -7.445 1 98.38 201 VAL B N 1
ATOM 4605 C CA . VAL B 1 201 ? 3.422 -33.812 -6.773 1 98.38 201 VAL B CA 1
ATOM 4606 C C . VAL B 1 201 ? 2.209 -33.156 -7.434 1 98.38 201 VAL B C 1
ATOM 4608 O O . VAL B 1 201 ? 1.065 -33.469 -7.102 1 98.38 201 VAL B O 1
ATOM 4611 N N . GLY B 1 202 ? 2.449 -32.281 -8.359 1 98.75 202 GLY B N 1
ATOM 4612 C CA . GLY B 1 202 ? 1.376 -31.641 -9.094 1 98.75 202 GLY B CA 1
ATOM 4613 C C . GLY B 1 202 ? 1.814 -31.109 -10.438 1 98.75 202 GLY B C 1
ATOM 4614 O O . GLY B 1 202 ? 2.996 -30.828 -10.648 1 98.75 202 GLY B O 1
ATOM 4615 N N . ILE B 1 203 ? 0.938 -31.031 -11.375 1 98.88 203 ILE B N 1
ATOM 4616 C CA . ILE B 1 203 ? 1.066 -30.344 -12.664 1 98.88 203 ILE B CA 1
ATOM 4617 C C . ILE B 1 203 ? -0.048 -29.312 -12.812 1 98.88 203 ILE B C 1
ATOM 4619 O O . ILE B 1 203 ? -1.212 -29.609 -12.523 1 98.88 203 ILE B O 1
ATOM 4623 N N . MET B 1 204 ? 0.355 -28.125 -13.234 1 98.81 204 MET B N 1
ATOM 4624 C CA . MET B 1 204 ? -0.636 -27.047 -13.203 1 98.81 204 MET B CA 1
ATOM 4625 C C . MET B 1 204 ? -0.465 -26.125 -14.398 1 98.81 204 MET B C 1
ATOM 4627 O O . MET B 1 204 ? 0.534 -26.203 -15.117 1 98.81 204 MET B O 1
ATOM 4631 N N . THR B 1 205 ? -1.421 -25.359 -14.68 1 98.75 205 THR B N 1
ATOM 4632 C CA . THR B 1 205 ? -1.396 -24.172 -15.531 1 98.75 205 THR B CA 1
ATOM 4633 C C . THR B 1 205 ? -2.318 -23.094 -14.984 1 98.75 205 THR B C 1
ATOM 4635 O O . THR B 1 205 ? -2.807 -23.203 -13.859 1 98.75 205 THR B O 1
ATOM 4638 N N . HIS B 1 206 ? -2.373 -21.953 -15.594 1 98.38 206 HIS B N 1
ATOM 4639 C CA . HIS B 1 206 ? -3.203 -20.828 -15.195 1 98.38 206 HIS B CA 1
ATOM 4640 C C . HIS B 1 206 ? -3.727 -20.062 -16.406 1 98.38 206 HIS B C 1
ATOM 4642 O O . HIS B 1 206 ? -2.998 -19.859 -17.375 1 98.38 206 HIS B O 1
ATOM 4648 N N . PHE B 1 207 ? -5.004 -19.703 -16.328 1 98.31 207 PHE B N 1
ATOM 4649 C CA . PHE B 1 207 ? -5.656 -19.047 -17.453 1 98.31 207 PHE B CA 1
ATOM 4650 C C . PHE B 1 207 ? -5.691 -17.531 -17.25 1 98.31 207 PHE B C 1
ATOM 4652 O O . PHE B 1 207 ? -6.109 -17.047 -16.203 1 98.31 207 PHE B O 1
ATOM 4659 N N . PRO B 1 208 ? -5.359 -16.719 -18.25 1 97.56 208 PRO B N 1
ATOM 4660 C CA . PRO B 1 208 ? -5.254 -15.273 -18.094 1 97.56 208 PRO B CA 1
ATOM 4661 C C . PRO B 1 208 ? -6.582 -14.555 -18.328 1 97.56 208 PRO B C 1
ATOM 4663 O O . PRO B 1 208 ? -6.711 -13.367 -18.031 1 97.56 208 PRO B O 1
ATOM 4666 N N . ASN B 1 209 ? -7.617 -15.258 -18.922 1 97.25 209 ASN B N 1
ATOM 4667 C CA . ASN B 1 209 ? -8.828 -14.578 -19.375 1 97.25 209 ASN B CA 1
ATOM 4668 C C . ASN B 1 209 ? -10.078 -15.234 -18.812 1 97.25 209 ASN B C 1
ATOM 4670 O O . ASN B 1 209 ? -10.133 -16.453 -18.672 1 97.25 209 ASN B O 1
ATOM 4674 N N . TYR B 1 210 ? -11.086 -14.391 -18.562 1 95.56 210 TYR B N 1
ATOM 4675 C CA . TYR B 1 210 ? -12.391 -14.883 -18.141 1 95.56 210 TYR B CA 1
ATOM 4676 C C . TYR B 1 210 ? -13.281 -15.172 -19.344 1 95.56 210 TYR B C 1
ATOM 4678 O O . TYR B 1 210 ? -14.234 -14.438 -19.609 1 95.56 210 TYR B O 1
ATOM 4686 N N . ASN B 1 211 ? -13 -16.156 -20 1 97.69 211 ASN B N 1
ATOM 4687 C CA . ASN B 1 211 ? -13.734 -16.656 -21.156 1 97.69 211 ASN B CA 1
ATOM 4688 C C . ASN B 1 211 ? -13.852 -18.188 -21.125 1 97.69 211 ASN B C 1
ATOM 4690 O O . ASN B 1 211 ? -12.875 -18.891 -21.391 1 97.69 211 ASN B O 1
ATOM 4694 N N . ALA B 1 212 ? -15.016 -18.641 -20.875 1 98 212 ALA B N 1
ATOM 4695 C CA . ALA B 1 212 ? -15.242 -20.062 -20.609 1 98 212 ALA B CA 1
ATOM 4696 C C . ALA B 1 212 ? -14.836 -20.922 -21.812 1 98 212 ALA B C 1
ATOM 4698 O O . ALA B 1 212 ? -14.258 -21.984 -21.656 1 98 212 ALA B O 1
ATOM 4699 N N . GLU B 1 213 ? -15.172 -20.438 -23 1 98.38 213 GLU B N 1
ATOM 4700 C CA . GLU B 1 213 ? -14.844 -21.188 -24.203 1 98.38 213 GLU B CA 1
ATOM 4701 C C . GLU B 1 213 ? -13.328 -21.281 -24.391 1 98.38 213 GLU B C 1
ATOM 4703 O O . GLU B 1 213 ? -12.805 -22.344 -24.75 1 98.38 213 GLU B O 1
ATOM 4708 N N . GLU B 1 214 ? -12.688 -20.219 -24.188 1 98.06 214 GLU B N 1
ATOM 4709 C CA . GLU B 1 214 ? -11.234 -20.203 -24.266 1 98.06 214 GLU B CA 1
ATOM 4710 C C . GLU B 1 214 ? -10.609 -21.125 -23.234 1 98.06 214 GLU B C 1
ATOM 4712 O O . GLU B 1 214 ? -9.656 -21.859 -23.531 1 98.06 214 GLU B O 1
ATOM 4717 N N . VAL B 1 215 ? -11.148 -21.109 -22.031 1 98.5 215 VAL B N 1
ATOM 4718 C CA . VAL B 1 215 ? -10.656 -21.953 -20.953 1 98.5 215 VAL B CA 1
ATOM 4719 C C . VAL B 1 215 ? -10.82 -23.422 -21.328 1 98.5 215 VAL B C 1
ATOM 4721 O O . VAL B 1 215 ? -9.898 -24.219 -21.125 1 98.5 215 VAL B O 1
ATOM 4724 N N . ARG B 1 216 ? -11.914 -23.781 -21.938 1 98.56 216 ARG B N 1
ATOM 4725 C CA . ARG B 1 216 ? -12.164 -25.172 -22.344 1 98.56 216 ARG B CA 1
ATOM 4726 C C . ARG B 1 216 ? -11.164 -25.625 -23.391 1 98.56 216 ARG B C 1
ATOM 4728 O O . ARG B 1 216 ? -10.648 -26.75 -23.312 1 98.56 216 ARG B O 1
ATOM 4735 N N . ALA B 1 217 ? -10.953 -24.797 -24.312 1 98.25 217 ALA B N 1
ATOM 4736 C CA . ALA B 1 217 ? -10 -25.141 -25.359 1 98.25 217 ALA B CA 1
ATOM 4737 C C . ALA B 1 217 ? -8.602 -25.359 -24.766 1 98.25 217 ALA B C 1
ATOM 4739 O O . ALA B 1 217 ? -7.938 -26.344 -25.094 1 98.25 217 ALA B O 1
ATOM 4740 N N . LYS B 1 218 ? -8.18 -24.531 -23.922 1 98.5 218 LYS B N 1
ATOM 4741 C CA . LYS B 1 218 ? -6.852 -24.609 -23.328 1 98.5 218 LYS B CA 1
ATOM 4742 C C . LYS B 1 218 ? -6.762 -25.75 -22.328 1 98.5 218 LYS B C 1
ATOM 4744 O O . LYS B 1 218 ? -5.695 -26.359 -22.156 1 98.5 218 LYS B O 1
ATOM 4749 N N . LEU B 1 219 ? -7.867 -25.969 -21.672 1 98.81 219 LEU B N 1
ATOM 4750 C CA . LEU B 1 219 ? -7.941 -27.141 -20.812 1 98.81 219 LEU B CA 1
ATOM 4751 C C . LEU B 1 219 ? -7.641 -28.422 -21.594 1 98.81 219 LEU B C 1
ATOM 4753 O O . LEU B 1 219 ? -6.949 -29.312 -21.094 1 98.81 219 LEU B O 1
ATOM 4757 N N . GLY B 1 220 ? -8.219 -28.516 -22.812 1 98.75 220 GLY B N 1
ATOM 4758 C CA . GLY B 1 220 ? -7.914 -29.656 -23.672 1 98.75 220 GLY B CA 1
ATOM 4759 C C . GLY B 1 220 ? -6.426 -29.828 -23.922 1 98.75 220 GLY B C 1
ATOM 4760 O O . GLY B 1 220 ? -5.898 -30.938 -23.797 1 98.75 220 GLY B O 1
ATOM 4761 N N . SER B 1 221 ? -5.797 -28.75 -24.234 1 98.38 221 SER B N 1
ATOM 4762 C CA . SER B 1 221 ? -4.355 -28.766 -24.453 1 98.38 221 SER B CA 1
ATOM 4763 C C . SER B 1 221 ? -3.609 -29.203 -23.203 1 98.38 221 SER B C 1
ATOM 4765 O O . SER B 1 221 ? -2.682 -30.016 -23.266 1 98.38 221 SER B O 1
ATOM 4767 N N . PHE B 1 222 ? -3.986 -28.734 -22.047 1 98.81 222 PHE B N 1
ATOM 4768 C CA . PHE B 1 222 ? -3.355 -29.078 -20.781 1 98.81 222 PHE B CA 1
ATOM 4769 C C . PHE B 1 222 ? -3.492 -30.562 -20.5 1 98.81 222 PHE B C 1
ATOM 4771 O O . PHE B 1 222 ? -2.529 -31.203 -20.062 1 98.81 222 PHE B O 1
ATOM 4778 N N . LYS B 1 223 ? -4.676 -31.062 -20.703 1 98.81 223 LYS B N 1
ATOM 4779 C CA . LYS B 1 223 ? -4.918 -32.469 -20.469 1 98.81 223 LYS B CA 1
ATOM 4780 C C . LYS B 1 223 ? -4.027 -33.344 -21.344 1 98.81 223 LYS B C 1
ATOM 4782 O O . LYS B 1 223 ? -3.471 -34.344 -20.891 1 98.81 223 LYS B O 1
ATOM 4787 N N . GLU B 1 224 ? -3.887 -32.969 -22.547 1 98.75 224 GLU B N 1
ATOM 4788 C CA . GLU B 1 224 ? -3.025 -33.719 -23.469 1 98.75 224 GLU B CA 1
ATOM 4789 C C . GLU B 1 224 ? -1.569 -33.656 -23.016 1 98.75 224 GLU B C 1
ATOM 4791 O O . GLU B 1 224 ? -0.898 -34.688 -22.953 1 98.75 224 GLU B O 1
ATOM 4796 N N . SER B 1 225 ? -1.093 -32.5 -22.703 1 98.75 225 SER B N 1
ATOM 4797 C CA . SER B 1 225 ? 0.297 -32.281 -22.297 1 98.75 225 SER B CA 1
ATOM 4798 C C . SER B 1 225 ? 0.607 -33.031 -21 1 98.75 225 SER B C 1
ATOM 4800 O O . SER B 1 225 ? 1.651 -33.688 -20.875 1 98.75 225 SER B O 1
ATOM 4802 N N . SER B 1 226 ? -0.248 -32.875 -20.016 1 98.81 226 SER B N 1
ATOM 4803 C CA . SER B 1 226 ? -0.014 -33.531 -18.719 1 98.81 226 SER B CA 1
ATOM 4804 C C . SER B 1 226 ? -0.05 -35.031 -18.859 1 98.81 226 SER B C 1
ATOM 4806 O O . SER B 1 226 ? 0.767 -35.75 -18.25 1 98.81 226 SER B O 1
ATOM 4808 N N . ALA B 1 227 ? -0.994 -35.562 -19.656 1 98.69 227 ALA B N 1
ATOM 4809 C CA . ALA B 1 227 ? -1.067 -37 -19.891 1 98.69 227 ALA B CA 1
ATOM 4810 C C . ALA B 1 227 ? 0.206 -37.531 -20.562 1 98.69 227 ALA B C 1
ATOM 4812 O O . ALA B 1 227 ? 0.733 -38.562 -20.172 1 98.69 227 ALA B O 1
ATOM 4813 N N . TRP B 1 228 ? 0.624 -36.812 -21.547 1 98.62 228 TRP B N 1
ATOM 4814 C CA . TRP B 1 228 ? 1.858 -37.156 -22.234 1 98.62 228 TRP B CA 1
ATOM 4815 C C . TRP B 1 228 ? 3.031 -37.219 -21.266 1 98.62 228 TRP B C 1
ATOM 4817 O O . TRP B 1 228 ? 3.811 -38.188 -21.266 1 98.62 228 TRP B O 1
ATOM 4827 N N . LEU B 1 229 ? 3.162 -36.219 -20.453 1 98.62 229 LEU B N 1
ATOM 4828 C CA . LEU B 1 229 ? 4.281 -36.094 -19.516 1 98.62 229 LEU B CA 1
ATOM 4829 C C . LEU B 1 229 ? 4.25 -37.219 -18.484 1 98.62 229 LEU B C 1
ATOM 4831 O O . LEU B 1 229 ? 5.281 -37.844 -18.188 1 98.62 229 LEU B O 1
ATOM 4835 N N . ILE B 1 230 ? 3.09 -37.5 -17.938 1 98.56 230 ILE B N 1
ATOM 4836 C CA . ILE B 1 230 ? 2.928 -38.531 -16.938 1 98.56 230 ILE B CA 1
ATOM 4837 C C . ILE B 1 230 ? 3.346 -39.875 -17.531 1 98.56 230 ILE B C 1
ATOM 4839 O O . ILE B 1 230 ? 4.07 -40.656 -16.906 1 98.56 230 ILE B O 1
ATOM 4843 N N . LYS B 1 231 ? 2.93 -40.125 -18.734 1 98.38 231 LYS B N 1
ATOM 4844 C CA . LYS B 1 231 ? 3.25 -41.344 -19.422 1 98.38 231 LYS B CA 1
ATOM 4845 C C . LYS B 1 231 ? 4.742 -41.438 -19.734 1 98.38 231 LYS B C 1
ATOM 4847 O O . LYS B 1 231 ? 5.406 -42.406 -19.344 1 98.38 231 LYS B O 1
ATOM 4852 N N . GLU B 1 232 ? 5.246 -40.438 -20.391 1 98 232 GLU B N 1
ATOM 4853 C CA . GLU B 1 232 ? 6.621 -40.469 -20.891 1 98 232 GLU B CA 1
ATOM 4854 C C . GLU B 1 232 ? 7.617 -40.438 -19.734 1 98 232 GLU B C 1
ATOM 4856 O O . GLU B 1 232 ? 8.719 -41 -19.844 1 98 232 GLU B O 1
ATOM 4861 N N . ALA B 1 233 ? 7.285 -39.875 -18.656 1 97.62 233 ALA B N 1
ATOM 4862 C CA . ALA B 1 233 ? 8.18 -39.781 -17.5 1 97.62 233 ALA B CA 1
ATOM 4863 C C . ALA B 1 233 ? 7.91 -40.938 -16.531 1 97.62 233 ALA B C 1
ATOM 4865 O O . ALA B 1 233 ? 8.578 -41.062 -15.492 1 97.62 233 ALA B O 1
ATOM 4866 N N . ASN B 1 234 ? 6.949 -41.781 -16.766 1 96.94 234 ASN B N 1
ATOM 4867 C CA . ASN B 1 234 ? 6.559 -42.906 -15.93 1 96.94 234 ASN B CA 1
ATOM 4868 C C . ASN B 1 234 ? 6.176 -42.469 -14.523 1 96.94 234 ASN B C 1
ATOM 4870 O O . ASN B 1 234 ? 6.656 -43.031 -13.539 1 96.94 234 ASN B O 1
ATOM 4874 N N . LEU B 1 235 ? 5.445 -41.375 -14.445 1 97.25 235 LEU B N 1
ATOM 4875 C CA . LEU B 1 235 ? 4.887 -40.906 -13.172 1 97.25 235 LEU B CA 1
ATOM 4876 C C . LEU B 1 235 ? 3.611 -41.688 -12.836 1 97.25 235 LEU B C 1
ATOM 4878 O O . LEU B 1 235 ? 2.91 -42.156 -13.734 1 97.25 235 LEU B O 1
ATOM 4882 N N . LYS B 1 236 ? 3.318 -41.812 -11.547 1 97.56 236 LYS B N 1
ATOM 4883 C CA . LYS B 1 236 ? 2.049 -42.375 -11.117 1 97.56 236 LYS B CA 1
ATOM 4884 C C . LYS B 1 236 ? 0.949 -41.312 -11.07 1 97.56 236 LYS B C 1
ATOM 4886 O O . LYS B 1 236 ? 0.995 -40.406 -10.258 1 97.56 236 LYS B O 1
ATOM 4891 N N . ARG B 1 237 ? -0.047 -41.5 -11.844 1 97.75 237 ARG B N 1
ATOM 4892 C CA . ARG B 1 237 ? -1.112 -40.5 -11.984 1 97.75 237 ARG B CA 1
ATOM 4893 C C . ARG B 1 237 ? -1.747 -40.188 -10.633 1 97.75 237 ARG B C 1
ATOM 4895 O O . ARG B 1 237 ? -2.104 -39.062 -10.352 1 97.75 237 ARG B O 1
ATOM 4902 N N . GLU B 1 238 ? -1.87 -41.188 -9.781 1 96.69 238 GLU B N 1
ATOM 4903 C CA . GLU B 1 238 ? -2.549 -41.062 -8.492 1 96.69 238 GLU B CA 1
ATOM 4904 C C . GLU B 1 238 ? -1.739 -40.188 -7.535 1 96.69 238 GLU B C 1
ATOM 4906 O O . GLU B 1 238 ? -2.271 -39.688 -6.543 1 96.69 238 GLU B O 1
ATOM 4911 N N . ASP B 1 239 ? -0.488 -39.969 -7.871 1 97 239 ASP B N 1
ATOM 4912 C CA . ASP B 1 239 ? 0.389 -39.188 -7.004 1 97 239 ASP B CA 1
ATOM 4913 C C . ASP B 1 239 ? 0.514 -37.75 -7.504 1 97 239 ASP B C 1
ATOM 4915 O O . ASP B 1 239 ? 1.179 -36.938 -6.875 1 97 239 ASP B O 1
ATOM 4919 N N . ILE B 1 240 ? -0.147 -37.469 -8.602 1 98.31 240 ILE B N 1
ATOM 4920 C CA . ILE B 1 240 ? 0.008 -36.156 -9.242 1 98.31 240 ILE B CA 1
ATOM 4921 C C . ILE B 1 240 ? -1.312 -35.406 -9.18 1 98.31 240 ILE B C 1
ATOM 4923 O O . ILE B 1 240 ? -2.326 -35.844 -9.711 1 98.31 240 ILE B O 1
ATOM 4927 N N . LEU B 1 241 ? -1.31 -34.25 -8.531 1 98.62 241 LEU B N 1
ATOM 4928 C CA . LEU B 1 241 ? -2.449 -33.344 -8.555 1 98.62 241 LEU B CA 1
ATOM 4929 C C . LEU B 1 241 ? -2.48 -32.562 -9.859 1 98.62 241 LEU B C 1
ATOM 4931 O O . LEU B 1 241 ? -1.519 -31.859 -10.195 1 98.62 241 LEU B O 1
ATOM 4935 N N . LEU B 1 242 ? -3.518 -32.688 -10.625 1 98.88 242 LEU B N 1
ATOM 4936 C CA . LEU B 1 242 ? -3.754 -31.812 -11.75 1 98.88 242 LEU B CA 1
ATOM 4937 C C . LEU B 1 242 ? -4.656 -30.641 -11.344 1 98.88 242 LEU B C 1
ATOM 4939 O O . LEU B 1 242 ? -5.781 -30.859 -10.891 1 98.88 242 LEU B O 1
ATOM 4943 N N . HIS B 1 243 ? -4.176 -29.391 -11.469 1 98.88 243 HIS B N 1
ATOM 4944 C CA . HIS B 1 243 ? -4.969 -28.25 -11.031 1 98.88 243 HIS B CA 1
ATOM 4945 C C . HIS B 1 243 ? -4.738 -27.031 -11.93 1 98.88 243 HIS B C 1
ATOM 4947 O O . HIS B 1 243 ? -3.594 -26.688 -12.227 1 98.88 243 HIS B O 1
ATOM 4953 N N . VAL B 1 244 ? -5.871 -26.438 -12.398 1 98.81 244 VAL B N 1
ATOM 4954 C CA . VAL B 1 244 ? -5.789 -25.375 -13.391 1 98.81 244 VAL B CA 1
ATOM 4955 C C . VAL B 1 244 ? -6.738 -24.234 -13.016 1 98.81 244 VAL B C 1
ATOM 4957 O O . VAL B 1 244 ? -6.668 -23.141 -13.586 1 98.81 244 VAL B O 1
ATOM 4960 N N . ALA B 1 245 ? -7.613 -24.406 -12.023 1 98.81 245 ALA B N 1
ATOM 4961 C CA . ALA B 1 245 ? -8.781 -23.531 -11.875 1 98.81 245 ALA B CA 1
ATOM 4962 C C . ALA B 1 245 ? -8.57 -22.516 -10.75 1 98.81 245 ALA B C 1
ATOM 4964 O O . ALA B 1 245 ? -8.398 -22.891 -9.594 1 98.81 245 ALA B O 1
ATOM 4965 N N . ASN B 1 246 ? -8.578 -21.266 -11.164 1 98.19 246 ASN B N 1
ATOM 4966 C CA . ASN B 1 246 ? -8.789 -20.203 -10.18 1 98.19 246 ASN B CA 1
ATOM 4967 C C . ASN B 1 246 ? -10.266 -20.031 -9.844 1 98.19 246 ASN B C 1
ATOM 4969 O O . ASN B 1 246 ? -11.086 -20.875 -10.203 1 98.19 246 ASN B O 1
ATOM 4973 N N . SER B 1 247 ? -10.625 -18.984 -9.141 1 98.44 247 SER B N 1
ATOM 4974 C CA . SER B 1 247 ? -12.008 -18.75 -8.719 1 98.44 247 SER B CA 1
ATOM 4975 C C . SER B 1 247 ? -12.961 -18.797 -9.906 1 98.44 247 SER B C 1
ATOM 4977 O O . SER B 1 247 ? -13.93 -19.562 -9.898 1 98.44 247 SER B O 1
ATOM 4979 N N . TYR B 1 248 ? -12.703 -18.016 -10.938 1 98.12 248 TYR B N 1
ATOM 4980 C CA . TYR B 1 248 ? -13.578 -17.922 -12.102 1 98.12 248 TYR B CA 1
ATOM 4981 C C . TYR B 1 248 ? -13.734 -19.281 -12.773 1 98.12 248 TYR B C 1
ATOM 4983 O O . TYR B 1 248 ? -14.859 -19.719 -13.031 1 98.12 248 TYR B O 1
ATOM 4991 N N . THR B 1 249 ? -12.625 -19.922 -13.039 1 98.62 249 THR B N 1
ATOM 4992 C CA . THR B 1 249 ? -12.633 -21.188 -13.766 1 98.62 249 THR B CA 1
ATOM 4993 C C . THR B 1 249 ? -13.359 -22.266 -12.969 1 98.62 249 THR B C 1
ATOM 4995 O O . THR B 1 249 ? -14.156 -23.031 -13.523 1 98.62 249 THR B O 1
ATOM 4998 N N . ALA B 1 250 ? -13.133 -22.297 -11.711 1 98.69 250 ALA B N 1
ATOM 4999 C CA . ALA B 1 250 ? -13.758 -23.297 -10.852 1 98.69 250 ALA B CA 1
ATOM 5000 C C . ALA B 1 250 ? -15.281 -23.188 -10.898 1 98.69 250 ALA B C 1
ATOM 5002 O O . ALA B 1 250 ? -15.977 -24.203 -10.906 1 98.69 250 ALA B O 1
ATOM 5003 N N . LEU B 1 251 ? -15.734 -21.984 -10.961 1 98.19 251 LEU B N 1
ATOM 5004 C CA . LEU B 1 251 ? -17.172 -21.75 -10.867 1 98.19 251 LEU B CA 1
ATOM 5005 C C . LEU B 1 251 ? -17.828 -21.812 -12.25 1 98.19 251 LEU B C 1
ATOM 5007 O O . LEU B 1 251 ? -18.984 -22.203 -12.367 1 98.19 251 LEU B O 1
ATOM 5011 N N . ASN B 1 252 ? -17.078 -21.5 -13.312 1 97.88 252 ASN B N 1
ATOM 5012 C CA . ASN B 1 252 ? -17.719 -21.281 -14.609 1 97.88 252 ASN B CA 1
ATOM 5013 C C . ASN B 1 252 ? -17.328 -22.359 -15.617 1 97.88 252 ASN B C 1
ATOM 5015 O O . ASN B 1 252 ? -17.938 -22.453 -16.688 1 97.88 252 ASN B O 1
ATOM 5019 N N . VAL B 1 253 ? -16.359 -23.156 -15.328 1 98.38 253 VAL B N 1
ATOM 5020 C CA . VAL B 1 253 ? -15.922 -24.266 -16.172 1 98.38 253 VAL B CA 1
ATOM 5021 C C . VAL B 1 253 ? -15.727 -25.516 -15.32 1 98.38 253 VAL B C 1
ATOM 5023 O O . VAL B 1 253 ? -14.594 -25.953 -15.109 1 98.38 253 VAL B O 1
ATOM 5026 N N . PRO B 1 254 ? -16.766 -26.141 -14.953 1 97.75 254 PRO B N 1
ATOM 5027 C CA . PRO B 1 254 ? -16.703 -27.25 -14.008 1 97.75 254 PRO B CA 1
ATOM 5028 C C . PRO B 1 254 ? -15.758 -28.359 -14.469 1 97.75 254 PRO B C 1
ATOM 5030 O O . PRO B 1 254 ? -15.133 -29.031 -13.641 1 97.75 254 PRO B O 1
ATOM 5033 N N . GLU B 1 255 ? -15.609 -28.547 -15.773 1 97.62 255 GLU B N 1
ATOM 5034 C CA . GLU B 1 255 ? -14.719 -29.594 -16.297 1 97.62 255 GLU B CA 1
ATOM 5035 C C . GLU B 1 255 ? -13.266 -29.297 -15.945 1 97.62 255 GLU B C 1
ATOM 5037 O O . GLU B 1 255 ? -12.414 -30.188 -16.031 1 97.62 255 GLU B O 1
ATOM 5042 N N . ALA B 1 256 ? -13.031 -28.094 -15.516 1 98.69 256 ALA B N 1
ATOM 5043 C CA . ALA B 1 256 ? -11.664 -27.656 -15.227 1 98.69 256 ALA B CA 1
ATOM 5044 C C . ALA B 1 256 ? -11.352 -27.797 -13.742 1 98.69 256 ALA B C 1
ATOM 5046 O O . ALA B 1 256 ? -10.234 -27.5 -13.305 1 98.69 256 ALA B O 1
ATOM 5047 N N . GLN B 1 257 ? -12.211 -28.234 -12.898 1 98.75 257 GLN B N 1
ATOM 5048 C CA . GLN B 1 257 ? -11.984 -28.344 -11.461 1 98.75 257 GLN B CA 1
ATOM 5049 C C . GLN B 1 257 ? -10.898 -29.375 -11.156 1 98.75 257 GLN B C 1
ATOM 5051 O O . GLN B 1 257 ? -10.102 -29.188 -10.234 1 98.75 257 GLN B O 1
ATOM 5056 N N . LEU B 1 258 ? -10.93 -30.531 -11.977 1 98.69 258 LEU B N 1
ATOM 5057 C CA . LEU B 1 258 ? -9.922 -31.578 -11.914 1 98.69 258 LEU B CA 1
ATOM 5058 C C . LEU B 1 258 ? -9.68 -32.031 -10.477 1 98.69 258 LEU B C 1
ATOM 5060 O O . LEU B 1 258 ? -10.625 -32.281 -9.727 1 98.69 258 LEU B O 1
ATOM 5064 N N . ASP B 1 259 ? -8.391 -32.219 -10.039 1 98.81 259 ASP B N 1
ATOM 5065 C CA . ASP B 1 259 ? -8.094 -32.812 -8.734 1 98.81 259 ASP B CA 1
ATOM 5066 C C . ASP B 1 259 ? -8.141 -31.734 -7.637 1 98.81 259 ASP B C 1
ATOM 5068 O O . ASP B 1 259 ? -8.375 -32.062 -6.469 1 98.81 259 ASP B O 1
ATOM 5072 N N . MET B 1 260 ? -7.949 -30.5 -8 1 98.81 260 MET B N 1
ATOM 5073 C CA . MET B 1 260 ? -7.867 -29.406 -7.027 1 98.81 260 MET B CA 1
ATOM 5074 C C . MET B 1 260 ? -8.141 -28.062 -7.684 1 98.81 260 MET B C 1
ATOM 5076 O O . MET B 1 260 ? -7.762 -27.844 -8.836 1 98.81 260 MET B O 1
ATOM 5080 N N . VAL B 1 261 ? -8.844 -27.234 -6.977 1 98.88 261 VAL B N 1
ATOM 5081 C CA . VAL B 1 261 ? -9.062 -25.859 -7.41 1 98.88 261 VAL B CA 1
ATOM 5082 C C . VAL B 1 261 ? -8.328 -24.891 -6.477 1 98.88 261 VAL B C 1
ATOM 5084 O O . VAL B 1 261 ? -8.031 -25.234 -5.332 1 98.88 261 VAL B O 1
ATOM 5087 N N . ARG B 1 262 ? -7.988 -23.703 -6.988 1 98.88 262 ARG B N 1
ATOM 5088 C CA . ARG B 1 262 ? -7.211 -22.703 -6.254 1 98.88 262 ARG B CA 1
ATOM 5089 C C . ARG B 1 262 ? -7.973 -21.391 -6.137 1 98.88 262 ARG B C 1
ATOM 5091 O O . ARG B 1 262 ? -7.555 -20.375 -6.688 1 98.88 262 ARG B O 1
ATOM 5098 N N . PRO B 1 263 ? -9.039 -21.344 -5.355 1 98.81 263 PRO B N 1
ATOM 5099 C CA . PRO B 1 263 ? -9.805 -20.109 -5.219 1 98.81 263 PRO B CA 1
ATOM 5100 C C . PRO B 1 263 ? -9.094 -19.062 -4.371 1 98.81 263 PRO B C 1
ATOM 5102 O O . PRO B 1 263 ? -8.555 -19.391 -3.305 1 98.81 263 PRO B O 1
ATOM 5105 N N . GLY B 1 264 ? -9.039 -17.797 -4.84 1 98.38 264 GLY B N 1
ATOM 5106 C CA . GLY B 1 264 ? -8.641 -16.609 -4.113 1 98.38 264 GLY B CA 1
ATOM 5107 C C . GLY B 1 264 ? -9.734 -15.562 -4.023 1 98.38 264 GLY B C 1
ATOM 5108 O O . GLY B 1 264 ? -10.469 -15.508 -3.031 1 98.38 264 GLY B O 1
ATOM 5109 N N . GLY B 1 265 ? -10.055 -14.93 -5.152 1 97.44 265 GLY B N 1
ATOM 5110 C CA . GLY B 1 265 ? -11.008 -13.828 -5.246 1 97.44 265 GLY B CA 1
ATOM 5111 C C . GLY B 1 265 ? -12.359 -14.156 -4.629 1 97.44 265 GLY B C 1
ATOM 5112 O O . GLY B 1 265 ? -12.922 -13.352 -3.885 1 97.44 265 GLY B O 1
ATOM 5113 N N . VAL B 1 266 ? -12.844 -15.336 -4.836 1 97.88 266 VAL B N 1
ATOM 5114 C CA . VAL B 1 266 ? -14.195 -15.695 -4.418 1 97.88 266 VAL B CA 1
ATOM 5115 C C . VAL B 1 266 ? -14.258 -15.797 -2.895 1 97.88 266 VAL B C 1
ATOM 5117 O O . VAL B 1 266 ? -15.289 -15.484 -2.289 1 97.88 266 VAL B O 1
ATOM 5120 N N . LEU B 1 267 ? -13.164 -16.156 -2.275 1 98.62 267 LEU B N 1
ATOM 5121 C CA . LEU B 1 267 ? -13.141 -16.312 -0.824 1 98.62 267 LEU B CA 1
ATOM 5122 C C . LEU B 1 267 ? -13.289 -14.969 -0.131 1 98.62 267 LEU B C 1
ATOM 5124 O O . LEU B 1 267 ? -13.836 -14.891 0.973 1 98.62 267 LEU B O 1
ATOM 5128 N N . TYR B 1 268 ? -12.828 -13.898 -0.82 1 98.56 268 TYR B N 1
ATOM 5129 C CA . TYR B 1 268 ? -12.781 -12.57 -0.207 1 98.56 268 TYR B CA 1
ATOM 5130 C C . TYR B 1 268 ? -13.844 -11.656 -0.795 1 98.56 268 TYR B C 1
ATOM 5132 O O . TYR B 1 268 ? -13.898 -10.469 -0.47 1 98.56 268 TYR B O 1
ATOM 5140 N N . GLY B 1 269 ? -14.68 -12.195 -1.638 1 97.31 269 GLY B N 1
ATOM 5141 C CA . GLY B 1 269 ? -15.742 -11.422 -2.264 1 97.31 269 GLY B CA 1
ATOM 5142 C C . GLY B 1 269 ? -15.242 -10.508 -3.367 1 97.31 269 GLY B C 1
ATOM 5143 O O . GLY B 1 269 ? -15.727 -9.391 -3.523 1 97.31 269 GLY B O 1
ATOM 5144 N N . ASP B 1 270 ? -14.203 -10.922 -4.074 1 94.75 270 ASP B N 1
ATOM 5145 C CA . ASP B 1 270 ? -13.586 -10.18 -5.172 1 94.75 270 ASP B CA 1
ATOM 5146 C C . ASP B 1 270 ? -13.633 -10.977 -6.473 1 94.75 270 ASP B C 1
ATOM 5148 O O . ASP B 1 270 ? -12.594 -11.375 -6.996 1 94.75 270 ASP B O 1
ATOM 5152 N N . LEU B 1 271 ? -14.781 -11.234 -6.934 1 93.19 271 LEU B N 1
ATOM 5153 C CA . LEU B 1 271 ? -15 -11.883 -8.227 1 93.19 271 LEU B CA 1
ATOM 5154 C C . LEU B 1 271 ? -16.078 -11.164 -9.023 1 93.19 271 LEU B C 1
ATOM 5156 O O . LEU B 1 271 ? -17.266 -11.469 -8.883 1 93.19 271 LEU B O 1
ATOM 5160 N N . PRO B 1 272 ? -15.68 -10.312 -9.906 1 90.69 272 PRO B N 1
ATOM 5161 C CA . PRO B 1 272 ? -16.625 -9.43 -10.586 1 90.69 272 PRO B CA 1
ATOM 5162 C C . PRO B 1 272 ? -17.625 -10.195 -11.453 1 90.69 272 PRO B C 1
ATOM 5164 O O . PRO B 1 272 ? -18.703 -9.68 -11.773 1 90.69 272 PRO B O 1
ATOM 5167 N N . THR B 1 273 ? -17.359 -11.406 -11.828 1 92.31 273 THR B N 1
ATOM 5168 C CA . THR B 1 273 ? -18.234 -12.188 -12.703 1 92.31 273 THR B CA 1
ATOM 5169 C C . THR B 1 273 ? -19.266 -12.945 -11.883 1 92.31 273 THR B C 1
ATOM 5171 O O . THR B 1 273 ? -20.234 -13.477 -12.43 1 92.31 273 THR B O 1
ATOM 5174 N N . ASN B 1 274 ? -19.078 -13.102 -10.617 1 93.25 274 ASN B N 1
ATOM 5175 C CA . ASN B 1 274 ? -19.922 -13.836 -9.688 1 93.25 274 ASN B CA 1
ATOM 5176 C C . ASN B 1 274 ? -20.266 -13 -8.453 1 93.25 274 ASN B C 1
ATOM 5178 O O . ASN B 1 274 ? -19.734 -13.25 -7.367 1 93.25 274 ASN B O 1
ATOM 5182 N N . LEU B 1 275 ? -21.219 -12.141 -8.539 1 92.38 275 LEU B N 1
ATOM 5183 C CA . LEU B 1 275 ? -21.5 -11.109 -7.547 1 92.38 275 LEU B CA 1
ATOM 5184 C C . LEU B 1 275 ? -22.203 -11.711 -6.328 1 92.38 275 LEU B C 1
ATOM 5186 O O . LEU B 1 275 ? -22.422 -11.016 -5.332 1 92.38 275 LEU B O 1
ATOM 5190 N N . GLU B 1 276 ? -22.5 -13 -6.387 1 95.25 276 GLU B N 1
ATOM 5191 C CA . GLU B 1 276 ? -23.156 -13.656 -5.266 1 95.25 276 GLU B CA 1
ATOM 5192 C C . GLU B 1 276 ? -22.188 -13.914 -4.121 1 95.25 276 GLU B C 1
ATOM 5194 O O . GLU B 1 276 ? -22.594 -14.383 -3.055 1 95.25 276 GLU B O 1
ATOM 5199 N N . TYR B 1 277 ? -20.984 -13.562 -4.273 1 97.06 277 TYR B N 1
ATOM 5200 C CA . TYR B 1 277 ? -20 -13.617 -3.211 1 97.06 277 TYR B CA 1
ATOM 5201 C C . TYR 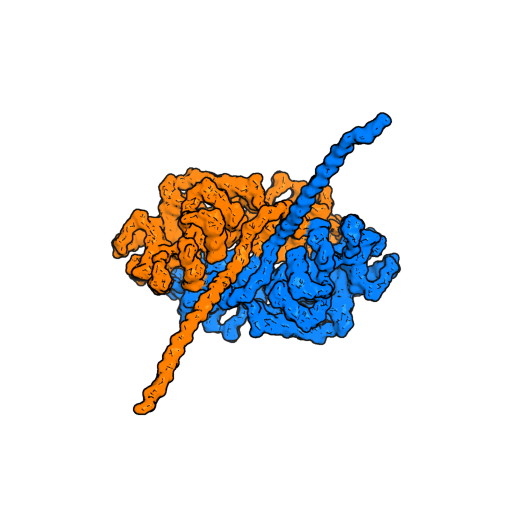B 1 277 ? -19.656 -12.219 -2.709 1 97.06 277 TYR B C 1
ATOM 5203 O O . TYR B 1 277 ? -18.828 -11.523 -3.307 1 97.06 277 TYR B O 1
ATOM 5211 N N . PRO B 1 278 ? -20.156 -11.805 -1.601 1 96.06 278 PRO B N 1
ATOM 5212 C CA . PRO B 1 278 ? -19.922 -10.445 -1.101 1 96.06 278 PRO B CA 1
ATOM 5213 C C . PRO B 1 278 ? -18.516 -10.273 -0.52 1 96.06 278 PRO B C 1
ATOM 5215 O O . PRO B 1 278 ? -17.922 -11.234 -0.04 1 96.06 278 PRO B O 1
ATOM 5218 N N . SER B 1 279 ? -18.078 -9.047 -0.526 1 97.94 279 SER B N 1
ATOM 5219 C CA . SER B 1 279 ? -16.797 -8.727 0.084 1 97.94 279 SER B CA 1
ATOM 5220 C C . SER B 1 279 ? -16.828 -8.953 1.591 1 97.94 279 SER B C 1
ATOM 5222 O O . SER B 1 279 ? -17.828 -8.672 2.246 1 97.94 279 SER B O 1
ATOM 5224 N N . ILE B 1 280 ? -15.68 -9.375 2.09 1 98.69 280 ILE B N 1
ATOM 5225 C CA . ILE B 1 280 ? -15.625 -9.641 3.523 1 98.69 280 ILE B CA 1
ATOM 5226 C C . ILE B 1 280 ? -14.969 -8.461 4.238 1 98.69 280 ILE B C 1
ATOM 5228 O O . ILE B 1 280 ? -14.875 -8.445 5.469 1 98.69 280 ILE B O 1
ATOM 5232 N N . VAL B 1 281 ? -14.508 -7.43 3.525 1 98.75 281 VAL B N 1
ATOM 5233 C CA . VAL B 1 281 ? -13.758 -6.34 4.137 1 98.75 281 VAL B CA 1
ATOM 5234 C C . VAL B 1 281 ? -14.539 -5.035 4.004 1 98.75 281 VAL B C 1
ATOM 5236 O O . VAL B 1 281 ? -15.195 -4.797 2.988 1 98.75 281 VAL B O 1
ATOM 5239 N N . SER B 1 282 ? -14.523 -4.219 5.02 1 98.56 282 SER B N 1
ATOM 5240 C CA . SER B 1 282 ? -14.93 -2.816 5.02 1 98.56 282 SER B CA 1
ATOM 5241 C C . SER B 1 282 ? -13.773 -1.906 5.426 1 98.56 282 SER B C 1
ATOM 5243 O O . SER B 1 282 ? -12.953 -2.275 6.266 1 98.56 282 SER B O 1
ATOM 5245 N N . PHE B 1 283 ? -13.656 -0.818 4.805 1 98.75 283 PHE B N 1
ATOM 5246 C CA . PHE B 1 283 ? -12.641 0.185 5.109 1 98.75 283 PHE B CA 1
ATOM 5247 C C . PHE B 1 283 ? -13.281 1.431 5.715 1 98.75 283 PHE B C 1
ATOM 5249 O O . PHE B 1 283 ? -14.133 2.062 5.094 1 98.75 283 PHE B O 1
ATOM 5256 N N . LYS B 1 284 ? -12.789 1.829 6.949 1 98.56 284 LYS B N 1
ATOM 5257 C CA . LYS B 1 284 ? -13.492 2.861 7.699 1 98.56 284 LYS B CA 1
ATOM 5258 C C . LYS B 1 284 ? -12.516 3.854 8.328 1 98.56 284 LYS B C 1
ATOM 5260 O O . LYS B 1 284 ? -11.336 3.549 8.492 1 98.56 284 LYS B O 1
ATOM 5265 N N . THR B 1 285 ? -13.031 4.996 8.562 1 97.88 285 THR B N 1
ATOM 5266 C CA . THR B 1 285 ? -12.367 6.059 9.312 1 97.88 285 THR B CA 1
ATOM 5267 C C . THR B 1 285 ? -13.383 6.852 10.133 1 97.88 285 THR B C 1
ATOM 5269 O O . THR B 1 285 ? -14.477 6.359 10.414 1 97.88 285 THR B O 1
ATOM 5272 N N . ARG B 1 286 ? -13 8.031 10.672 1 97 286 ARG B N 1
ATOM 5273 C CA . ARG B 1 286 ? -13.875 8.906 11.43 1 97 286 ARG B CA 1
ATOM 5274 C C . ARG B 1 286 ? -13.609 10.375 11.094 1 97 286 ARG B C 1
ATOM 5276 O O . ARG B 1 286 ? -12.539 10.719 10.602 1 97 286 ARG B O 1
ATOM 5283 N N . VAL B 1 287 ? -14.602 11.117 11.391 1 98 287 VAL B N 1
ATOM 5284 C CA . VAL B 1 287 ? -14.422 12.562 11.25 1 98 287 VAL B CA 1
ATOM 5285 C C . VAL B 1 287 ? -13.492 13.078 12.344 1 98 287 VAL B C 1
ATOM 5287 O O . VAL B 1 287 ? -13.742 12.852 13.531 1 98 287 VAL B O 1
ATOM 5290 N N . ALA B 1 288 ? -12.453 13.719 11.93 1 97.25 288 ALA B N 1
ATOM 5291 C CA . ALA B 1 288 ? -11.531 14.305 12.906 1 97.25 288 ALA B CA 1
ATOM 5292 C C . ALA B 1 288 ? -11.992 15.695 13.328 1 97.25 288 ALA B C 1
ATOM 5294 O O . ALA B 1 288 ? -11.867 16.062 14.5 1 97.25 288 ALA B O 1
ATOM 5295 N N . SER B 1 289 ? -12.508 16.469 12.398 1 97.88 289 SER B N 1
ATOM 5296 C CA . SER B 1 289 ? -12.961 17.828 12.664 1 97.88 289 SER B CA 1
ATOM 5297 C C . SER B 1 289 ? -13.898 18.328 11.57 1 97.88 289 SER B C 1
ATOM 5299 O O . SER B 1 289 ? -13.992 17.719 10.5 1 97.88 289 SER B O 1
ATOM 5301 N N . LEU B 1 290 ? -14.656 19.359 11.852 1 97.88 290 LEU B N 1
ATOM 5302 C CA . LEU B 1 290 ? -15.555 20.016 10.906 1 97.88 290 LEU B CA 1
ATOM 5303 C C . LEU B 1 290 ? -15.125 21.469 10.664 1 97.88 290 LEU B C 1
ATOM 5305 O O . LEU B 1 290 ? -14.805 22.188 11.617 1 97.88 290 LEU B O 1
ATOM 5309 N N . HIS B 1 291 ? -15.125 21.891 9.383 1 97.81 291 HIS B N 1
ATOM 5310 C CA . HIS B 1 291 ? -14.664 23.219 9.016 1 97.81 291 HIS B CA 1
ATOM 5311 C C . HIS B 1 291 ? -15.703 23.953 8.172 1 97.81 291 HIS B C 1
ATOM 5313 O O . HIS B 1 291 ? -16.281 23.375 7.254 1 97.81 291 HIS B O 1
ATOM 5319 N N . HIS B 1 292 ? -15.93 25.188 8.5 1 96.88 292 HIS B N 1
ATOM 5320 C CA . HIS B 1 292 ? -16.781 26.062 7.703 1 96.88 292 HIS B CA 1
ATOM 5321 C C . HIS B 1 292 ? -15.977 26.812 6.652 1 96.88 292 HIS B C 1
ATOM 5323 O O . HIS B 1 292 ? -15.008 27.5 6.988 1 96.88 292 HIS B O 1
ATOM 5329 N N . LEU B 1 293 ? -16.359 26.656 5.418 1 97.75 293 LEU B N 1
ATOM 5330 C CA . LEU B 1 293 ? -15.711 27.359 4.324 1 97.75 293 LEU B CA 1
ATOM 5331 C C . LEU B 1 293 ? -16.703 28.25 3.582 1 97.75 293 LEU B C 1
ATOM 5333 O O . LEU B 1 293 ? -17.781 27.797 3.186 1 97.75 293 LEU B O 1
ATOM 5337 N N . PRO B 1 294 ? -16.391 29.531 3.439 1 97.56 294 PRO B N 1
ATOM 5338 C CA . PRO B 1 294 ? -17.25 30.391 2.645 1 97.56 294 PRO B CA 1
ATOM 5339 C C . PRO B 1 294 ? -17.234 30.047 1.157 1 97.56 294 PRO B C 1
ATOM 5341 O O . PRO B 1 294 ? -16.469 29.188 0.732 1 97.56 294 PRO B O 1
ATOM 5344 N N . LYS B 1 295 ? -18.141 30.703 0.432 1 97.5 295 LYS B N 1
ATOM 5345 C CA . LYS B 1 295 ? -18.125 30.609 -1.025 1 97.5 295 LYS B CA 1
ATOM 5346 C C . LYS B 1 295 ? -16.781 31.047 -1.592 1 97.5 295 LYS B C 1
ATOM 5348 O O . LYS B 1 295 ? -16.156 31.969 -1.064 1 97.5 295 LYS B O 1
ATOM 5353 N N . ASN B 1 296 ? -16.297 30.266 -2.611 1 97.56 296 ASN B N 1
ATOM 5354 C CA . ASN B 1 296 ? -15.094 30.562 -3.375 1 97.56 296 ASN B CA 1
ATOM 5355 C C . ASN B 1 296 ? -13.836 30.156 -2.611 1 97.56 296 ASN B C 1
ATOM 5357 O O . ASN B 1 296 ? -12.758 30.703 -2.865 1 97.56 296 ASN B O 1
ATOM 5361 N N . SER B 1 297 ? -13.953 29.281 -1.692 1 97.75 297 SER B N 1
ATOM 5362 C CA . SER B 1 297 ? -12.805 28.703 -1.004 1 97.75 297 SER B CA 1
ATOM 5363 C C . SER B 1 297 ? -12.273 27.484 -1.743 1 97.75 297 SER B C 1
ATOM 5365 O O . SER B 1 297 ? -13.047 26.672 -2.258 1 97.75 297 SER B O 1
ATOM 5367 N N . THR B 1 298 ? -10.945 27.328 -1.801 1 98.31 298 THR B N 1
ATOM 5368 C CA . THR B 1 298 ? -10.344 26.172 -2.449 1 98.31 298 THR B CA 1
ATOM 5369 C C . THR B 1 298 ? -10.086 25.062 -1.436 1 98.31 298 THR B C 1
ATOM 5371 O O . THR B 1 298 ? -9.984 25.328 -0.235 1 98.31 298 THR B O 1
ATOM 5374 N N . VAL B 1 299 ? -10.117 23.844 -1.906 1 98.5 299 VAL B N 1
ATOM 5375 C CA . VAL B 1 299 ? -9.906 22.672 -1.059 1 98.5 299 VAL B CA 1
ATOM 5376 C C . VAL B 1 299 ? -8.883 21.734 -1.712 1 98.5 299 VAL B C 1
ATOM 5378 O O . VAL B 1 299 ? -9.031 21.359 -2.879 1 98.5 299 VAL B O 1
ATOM 5381 N N . GLY B 1 300 ? -7.832 21.422 -0.953 1 97.62 300 GLY B N 1
ATOM 5382 C CA . GLY B 1 300 ? -6.883 20.406 -1.377 1 97.62 300 GLY B CA 1
ATOM 5383 C C . GLY B 1 300 ? -5.781 20.953 -2.268 1 97.62 300 GLY B C 1
ATOM 5384 O O . GLY B 1 300 ? -5.871 22.078 -2.748 1 97.62 300 GLY B O 1
ATOM 5385 N N . TYR B 1 301 ? -4.75 20.125 -2.494 1 97.81 301 TYR B N 1
ATOM 5386 C CA . TYR B 1 301 ? -3.65 20.469 -3.391 1 97.81 301 TYR B CA 1
ATOM 5387 C C . TYR B 1 301 ? -4.172 20.812 -4.781 1 97.81 301 TYR B C 1
ATOM 5389 O O . TYR B 1 301 ? -5.23 20.328 -5.191 1 97.81 301 TYR B O 1
ATOM 5397 N N . ASP B 1 302 ? -3.422 21.656 -5.438 1 97.06 302 ASP B N 1
ATOM 5398 C CA . ASP B 1 302 ? -3.721 22.141 -6.781 1 97.06 302 ASP B CA 1
ATOM 5399 C C . ASP B 1 302 ? -5.023 22.938 -6.801 1 97.06 302 ASP B C 1
ATOM 5401 O O . ASP B 1 302 ? -5.535 23.266 -7.875 1 97.06 302 ASP B O 1
ATOM 5405 N N . SER B 1 303 ? -5.516 23.203 -5.609 1 98.25 303 SER B N 1
ATOM 5406 C CA . SER B 1 303 ? -6.793 23.906 -5.535 1 98.25 303 SER B CA 1
ATOM 5407 C C . SER B 1 303 ? -7.816 23.297 -6.484 1 98.25 303 SER B C 1
ATOM 5409 O O . SER B 1 303 ? -8.484 24.016 -7.234 1 98.25 303 SER B O 1
ATOM 5411 N N . SER B 1 304 ? -7.922 21.969 -6.43 1 98.12 304 SER B N 1
ATOM 5412 C CA . SER B 1 304 ? -8.641 21.234 -7.461 1 98.12 304 SER B CA 1
ATOM 5413 C C . SER B 1 304 ? -10.148 21.312 -7.258 1 98.12 304 SER B C 1
ATOM 5415 O O . SER B 1 304 ? -10.914 20.844 -8.094 1 98.12 304 SER B O 1
ATOM 5417 N N . PHE B 1 305 ? -10.594 21.828 -6.156 1 98.62 305 PHE B N 1
ATOM 5418 C CA . PHE B 1 305 ? -12 22.062 -5.867 1 98.62 305 PHE B CA 1
ATOM 5419 C C . PHE B 1 305 ? -12.219 23.469 -5.328 1 98.62 305 PHE B C 1
ATOM 5421 O O . PHE B 1 305 ? -11.414 23.969 -4.543 1 98.62 305 PHE B O 1
ATOM 5428 N N . THR B 1 306 ? -13.312 24.125 -5.664 1 98.75 306 THR B N 1
ATOM 5429 C CA . THR B 1 306 ? -13.719 25.438 -5.156 1 98.75 306 THR B CA 1
ATOM 5430 C C . THR B 1 306 ? -15.18 25.406 -4.719 1 98.75 306 THR B C 1
ATOM 5432 O O . THR B 1 306 ? -16.047 24.969 -5.469 1 98.75 306 THR B O 1
ATOM 5435 N N . THR B 1 307 ? -15.422 25.875 -3.516 1 98.38 307 THR B N 1
ATOM 5436 C CA . THR B 1 307 ? -16.797 25.906 -3.021 1 98.38 307 THR B CA 1
ATOM 5437 C C . THR B 1 307 ? -17.625 26.891 -3.836 1 98.38 307 THR B C 1
ATOM 5439 O O . THR B 1 307 ? -17.141 27.938 -4.242 1 98.38 307 THR B O 1
ATOM 5442 N N . THR B 1 308 ? -18.891 26.531 -4.016 1 98.12 308 THR B N 1
ATOM 5443 C CA . THR B 1 308 ? -19.797 27.406 -4.758 1 98.12 308 THR B CA 1
ATOM 5444 C C . THR B 1 308 ? -20.797 28.078 -3.822 1 98.12 308 THR B C 1
ATOM 5446 O O . THR B 1 308 ? -21.562 28.953 -4.238 1 98.12 308 THR B O 1
ATOM 5449 N N . LYS B 1 309 ? -20.859 27.688 -2.623 1 97.94 309 LYS B N 1
ATOM 5450 C CA . LYS B 1 309 ? -21.688 28.219 -1.54 1 97.94 309 LYS B CA 1
ATOM 5451 C C . LYS B 1 309 ? -21 28.031 -0.187 1 97.94 309 LYS B C 1
ATOM 5453 O O . LYS B 1 309 ? -19.953 27.391 -0.102 1 97.94 309 LYS B O 1
ATOM 5458 N N . GLU B 1 310 ? -21.578 28.641 0.809 1 97.25 310 GLU B N 1
ATOM 5459 C CA . GLU B 1 310 ? -21.141 28.328 2.162 1 97.25 310 GLU B CA 1
ATOM 5460 C C . GLU B 1 310 ? -21.234 26.828 2.434 1 97.25 310 GLU B C 1
ATOM 5462 O O . GLU B 1 310 ? -22.266 26.219 2.184 1 97.25 310 GLU B O 1
ATOM 5467 N N . SER B 1 311 ? -20.109 26.281 2.91 1 98 311 SER B N 1
ATOM 5468 C CA . SER B 1 311 ? -20.031 24.828 3.002 1 98 311 SER B CA 1
ATOM 5469 C C . SER B 1 311 ? -19.469 24.391 4.348 1 98 311 SER B C 1
ATOM 5471 O O . SER B 1 311 ? -18.734 25.141 4.992 1 98 311 SER B O 1
ATOM 5473 N N . VAL B 1 312 ? -19.922 23.203 4.762 1 98.19 312 VAL B N 1
ATOM 5474 C CA . VAL B 1 312 ? -19.328 22.516 5.902 1 98.19 312 VAL B CA 1
ATOM 5475 C C . VAL B 1 312 ? -18.547 21.297 5.418 1 98.19 312 VAL B C 1
ATOM 5477 O O . VAL B 1 312 ? -19.109 20.391 4.793 1 98.19 312 VAL B O 1
ATOM 5480 N N . MET B 1 313 ? -17.281 21.328 5.727 1 98.38 313 MET B N 1
ATOM 5481 C CA . MET B 1 313 ? -16.391 20.25 5.289 1 98.38 313 MET B CA 1
ATOM 5482 C C . MET B 1 313 ? -15.953 19.391 6.469 1 98.38 313 MET B C 1
ATOM 5484 O O . MET B 1 313 ? -15.625 19.906 7.539 1 98.38 313 MET B O 1
ATOM 5488 N N . ALA B 1 314 ? -16.031 18.078 6.262 1 98.75 314 ALA B N 1
ATOM 5489 C CA . ALA B 1 314 ? -15.484 17.156 7.254 1 98.75 314 ALA B CA 1
ATOM 5490 C C . ALA B 1 314 ? -14.07 16.719 6.875 1 98.75 31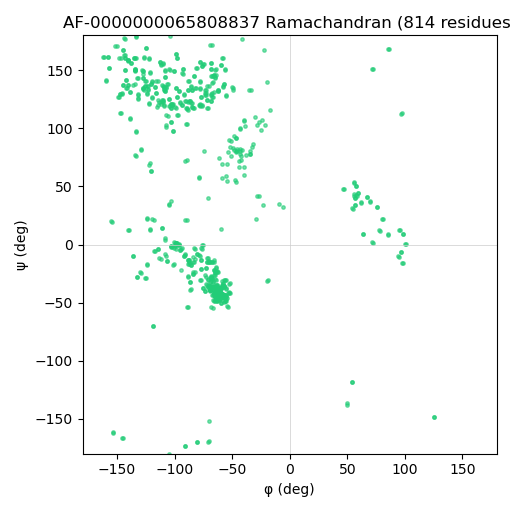4 ALA B C 1
ATOM 5492 O O . ALA B 1 314 ? -13.805 16.375 5.719 1 98.75 314 ALA B O 1
ATOM 5493 N N . ASN B 1 315 ? -13.227 16.797 7.855 1 98.69 315 ASN B N 1
ATOM 5494 C CA . ASN B 1 315 ? -11.844 16.344 7.754 1 98.69 315 ASN B CA 1
ATOM 5495 C C . ASN B 1 315 ? -11.695 14.875 8.148 1 98.69 315 ASN B C 1
ATOM 5497 O O . ASN B 1 315 ? -12 14.508 9.281 1 98.69 315 ASN B O 1
ATOM 5501 N N . LEU B 1 316 ? -11.266 14.07 7.211 1 98.62 316 LEU B N 1
ATOM 5502 C CA . LEU B 1 316 ? -11.008 12.664 7.473 1 98.62 316 LEU B CA 1
ATOM 5503 C C . LEU B 1 316 ? -9.508 12.391 7.551 1 98.62 316 LEU B C 1
ATOM 5505 O O . LEU B 1 316 ? -8.766 12.719 6.625 1 98.62 316 LEU B O 1
ATOM 5509 N N . PRO B 1 317 ? -9.047 11.797 8.664 1 97.69 317 PRO B N 1
ATOM 5510 C CA . PRO B 1 317 ? -7.617 11.508 8.812 1 97.69 317 PRO B CA 1
ATOM 5511 C C . PRO B 1 317 ? -7.184 10.258 8.047 1 97.69 317 PRO B C 1
ATOM 5513 O O . PRO B 1 317 ? -6.629 9.328 8.633 1 97.69 317 PRO B O 1
ATOM 5516 N N . VAL B 1 318 ? -7.41 10.234 6.738 1 97.88 318 VAL B N 1
ATOM 5517 C CA . VAL B 1 318 ? -7.055 9.148 5.832 1 97.88 318 VAL B CA 1
ATOM 5518 C C . VAL B 1 318 ? -6.578 9.719 4.5 1 97.88 318 VAL B C 1
ATOM 5520 O O . VAL B 1 318 ? -7.086 10.75 4.043 1 97.88 318 VAL B O 1
ATOM 5523 N N . GLY B 1 319 ? -5.578 9.102 3.918 1 98.31 319 GLY B N 1
ATOM 5524 C CA . GLY B 1 319 ? -5.066 9.516 2.623 1 98.31 319 GLY B CA 1
ATOM 5525 C C . GLY B 1 319 ? -4.406 8.391 1.853 1 98.31 319 GLY B C 1
ATOM 5526 O O . GLY B 1 319 ? -4.672 7.215 2.111 1 98.31 319 GLY B O 1
ATOM 5527 N N . TYR B 1 320 ? -3.611 8.805 0.877 1 98.19 320 TYR B N 1
ATOM 5528 C CA . TYR B 1 320 ? -3.102 7.781 -0.029 1 98.19 320 TYR B CA 1
ATOM 5529 C C . TYR B 1 320 ? -2.047 6.922 0.657 1 98.19 320 TYR B C 1
ATOM 5531 O O . TYR B 1 320 ? -1.779 5.797 0.23 1 98.19 320 TYR B O 1
ATOM 5539 N N . SER B 1 321 ? -1.405 7.348 1.747 1 97.62 321 SER B N 1
ATOM 5540 C CA . SER B 1 321 ? -0.472 6.496 2.479 1 97.62 321 SER B CA 1
ATOM 5541 C C . SER B 1 321 ? -1.206 5.395 3.236 1 97.62 321 SER B C 1
ATOM 5543 O O . SER B 1 321 ? -0.59 4.426 3.684 1 97.62 321 SER B O 1
ATOM 5545 N N . ASP B 1 322 ? -2.531 5.574 3.369 1 97.25 322 ASP B N 1
ATOM 5546 C CA . ASP B 1 322 ? -3.371 4.566 4.008 1 97.25 322 ASP B CA 1
ATOM 5547 C C . ASP B 1 322 ? -4.07 3.695 2.969 1 97.25 322 ASP B C 1
ATOM 5549 O O . ASP B 1 322 ? -4.895 2.848 3.314 1 97.25 322 ASP B O 1
ATOM 5553 N N . GLY B 1 323 ? -3.793 3.965 1.778 1 97.75 323 GLY B N 1
ATOM 5554 C CA . GLY B 1 323 ? -4.375 3.158 0.718 1 97.75 323 GLY B CA 1
ATOM 5555 C C . GLY B 1 323 ? -5.598 3.799 0.086 1 97.75 323 GLY B C 1
ATOM 5556 O O . GLY B 1 323 ? -6.328 3.148 -0.665 1 97.75 323 GLY B O 1
ATOM 5557 N N . TYR B 1 324 ? -5.957 5.074 0.38 1 98.69 324 TYR B N 1
ATOM 5558 C CA . TYR B 1 324 ? -7.043 5.812 -0.261 1 98.69 324 TYR B CA 1
ATOM 5559 C C . TYR B 1 324 ? -6.5 6.777 -1.309 1 98.69 324 TYR B C 1
ATOM 5561 O O . TYR B 1 324 ? -6.156 7.918 -0.992 1 98.69 324 TYR B O 1
ATOM 5569 N N . PRO B 1 325 ? -6.496 6.426 -2.582 1 98.38 325 PRO B N 1
ATOM 5570 C CA . PRO B 1 325 ? -5.73 7.082 -3.643 1 98.38 325 PRO B CA 1
ATOM 5571 C C . PRO B 1 325 ? -6.098 8.555 -3.816 1 98.38 325 PRO B C 1
ATOM 5573 O O . PRO B 1 325 ? -7.23 8.945 -3.533 1 98.38 325 PRO B O 1
ATOM 5576 N N . ARG B 1 326 ? -5.156 9.273 -4.32 1 98.44 326 ARG B N 1
ATOM 5577 C CA . ARG B 1 326 ? -5.312 10.695 -4.605 1 98.44 326 ARG B CA 1
ATOM 5578 C C . ARG B 1 326 ? -6.469 10.938 -5.57 1 98.44 326 ARG B C 1
ATOM 5580 O O . ARG B 1 326 ? -7.219 11.898 -5.422 1 98.44 326 ARG B O 1
ATOM 5587 N N . LYS B 1 327 ? -6.727 10.039 -6.5 1 98.06 327 LYS B N 1
ATOM 5588 C CA . LYS B 1 327 ? -7.711 10.141 -7.574 1 98.06 327 LYS B CA 1
ATOM 5589 C C . LYS B 1 327 ? -9.133 10.062 -7.027 1 98.06 327 LYS B C 1
ATOM 5591 O O . LYS B 1 327 ? -10.094 10.391 -7.73 1 98.06 327 LYS B O 1
ATOM 5596 N N . MET B 1 328 ? -9.312 9.641 -5.824 1 98.62 328 MET B N 1
ATOM 5597 C CA . MET B 1 328 ? -10.648 9.578 -5.23 1 98.62 328 MET B CA 1
ATOM 5598 C C . MET B 1 328 ? -11.227 10.984 -5.059 1 98.62 328 MET B C 1
ATOM 5600 O O . MET B 1 328 ? -12.445 11.148 -4.973 1 98.62 328 MET B O 1
ATOM 5604 N N . GLY B 1 329 ? -10.336 11.977 -5.016 1 98.5 329 GLY B N 1
ATOM 5605 C CA . GLY B 1 329 ? -10.758 13.359 -4.863 1 98.5 329 GLY B CA 1
ATOM 5606 C C . GLY B 1 329 ? -11.625 13.852 -6.008 1 98.5 329 GLY B C 1
ATOM 5607 O O . GLY B 1 329 ? -11.297 13.633 -7.18 1 98.5 329 GLY B O 1
ATOM 5608 N N . ASN B 1 330 ? -12.68 14.461 -5.688 1 98.5 330 ASN B N 1
ATOM 5609 C CA . ASN B 1 330 ? -13.602 15.117 -6.613 1 98.5 330 ASN B CA 1
ATOM 5610 C C . ASN B 1 330 ? -14.391 14.102 -7.43 1 98.5 330 ASN B C 1
ATOM 5612 O O . ASN B 1 330 ? -15.133 14.469 -8.344 1 98.5 330 ASN B O 1
ATOM 5616 N N . THR B 1 331 ? -14.219 12.758 -7.219 1 98.06 331 THR B N 1
ATOM 5617 C CA . THR B 1 331 ? -14.93 11.75 -8 1 98.06 331 THR B CA 1
ATOM 5618 C C . THR B 1 331 ? -15.688 10.789 -7.094 1 98.06 331 THR B C 1
ATOM 5620 O O . THR B 1 331 ? -16.781 10.328 -7.438 1 98.06 331 THR B O 1
ATOM 5623 N N . ALA B 1 332 ? -15.227 10.578 -5.949 1 98.75 332 ALA B N 1
ATOM 5624 C CA . ALA B 1 332 ? -15.734 9.5 -5.098 1 98.75 332 ALA B CA 1
ATOM 5625 C C . ALA B 1 332 ? -16.75 10.031 -4.09 1 98.75 332 ALA B C 1
ATOM 5627 O O . ALA B 1 332 ? -16.828 11.234 -3.848 1 98.75 332 ALA B O 1
ATOM 5628 N N . ASP B 1 333 ? -17.516 9.148 -3.582 1 98.75 333 ASP B N 1
ATOM 5629 C CA . ASP B 1 333 ? -18.359 9.336 -2.41 1 98.75 333 ASP B CA 1
ATOM 5630 C C . ASP B 1 333 ? -17.875 8.492 -1.236 1 98.75 333 ASP B C 1
ATOM 5632 O O . ASP B 1 333 ? -17.156 7.504 -1.429 1 98.75 333 ASP B O 1
ATOM 5636 N N . VAL B 1 334 ? -18.25 8.93 -0.079 1 98.94 334 VAL B N 1
ATOM 5637 C CA . VAL B 1 334 ? -18.156 8.117 1.131 1 98.94 334 VAL B CA 1
ATOM 5638 C C . VAL B 1 334 ? -19.516 8.039 1.808 1 98.94 334 VAL B C 1
ATOM 5640 O O . VAL B 1 334 ? -20.469 8.711 1.389 1 98.94 334 VAL B O 1
ATOM 5643 N N . LEU B 1 335 ? -19.609 7.121 2.809 1 98.94 335 LEU B N 1
ATOM 5644 C CA . LEU B 1 335 ? -20.859 7.016 3.541 1 98.94 335 LEU B CA 1
ATOM 5645 C C . LEU B 1 335 ? -20.719 7.574 4.953 1 98.94 335 LEU B C 1
ATOM 5647 O O . LEU B 1 335 ? -19.766 7.23 5.668 1 98.94 335 LEU B O 1
ATOM 5651 N N . ILE B 1 336 ? -21.656 8.406 5.34 1 98.88 336 ILE B N 1
ATOM 5652 C CA . ILE B 1 336 ? -21.703 8.977 6.684 1 98.88 336 ILE B CA 1
ATOM 5653 C C . ILE B 1 336 ? -23.156 9.219 7.082 1 98.88 336 ILE B C 1
ATOM 5655 O O . ILE B 1 336 ? -23.922 9.812 6.32 1 98.88 336 ILE B O 1
ATOM 5659 N N . ASN B 1 337 ? -23.516 8.703 8.211 1 98.31 337 ASN B N 1
ATOM 5660 C CA . ASN B 1 337 ? -24.891 8.773 8.695 1 98.31 337 ASN B CA 1
ATOM 5661 C C . ASN B 1 337 ? -25.875 8.164 7.699 1 98.31 337 ASN B C 1
ATOM 5663 O O . ASN B 1 337 ? -26.969 8.688 7.508 1 98.31 337 ASN B O 1
ATOM 5667 N N . GLY B 1 338 ? -25.422 7.195 7.051 1 98.12 338 GLY B N 1
ATOM 5668 C CA . GLY B 1 338 ? -26.281 6.469 6.125 1 98.12 338 GLY B CA 1
ATOM 5669 C C . GLY B 1 338 ? -26.5 7.199 4.816 1 98.12 338 GLY B C 1
ATOM 5670 O O . GLY B 1 338 ? -27.375 6.832 4.031 1 98.12 338 GLY B O 1
ATOM 5671 N N . GLN B 1 339 ? -25.734 8.227 4.559 1 98.56 339 GLN B N 1
ATOM 5672 C CA . GLN B 1 339 ? -25.859 9.023 3.344 1 98.56 339 GLN B CA 1
ATOM 5673 C C . GLN B 1 339 ? -24.516 9.125 2.613 1 98.56 339 GLN B C 1
ATOM 5675 O O . GLN B 1 339 ? -23.469 8.859 3.195 1 98.56 339 GLN B O 1
ATOM 5680 N N . ARG B 1 340 ? -24.609 9.477 1.348 1 98.69 340 ARG B N 1
ATOM 5681 C CA . ARG B 1 340 ? -23.406 9.672 0.556 1 98.69 340 ARG B CA 1
ATOM 5682 C C . ARG B 1 340 ? -22.906 11.117 0.665 1 98.69 340 ARG B C 1
ATOM 5684 O O . ARG B 1 340 ? -23.719 12.055 0.639 1 98.69 340 ARG B O 1
ATOM 5691 N N . ALA B 1 341 ? -21.688 11.281 0.887 1 98.88 341 ALA B N 1
ATOM 5692 C CA . ALA B 1 341 ? -21 12.57 0.875 1 98.88 341 ALA B CA 1
ATOM 5693 C C . ALA B 1 341 ? -19.875 12.594 -0.157 1 98.88 341 ALA B C 1
ATOM 5695 O O . ALA B 1 341 ? -19.094 11.641 -0.25 1 98.88 341 ALA B O 1
ATOM 5696 N N . LYS B 1 342 ? -19.734 13.688 -0.886 1 98.81 342 LYS B N 1
ATOM 5697 C CA . LYS B 1 342 ? -18.734 13.797 -1.949 1 98.81 342 LYS B CA 1
ATOM 5698 C C . LYS B 1 342 ? -17.359 14.062 -1.376 1 98.81 342 LYS B C 1
ATOM 5700 O O . LYS B 1 342 ? -17.203 14.883 -0.465 1 98.81 342 LYS B O 1
ATOM 5705 N N . VAL B 1 343 ? -16.391 13.352 -1.87 1 98.94 343 VAL B N 1
ATOM 5706 C CA . VAL B 1 343 ? -15.008 13.719 -1.622 1 98.94 343 VAL B CA 1
ATOM 5707 C C . VAL B 1 343 ? -14.648 14.953 -2.445 1 98.94 343 VAL B C 1
ATOM 5709 O O . VAL B 1 343 ? -14.844 14.977 -3.664 1 98.94 343 VAL B O 1
ATOM 5712 N N . VAL B 1 344 ? -14.086 15.992 -1.81 1 98.75 344 VAL B N 1
ATOM 5713 C CA . VAL B 1 344 ? -13.789 17.234 -2.508 1 98.75 344 VAL B CA 1
ATOM 5714 C C . VAL B 1 344 ? -12.312 17.594 -2.33 1 98.75 344 VAL B C 1
ATOM 5716 O O . VAL B 1 344 ? -11.766 17.453 -1.232 1 98.75 344 VAL B O 1
ATOM 5719 N N . GLY B 1 345 ? -11.688 18.109 -3.428 1 98.69 345 GLY B N 1
ATOM 5720 C CA . GLY B 1 345 ? -10.242 18.234 -3.438 1 98.69 345 GLY B CA 1
ATOM 5721 C C . GLY B 1 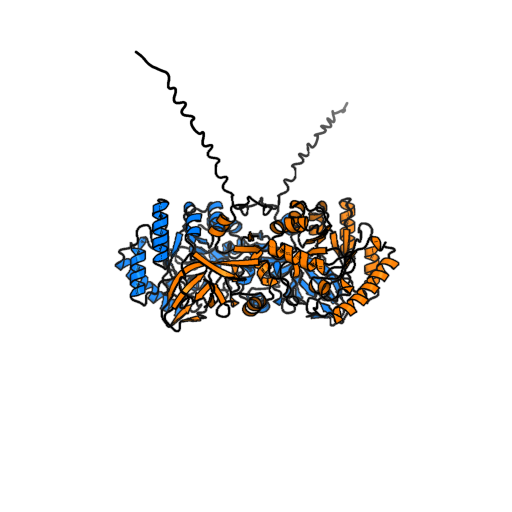345 ? -9.539 16.891 -3.562 1 98.69 345 GLY B C 1
ATOM 5722 O O . GLY B 1 345 ? -10.039 15.875 -3.082 1 98.69 345 GLY B O 1
ATOM 5723 N N . VAL B 1 346 ? -8.367 16.875 -4.137 1 98.44 346 VAL B N 1
ATOM 5724 C CA . VAL B 1 346 ? -7.648 15.609 -4.27 1 98.44 346 VAL B CA 1
ATOM 5725 C C . VAL B 1 346 ? -7.215 15.117 -2.891 1 98.44 346 VAL B C 1
ATOM 5727 O O . VAL B 1 346 ? -6.91 15.914 -2.004 1 98.44 346 VAL B O 1
ATOM 5730 N N . THR B 1 347 ? -7.23 13.828 -2.742 1 98.25 347 THR B N 1
ATOM 5731 C CA . THR B 1 347 ? -6.797 13.211 -1.492 1 98.25 347 THR B CA 1
ATOM 5732 C C . THR B 1 347 ? -5.324 13.516 -1.229 1 98.25 347 THR B C 1
ATOM 5734 O O . THR B 1 347 ? -4.492 13.43 -2.137 1 98.25 347 THR B O 1
ATOM 5737 N N . SER B 1 348 ? -5.016 13.922 -0.001 1 97.94 348 SER B N 1
ATOM 5738 C CA . SER B 1 348 ? -3.635 14.141 0.416 1 97.94 348 SER B CA 1
ATOM 5739 C C . SER B 1 348 ? -3.033 12.875 1.018 1 97.94 348 SER B C 1
ATOM 5741 O O . SER B 1 348 ? -3.619 11.797 0.917 1 97.94 348 SER B O 1
ATOM 5743 N N . MET B 1 349 ? -1.828 12.977 1.554 1 98.06 349 MET B N 1
ATOM 5744 C CA . MET B 1 349 ? -1.095 11.82 2.068 1 98.06 349 MET B CA 1
ATOM 5745 C C . MET B 1 349 ? -1.832 11.188 3.242 1 98.06 349 MET B C 1
ATOM 5747 O O . MET B 1 349 ? -1.919 9.961 3.338 1 98.06 349 MET B O 1
ATOM 5751 N N . ASN B 1 350 ? -2.461 12.102 4.082 1 97.69 350 ASN B N 1
ATOM 5752 C CA . ASN B 1 350 ? -3.084 11.57 5.289 1 97.69 350 ASN B CA 1
ATOM 5753 C C . ASN B 1 350 ? -4.418 12.25 5.578 1 97.69 350 ASN B C 1
ATOM 5755 O O . ASN B 1 350 ? -4.949 12.148 6.684 1 97.69 350 ASN B O 1
ATOM 5759 N N . THR B 1 351 ? -4.934 12.984 4.633 1 98.38 351 THR B N 1
ATOM 5760 C CA . THR B 1 351 ? -6.168 13.727 4.875 1 98.38 351 THR B CA 1
ATOM 5761 C C . THR B 1 351 ? -7.059 13.711 3.641 1 98.38 351 THR B C 1
ATOM 5763 O O . THR B 1 351 ? -6.582 13.898 2.52 1 98.38 351 THR B O 1
ATOM 5766 N N . THR B 1 352 ? -8.305 13.461 3.861 1 98.69 352 THR B N 1
ATOM 5767 C CA . THR B 1 352 ? -9.359 13.555 2.859 1 98.69 352 THR B CA 1
ATOM 5768 C C . THR B 1 352 ? -10.477 14.469 3.342 1 98.69 352 THR B C 1
ATOM 5770 O O . THR B 1 352 ? -10.883 14.406 4.508 1 98.69 352 THR B O 1
ATOM 5773 N N . MET B 1 353 ? -10.945 15.336 2.443 1 98.88 353 MET B N 1
ATOM 5774 C CA . MET B 1 353 ? -12.055 16.219 2.783 1 98.88 353 MET B CA 1
ATOM 5775 C C . MET B 1 353 ? -13.344 15.766 2.109 1 98.88 353 MET B C 1
ATOM 5777 O O . MET B 1 353 ? -13.336 15.367 0.942 1 98.88 353 MET B O 1
ATOM 5781 N N . ILE B 1 354 ? -14.43 15.82 2.848 1 98.94 354 ILE B N 1
ATOM 5782 C CA . ILE B 1 354 ? -15.734 15.516 2.26 1 98.94 354 ILE B CA 1
ATOM 5783 C C . ILE B 1 354 ? -16.703 16.641 2.557 1 98.94 354 ILE B C 1
ATOM 5785 O O . ILE B 1 354 ? -16.594 17.328 3.578 1 98.94 354 ILE B O 1
ATOM 5789 N N . ASP B 1 355 ? -17.656 16.875 1.677 1 98.88 355 ASP B N 1
ATOM 5790 C CA . ASP B 1 355 ? -18.688 17.875 1.831 1 98.88 355 ASP B CA 1
ATOM 5791 C C . ASP B 1 355 ? -19.906 17.312 2.566 1 98.88 355 ASP B C 1
ATOM 5793 O O . ASP B 1 355 ? -20.609 16.453 2.047 1 98.88 355 ASP B O 1
ATOM 5797 N N . VAL B 1 356 ? -20.156 17.859 3.734 1 98.81 356 VAL B N 1
ATOM 5798 C CA . VAL B 1 356 ? -21.281 17.359 4.516 1 98.81 356 VAL B CA 1
ATOM 5799 C C . VAL B 1 356 ? -22.312 18.469 4.734 1 98.81 356 VAL B C 1
ATOM 5801 O O . VAL B 1 356 ? -23.078 18.422 5.688 1 98.81 356 VAL B O 1
ATOM 5804 N N . SER B 1 357 ? -22.312 19.469 3.943 1 98.62 357 SER B N 1
ATOM 5805 C CA . SER B 1 357 ? -23.156 20.641 4.078 1 98.62 357 SER B CA 1
ATOM 5806 C C . SER B 1 357 ? -24.625 20.266 4.223 1 98.62 357 SER B C 1
ATOM 5808 O O . SER B 1 357 ? -25.375 20.922 4.945 1 98.62 357 SER B O 1
ATOM 5810 N N . ASP B 1 358 ? -25.016 19.188 3.572 1 97.94 358 ASP B N 1
ATOM 5811 C CA . ASP B 1 358 ? -26.438 18.844 3.516 1 97.94 358 ASP B CA 1
ATOM 5812 C C . ASP B 1 358 ? -26.734 17.578 4.32 1 97.94 358 ASP B C 1
ATOM 5814 O O . ASP B 1 358 ? -27.781 16.953 4.137 1 97.94 358 ASP B O 1
ATOM 5818 N N . ILE B 1 359 ? -25.828 17.188 5.109 1 98.31 359 ILE B N 1
ATOM 5819 C CA . ILE B 1 359 ? -26.016 15.984 5.922 1 98.31 359 ILE B CA 1
ATOM 5820 C C . ILE B 1 359 ? -26.125 16.375 7.395 1 98.31 359 ILE B C 1
ATOM 5822 O O . ILE B 1 359 ? -25.203 16.953 7.965 1 98.31 359 ILE B O 1
ATOM 5826 N N . LYS B 1 360 ? -27.156 16.062 8.078 1 97.31 360 LYS B N 1
ATOM 5827 C CA . LYS B 1 360 ? -27.438 16.438 9.461 1 97.31 360 LYS B CA 1
ATOM 5828 C C . LYS B 1 360 ? -26.75 15.508 10.445 1 97.31 360 LYS B C 1
ATOM 5830 O O . LYS B 1 360 ? -26.578 14.32 10.164 1 97.31 360 LYS B O 1
ATOM 5835 N N . GLY B 1 361 ? -26.344 16.031 11.5 1 97.75 361 GLY B N 1
ATOM 5836 C CA . GLY B 1 361 ? -25.922 15.219 12.633 1 97.75 361 GLY B CA 1
ATOM 5837 C C . GLY B 1 361 ? -24.469 14.781 12.555 1 97.75 361 GLY B C 1
ATOM 5838 O O . GLY B 1 361 ? -24.016 13.945 13.344 1 97.75 361 GLY B O 1
ATOM 5839 N N . VAL B 1 362 ? -23.734 15.297 11.602 1 98.38 362 VAL B N 1
ATOM 5840 C CA . VAL B 1 362 ? -22.312 14.953 11.5 1 98.38 362 VAL B CA 1
ATOM 5841 C C . VAL B 1 362 ? -21.531 15.641 12.617 1 98.38 362 VAL B C 1
ATOM 5843 O O . VAL B 1 362 ? -21.734 16.828 12.875 1 98.38 362 VAL B O 1
ATOM 5846 N N . LYS B 1 363 ? -20.703 14.914 13.344 1 97 363 LYS B N 1
ATOM 5847 C CA . LYS B 1 363 ? -19.859 15.445 14.414 1 97 363 LYS B CA 1
ATOM 5848 C C . LYS B 1 363 ? -18.484 14.789 14.398 1 97 363 LYS B C 1
ATOM 5850 O O . LYS B 1 363 ? -18.312 13.719 13.82 1 97 363 LYS B O 1
ATOM 5855 N N . PRO B 1 364 ? -17.5 15.461 14.992 1 96.44 364 PRO B N 1
ATOM 5856 C CA . PRO B 1 364 ? -16.25 14.734 15.195 1 96.44 364 PRO B CA 1
ATOM 5857 C C . PRO B 1 364 ? -16.453 13.375 15.852 1 96.44 364 PRO B C 1
ATOM 5859 O O . PRO B 1 364 ? -17.281 13.234 16.766 1 96.44 364 PRO B O 1
ATOM 5862 N N . GLY B 1 365 ? -15.773 12.406 15.305 1 95.38 365 GLY B N 1
ATOM 5863 C CA . GLY B 1 365 ? -15.938 11.055 15.82 1 95.38 365 GLY B CA 1
ATOM 5864 C C . GLY B 1 365 ? -16.906 10.227 15.016 1 95.38 365 GLY B C 1
ATOM 5865 O O . GLY B 1 365 ? -16.922 9 15.125 1 95.38 365 GLY B O 1
ATOM 5866 N N . SER B 1 366 ? -17.719 10.867 14.188 1 97.31 366 SER B N 1
ATOM 5867 C CA . SER B 1 366 ? -18.641 10.125 13.344 1 97.31 366 SER B CA 1
ATOM 5868 C C . SER B 1 366 ? -17.906 9.133 12.453 1 97.31 366 SER B C 1
ATOM 5870 O O . SER B 1 366 ? -16.875 9.469 11.867 1 97.31 366 SER B O 1
ATOM 5872 N N . GLU B 1 367 ? -18.484 7.926 12.383 1 97.31 367 GLU B N 1
ATOM 5873 C CA . GLU B 1 367 ? -17.906 6.891 11.523 1 97.31 367 GLU B CA 1
ATOM 5874 C C . GLU B 1 367 ? -18.141 7.211 10.047 1 97.31 367 GLU B C 1
ATOM 5876 O O . GLU B 1 367 ? -19.219 7.656 9.664 1 97.31 367 GLU B O 1
ATOM 5881 N N . VAL B 1 368 ? -17.156 7.023 9.312 1 98.81 368 VAL B N 1
ATOM 5882 C CA . VAL B 1 368 ? -17.234 7.184 7.863 1 98.81 368 VAL B CA 1
ATOM 5883 C C . VAL B 1 368 ? -16.797 5.891 7.18 1 98.81 368 VAL B C 1
ATOM 5885 O O . VAL B 1 368 ? -15.742 5.34 7.5 1 98.81 368 VAL B O 1
ATOM 5888 N N . VAL B 1 369 ? -17.594 5.387 6.238 1 98.88 369 VAL B N 1
ATOM 5889 C CA . VAL B 1 369 ? -17.281 4.184 5.48 1 98.88 369 VAL B CA 1
ATOM 5890 C C . VAL B 1 369 ? -16.703 4.57 4.117 1 98.88 369 VAL B C 1
ATOM 5892 O O . VAL B 1 369 ? -17.391 5.219 3.314 1 98.88 369 VAL B O 1
ATOM 5895 N N . LEU B 1 370 ? -15.492 4.18 3.895 1 98.94 370 LEU B N 1
ATOM 5896 C CA . LEU B 1 370 ? -14.812 4.449 2.629 1 98.94 370 LEU B CA 1
ATOM 5897 C C . LEU B 1 370 ? -15.125 3.359 1.607 1 98.94 370 LEU B C 1
ATOM 5899 O O . LEU B 1 370 ? -15.125 3.617 0.401 1 98.94 370 LEU B O 1
ATOM 5903 N N . PHE B 1 371 ? -15.32 2.166 2.051 1 98.88 371 PHE B N 1
ATOM 5904 C CA . PHE B 1 371 ? -15.719 0.985 1.294 1 98.88 371 PHE B CA 1
ATOM 5905 C C . PHE B 1 371 ? -16.578 0.059 2.148 1 98.88 371 PHE B C 1
ATOM 5907 O O . PHE B 1 371 ? -16.219 -0.262 3.283 1 98.88 371 PHE B O 1
ATOM 5914 N N . GLY B 1 372 ? -17.656 -0.327 1.642 1 98.5 372 GLY B N 1
ATOM 5915 C CA . GLY B 1 372 ? -18.578 -1.183 2.383 1 98.5 372 GLY B CA 1
ATOM 5916 C C . GLY B 1 372 ? -19.969 -0.617 2.477 1 98.5 372 GLY B C 1
ATOM 5917 O O . GLY B 1 372 ? -20.453 0.027 1.54 1 98.5 372 GLY B O 1
ATOM 5918 N N . ASN B 1 373 ? -20.641 -0.953 3.652 1 97.94 373 ASN B N 1
ATOM 5919 C CA . ASN B 1 373 ? -22.047 -0.605 3.814 1 97.94 373 ASN B CA 1
ATOM 5920 C C . ASN B 1 373 ? -22.266 0.282 5.039 1 97.94 373 ASN B C 1
ATOM 5922 O O . ASN B 1 373 ? -21.531 0.19 6.02 1 97.94 373 ASN B O 1
ATOM 5926 N N . GLN B 1 374 ? -23.188 1.082 4.941 1 98.06 374 GLN B N 1
ATOM 5927 C CA . GLN B 1 374 ? -23.734 1.832 6.062 1 98.06 374 GLN B CA 1
ATOM 5928 C C . GLN B 1 374 ? -25.234 2.082 5.871 1 98.06 374 GLN B C 1
ATOM 5930 O O . GLN B 1 374 ? -25.641 2.787 4.945 1 98.06 374 GLN B O 1
ATOM 5935 N N . LYS B 1 375 ? -26 1.464 6.723 1 96.5 375 LYS B N 1
ATOM 5936 C CA . LYS B 1 375 ? -27.453 1.436 6.551 1 96.5 375 LYS B CA 1
ATOM 5937 C C . LYS B 1 375 ? -27.844 0.918 5.168 1 96.5 375 LYS B C 1
ATOM 5939 O O . LYS B 1 375 ? -27.406 -0.165 4.766 1 96.5 375 LYS B O 1
ATOM 5944 N N . SER B 1 376 ? -28.516 1.707 4.332 1 97.12 376 SER B N 1
ATOM 5945 C CA . SER B 1 376 ? -29 1.196 3.055 1 97.12 376 SER B CA 1
ATOM 5946 C C . SER B 1 376 ? -28.047 1.567 1.916 1 97.12 376 SER B C 1
ATOM 5948 O O . SER B 1 376 ? -28.312 1.226 0.758 1 97.12 376 SER B O 1
ATOM 5950 N N . GLN B 1 377 ? -26.984 2.236 2.242 1 98.25 377 GLN B N 1
ATOM 5951 C CA . GLN B 1 377 ? -26.047 2.68 1.213 1 98.25 377 GLN B CA 1
ATOM 5952 C C . GLN B 1 377 ? -24.828 1.764 1.147 1 98.25 377 GLN B C 1
ATOM 5954 O O . GLN B 1 377 ? -24.469 1.138 2.145 1 98.25 377 GLN B O 1
ATOM 5959 N N . THR B 1 378 ? -24.266 1.656 -0.092 1 98 378 THR B N 1
ATOM 5960 C CA . THR B 1 378 ? -23.109 0.802 -0.3 1 98 378 THR B CA 1
ATOM 5961 C C . THR B 1 378 ? -22.094 1.475 -1.23 1 98 378 THR B C 1
ATOM 5963 O O . THR B 1 378 ? -22.484 2.094 -2.225 1 98 378 THR B O 1
ATOM 5966 N N . ILE B 1 379 ? -20.859 1.487 -0.842 1 98.5 379 ILE B N 1
ATOM 5967 C CA . ILE B 1 379 ? -19.766 1.684 -1.776 1 98.5 379 ILE B CA 1
ATOM 5968 C C . ILE B 1 379 ? -19.172 0.331 -2.168 1 98.5 379 ILE B C 1
ATOM 5970 O O . ILE B 1 379 ? -18.516 -0.328 -1.355 1 98.5 379 ILE B O 1
ATOM 5974 N N . ASN B 1 380 ? -19.344 -0.098 -3.42 1 96.81 380 ASN B N 1
ATOM 5975 C CA . ASN B 1 380 ? -18.969 -1.447 -3.822 1 96.81 380 ASN B CA 1
ATOM 5976 C C . ASN B 1 380 ? -17.672 -1.444 -4.633 1 96.81 380 ASN B C 1
ATOM 5978 O O . ASN B 1 380 ? -17.078 -0.388 -4.863 1 96.81 380 ASN B O 1
ATOM 5982 N N . ALA B 1 381 ? -17.25 -2.592 -5.023 1 97 381 ALA B N 1
ATOM 5983 C CA . ALA B 1 381 ? -15.969 -2.781 -5.691 1 97 381 ALA B CA 1
ATOM 5984 C C . ALA B 1 381 ? -15.945 -2.074 -7.043 1 97 381 ALA B C 1
ATOM 5986 O O . ALA B 1 381 ? -14.961 -1.412 -7.383 1 97 381 ALA B O 1
ATOM 5987 N N . ALA B 1 382 ? -16.969 -2.199 -7.797 1 96.75 382 ALA B N 1
ATOM 5988 C CA . ALA B 1 382 ? -17.016 -1.578 -9.117 1 96.75 382 ALA B CA 1
ATOM 5989 C C . ALA B 1 382 ? -16.859 -0.064 -9.016 1 96.75 382 ALA B C 1
ATOM 5991 O O . ALA B 1 382 ? -16.141 0.548 -9.82 1 96.75 382 ALA B O 1
ATOM 5992 N N . GLU B 1 383 ? -17.5 0.541 -8.047 1 97.06 383 GLU B N 1
ATOM 5993 C CA . GLU B 1 383 ? -17.469 1.986 -7.844 1 97.06 383 GLU B CA 1
ATOM 5994 C C . GLU B 1 383 ? -16.078 2.459 -7.449 1 97.06 383 GLU B C 1
ATOM 5996 O O . GLU B 1 383 ? -15.555 3.424 -8.016 1 97.06 383 GLU B O 1
ATOM 6001 N N . ILE B 1 384 ? -15.484 1.806 -6.523 1 98 384 ILE B N 1
ATOM 6002 C CA . ILE B 1 384 ? -14.18 2.264 -6.043 1 98 384 ILE B CA 1
ATOM 6003 C C . ILE B 1 384 ? -13.125 2.029 -7.121 1 98 384 ILE B C 1
ATOM 6005 O O . ILE B 1 384 ? -12.188 2.814 -7.258 1 98 384 ILE B O 1
ATOM 6009 N N . GLU B 1 385 ? -13.234 0.936 -7.898 1 97.75 385 GLU B N 1
ATOM 6010 C CA . GLU B 1 385 ? -12.336 0.692 -9.023 1 97.75 385 GLU B CA 1
ATOM 6011 C C . GLU B 1 385 ? -12.414 1.824 -10.047 1 97.75 385 GLU B C 1
ATOM 6013 O O . GLU B 1 385 ? -11.383 2.301 -10.531 1 97.75 385 GLU B O 1
ATOM 6018 N N . LYS B 1 386 ? -13.617 2.209 -10.344 1 98 386 LYS B N 1
ATOM 6019 C CA . LYS B 1 386 ? -13.82 3.271 -11.32 1 98 386 LYS B CA 1
ATOM 6020 C C . LYS B 1 386 ? -13.172 4.574 -10.859 1 98 386 LYS B C 1
ATOM 6022 O O . LYS B 1 386 ? -12.445 5.211 -11.617 1 98 386 LYS B O 1
ATOM 6027 N N . ASN B 1 387 ? -13.375 4.949 -9.633 1 98.38 387 ASN B N 1
ATOM 6028 C CA . ASN B 1 387 ? -12.883 6.219 -9.102 1 98.38 387 ASN B CA 1
ATOM 6029 C C . ASN B 1 387 ? -11.367 6.207 -8.938 1 98.38 387 ASN B C 1
ATOM 6031 O O . ASN B 1 387 ? -10.703 7.215 -9.188 1 98.38 387 ASN B O 1
ATOM 6035 N N . ALA B 1 388 ? -10.844 5.078 -8.555 1 97.94 388 ALA B N 1
ATOM 6036 C CA . ALA B 1 388 ? -9.398 4.953 -8.328 1 97.94 388 ALA B CA 1
ATOM 6037 C C . ALA B 1 388 ? -8.664 4.68 -9.641 1 97.94 388 ALA B C 1
ATOM 6039 O O . ALA B 1 388 ? -7.457 4.895 -9.734 1 97.94 388 ALA B O 1
ATOM 6040 N N . ASP B 1 389 ? -9.359 4.117 -10.586 1 97.31 389 ASP B N 1
ATOM 6041 C CA . ASP B 1 389 ? -8.828 3.727 -11.891 1 97.31 389 ASP B CA 1
ATOM 6042 C C . ASP B 1 389 ? -7.816 2.594 -11.75 1 97.31 389 ASP B C 1
ATOM 6044 O O . ASP B 1 389 ? -6.723 2.654 -12.312 1 97.31 389 ASP B O 1
ATOM 6048 N N . VAL B 1 390 ? -8.086 1.636 -10.906 1 97.38 390 VAL B N 1
ATOM 6049 C CA . VAL B 1 390 ? -7.344 0.389 -10.727 1 97.38 390 VAL B CA 1
ATOM 6050 C C . VAL B 1 390 ? -8.312 -0.741 -10.391 1 97.38 390 VAL B C 1
ATOM 6052 O O . VAL B 1 390 ? -9.492 -0.495 -10.109 1 97.38 390 VAL B O 1
ATOM 6055 N N . ILE B 1 391 ? -7.848 -2.021 -10.453 1 96.94 391 ILE B N 1
ATOM 6056 C CA . ILE B 1 391 ? -8.695 -3.146 -10.062 1 96.94 391 ILE B CA 1
ATOM 6057 C C . ILE B 1 391 ? -8.758 -3.244 -8.539 1 96.94 391 ILE B C 1
ATOM 6059 O O . ILE B 1 391 ? -7.852 -2.775 -7.844 1 96.94 391 ILE B O 1
ATOM 6063 N N . PHE B 1 392 ? -9.773 -3.844 -7.984 1 97.81 392 PHE B N 1
ATOM 6064 C CA . PHE B 1 392 ? -10.094 -3.873 -6.562 1 97.81 392 PHE B CA 1
ATOM 6065 C C . PHE B 1 392 ? -8.961 -4.527 -5.773 1 97.81 392 PHE B C 1
ATOM 6067 O O . PHE B 1 392 ? -8.57 -4.027 -4.719 1 97.81 392 PHE B O 1
ATOM 6074 N N . PRO B 1 393 ? -8.289 -5.59 -6.23 1 97.62 393 PRO B N 1
ATOM 6075 C CA . PRO B 1 393 ? -7.219 -6.211 -5.445 1 97.62 393 PRO B CA 1
ATOM 6076 C C . PRO B 1 393 ? -6.016 -5.293 -5.25 1 97.62 393 PRO B C 1
ATOM 6078 O O . PRO B 1 393 ? -5.297 -5.414 -4.254 1 97.62 393 PRO B O 1
ATOM 6081 N N . GLU B 1 394 ? -5.793 -4.344 -6.172 1 97.88 394 GLU B N 1
ATOM 6082 C CA . GLU B 1 394 ? -4.715 -3.379 -5.988 1 97.88 394 GLU B CA 1
ATOM 6083 C C . GLU B 1 394 ? -4.977 -2.477 -4.785 1 97.88 394 GLU B C 1
ATOM 6085 O O . GLU B 1 394 ? -4.051 -1.873 -4.242 1 97.88 394 GLU B O 1
ATOM 6090 N N . LEU B 1 395 ? -6.258 -2.371 -4.449 1 98.19 395 LEU B N 1
ATOM 6091 C CA . LEU B 1 395 ? -6.641 -1.489 -3.355 1 98.19 395 LEU B CA 1
ATOM 6092 C C . LEU B 1 395 ? -6.609 -2.23 -2.023 1 98.19 395 LEU B C 1
ATOM 6094 O O . LEU B 1 395 ? -5.848 -1.871 -1.124 1 98.19 395 LEU B O 1
ATOM 6098 N N . TYR B 1 396 ? -7.32 -3.363 -1.943 1 97.5 396 TYR B N 1
ATOM 6099 C CA . TYR B 1 396 ? -7.543 -3.889 -0.6 1 97.5 396 TYR B CA 1
ATOM 6100 C C . TYR B 1 396 ? -6.348 -4.711 -0.132 1 97.5 396 TYR B C 1
ATOM 6102 O O . TYR B 1 396 ? -6.195 -4.969 1.065 1 97.5 396 TYR B O 1
ATOM 6110 N N . THR B 1 397 ? -5.398 -5.137 -1.027 1 97.94 397 THR B N 1
ATOM 6111 C CA . THR B 1 397 ? -4.137 -5.688 -0.552 1 97.94 397 THR B CA 1
ATOM 6112 C C . THR B 1 397 ? -3.312 -4.617 0.16 1 97.94 397 THR B C 1
ATOM 6114 O O . THR B 1 397 ? -2.693 -4.887 1.191 1 97.94 397 THR B O 1
ATOM 6117 N N . ILE B 1 398 ? -3.395 -3.418 -0.355 1 97.81 398 ILE B N 1
ATOM 6118 C CA . ILE B 1 398 ? -2.664 -2.299 0.229 1 97.81 398 ILE B CA 1
ATOM 6119 C C . ILE B 1 398 ? -3.359 -1.841 1.509 1 97.81 398 ILE B C 1
ATOM 6121 O O . ILE B 1 398 ? -2.699 -1.473 2.484 1 97.81 398 ILE B O 1
ATOM 6125 N N . TRP B 1 399 ? -4.738 -1.868 1.524 1 98.25 399 TRP B N 1
ATOM 6126 C CA . TRP B 1 399 ? -5.445 -1.555 2.762 1 98.25 399 TRP B CA 1
ATOM 6127 C C . TRP B 1 399 ? -4.945 -2.426 3.91 1 98.25 399 TRP B C 1
ATOM 6129 O O . TRP B 1 399 ? -4.73 -1.934 5.02 1 98.25 399 TRP B O 1
ATOM 6139 N N . GLY B 1 400 ? -4.738 -3.674 3.607 1 97 400 GLY B N 1
ATOM 6140 C CA . GLY B 1 400 ? -4.359 -4.633 4.633 1 97 400 GLY B CA 1
ATOM 6141 C C . GLY B 1 400 ? -2.982 -4.375 5.215 1 97 400 GLY B C 1
ATOM 6142 O O . GLY B 1 400 ? -2.738 -4.652 6.391 1 97 400 GLY B O 1
ATOM 6143 N N . THR B 1 401 ? -2.104 -3.867 4.395 1 94.12 401 THR B N 1
ATOM 6144 C CA . THR B 1 401 ? -0.737 -3.635 4.848 1 94.12 401 THR B CA 1
ATOM 6145 C C . THR B 1 401 ? -0.618 -2.283 5.543 1 94.12 401 THR B C 1
ATOM 6147 O O . THR B 1 401 ? 0.289 -2.07 6.352 1 94.12 401 THR B O 1
ATOM 6150 N N . SER B 1 402 ? -1.586 -1.403 5.324 1 95.31 402 SER B N 1
ATOM 6151 C CA . SER B 1 402 ? -1.43 -0.018 5.754 1 95.31 402 SER B CA 1
ATOM 6152 C C . SER B 1 402 ? -2.297 0.284 6.973 1 95.31 402 SER B C 1
ATOM 6154 O O . SER B 1 402 ? -2.104 1.303 7.641 1 95.31 402 SER B O 1
ATOM 6156 N N . ASN B 1 403 ? -3.27 -0.619 7.273 1 95.94 403 ASN B N 1
ATOM 6157 C CA . ASN B 1 403 ? -4.246 -0.319 8.312 1 95.94 403 ASN B CA 1
ATOM 6158 C C . ASN B 1 403 ? -4.457 -1.509 9.25 1 95.94 403 ASN B C 1
ATOM 6160 O O . ASN B 1 403 ? -4.305 -2.66 8.836 1 95.94 403 ASN B O 1
ATOM 6164 N N . PRO B 1 404 ? -4.809 -1.209 10.508 1 94.62 404 PRO B N 1
ATOM 6165 C CA . PRO B 1 404 ? -5.141 -2.32 11.406 1 94.62 404 PRO B CA 1
ATOM 6166 C C . PRO B 1 404 ? -6.438 -3.021 11.016 1 94.62 404 PRO B C 1
ATOM 6168 O O . PRO B 1 404 ? -7.332 -2.398 10.438 1 94.62 404 PRO B O 1
ATOM 6171 N N . ARG B 1 405 ? -6.496 -4.301 11.344 1 96.62 405 ARG B N 1
ATOM 6172 C CA . ARG B 1 405 ? -7.664 -5.133 11.062 1 96.62 405 ARG B CA 1
ATOM 6173 C C . ARG B 1 405 ? -8.414 -5.477 12.344 1 96.62 405 ARG B C 1
ATOM 6175 O O . ARG B 1 405 ? -7.797 -5.758 13.375 1 96.62 405 ARG B O 1
ATOM 6182 N N . VAL B 1 406 ? -9.664 -5.355 12.227 1 96.25 406 VAL B N 1
ATOM 6183 C CA . VAL B 1 406 ? -10.562 -5.875 13.258 1 96.25 406 VAL B CA 1
ATOM 6184 C C . VAL B 1 406 ? -11.438 -6.977 12.672 1 96.25 406 VAL B C 1
ATOM 6186 O O . VAL B 1 406 ? -12.047 -6.797 11.617 1 96.25 406 VAL B O 1
ATOM 6189 N N . TYR B 1 407 ? -11.484 -8.102 13.367 1 97.25 407 TYR B N 1
ATOM 6190 C CA . TYR B 1 407 ? -12.281 -9.219 12.883 1 97.25 407 TYR B CA 1
ATOM 6191 C C . TYR B 1 407 ? -13.641 -9.258 13.57 1 97.25 407 TYR B C 1
ATOM 6193 O O . TYR B 1 407 ? -13.727 -9.188 14.797 1 97.25 407 TYR B O 1
ATOM 6201 N N . VAL B 1 408 ? -14.617 -9.297 12.773 1 95.56 408 VAL B N 1
ATOM 6202 C CA . VAL B 1 408 ? -15.977 -9.258 13.305 1 95.56 408 VAL B CA 1
ATOM 6203 C C . VAL B 1 408 ? -16.734 -10.5 12.844 1 95.56 408 VAL B C 1
ATOM 6205 O O . VAL B 1 408 ? -16.328 -11.172 11.891 1 95.56 408 VAL B O 1
ATOM 6208 N N . LYS B 1 409 ? -17.891 -10.891 13.555 1 91.31 409 LYS B N 1
ATOM 6209 C CA . LYS B 1 409 ? -18.703 -12.062 13.227 1 91.31 409 LYS B CA 1
ATOM 6210 C C . LYS B 1 409 ? -20.062 -11.648 12.672 1 91.31 409 LYS B C 1
ATOM 6212 O O . LYS B 1 409 ? -20.594 -10.609 13.047 1 91.31 409 LYS B O 1
#

Organism: Vibrio parahaemolyticus serotype O3:K6 (strain RIMD 2210633) (NCBI:txid223926)